Protein AF-0000000085042941 (afdb_homodimer)

InterPro domains:
  IPR000101 Gamma-glutamyltranspeptidase [TIGR00066] (47-591)
  IPR029055 Nucleophile aminohydrolases, N-terminal [SSF56235] (39-599)
  IPR043137 Gamma-glutamyltranspeptidase, small subunit, C-terminal domain [G3DSA:3.60.20.40] (409-599)
  IPR043138 Gamma-glutamyltranspeptidase, large subunit [G3DSA:1.10.246.130] (282-396)
  IPR052896 Gamma-glutamyltransferase-like enzyme [PTHR43881] (36-599)

Solvent-accessible surface area (backbone atoms only — not comparable to full-atom values): 58295 Å² total; per-residue (Å²): 135,84,77,74,78,74,78,77,85,64,76,78,66,60,76,79,55,78,73,66,72,70,72,67,70,69,71,69,70,64,70,50,64,30,50,94,60,37,62,69,53,23,47,19,56,52,22,35,24,8,16,54,30,42,61,27,16,46,36,12,41,53,33,40,75,74,68,34,43,26,54,28,11,46,42,13,19,54,55,20,25,45,55,78,37,48,42,21,24,30,62,32,4,26,33,27,36,44,36,36,37,46,90,73,68,45,65,37,15,36,58,13,48,28,24,32,27,68,70,58,55,70,76,69,53,76,81,50,57,54,37,62,36,17,75,66,73,42,57,67,36,50,50,32,49,68,36,38,25,42,52,15,29,50,48,40,47,48,49,46,30,74,74,68,28,79,55,51,60,45,67,38,40,43,56,28,38,47,33,11,61,76,33,40,77,40,43,74,52,48,24,54,48,33,66,60,29,49,76,56,18,59,88,33,68,58,22,20,60,54,69,17,46,96,48,72,37,67,52,40,68,89,40,68,50,48,40,54,44,28,22,53,46,52,49,47,34,36,73,68,32,66,51,36,53,26,69,31,68,51,17,50,48,40,21,51,31,22,56,74,69,62,21,46,54,39,50,69,56,40,48,48,42,65,76,65,45,50,80,42,71,49,39,72,48,74,54,97,81,22,44,36,35,24,34,42,66,28,24,44,13,60,33,32,54,40,28,52,49,34,53,62,79,51,65,59,63,80,50,31,88,74,26,52,66,38,45,49,45,49,54,40,35,48,52,56,26,48,53,48,43,72,64,40,45,12,23,60,92,78,37,84,53,64,57,69,57,66,69,27,66,70,52,36,51,51,51,35,51,50,29,54,50,51,48,50,51,25,58,67,59,43,44,78,72,69,47,70,63,59,54,49,52,65,51,55,68,66,66,82,66,76,32,70,51,19,69,10,41,38,20,31,17,23,33,24,63,79,58,27,38,37,35,35,26,38,18,10,44,28,38,35,16,6,18,31,31,39,57,76,42,53,42,51,29,13,19,44,48,66,66,36,37,76,58,77,89,48,54,34,28,72,42,67,57,37,42,51,30,34,42,62,21,20,40,43,38,34,21,50,95,87,33,79,34,37,32,37,21,25,14,27,58,66,21,8,45,47,29,40,48,52,30,48,43,31,29,72,63,66,64,35,55,58,28,56,18,49,55,49,77,47,48,28,64,54,50,49,92,92,32,72,81,53,74,40,28,41,36,32,64,80,45,52,66,69,34,54,51,52,40,41,28,33,63,50,47,75,42,50,68,72,38,57,54,37,40,68,43,16,39,34,6,22,34,33,47,43,80,86,80,49,43,31,39,19,8,34,12,37,29,43,46,23,26,35,42,44,64,130,85,75,76,75,72,80,77,68,68,73,69,64,64,74,72,54,80,74,67,72,71,70,67,72,67,71,69,74,64,69,50,65,29,50,95,59,37,60,67,53,23,47,19,57,53,22,36,23,8,16,54,30,40,61,26,16,46,36,12,42,53,33,40,74,74,66,34,43,27,54,30,11,45,43,14,18,53,53,21,26,44,57,78,37,47,39,22,25,31,63,33,5,26,33,25,35,45,37,36,38,47,89,74,70,45,67,36,15,36,56,12,47,28,23,31,26,68,69,59,56,72,76,69,53,74,82,50,57,56,36,64,37,16,74,65,73,41,60,68,36,50,48,32,49,67,36,38,26,43,52,16,30,51,47,39,46,46,51,48,28,73,75,67,28,80,55,52,59,46,68,37,41,44,57,29,38,48,33,11,61,75,33,40,78,40,42,73,52,49,24,54,47,33,67,61,30,49,76,55,18,59,88,33,68,56,22,20,60,56,67,17,48,95,48,73,38,66,53,39,69,89,39,68,51,49,40,53,45,29,24,53,45,51,50,47,36,37,74,67,33,66,52,36,53,26,68,32,68,51,17,49,47,40,22,51,31,23,55,73,68,63,21,45,53,40,50,70,55,41,49,49,42,65,76,65,45,49,79,40,72,49,40,72,50,74,53,96,78,22,46,36,38,24,32,43,68,28,24,43,14,60,30,32,54,39,29,52,50,34,54,63,78,49,65,58,64,81,51,30,88,75,25,51,66,38,44,48,46,48,54,40,33,47,53,56,26,48,54,50,42,73,64,38,45,12,24,59,93,81,36,83,53,63,58,70,56,66,67,26,66,69,53,34,51,52,51,35,52,50,30,54,50,50,48,51,52,24,58,67,60,43,44,79,73,71,45,72,64,59,55,50,51,64,52,55,66,65,67,84,66,75,31,67,52,21,68,10,42,39,18,32,15,22,32,25,64,79,56,26,38,37,34,35,26,37,17,10,44,27,37,35,16,5,20,30,32,38,57,75,41,54,42,51,29,14,19,43,49,64,66,36,38,79,57,78,90,49,54,37,27,72,42,66,58,37,44,51,32,34,42,59,21,25,37,41,38,33,20,50,94,87,35,80,34,36,33,38,20,30,15,27,58,66,20,8,46,46,30,38,50,51,30,49,41,31,30,71,62,66,65,35,54,58,30,56,18,49,55,49,77,47,47,29,66,54,49,48,90,93,32,72,81,54,74,41,28,42,36,30,66,79,46,51,66,70,34,55,52,51,42,41,26,33,64,50,46,73,41,50,68,72,36,58,53,37,40,69,43,16,38,33,7,22,35,33,48,43,81,88,79,49,44,32,38,19,8,35,11,37,29,45,48,23,26,34,40,44,65

Nearest PDB structures (foldseek):
  2nlz-assembly1_A  TM=9.080E-01  e=5.805E-43  Halalkalibacterium halodurans
  2e0w-assembly2_B  TM=8.838E-01  e=3.850E-40  Escherichia coli K-12
  2e0w-assembly1_A  TM=8.754E-01  e=5.018E-39  Escherichia coli K-12
  2nqo-assembly1_C  TM=9.308E-01  e=8.467E-21  Helicobacter pylori
  2dbx-assembly1_A  TM=9.091E-01  e=1.952E-21  Escherichia coli K-12

Secondary structure (DSSP, 8-state):
----------GGGSSS-----------------S-TT--PPEEESSEEEEESSHHHHHHHHHHHHTT--HHH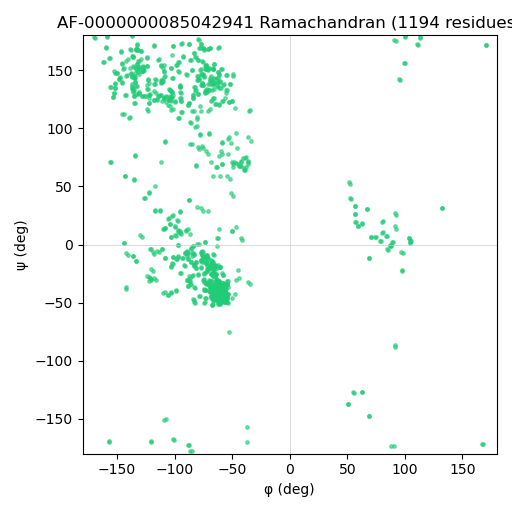HHHHHHHHHHHH-TTT--TT-EEEEEEEETTTTEEEEEEE--BPPTT--GGGGTT--EEE-SSSS-EEEE-SGGGPPBP-HHHHHHHHHHHH-SS-HHHHHHHHHHHHHH-EEPPHHHHHHHHHHGGGGTT-HHHHHHHSBTTTB---TT-EE--HHHHHHHHHHHHH-THHHHTSHHHHHHHHHHHHHT----HHHHHTHHHH--EEPPEEEEETTEEEEEPPTTB-THHHHHHHHHHHTS-HHHH-TT-HHHHHHHHHHHHHHHHHHHHH-S-TTTS---HHHHT-HHHHHHHHHHHHHHHHHHHHS--TT--HHHHHHHHH---SS-GGG-EEEEEEEEEETTS-EEEEEEEEEETTTTS-B-TTS-PBPP-GGGGSB-STTSTTB--TTPBP-BGGG-EEEEEETTEEEEEEE--SGGGHHHHHHHHHHHHHTT---HHHHHHS--EEE---TT--S--EEEE-TTS-HHHHHHHHHTT-EEE-TT-SS-GGG---EEEEE-TTT--EEEEE-TTTT-EEEE-/--------GGGGTGGG-----------------S-TT--PPEEESSEEEEESSHHHHHHHHHHHHTT--HHHHHHHHHHHHHHH-TTT--TT-EEEEEEEETTTTEEEEEEE--BPPTT--GGGGTT--EEE-SSSS-EEEE-SGGGPPBP-HHHHHHHHHHHH-SS-HHHHHHHHHHHHHH-EEPPHHHHHHHHHHGGGGTT-HHHHHHHSBTTTB---TT-EE--HHHHHHHHHHHHH-THHHHTSHHHHHHHHHHHHHT----HHHHHTHHHH--EEPPEEEEETTEEEEEPPTTB-THHHHHHHHHHHTS-HHHH-TT-HHHHHHHHHHHHHHHHHHHHH-S-TTTS---HHHHT-HHHHHHHHHHHHHHHHHHHHS--TT--HHHHHHHHH---SS-GGG-EEEEEEEEEETTS-EEEEEEEEEETTTTS-B-TTS-PBPP-GGGGSB-STTSTTB--TTPBPPBGGG--EEEEETTEEEEEEE--SGGGHHHHHHHHHHHHHTT---HHHHHHS--EEE---TT-PSP-EEEE-TTS-HHHHHHHHHTT-EEE-TT-SS-GGG---EEEEE-TTT--EEEEE-TTTT-EEEE-

Radius of gyration: 32.36 Å; Cα contacts (8 Å, |Δi|>4): 2993; chains: 2; bounding box: 131×89×95 Å

Structure (mmCIF, N/CA/C/O backbone):
data_AF-0000000085042941-model_v1
#
loop_
_entity.id
_entity.type
_entity.pdbx_description
1 polymer 'Glutathione hydrolase proenzyme'
#
loop_
_atom_site.group_PDB
_atom_site.id
_atom_site.type_symbol
_atom_site.label_atom_id
_atom_site.label_alt_id
_atom_site.label_comp_id
_atom_site.label_asym_id
_atom_site.label_entity_id
_atom_site.label_seq_id
_atom_site.pdbx_PDB_ins_code
_atom_site.Cartn_x
_atom_site.Cartn_y
_atom_site.Cartn_z
_atom_site.occupancy
_atom_site.B_iso_or_equiv
_atom_site.auth_seq_id
_atom_site.auth_comp_id
_atom_site.auth_asym_id
_atom_site.auth_atom_id
_atom_site.pdbx_PDB_model_num
ATOM 1 N N . MET A 1 1 ? 65.312 26.406 -60.688 1 23.27 1 MET A N 1
ATOM 2 C CA . MET A 1 1 ? 65.562 26.016 -59.312 1 23.27 1 MET A CA 1
ATOM 3 C C . MET A 1 1 ? 64.25 25.984 -58.5 1 23.27 1 MET A C 1
ATOM 5 O O . MET A 1 1 ? 63.688 27.031 -58.219 1 23.27 1 MET A O 1
ATOM 9 N N . LYS A 1 2 ? 63.531 24.953 -58.812 1 26.05 2 LYS A N 1
ATOM 10 C CA . LYS A 1 2 ? 62.125 24.516 -58.719 1 26.05 2 LYS A CA 1
ATOM 11 C C . LYS A 1 2 ? 61.719 24.328 -57.25 1 26.05 2 LYS A C 1
ATOM 13 O O . LYS A 1 2 ? 62.094 23.344 -56.625 1 26.05 2 LYS A O 1
ATOM 18 N N . THR A 1 3 ? 61.875 25.547 -56.5 1 23.78 3 THR A N 1
ATOM 19 C CA . THR A 1 3 ? 61.656 25.688 -55.062 1 23.78 3 THR A CA 1
ATOM 20 C C . THR A 1 3 ? 60.281 25.125 -54.656 1 23.78 3 THR A C 1
ATOM 22 O O . THR A 1 3 ? 59.25 25.594 -55.156 1 23.78 3 THR A O 1
ATOM 25 N N . ASN A 1 4 ? 60.25 23.844 -54.375 1 26.12 4 ASN A N 1
ATOM 26 C CA . ASN A 1 4 ? 59.219 22.859 -54.031 1 26.12 4 ASN A CA 1
ATOM 27 C C . ASN A 1 4 ? 58.5 23.234 -52.75 1 26.12 4 ASN A C 1
ATOM 29 O O . ASN A 1 4 ? 59.094 23.172 -51.656 1 26.12 4 ASN A O 1
ATOM 33 N N . TYR A 1 5 ? 57.875 24.469 -52.812 1 22.77 5 TYR A N 1
ATOM 34 C CA . TYR A 1 5 ? 57.219 25 -51.625 1 22.77 5 TYR A CA 1
ATOM 35 C C . TYR A 1 5 ? 56.219 23.984 -51.062 1 22.77 5 TYR A C 1
ATOM 37 O O . TYR A 1 5 ? 55.312 23.547 -51.781 1 22.77 5 TYR A O 1
ATOM 45 N N . LYS A 1 6 ? 56.688 23.109 -50.125 1 29.41 6 LYS A N 1
ATOM 46 C CA . LYS A 1 6 ? 56.156 22.031 -49.312 1 29.41 6 LYS A CA 1
ATOM 47 C C . LYS A 1 6 ? 54.938 22.516 -48.5 1 29.41 6 LYS A C 1
ATOM 49 O O . LYS A 1 6 ? 55.094 23.328 -47.594 1 29.41 6 LYS A O 1
ATOM 54 N N . LYS A 1 7 ? 53.875 23 -49.281 1 30.31 7 LYS A N 1
ATOM 55 C CA . LYS A 1 7 ? 52.688 23.562 -48.625 1 30.31 7 LYS A CA 1
ATOM 56 C C . LYS A 1 7 ? 52.188 22.672 -47.5 1 30.31 7 LYS A C 1
ATOM 58 O O . LYS A 1 7 ? 51.969 21.484 -47.688 1 30.31 7 LYS A O 1
ATOM 63 N N . HIS A 1 8 ? 52.594 22.953 -46.219 1 27 8 HIS A N 1
ATOM 64 C CA . HIS A 1 8 ? 52.406 22.359 -44.906 1 27 8 HIS A CA 1
ATOM 65 C C . HIS A 1 8 ? 50.938 22.141 -44.594 1 27 8 HIS A C 1
ATOM 67 O O . HIS A 1 8 ? 50.125 23.078 -44.719 1 27 8 HIS A O 1
ATOM 73 N N . PRO A 1 9 ? 50.344 20.906 -44.906 1 30.52 9 PRO A N 1
ATOM 74 C CA . PRO A 1 9 ? 49 20.359 -44.656 1 30.52 9 PRO A CA 1
ATOM 75 C C . PRO A 1 9 ? 48.531 20.578 -43.219 1 30.52 9 PRO A C 1
ATOM 77 O O . PRO A 1 9 ? 47.594 19.922 -42.781 1 30.52 9 PRO A O 1
ATOM 80 N N . ALA A 1 10 ? 49.281 21.531 -42.469 1 26.89 10 ALA A N 1
ATOM 81 C CA . ALA A 1 10 ? 49.094 21.531 -41.031 1 26.89 10 ALA A CA 1
ATOM 82 C C . ALA A 1 10 ? 47.594 21.641 -40.656 1 26.89 10 ALA A C 1
ATOM 84 O O . ALA A 1 10 ? 47.125 20.938 -39.781 1 26.89 10 ALA A O 1
ATOM 85 N N . PHE A 1 11 ? 47.031 22.922 -40.812 1 27.98 11 PHE A N 1
ATOM 86 C CA . PHE A 1 11 ? 46.219 23.594 -39.812 1 27.98 11 PHE A CA 1
ATOM 87 C C . PHE A 1 11 ? 44.75 23.094 -39.906 1 27.98 11 PHE A C 1
ATOM 89 O O . PHE A 1 11 ? 43.875 23.656 -39.25 1 27.98 11 PHE A O 1
ATOM 96 N N . LYS A 1 12 ? 44.344 22.469 -40.969 1 29.81 12 LYS A N 1
ATOM 97 C CA . LYS A 1 12 ? 42.938 22.125 -41.031 1 29.81 12 LYS A CA 1
ATOM 98 C C . LYS A 1 12 ? 42.531 21.234 -39.875 1 29.81 12 LYS A C 1
ATOM 100 O O . LYS A 1 12 ? 41.375 20.797 -39.781 1 29.81 12 LYS A O 1
ATOM 105 N N . GLY A 1 13 ? 43.562 20.531 -39.344 1 29.28 13 GLY A N 1
ATOM 106 C CA . GLY A 1 13 ? 43.125 19.469 -38.438 1 29.28 13 GLY A CA 1
ATOM 107 C C . GLY A 1 13 ? 42.375 19.984 -37.219 1 29.28 13 GLY A C 1
ATOM 108 O O . GLY A 1 13 ? 41.719 19.219 -36.531 1 29.28 13 GLY A O 1
ATOM 109 N N . MET A 1 14 ? 42.875 21.141 -36.688 1 28.09 14 MET A N 1
ATOM 110 C CA . MET A 1 14 ? 42.625 21.406 -35.281 1 28.09 14 MET A CA 1
ATOM 111 C C . MET A 1 14 ? 41.156 21.656 -35.031 1 28.09 14 MET A C 1
ATOM 113 O O . MET A 1 14 ? 40.656 21.406 -33.938 1 28.09 14 MET A O 1
ATOM 117 N N . LEU A 1 15 ? 40.594 22.578 -35.812 1 30.67 15 LEU A N 1
ATOM 118 C CA . LEU A 1 15 ? 39.438 23.25 -35.25 1 30.67 15 LEU A CA 1
ATOM 119 C C . LEU A 1 15 ? 38.25 22.297 -35.156 1 30.67 15 LEU A C 1
ATOM 121 O O . LEU A 1 15 ? 37.156 22.703 -34.75 1 30.67 15 LEU A O 1
ATOM 125 N N . LEU A 1 16 ? 38.312 21.234 -35.938 1 33.12 16 LEU A N 1
ATOM 126 C CA . LEU A 1 16 ? 37.125 20.422 -35.781 1 33.12 16 LEU A CA 1
ATOM 127 C C . LEU A 1 16 ? 37 19.922 -34.344 1 33.12 16 LEU A C 1
ATOM 129 O O . LEU A 1 16 ? 37.312 18.781 -34.031 1 33.12 16 LEU A O 1
ATOM 133 N N . GLY A 1 17 ? 37.781 20.484 -33.406 1 27.09 17 GLY A N 1
ATOM 134 C CA . GLY A 1 17 ? 37.719 20.125 -32 1 27.09 17 GLY A CA 1
ATOM 135 C C . GLY A 1 17 ? 36.312 19.844 -31.531 1 27.09 17 GLY A C 1
ATOM 136 O O . GLY A 1 17 ? 35.344 20.188 -32.219 1 27.09 17 GLY A O 1
ATOM 137 N N . VAL A 1 18 ? 36.188 19.719 -30.125 1 30.12 18 VAL A N 1
ATOM 138 C CA . VAL A 1 18 ? 35.375 19.109 -29.062 1 30.12 18 VAL A CA 1
ATOM 139 C C . VAL A 1 18 ? 34.031 19.812 -28.984 1 30.12 18 VAL A C 1
ATOM 141 O O . VAL A 1 18 ? 33.906 20.891 -28.391 1 30.12 18 VAL A O 1
ATOM 144 N N . ILE A 1 19 ? 33.5 20.359 -30.016 1 31.98 19 ILE A N 1
ATOM 145 C CA . ILE A 1 19 ? 32.125 20.672 -29.594 1 31.98 19 ILE A CA 1
ATOM 146 C C . ILE A 1 19 ? 31.484 19.422 -28.984 1 31.98 19 ILE A C 1
ATOM 148 O O . ILE A 1 19 ? 31.109 18.5 -29.703 1 31.98 19 ILE A O 1
ATOM 152 N N . LEU A 1 20 ? 32.281 18.719 -28.109 1 30.23 20 LEU A N 1
ATOM 153 C CA . LEU A 1 20 ? 31.547 17.828 -27.219 1 30.23 20 LEU A CA 1
ATOM 154 C C . LEU A 1 20 ? 30.219 18.438 -26.797 1 30.23 20 LEU A C 1
ATOM 156 O O . LEU A 1 20 ? 30.188 19.438 -26.062 1 30.23 20 LEU A O 1
ATOM 160 N N . MET A 1 21 ? 29.344 18.484 -27.688 1 31.34 21 MET A N 1
ATOM 161 C CA . MET A 1 21 ? 27.953 18.641 -27.312 1 31.34 21 MET A CA 1
ATOM 162 C C . MET A 1 21 ? 27.656 17.875 -26.031 1 31.34 21 MET A C 1
ATOM 164 O O . MET A 1 21 ? 27.656 16.641 -26.016 1 31.34 21 MET A O 1
ATOM 168 N N . MET A 1 22 ? 28.156 18.344 -24.938 1 29.91 22 MET A N 1
ATOM 169 C CA . MET A 1 22 ? 27.562 17.938 -23.656 1 29.91 22 MET A CA 1
ATOM 170 C C . MET A 1 22 ? 26.047 17.859 -23.781 1 29.91 22 MET A C 1
ATOM 172 O O . MET A 1 22 ? 25.375 18.891 -23.828 1 29.91 22 MET A O 1
ATOM 176 N N . CYS A 1 23 ? 25.609 16.984 -24.578 1 30.84 23 CYS A N 1
ATOM 177 C CA . CYS A 1 23 ? 24.234 16.609 -24.266 1 30.84 23 CYS A CA 1
ATOM 178 C C . CYS A 1 23 ? 24 16.562 -22.766 1 30.84 23 CYS A C 1
ATOM 180 O O . CYS A 1 23 ? 24.422 15.602 -22.094 1 30.84 23 CYS A O 1
ATOM 182 N N . ILE A 1 24 ? 24.078 17.656 -22.203 1 31.38 24 ILE A N 1
ATOM 183 C CA . ILE A 1 24 ? 23.469 17.75 -20.891 1 31.38 24 ILE A CA 1
ATOM 184 C C . ILE A 1 24 ? 22.094 17.062 -20.906 1 31.38 24 ILE A C 1
ATOM 186 O O . ILE A 1 24 ? 21.141 17.609 -21.469 1 31.38 24 ILE A O 1
ATOM 190 N N . PHE A 1 25 ? 22.156 15.773 -21.062 1 31.25 25 PHE A N 1
ATOM 191 C CA . PHE A 1 25 ? 20.953 15.125 -20.547 1 31.25 25 PHE A CA 1
ATOM 192 C C . PHE A 1 25 ? 20.484 15.781 -19.266 1 31.25 25 PHE A C 1
ATOM 194 O O . PHE A 1 25 ? 21.109 15.641 -18.219 1 31.25 25 PHE A O 1
ATOM 201 N N . SER A 1 26 ? 19.969 16.859 -19.516 1 29.19 26 SER A N 1
ATOM 202 C CA . SER A 1 26 ? 19.156 17.344 -18.406 1 29.19 26 SER A CA 1
ATOM 203 C C . SER A 1 26 ? 18.25 16.25 -17.859 1 29.19 26 SER A C 1
ATOM 205 O O . SER A 1 26 ? 17.266 15.875 -18.5 1 29.19 26 SER A O 1
ATOM 207 N N . PHE A 1 27 ? 18.891 15.312 -17.234 1 30.17 27 PHE A N 1
ATOM 208 C CA . PHE A 1 27 ? 17.984 14.586 -16.344 1 30.17 27 PHE A CA 1
ATOM 209 C C . PHE A 1 27 ? 17.062 15.555 -15.609 1 30.17 27 PHE A C 1
ATOM 211 O O . PHE A 1 27 ? 17.484 16.25 -14.688 1 30.17 27 PHE A O 1
ATOM 218 N N . ASN A 1 28 ? 16.203 16.047 -16.359 1 29.5 28 ASN A N 1
ATOM 219 C CA . ASN A 1 28 ? 15.062 16.641 -15.656 1 29.5 28 ASN A CA 1
ATOM 220 C C . ASN A 1 28 ? 14.586 15.758 -14.508 1 29.5 28 ASN A C 1
ATOM 222 O O . ASN A 1 28 ? 13.938 14.734 -14.734 1 29.5 28 ASN A O 1
ATOM 226 N N . THR A 1 29 ? 15.367 15.672 -13.594 1 32 29 THR A N 1
ATOM 227 C CA . THR A 1 29 ? 14.82 15.047 -12.391 1 32 29 THR A CA 1
ATOM 228 C C . THR A 1 29 ? 13.484 15.68 -12.016 1 32 29 THR A C 1
ATOM 230 O O . THR A 1 29 ? 13.438 16.844 -11.586 1 32 29 THR A O 1
ATOM 233 N N . MET A 1 30 ? 12.477 15.484 -12.75 1 35.16 30 MET A N 1
ATOM 234 C CA . MET A 1 30 ? 11.102 15.773 -12.367 1 35.16 30 MET A CA 1
ATOM 235 C C . MET A 1 30 ? 10.883 15.508 -10.883 1 35.16 30 MET A C 1
ATOM 237 O O . MET A 1 30 ? 11.406 14.539 -10.336 1 35.16 30 MET A O 1
ATOM 241 N N . ALA A 1 31 ? 10.609 16.609 -10.195 1 37.16 31 ALA A N 1
ATOM 242 C CA . ALA A 1 31 ? 10.258 16.688 -8.781 1 37.16 31 ALA A CA 1
ATOM 243 C C . ALA A 1 31 ? 9.141 1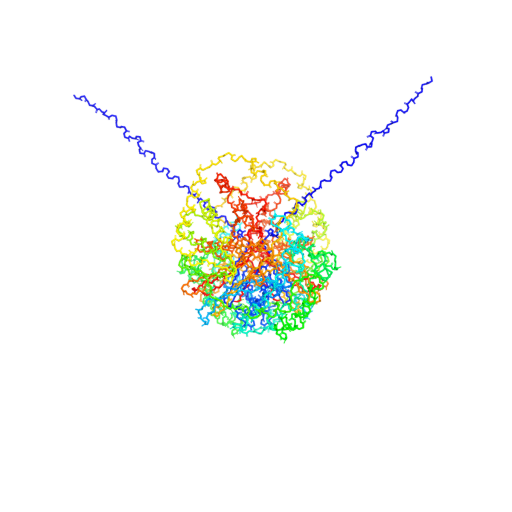5.703 -8.438 1 37.16 31 ALA A C 1
ATOM 245 O O . ALA A 1 31 ? 8.219 16.047 -7.699 1 37.16 31 ALA A O 1
ATOM 246 N N . GLN A 1 32 ? 8.867 14.852 -9.305 1 43.25 32 GLN A N 1
ATOM 247 C CA . GLN A 1 32 ? 7.852 13.867 -8.961 1 43.25 32 GLN A CA 1
ATOM 248 C C . GLN A 1 32 ? 8.359 12.883 -7.91 1 43.25 32 GLN A C 1
ATOM 250 O O . GLN A 1 32 ? 9.312 12.141 -8.156 1 43.25 32 GLN A O 1
ATOM 255 N N . VAL A 1 33 ? 7.934 13.336 -6.617 1 53.22 33 VAL A N 1
ATOM 256 C CA . VAL A 1 33 ? 8.344 12.461 -5.523 1 53.22 33 VAL A CA 1
ATOM 257 C C . VAL A 1 33 ? 7.656 11.109 -5.66 1 53.22 33 VAL A C 1
ATOM 259 O O . VAL A 1 33 ? 8.25 10.07 -5.359 1 53.22 33 VAL A O 1
ATOM 262 N N . ALA A 1 34 ? 6.469 11.328 -6.344 1 47.75 34 ALA A N 1
ATOM 263 C CA . ALA A 1 34 ? 5.789 10.031 -6.379 1 47.75 34 ALA A CA 1
ATOM 264 C C . ALA A 1 34 ? 6.418 9.109 -7.418 1 47.75 34 ALA A C 1
ATOM 266 O O . ALA A 1 34 ? 6.723 9.539 -8.531 1 47.75 34 ALA A O 1
ATOM 267 N N . LYS A 1 35 ? 6.559 7.98 -7.031 1 68.25 35 LYS A N 1
ATOM 268 C CA . LYS A 1 35 ? 7.059 6.926 -7.91 1 68.25 35 LYS A CA 1
ATOM 269 C C . LYS A 1 35 ? 6.062 6.621 -9.023 1 68.25 35 LYS A C 1
ATOM 271 O O . LYS A 1 35 ? 4.867 6.895 -8.891 1 68.25 35 LYS A O 1
ATOM 276 N N . GLU A 1 36 ? 6.586 6.211 -10.07 1 70.94 36 GLU A N 1
ATOM 277 C CA . GLU A 1 36 ? 5.723 5.781 -11.172 1 70.94 36 GLU A CA 1
ATOM 278 C C . GLU A 1 36 ? 4.723 4.727 -10.703 1 70.94 36 GLU A C 1
ATOM 280 O O . GLU A 1 36 ? 3.586 4.691 -11.18 1 70.94 36 GLU A O 1
ATOM 285 N N . ASN A 1 37 ? 5.195 3.992 -9.742 1 78.12 37 ASN A N 1
ATOM 286 C CA . ASN A 1 37 ? 4.328 2.904 -9.305 1 78.12 37 ASN A CA 1
ATOM 287 C C . ASN A 1 37 ? 3.41 3.34 -8.164 1 78.12 37 ASN A C 1
ATOM 289 O O . ASN A 1 37 ? 2.562 2.568 -7.715 1 78.12 37 ASN A O 1
ATOM 293 N N . LEU A 1 38 ? 3.602 4.512 -7.645 1 84.06 38 LEU A N 1
ATOM 294 C CA . LEU A 1 38 ? 2.727 5.188 -6.691 1 84.06 38 LEU A CA 1
ATOM 295 C C . LEU A 1 38 ? 2.627 4.398 -5.391 1 84.06 38 LEU A C 1
ATOM 297 O O . LEU A 1 38 ? 1.654 4.539 -4.645 1 84.06 38 LEU A O 1
ATOM 301 N N . ARG A 1 39 ? 3.607 3.467 -5.168 1 88.31 39 ARG A N 1
ATOM 302 C CA . ARG A 1 39 ? 3.578 2.625 -3.975 1 88.31 39 ARG A CA 1
ATOM 303 C C . ARG A 1 39 ? 4.961 2.537 -3.334 1 88.31 39 ARG A C 1
ATOM 305 O O . ARG A 1 39 ? 5.945 2.227 -4.008 1 88.31 39 ARG A O 1
ATOM 312 N N . PRO A 1 40 ? 4.98 2.812 -2.104 1 90.38 40 PRO A N 1
ATOM 313 C CA . PRO A 1 40 ? 6.227 2.463 -1.422 1 90.38 40 PRO A CA 1
ATOM 314 C C . PRO A 1 40 ? 6.312 0.98 -1.068 1 90.38 40 PRO A C 1
ATOM 316 O O . PRO A 1 40 ? 5.289 0.292 -1.031 1 90.38 40 PRO A O 1
ATOM 319 N N . ALA A 1 41 ? 7.566 0.52 -0.86 1 94.44 41 ALA A N 1
ATOM 320 C CA . ALA A 1 41 ? 7.723 -0.808 -0.273 1 94.44 41 ALA A CA 1
ATOM 321 C C . ALA A 1 41 ? 7.27 -0.819 1.185 1 94.44 41 ALA A C 1
ATOM 323 O O . ALA A 1 41 ? 7.484 0.151 1.915 1 94.44 41 ALA A O 1
ATOM 324 N N . ALA A 1 42 ? 6.621 -1.892 1.568 1 96.31 42 ALA A N 1
ATOM 325 C CA . ALA A 1 42 ? 6.434 -2.117 3 1 96.31 42 ALA A CA 1
ATOM 326 C C . ALA A 1 42 ? 7.766 -2.391 3.689 1 96.31 42 ALA A C 1
ATOM 328 O O . ALA A 1 42 ? 8.711 -2.875 3.061 1 96.31 42 ALA A O 1
ATOM 329 N N . ILE A 1 43 ? 7.832 -2.037 4.938 1 96.06 43 ILE A N 1
ATOM 330 C CA . ILE A 1 43 ? 9.07 -2.213 5.68 1 96.06 43 ILE A CA 1
ATOM 331 C C . ILE A 1 43 ? 8.781 -2.834 7.043 1 96.06 43 ILE A C 1
ATOM 333 O O . ILE A 1 43 ? 7.77 -2.51 7.676 1 96.06 43 ILE A O 1
ATOM 337 N N . GLY A 1 44 ? 9.625 -3.746 7.473 1 95.88 44 GLY A N 1
ATOM 338 C CA . GLY A 1 44 ? 9.555 -4.375 8.781 1 95.88 44 GLY A CA 1
ATOM 339 C C . GLY A 1 44 ? 10.867 -4.992 9.219 1 95.88 44 GLY A C 1
ATOM 340 O O . GLY A 1 44 ? 11.812 -5.07 8.438 1 95.88 44 GLY A O 1
ATOM 341 N N . LYS A 1 45 ? 10.922 -5.371 10.461 1 95 45 LYS A N 1
ATOM 342 C CA . LYS A 1 45 ? 12.141 -5.977 10.984 1 95 45 LYS A CA 1
ATOM 343 C C . LYS A 1 45 ? 11.875 -7.383 11.508 1 95 45 LYS A C 1
ATOM 345 O O . LYS A 1 45 ? 12.742 -8.258 11.445 1 95 45 LYS A O 1
ATOM 350 N N . LYS A 1 46 ? 10.711 -7.625 11.961 1 96.5 46 LYS A N 1
ATOM 351 C CA . LYS A 1 46 ? 10.406 -8.883 12.641 1 96.5 46 LYS A CA 1
ATOM 352 C C . LYS A 1 46 ? 9.727 -9.867 11.695 1 96.5 46 LYS A C 1
ATOM 354 O O . LYS A 1 46 ? 9.602 -11.055 12.008 1 96.5 46 LYS A O 1
ATOM 359 N N . GLY A 1 47 ? 9.32 -9.383 10.594 1 98.12 47 GLY A N 1
ATOM 360 C CA . GLY A 1 47 ? 8.695 -10.234 9.594 1 98.12 47 GLY A CA 1
ATOM 361 C C . GLY A 1 47 ? 8.07 -9.453 8.445 1 98.12 47 GLY A C 1
ATOM 362 O O . GLY A 1 47 ? 8.023 -8.219 8.484 1 98.12 47 GLY A O 1
ATOM 363 N N . MET A 1 48 ? 7.656 -10.141 7.449 1 98.75 48 MET A N 1
ATOM 364 C CA . MET A 1 48 ? 7.035 -9.578 6.25 1 98.75 48 MET A CA 1
ATOM 365 C C . MET A 1 48 ? 6.148 -10.617 5.566 1 98.75 48 MET A C 1
ATOM 367 O O . MET A 1 48 ? 6.504 -11.797 5.492 1 98.75 48 MET A O 1
ATOM 371 N N . VAL A 1 49 ? 4.98 -10.203 5.176 1 98.75 49 VAL A N 1
ATOM 372 C CA . VAL A 1 49 ? 4.094 -11.008 4.344 1 98.75 49 VAL A CA 1
ATOM 373 C C . VAL A 1 49 ? 3.641 -10.203 3.131 1 98.75 49 VAL A C 1
ATOM 375 O O . VAL A 1 49 ? 3.186 -9.062 3.27 1 98.75 49 VAL A O 1
ATOM 378 N N . ALA A 1 50 ? 3.785 -10.695 1.975 1 98.69 50 ALA A N 1
ATOM 379 C CA . ALA A 1 50 ? 3.301 -10.102 0.732 1 98.69 50 ALA A CA 1
ATOM 380 C C . ALA A 1 50 ? 2.373 -11.055 -0.012 1 98.69 50 ALA A C 1
ATOM 382 O O . ALA A 1 50 ? 2.746 -12.195 -0.295 1 98.69 50 ALA A O 1
ATOM 383 N N . THR A 1 51 ? 1.151 -10.625 -0.259 1 98.25 51 THR A N 1
ATOM 384 C CA . THR A 1 51 ? 0.171 -11.406 -1.007 1 98.25 51 THR A CA 1
ATOM 385 C C . THR A 1 51 ? -0.575 -10.523 -2.004 1 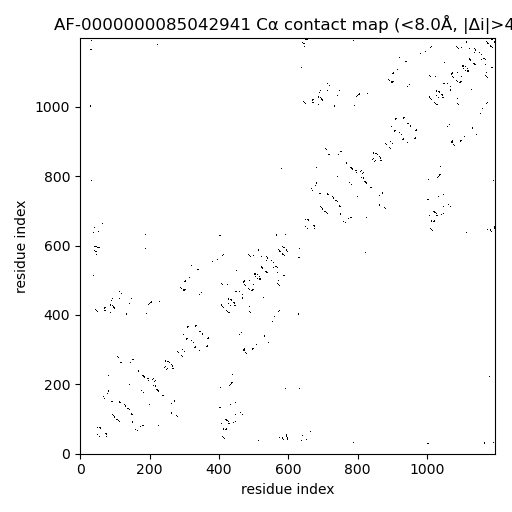98.25 51 THR A C 1
ATOM 387 O O . THR A 1 51 ? -0.315 -9.32 -2.092 1 98.25 51 THR A O 1
ATOM 390 N N . ALA A 1 52 ? -1.484 -11.133 -2.744 1 96.5 52 ALA A N 1
ATOM 391 C CA . ALA A 1 52 ? -2.254 -10.414 -3.758 1 96.5 52 ALA A CA 1
ATOM 392 C C . ALA A 1 52 ? -3.537 -9.836 -3.164 1 96.5 52 ALA A C 1
ATOM 394 O O . ALA A 1 52 ? -4.426 -9.398 -3.898 1 96.5 52 ALA A O 1
ATOM 395 N N . ASN A 1 53 ? -3.654 -9.828 -1.843 1 96.81 53 ASN A N 1
ATOM 396 C CA . ASN A 1 53 ? -4.859 -9.352 -1.168 1 96.81 53 ASN A CA 1
ATOM 397 C C . ASN A 1 53 ? -4.543 -8.797 0.219 1 96.81 53 ASN A C 1
ATOM 399 O O . ASN A 1 53 ? -3.908 -9.477 1.031 1 96.81 53 ASN A O 1
ATOM 403 N N . PRO A 1 54 ? -5.125 -7.605 0.569 1 96.06 54 PRO A N 1
ATOM 404 C CA . PRO A 1 54 ? -4.809 -6.996 1.863 1 96.06 54 PRO A CA 1
ATOM 405 C C . PRO A 1 54 ? -5.23 -7.871 3.043 1 96.06 54 PRO A C 1
ATOM 407 O O . PRO A 1 54 ? -4.516 -7.941 4.047 1 96.06 54 PRO A O 1
ATOM 410 N N . LEU A 1 55 ? -6.312 -8.531 2.969 1 97.81 55 LEU A N 1
ATOM 411 C CA . LEU A 1 55 ? -6.812 -9.336 4.078 1 97.81 55 LEU A CA 1
ATOM 412 C C . LEU A 1 55 ? -6 -10.617 4.23 1 97.81 55 LEU A C 1
ATOM 414 O O . LEU A 1 55 ? -5.836 -11.125 5.344 1 97.81 55 LEU A O 1
ATOM 418 N N . ALA A 1 56 ? -5.516 -11.125 3.117 1 98.5 56 ALA A N 1
ATOM 419 C CA . ALA A 1 56 ? -4.609 -12.273 3.217 1 98.5 56 ALA A CA 1
ATOM 420 C C . ALA A 1 56 ? -3.307 -11.875 3.91 1 98.5 56 ALA A C 1
ATOM 422 O O . ALA A 1 56 ? -2.811 -12.609 4.773 1 98.5 56 ALA A O 1
ATOM 423 N N . SER A 1 57 ? -2.77 -10.75 3.502 1 98.38 57 SER A N 1
ATOM 424 C CA . SER A 1 57 ? -1.569 -10.25 4.164 1 98.38 57 SER A CA 1
ATOM 425 C C . SER A 1 57 ? -1.819 -10.008 5.648 1 98.38 57 SER A C 1
ATOM 427 O O . SER A 1 57 ? -0.96 -10.289 6.484 1 98.38 57 SER A O 1
ATOM 429 N N . LEU A 1 58 ? -2.963 -9.492 5.969 1 97.56 58 LEU A N 1
ATOM 430 C CA . LEU A 1 58 ? -3.316 -9.242 7.359 1 97.56 58 LEU A CA 1
ATOM 431 C C . LEU A 1 58 ? -3.373 -10.539 8.148 1 97.56 58 LEU A C 1
ATOM 433 O O . LEU A 1 58 ? -2.912 -10.602 9.289 1 97.56 58 LEU A O 1
ATOM 437 N N . ALA A 1 59 ? -3.93 -11.562 7.582 1 98.5 59 ALA A N 1
ATOM 438 C CA . ALA A 1 59 ? -3.996 -12.859 8.242 1 98.5 59 ALA A CA 1
ATOM 439 C C . ALA A 1 59 ? -2.6 -13.367 8.594 1 98.5 59 ALA A C 1
ATOM 441 O O . ALA A 1 59 ? -2.375 -13.859 9.703 1 98.5 59 ALA A O 1
ATOM 442 N N . GLY A 1 60 ? -1.71 -13.297 7.625 1 98.69 60 GLY A N 1
ATOM 443 C CA . GLY A 1 60 ? -0.335 -13.688 7.887 1 98.69 60 GLY A CA 1
ATOM 444 C C . GLY A 1 60 ? 0.341 -12.828 8.938 1 98.69 60 GLY A C 1
ATOM 445 O O . GLY A 1 60 ? 1.055 -13.344 9.805 1 98.69 60 GLY A O 1
ATOM 446 N N . GLN A 1 61 ? 0.124 -11.539 8.852 1 98 61 GLN A N 1
ATOM 447 C CA . GLN A 1 61 ? 0.738 -10.609 9.789 1 98 61 GLN A CA 1
ATOM 448 C C . GLN A 1 61 ? 0.26 -10.867 11.219 1 98 61 GLN A C 1
ATOM 450 O O . GLN A 1 61 ? 1.035 -10.758 12.172 1 98 61 GLN A O 1
ATOM 455 N N . GLN A 1 62 ? -0.998 -11.125 11.391 1 97.44 62 GLN A N 1
ATOM 456 C CA . GLN A 1 62 ? -1.551 -11.43 12.703 1 97.44 62 GLN A CA 1
ATOM 457 C C . GLN A 1 62 ? -0.835 -12.617 13.344 1 97.44 62 GLN A C 1
ATOM 459 O O . GLN A 1 62 ? -0.58 -12.617 14.547 1 97.44 62 GLN A O 1
ATOM 464 N N . VAL A 1 63 ? -0.547 -13.555 12.531 1 98.25 63 VAL A N 1
ATOM 465 C CA . VAL A 1 63 ? 0.15 -14.742 13.016 1 98.25 63 VAL A CA 1
ATOM 466 C C . VAL A 1 63 ? 1.576 -14.375 13.422 1 98.25 63 VAL A C 1
ATOM 468 O O . VAL A 1 63 ? 2.076 -14.836 14.445 1 98.25 63 VAL A O 1
ATOM 471 N N . LEU A 1 64 ? 2.242 -13.531 12.656 1 97.81 64 LEU A N 1
ATOM 472 C CA . LEU A 1 64 ? 3.559 -13.039 13.039 1 97.81 64 LEU A CA 1
ATOM 473 C C . LEU A 1 64 ? 3.49 -12.312 14.375 1 97.81 64 LEU A C 1
ATOM 475 O O . LEU A 1 64 ? 4.348 -12.508 15.242 1 97.81 64 LEU A O 1
ATOM 479 N N . ALA A 1 65 ? 2.518 -11.484 14.523 1 96.19 65 ALA A N 1
ATOM 480 C CA . ALA A 1 65 ? 2.344 -10.688 15.734 1 96.19 65 ALA A CA 1
ATOM 481 C C . ALA A 1 65 ? 2.141 -11.578 16.953 1 96.19 65 ALA A C 1
ATOM 483 O O . ALA A 1 65 ? 2.539 -11.211 18.062 1 96.19 65 ALA A O 1
ATOM 484 N N . LYS A 1 66 ? 1.549 -12.703 16.766 1 96.62 66 LYS A N 1
ATOM 485 C CA . LYS A 1 66 ? 1.291 -13.648 17.844 1 96.62 66 LYS A CA 1
ATOM 486 C C . LYS A 1 66 ? 2.508 -14.531 18.109 1 96.62 66 LYS A C 1
ATOM 488 O O . LYS A 1 66 ? 2.449 -15.453 18.922 1 96.62 66 LYS A O 1
ATOM 493 N N . GLY A 1 67 ? 3.543 -14.32 17.328 1 96.94 67 GLY A N 1
ATOM 494 C CA . GLY A 1 67 ? 4.789 -15.023 17.594 1 96.94 67 GLY A CA 1
ATOM 495 C C . GLY A 1 67 ? 5.047 -16.172 16.641 1 96.94 67 GLY A C 1
ATOM 496 O O . GLY A 1 67 ? 6.027 -16.906 16.781 1 96.94 67 GLY A O 1
ATOM 497 N N . GLY A 1 68 ? 4.215 -16.359 15.609 1 98.5 68 GLY A N 1
ATOM 498 C CA . GLY A 1 68 ? 4.434 -17.406 14.617 1 98.5 68 GLY A CA 1
ATOM 499 C C . GLY A 1 68 ? 5.59 -17.094 13.68 1 98.5 68 GLY A C 1
ATOM 500 O O . GLY A 1 68 ? 5.93 -15.938 13.461 1 98.5 68 GLY A O 1
ATOM 501 N N . ASN A 1 69 ? 6.164 -18.156 13.141 1 98.69 69 ASN A N 1
ATOM 502 C CA . ASN A 1 69 ? 7.258 -17.984 12.188 1 98.69 69 ASN A CA 1
ATOM 503 C C . ASN A 1 69 ? 6.738 -17.828 10.758 1 98.69 69 ASN A C 1
ATOM 505 O O . ASN A 1 69 ? 5.535 -17.641 10.547 1 98.69 69 ASN A O 1
ATOM 509 N N . ALA A 1 70 ? 7.602 -17.812 9.797 1 98.81 70 ALA A N 1
ATOM 510 C CA . ALA A 1 70 ? 7.254 -17.547 8.406 1 98.81 70 ALA A CA 1
ATOM 511 C C . ALA A 1 70 ? 6.316 -18.625 7.859 1 98.81 70 ALA A C 1
ATOM 513 O O . ALA A 1 70 ? 5.43 -18.328 7.055 1 98.81 70 ALA A O 1
ATOM 514 N N . ILE A 1 71 ? 6.492 -19.859 8.25 1 98.88 71 ILE A N 1
ATOM 515 C CA . ILE A 1 71 ? 5.621 -20.938 7.812 1 98.88 71 ILE A CA 1
ATOM 516 C C . ILE A 1 71 ? 4.219 -20.734 8.375 1 98.88 71 ILE A C 1
ATOM 518 O O . ILE A 1 71 ? 3.227 -20.859 7.648 1 98.88 71 ILE A O 1
ATOM 522 N N . ASP A 1 72 ? 4.145 -20.422 9.703 1 98.88 72 ASP A N 1
ATOM 523 C CA . ASP A 1 72 ? 2.846 -20.156 10.305 1 98.88 72 ASP A CA 1
ATOM 524 C C . ASP A 1 72 ? 2.115 -19.031 9.57 1 98.88 72 ASP A C 1
ATOM 526 O O . ASP A 1 72 ? 0.935 -19.172 9.242 1 98.88 72 ASP A O 1
ATOM 530 N N . ALA A 1 73 ? 2.863 -17.984 9.336 1 98.88 73 ALA A N 1
ATOM 531 C CA . ALA A 1 73 ? 2.293 -16.797 8.727 1 98.88 73 ALA A CA 1
ATOM 532 C C . ALA A 1 73 ? 1.818 -17.078 7.305 1 98.88 73 ALA A C 1
ATOM 534 O O . ALA A 1 73 ? 0.728 -16.656 6.914 1 98.88 73 ALA A O 1
ATOM 535 N N . ILE A 1 74 ? 2.613 -17.766 6.504 1 98.88 74 ILE A N 1
ATOM 536 C CA . ILE A 1 74 ? 2.293 -17.938 5.09 1 98.88 74 ILE A CA 1
ATOM 537 C C . ILE A 1 74 ? 1.138 -18.922 4.938 1 98.88 74 ILE A C 1
ATOM 539 O O . ILE A 1 74 ? 0.314 -18.781 4.031 1 98.88 74 ILE A O 1
ATOM 543 N N . VAL A 1 75 ? 1.06 -19.922 5.828 1 98.94 75 VAL A N 1
ATOM 544 C CA . VAL A 1 75 ? -0.056 -20.859 5.773 1 98.94 75 VAL A CA 1
ATOM 545 C C . VAL A 1 75 ? -1.352 -20.141 6.145 1 98.94 75 VAL A C 1
ATOM 547 O O . VAL A 1 75 ? -2.396 -20.375 5.535 1 98.94 75 VAL A O 1
ATOM 550 N N . ALA A 1 76 ? -1.293 -19.281 7.137 1 98.88 76 ALA A N 1
ATOM 551 C CA . ALA A 1 76 ? -2.467 -18.484 7.473 1 98.88 76 ALA A CA 1
ATOM 552 C C . ALA A 1 76 ? -2.922 -17.641 6.277 1 98.88 76 ALA A C 1
ATOM 554 O O . ALA A 1 76 ? -4.113 -17.578 5.973 1 98.88 76 ALA A O 1
ATOM 555 N N . ALA A 1 77 ? -1.987 -17.016 5.676 1 98.88 77 ALA A N 1
ATOM 556 C CA . ALA A 1 77 ? -2.297 -16.219 4.496 1 98.88 77 ALA A CA 1
ATOM 557 C C . ALA A 1 77 ? -2.863 -17.078 3.377 1 98.88 77 ALA A C 1
ATOM 559 O O . ALA A 1 77 ? -3.867 -16.734 2.754 1 98.88 77 ALA A O 1
ATOM 560 N N . ALA A 1 78 ? -2.238 -18.188 3.107 1 98.81 78 ALA A N 1
ATOM 561 C CA . ALA A 1 78 ? -2.658 -19.094 2.047 1 98.81 78 ALA A CA 1
ATOM 562 C C . ALA A 1 78 ? -4.082 -19.594 2.281 1 98.81 78 ALA A C 1
ATOM 564 O O . ALA A 1 78 ? -4.902 -19.594 1.36 1 98.81 78 ALA A O 1
ATOM 565 N N . ALA A 1 79 ? -4.355 -19.984 3.48 1 98.88 79 ALA A N 1
ATOM 566 C CA . ALA A 1 79 ? -5.684 -20.484 3.812 1 98.88 79 ALA A CA 1
ATOM 567 C C . ALA A 1 79 ? -6.738 -19.391 3.676 1 98.88 79 ALA A C 1
ATOM 569 O O . ALA A 1 79 ? -7.867 -19.656 3.258 1 98.88 79 ALA A O 1
ATOM 570 N N . SER A 1 80 ? -6.352 -18.219 4.02 1 98.69 80 SER A N 1
ATOM 571 C CA . SER A 1 80 ? -7.309 -17.125 4.004 1 98.69 80 SER A CA 1
ATOM 572 C C . SER A 1 80 ? -7.773 -16.812 2.584 1 98.69 80 SER A C 1
ATOM 574 O O . SER A 1 80 ? -8.844 -16.234 2.389 1 98.69 80 SER A O 1
ATOM 576 N N . LEU A 1 81 ? -7.047 -17.203 1.643 1 98.31 81 LEU A N 1
ATOM 577 C CA . LEU A 1 81 ? -7.387 -16.938 0.249 1 98.31 81 LEU A CA 1
ATOM 578 C C . LEU A 1 81 ? -8.641 -17.703 -0.156 1 98.31 81 LEU A C 1
ATOM 580 O O . LEU A 1 81 ? -9.281 -17.375 -1.159 1 98.31 81 LEU A O 1
ATOM 584 N N . ASN A 1 82 ? -9.047 -18.734 0.652 1 97.81 82 ASN A N 1
ATOM 585 C CA . ASN A 1 82 ? -10.352 -19.359 0.479 1 97.81 82 ASN A CA 1
ATOM 586 C C . ASN A 1 82 ? -11.477 -18.328 0.521 1 97.81 82 ASN A C 1
ATOM 588 O O . ASN A 1 82 ? -12.5 -18.5 -0.155 1 97.81 82 ASN A O 1
ATOM 592 N N . ALA A 1 83 ? -11.281 -17.328 1.321 1 98.31 83 ALA A N 1
ATOM 593 C CA . ALA A 1 83 ? -12.344 -16.344 1.582 1 98.31 83 ALA A CA 1
ATOM 594 C C . ALA A 1 83 ? -12.156 -15.102 0.731 1 98.31 83 ALA A C 1
ATOM 596 O O . ALA A 1 83 ? -13.125 -14.547 0.209 1 98.31 83 ALA A O 1
ATOM 597 N N . VAL A 1 84 ? -10.93 -14.695 0.583 1 97.75 84 VAL A N 1
ATOM 598 C CA . VAL A 1 84 ? -10.734 -13.328 0.104 1 97.75 84 VAL A CA 1
ATOM 599 C C . VAL A 1 84 ? -10.375 -13.352 -1.379 1 97.75 84 VAL A C 1
ATOM 601 O O . VAL A 1 84 ? -10.445 -12.32 -2.057 1 97.75 84 VAL A O 1
ATOM 604 N N . GLU A 1 85 ? -10 -14.438 -1.899 1 96.5 85 GLU A N 1
ATOM 605 C CA . GLU A 1 85 ? -9.758 -14.664 -3.322 1 96.5 85 GLU A CA 1
ATOM 606 C C . GLU A 1 85 ? -10.195 -16.062 -3.74 1 96.5 85 GLU A C 1
ATOM 608 O O . GLU A 1 85 ? -9.414 -16.812 -4.324 1 96.5 85 GLU A O 1
ATOM 613 N N . PRO A 1 86 ? -11.438 -16.328 -3.545 1 96.75 86 PRO A N 1
ATOM 614 C CA . PRO A 1 86 ? -11.867 -17.703 -3.75 1 96.75 86 PRO A CA 1
ATOM 615 C C . PRO A 1 86 ? -11.781 -18.141 -5.211 1 96.75 86 PRO A C 1
ATOM 617 O O . PRO A 1 86 ? -11.836 -19.344 -5.508 1 96.75 86 PRO A O 1
ATOM 620 N N . TYR A 1 87 ? -11.672 -17.25 -6.129 1 95.19 87 TYR A N 1
ATOM 621 C CA . TYR A 1 87 ? -11.617 -17.562 -7.555 1 95.19 87 TYR A CA 1
ATOM 622 C C . TYR A 1 87 ? -10.203 -17.938 -7.977 1 95.19 87 TYR A C 1
ATOM 624 O O . TYR A 1 87 ? -9.984 -18.406 -9.102 1 95.19 87 TYR A O 1
ATOM 632 N N . MET A 1 88 ? -9.203 -17.781 -7.121 1 95.69 88 MET A N 1
ATOM 633 C CA . MET A 1 88 ? -7.824 -18.016 -7.543 1 95.69 88 MET A CA 1
ATOM 634 C C . MET A 1 88 ? -7.301 -19.328 -6.965 1 95.69 88 MET A C 1
ATOM 636 O O . MET A 1 88 ? -6.492 -20.016 -7.598 1 95.69 88 MET A O 1
ATOM 640 N N . SER A 1 89 ? -7.602 -19.547 -5.684 1 96.69 89 SER A N 1
ATOM 641 C CA . SER A 1 89 ? -7.055 -20.703 -4.988 1 96.69 89 SER A CA 1
ATOM 642 C C . SER A 1 89 ? -7.898 -21.062 -3.771 1 96.69 89 SER A C 1
ATOM 644 O O . SER A 1 89 ? -8.898 -20.406 -3.48 1 96.69 89 SER A O 1
ATOM 646 N N . GLY A 1 90 ? -7.434 -22.172 -3.096 1 97.94 90 GLY A N 1
ATOM 647 C CA . GLY A 1 90 ? -8.125 -22.625 -1.905 1 97.94 90 GLY A CA 1
ATOM 648 C C . GLY A 1 90 ? -7.68 -24.016 -1.453 1 97.94 90 GLY A C 1
ATOM 649 O O . GLY A 1 90 ? -6.742 -24.578 -2.014 1 97.94 90 GLY A O 1
ATOM 650 N N . THR A 1 91 ? -8.414 -24.438 -0.536 1 98.62 91 THR A N 1
ATOM 651 C CA . THR A 1 91 ? -8.078 -25.688 0.13 1 98.62 91 THR A CA 1
ATOM 652 C C . THR A 1 91 ? -8.078 -26.859 -0.863 1 98.62 91 THR A C 1
ATOM 654 O O . THR A 1 91 ? -7.262 -27.766 -0.759 1 98.62 91 THR A O 1
ATOM 657 N N . ALA A 1 92 ? -8.938 -26.859 -1.8 1 98.5 92 ALA A N 1
ATOM 658 C CA . ALA A 1 92 ? -9.039 -27.922 -2.787 1 98.5 92 ALA A CA 1
ATOM 659 C C . ALA A 1 92 ? -8.266 -27.578 -4.055 1 98.5 92 ALA A C 1
ATOM 661 O O . ALA A 1 92 ? -8.633 -28.016 -5.148 1 98.5 92 ALA A O 1
ATOM 662 N N . GLY A 1 93 ? -7.23 -26.781 -3.898 1 97.81 93 GLY A N 1
ATOM 663 C CA . GLY A 1 93 ? -6.332 -26.453 -4.988 1 97.81 93 GLY A CA 1
ATOM 664 C C . GLY A 1 93 ? -5.035 -27.234 -4.965 1 97.81 93 GLY A C 1
ATOM 665 O O . GLY A 1 93 ? -4.949 -28.281 -4.312 1 97.81 93 GLY A O 1
ATOM 666 N N . VAL A 1 94 ? -4.105 -26.766 -5.789 1 97.31 94 VAL A N 1
ATOM 667 C CA . VAL A 1 94 ? -2.787 -27.375 -5.965 1 97.31 94 VAL A CA 1
ATOM 668 C C . VAL A 1 94 ? -1.709 -26.297 -5.844 1 97.31 94 VAL A C 1
ATOM 670 O O . VAL A 1 94 ? -1.986 -25.109 -6.023 1 97.31 94 VAL A O 1
ATOM 673 N N . GLY A 1 95 ? -0.497 -26.75 -5.418 1 97.19 95 GLY A N 1
ATOM 674 C CA . GLY A 1 95 ? 0.503 -25.703 -5.297 1 97.19 95 GLY A CA 1
ATOM 675 C C . GLY A 1 95 ? 1.902 -26.234 -5.055 1 97.19 95 GLY A C 1
ATOM 676 O O . GLY A 1 95 ? 2.127 -27.438 -5.105 1 97.19 95 GLY A O 1
ATOM 677 N N . PHE A 1 96 ? 2.83 -25.312 -4.973 1 98 96 PHE A N 1
ATOM 678 C CA . PHE A 1 96 ? 4.238 -25.547 -4.691 1 98 96 PHE A CA 1
ATOM 679 C C . PHE A 1 96 ? 4.746 -24.578 -3.623 1 98 96 PHE A C 1
ATOM 681 O O . PHE A 1 96 ? 4.191 -23.484 -3.449 1 98 96 PHE A O 1
ATOM 688 N N . MET A 1 97 ? 5.754 -25.031 -2.928 1 98.31 97 MET A N 1
ATOM 689 C CA . MET A 1 97 ? 6.406 -24.234 -1.9 1 98.31 97 MET A CA 1
ATOM 690 C C . MET A 1 97 ? 7.922 -24.375 -1.978 1 98.31 97 MET A C 1
ATOM 692 O O . MET A 1 97 ? 8.438 -25.469 -2.219 1 98.31 97 MET A O 1
ATOM 696 N N . LEU A 1 98 ? 8.648 -23.266 -1.893 1 98.44 98 LEU A N 1
ATOM 697 C CA . LEU A 1 98 ? 10.062 -23.234 -1.556 1 98.44 98 LEU A CA 1
ATOM 698 C C . LEU A 1 98 ? 10.281 -22.641 -0.169 1 98.44 98 LEU A C 1
ATOM 700 O O . LEU A 1 98 ? 9.773 -21.547 0.129 1 98.44 98 LEU A O 1
ATOM 704 N N . PHE A 1 99 ? 11.023 -23.406 0.683 1 98.69 99 PHE A N 1
ATOM 705 C CA . PHE A 1 99 ? 11.203 -22.984 2.064 1 98.69 99 PHE A CA 1
ATOM 706 C C . PHE A 1 99 ? 12.672 -23.094 2.475 1 98.69 99 PHE A C 1
ATOM 708 O O . PHE A 1 99 ? 13.312 -24.125 2.242 1 98.69 99 PHE A O 1
ATOM 715 N N . TYR A 1 100 ? 13.141 -22.016 3.02 1 98.81 100 TYR A N 1
ATOM 716 C CA . TYR A 1 100 ? 14.43 -22.047 3.705 1 98.81 100 TYR A CA 1
ATOM 717 C C . TYR A 1 100 ? 14.242 -22.156 5.215 1 98.81 100 TYR A C 1
ATOM 719 O O . TYR A 1 100 ? 13.625 -21.281 5.832 1 98.81 100 TYR A O 1
ATOM 727 N N . SER A 1 101 ? 14.82 -23.172 5.762 1 98.56 101 SER A N 1
ATOM 728 C CA . SER A 1 101 ? 14.875 -23.328 7.211 1 98.56 101 SER A CA 1
ATOM 729 C C . SER A 1 101 ? 16.156 -22.75 7.789 1 98.56 101 SER A C 1
ATOM 731 O O . SER A 1 101 ? 17.25 -23.281 7.547 1 98.56 101 SER A O 1
ATOM 733 N N . ALA A 1 102 ? 15.984 -21.766 8.523 1 97.88 102 ALA A N 1
ATOM 734 C CA . ALA A 1 102 ? 17.156 -21.172 9.164 1 97.88 102 ALA A CA 1
ATOM 735 C C . ALA A 1 102 ? 17.797 -22.125 10.156 1 97.88 102 ALA A C 1
ATOM 737 O O . ALA A 1 102 ? 19.031 -22.188 10.273 1 97.88 102 ALA A O 1
ATOM 738 N N . GLU A 1 103 ? 17 -22.812 10.852 1 97.56 103 GLU A N 1
ATOM 739 C CA . GLU A 1 103 ? 17.484 -23.766 11.844 1 97.56 103 GLU A CA 1
ATOM 740 C C . GLU A 1 103 ? 18.344 -24.844 11.18 1 97.56 103 GLU A C 1
ATOM 742 O O . GLU A 1 103 ? 19.391 -25.219 11.703 1 97.56 103 GLU A O 1
ATOM 747 N N . GLU A 1 104 ? 17.891 -25.312 10.023 1 97.75 104 GLU A N 1
ATOM 748 C CA . GLU A 1 104 ? 18.609 -26.391 9.344 1 97.75 104 GLU A CA 1
ATOM 749 C C . GLU A 1 104 ? 19.625 -25.828 8.336 1 97.75 104 GLU A C 1
ATOM 751 O O . GLU A 1 104 ? 20.484 -26.562 7.844 1 97.75 104 GLU A O 1
ATOM 756 N N . ASP A 1 105 ? 19.547 -24.609 8.078 1 97.75 105 ASP A N 1
ATOM 757 C CA . ASP A 1 105 ? 20.359 -23.953 7.055 1 97.75 105 ASP A CA 1
ATOM 758 C C . ASP A 1 105 ? 20.25 -24.703 5.719 1 97.75 105 ASP A C 1
ATOM 760 O O . ASP A 1 105 ? 21.266 -25.078 5.137 1 97.75 105 ASP A O 1
ATOM 764 N N . ARG A 1 106 ? 19 -24.875 5.309 1 97.38 106 ARG A N 1
ATOM 765 C CA . ARG A 1 106 ? 18.781 -25.594 4.066 1 97.38 106 ARG A CA 1
ATOM 766 C C . ARG A 1 106 ? 17.469 -25.156 3.398 1 97.38 106 ARG A C 1
ATOM 768 O O . ARG A 1 106 ? 16.5 -24.812 4.082 1 97.38 106 ARG A O 1
ATOM 775 N N . VAL A 1 107 ? 17.484 -25.219 2.066 1 98.38 107 VAL A N 1
ATOM 776 C CA . VAL A 1 107 ? 16.281 -24.938 1.275 1 98.38 107 VAL A CA 1
ATOM 777 C C . VAL A 1 107 ? 15.57 -26.25 0.945 1 98.38 107 VAL A C 1
ATOM 779 O O . VAL A 1 107 ? 16.203 -27.234 0.572 1 98.38 107 VAL A O 1
ATOM 782 N N . ARG A 1 108 ? 14.273 -26.25 1.079 1 97.94 108 ARG A N 1
ATOM 783 C CA . ARG A 1 108 ? 13.445 -27.422 0.795 1 97.94 108 ARG A CA 1
ATOM 784 C C . ARG A 1 108 ? 12.32 -27.062 -0.176 1 97.94 108 ARG A C 1
ATOM 786 O O . ARG A 1 108 ? 11.859 -25.922 -0.207 1 97.94 108 ARG A O 1
ATOM 793 N N . SER A 1 109 ? 11.977 -28.094 -0.936 1 98.12 109 SER A N 1
ATOM 794 C CA . SER A 1 109 ? 10.906 -27.953 -1.912 1 98.12 109 SER A CA 1
ATOM 795 C C . SER A 1 109 ? 9.727 -28.859 -1.577 1 98.12 109 SER A C 1
ATOM 797 O O . SER A 1 109 ? 9.914 -30 -1.133 1 98.12 109 SER A O 1
ATOM 799 N N . LEU A 1 110 ? 8.578 -28.344 -1.787 1 98 110 LEU A N 1
ATOM 800 C CA . LEU A 1 110 ? 7.355 -29.109 -1.572 1 98 110 LEU A CA 1
ATOM 801 C C . LEU A 1 110 ? 6.383 -28.922 -2.73 1 98 110 LEU A C 1
ATOM 803 O O . LEU A 1 110 ? 6.039 -27.781 -3.074 1 98 110 LEU A O 1
ATOM 807 N N . ALA A 1 111 ? 6.004 -29.984 -3.361 1 96.88 111 ALA A N 1
ATOM 808 C CA . ALA A 1 111 ? 4.895 -30 -4.312 1 96.88 111 ALA A CA 1
ATOM 809 C C . ALA A 1 111 ? 3.643 -30.609 -3.686 1 96.88 111 ALA A C 1
ATOM 811 O O . ALA A 1 111 ? 3.717 -31.641 -3.014 1 96.88 111 ALA A O 1
ATOM 812 N N . PHE A 1 112 ? 2.58 -29.922 -3.852 1 93.81 112 PHE A N 1
ATOM 813 C CA . PHE A 1 112 ? 1.407 -30.469 -3.191 1 93.81 112 PHE A CA 1
ATOM 814 C C . PHE A 1 112 ? 0.175 -30.344 -4.078 1 93.81 112 PHE A C 1
ATOM 816 O O . PHE A 1 112 ? -0.336 -29.25 -4.293 1 93.81 112 PHE A O 1
ATOM 823 N N . GLY A 1 113 ? -0.238 -31.609 -4.574 1 87.12 113 GLY A N 1
ATOM 824 C CA . GLY A 1 113 ? -1.443 -31.797 -5.367 1 87.12 113 GLY A CA 1
ATOM 825 C C . GLY A 1 113 ? -1.17 -31.891 -6.855 1 87.12 113 GLY A C 1
ATOM 826 O O . GLY A 1 113 ? -0.012 -31.938 -7.277 1 87.12 113 GLY A O 1
ATOM 827 N N . GLY A 1 114 ? -2.363 -32.094 -7.566 1 95.62 114 GLY A N 1
ATOM 828 C CA . GLY A 1 114 ? -2.328 -32.062 -9.016 1 95.62 114 GLY A CA 1
ATOM 829 C C . GLY A 1 114 ? -2.121 -33.438 -9.633 1 95.62 114 GLY A C 1
ATOM 830 O O . GLY A 1 114 ? -1.456 -33.562 -10.664 1 95.62 114 GLY A O 1
ATOM 831 N N . TRP A 1 115 ? -2.506 -34.469 -8.922 1 97.81 115 TRP A N 1
ATOM 832 C CA . TRP A 1 115 ? -2.424 -35.812 -9.5 1 97.81 115 TRP A CA 1
ATOM 833 C C . TRP A 1 115 ? -3.711 -36.156 -10.242 1 97.81 115 TRP A C 1
ATOM 835 O O . TRP A 1 115 ? -4.805 -35.812 -9.797 1 97.81 115 TRP A O 1
ATOM 845 N N . VAL A 1 116 ? -3.533 -36.875 -11.266 1 97.38 116 VAL A N 1
ATOM 846 C CA . VAL A 1 116 ? -4.68 -37.375 -12.031 1 97.38 116 VAL A CA 1
ATOM 847 C C . VAL A 1 116 ? -5.379 -38.5 -11.25 1 97.38 116 VAL A C 1
ATOM 849 O O . VAL A 1 116 ? -4.73 -39.406 -10.766 1 97.38 116 VAL A O 1
ATOM 852 N N . PRO A 1 117 ? -6.742 -38.375 -11.117 1 97.81 117 PRO A N 1
ATOM 853 C CA . PRO A 1 117 ? -7.434 -39.5 -10.477 1 97.81 117 PRO A CA 1
ATOM 854 C C . PRO A 1 117 ? -7.156 -40.844 -11.156 1 97.81 117 PRO A C 1
ATOM 856 O O . PRO A 1 117 ? -7.051 -40.906 -12.383 1 97.81 117 PRO A O 1
ATOM 859 N N . LYS A 1 118 ? -7.109 -41.906 -10.383 1 96.88 118 LYS A N 1
ATOM 860 C CA . LYS A 1 118 ? -6.785 -43.25 -10.883 1 96.88 118 LYS A CA 1
ATOM 861 C C . LYS A 1 118 ? -7.766 -43.656 -11.969 1 96.88 118 LYS A C 1
ATOM 863 O O . LYS A 1 118 ? -7.379 -44.344 -12.938 1 96.88 118 LYS A O 1
ATOM 868 N N . SER A 1 119 ? -8.992 -43.281 -11.852 1 94.12 119 SER A N 1
ATOM 869 C CA . SER A 1 119 ? -10.062 -43.75 -12.727 1 94.12 119 SER A CA 1
ATOM 870 C C . SER A 1 119 ? -10.297 -42.781 -13.883 1 94.12 119 SER A C 1
ATOM 872 O O . SER A 1 119 ? -11.258 -42.938 -14.641 1 94.12 119 SER A O 1
ATOM 874 N N . PHE A 1 120 ? -9.461 -41.844 -14.039 1 92.31 120 PHE A N 1
ATOM 875 C CA . PHE A 1 120 ? -9.672 -40.781 -15.039 1 92.31 120 PHE A CA 1
ATOM 876 C C . PHE A 1 120 ? -9.695 -41.375 -16.438 1 92.31 120 PHE A C 1
ATOM 878 O O . PHE A 1 120 ? -8.891 -42.25 -16.766 1 92.31 120 PHE A O 1
ATOM 885 N N . LYS A 1 121 ? -10.609 -40.938 -17.203 1 81.75 121 LYS A N 1
ATOM 886 C CA . LYS A 1 121 ? -10.75 -41.281 -18.609 1 81.75 121 LYS A CA 1
ATOM 887 C C . LYS A 1 121 ? -10.742 -40.062 -19.5 1 81.75 121 LYS A C 1
ATOM 889 O O . LYS A 1 121 ? -11.727 -39.312 -19.531 1 81.75 121 LYS A O 1
ATOM 894 N N . ALA A 1 122 ? -9.734 -39.969 -20.328 1 77.38 122 ALA A N 1
ATOM 895 C CA . ALA A 1 122 ? -9.578 -38.781 -21.156 1 77.38 122 ALA A CA 1
ATOM 896 C C . ALA A 1 122 ? -10.742 -38.625 -22.125 1 77.38 122 ALA A C 1
ATOM 898 O O . ALA A 1 122 ? -11.18 -37.531 -22.406 1 77.38 122 ALA A O 1
ATOM 899 N N . MET A 1 123 ? -11.18 -39.625 -22.547 1 72.69 123 MET A N 1
ATOM 900 C CA . MET A 1 123 ? -12.258 -39.625 -23.531 1 72.69 123 MET A CA 1
ATOM 901 C C . MET A 1 123 ? -13.539 -39.031 -22.953 1 72.69 123 MET A C 1
ATOM 903 O O . MET A 1 123 ? -14.422 -38.594 -23.703 1 72.69 123 MET A O 1
ATOM 907 N N . SER A 1 124 ? -13.555 -39 -21.766 1 72 124 SER A N 1
ATOM 908 C CA . SER A 1 124 ? -14.758 -38.5 -21.094 1 72 124 SER A CA 1
ATOM 909 C C . SER A 1 124 ? -14.867 -37 -21.172 1 72 124 SER A C 1
ATOM 911 O O . SER A 1 124 ? -15.922 -36.438 -20.906 1 72 124 SER A O 1
ATOM 913 N N . LEU A 1 125 ? -13.852 -36.375 -21.594 1 73.19 125 LEU A N 1
ATOM 914 C CA . LEU A 1 125 ? -13.859 -34.906 -21.641 1 73.19 125 LEU A CA 1
ATOM 915 C C . LEU A 1 125 ? -14.414 -34.406 -22.969 1 73.19 125 LEU A C 1
ATOM 917 O O . LEU A 1 125 ? -14.648 -33.219 -23.125 1 73.19 125 LEU A O 1
ATOM 921 N N . LYS A 1 126 ? -14.578 -35.156 -23.906 1 62.94 126 LYS A N 1
ATOM 922 C CA . LYS A 1 126 ? -14.977 -34.781 -25.25 1 62.94 126 LYS A CA 1
ATOM 923 C C . LYS A 1 126 ? -16.266 -33.969 -25.219 1 62.94 126 LYS A C 1
ATOM 925 O O . LYS A 1 126 ? -16.422 -33 -26 1 62.94 126 LYS A O 1
ATOM 930 N N . ASP A 1 127 ? -17.125 -34.219 -24.391 1 61.03 127 ASP A N 1
ATOM 931 C CA . ASP A 1 127 ? -18.422 -33.562 -24.422 1 61.03 127 ASP A CA 1
ATOM 932 C C . ASP A 1 127 ? -18.547 -32.5 -23.312 1 61.03 127 ASP A C 1
ATOM 934 O O . ASP A 1 127 ? -19.641 -32 -23.047 1 61.03 127 ASP A O 1
ATOM 938 N N . GLU A 1 128 ? -17.5 -32.125 -22.922 1 67.44 128 GLU A N 1
ATOM 939 C CA . GLU A 1 128 ? -17.641 -31.234 -21.766 1 67.44 128 GLU A CA 1
ATOM 940 C C . GLU A 1 128 ? -17.625 -29.766 -22.203 1 67.44 128 GLU A C 1
ATOM 942 O O . GLU A 1 128 ? -17 -29.422 -23.203 1 67.44 128 GLU A O 1
ATOM 947 N N . ALA A 1 129 ? -18.328 -28.984 -21.484 1 59.53 129 ALA A N 1
ATOM 948 C CA . ALA A 1 129 ? -18.391 -27.547 -21.703 1 59.53 129 ALA A CA 1
ATOM 949 C C . ALA A 1 129 ? -17.047 -26.875 -21.438 1 59.53 129 ALA A C 1
ATOM 951 O O . ALA A 1 129 ? -16.312 -27.281 -20.531 1 59.53 129 ALA A O 1
ATOM 952 N N . LYS A 1 130 ? -16.656 -25.984 -22.406 1 66.44 130 LYS A N 1
ATOM 953 C CA . LYS A 1 130 ? -15.414 -25.234 -22.266 1 66.44 130 LYS A CA 1
ATOM 954 C C . LYS A 1 130 ? -15.68 -23.75 -22.047 1 66.44 130 LYS A C 1
ATOM 956 O O . LYS A 1 130 ? -16.688 -23.219 -22.531 1 66.44 130 LYS A O 1
ATOM 961 N N . ALA A 1 131 ? -14.922 -23.203 -21.172 1 58.72 131 ALA A N 1
ATOM 962 C CA . ALA A 1 131 ? -14.992 -21.766 -20.922 1 58.72 131 ALA A CA 1
ATOM 963 C C . ALA A 1 131 ? -13.742 -21.062 -21.453 1 58.72 131 ALA A C 1
ATOM 965 O O . ALA A 1 131 ? -12.711 -21.703 -21.672 1 58.72 131 ALA A O 1
ATOM 966 N N . ALA A 1 132 ? -13.93 -19.75 -21.766 1 57.16 132 ALA A N 1
ATOM 967 C CA . ALA A 1 132 ? -12.82 -18.938 -22.25 1 57.16 132 ALA A CA 1
ATOM 968 C C . ALA A 1 132 ? -11.711 -18.844 -21.203 1 57.16 132 ALA A C 1
ATOM 970 O O . ALA A 1 132 ? -11.984 -18.797 -20 1 57.16 132 ALA A O 1
ATOM 971 N N . ASP A 1 133 ? -10.445 -19.031 -21.719 1 54 133 ASP A N 1
ATOM 972 C CA . ASP A 1 133 ? -9.281 -19.062 -20.844 1 54 133 ASP A CA 1
ATOM 973 C C . ASP A 1 133 ? -8.93 -17.672 -20.344 1 54 133 ASP A C 1
ATOM 975 O O . ASP A 1 133 ? -8.07 -17.516 -19.484 1 54 133 ASP A O 1
ATOM 979 N N . GLY A 1 134 ? -9.578 -16.781 -20.641 1 50.78 134 GLY A N 1
ATOM 980 C CA . GLY A 1 134 ? -9.367 -15.398 -20.234 1 50.78 134 GLY A CA 1
ATOM 981 C C . GLY A 1 134 ? -8.125 -14.781 -20.859 1 50.78 134 GLY A C 1
ATOM 982 O O . GLY A 1 134 ? -7.824 -13.609 -20.625 1 50.78 134 GLY A O 1
ATOM 983 N N . ALA A 1 135 ? -7.281 -15.57 -21.469 1 48.34 135 ALA A N 1
ATOM 984 C CA . ALA A 1 135 ? -6.047 -15.078 -22.078 1 48.34 135 ALA A CA 1
ATOM 985 C C . ALA A 1 135 ? -6.215 -14.906 -23.578 1 48.34 135 ALA A C 1
ATOM 987 O O . ALA A 1 135 ? -5.227 -14.781 -24.312 1 48.34 135 ALA A O 1
ATOM 988 N N . GLY A 1 136 ? -7.465 -14.906 -23.953 1 45.69 136 GLY A N 1
ATOM 989 C CA . GLY A 1 136 ? -7.734 -14.695 -25.359 1 45.69 136 GLY A CA 1
ATOM 990 C C . GLY A 1 136 ? -7.551 -15.938 -26.203 1 45.69 136 GLY A C 1
ATOM 991 O O . GLY A 1 136 ? -7.438 -15.859 -27.422 1 45.69 136 GLY A O 1
ATOM 992 N N . HIS A 1 137 ? -7.383 -17.062 -25.578 1 48.25 137 HIS A N 1
ATOM 993 C CA . HIS A 1 137 ? -7.129 -18.25 -26.391 1 48.25 137 HIS A CA 1
ATOM 994 C C . HIS A 1 137 ? -8.414 -19.031 -26.625 1 48.25 137 HIS A C 1
ATOM 996 O O . HIS A 1 137 ? -8.367 -20.203 -27.016 1 48.25 137 HIS A O 1
ATOM 1002 N N . GLY A 1 138 ? -9.469 -18.469 -26.328 1 52.38 138 GLY A N 1
ATOM 1003 C CA . GLY A 1 138 ? -10.734 -19.141 -26.562 1 52.38 138 GLY A CA 1
ATOM 1004 C C . GLY A 1 138 ? -11.172 -20.016 -25.406 1 52.38 138 GLY A C 1
ATOM 1005 O O . GLY A 1 138 ? -10.688 -19.859 -24.281 1 52.38 138 GLY A O 1
ATOM 1006 N N . ALA A 1 139 ? -12.312 -20.797 -25.641 1 55.34 139 ALA A N 1
ATOM 1007 C CA . ALA A 1 139 ? -12.93 -21.656 -24.625 1 55.34 139 ALA A CA 1
ATOM 1008 C C . ALA A 1 139 ? -12.109 -22.922 -24.406 1 55.34 139 ALA A C 1
ATOM 1010 O O . ALA A 1 139 ? -12.383 -23.953 -25.016 1 55.34 139 ALA A O 1
ATOM 1011 N N . ILE A 1 140 ? -11.07 -22.828 -23.578 1 55.66 140 ILE A N 1
ATOM 1012 C CA . ILE A 1 140 ? -10.164 -23.953 -23.484 1 55.66 140 ILE A CA 1
ATOM 1013 C C . ILE A 1 140 ? -10.25 -24.578 -22.094 1 55.66 140 ILE A C 1
ATOM 1015 O O . ILE A 1 140 ? -9.781 -25.703 -21.875 1 55.66 140 ILE A O 1
ATOM 1019 N N . GLU A 1 141 ? -11.008 -23.906 -21.234 1 67.5 141 GLU A N 1
ATOM 1020 C CA . GLU A 1 141 ? -11.016 -24.453 -19.875 1 67.5 141 GLU A CA 1
ATOM 1021 C C . GLU A 1 141 ? -12.289 -25.25 -19.625 1 67.5 141 GLU A C 1
ATOM 1023 O O . GLU A 1 141 ? -13.398 -24.734 -19.797 1 67.5 141 GLU A O 1
ATOM 1028 N N . THR A 1 142 ? -12.055 -26.406 -19.172 1 78.25 142 THR A N 1
ATOM 1029 C CA . THR A 1 142 ? -13.156 -27.328 -18.922 1 78.25 142 THR A CA 1
ATOM 1030 C C . THR A 1 142 ? -13.828 -27.016 -17.594 1 78.25 142 THR A C 1
ATOM 1032 O O . THR A 1 142 ? -13.156 -26.641 -16.625 1 78.25 142 THR A O 1
ATOM 1035 N N . VAL A 1 143 ? -15.172 -27.156 -17.594 1 86.12 143 VAL A N 1
ATOM 1036 C CA . VAL A 1 143 ? -15.961 -26.906 -16.391 1 86.12 143 VAL A CA 1
ATOM 1037 C C . VAL A 1 143 ? -16.547 -28.219 -15.867 1 86.12 143 VAL A C 1
ATOM 1039 O O . VAL A 1 143 ? -16.891 -29.109 -16.656 1 86.12 143 VAL A O 1
ATOM 1042 N N . GLY A 1 144 ? -16.547 -28.328 -14.477 1 91.75 144 GLY A N 1
ATOM 1043 C CA . GLY A 1 144 ? -17.219 -29.469 -13.867 1 91.75 144 GLY A CA 1
ATOM 1044 C C . GLY A 1 144 ? -16.266 -30.422 -13.18 1 91.75 144 GLY A C 1
ATOM 1045 O O . GLY A 1 144 ? -15.039 -30.25 -13.242 1 91.75 144 GLY A O 1
ATOM 1046 N N . PRO A 1 145 ? -16.812 -31.453 -12.578 1 94.88 145 PRO A N 1
ATOM 1047 C CA . PRO A 1 145 ? -16.031 -32.312 -11.703 1 94.88 145 PRO A CA 1
ATOM 1048 C C . PRO A 1 145 ? -15.078 -33.25 -12.469 1 94.88 145 PRO A C 1
ATOM 1050 O O . PRO A 1 145 ? -14.133 -33.781 -11.891 1 94.88 145 PRO A O 1
ATOM 1053 N N . ARG A 1 146 ? -15.219 -33.406 -13.789 1 93.88 146 ARG A N 1
ATOM 1054 C CA . ARG A 1 146 ? -14.453 -34.375 -14.547 1 93.88 146 ARG A CA 1
ATOM 1055 C C . ARG A 1 146 ? -13.031 -33.906 -14.797 1 93.88 146 ARG A C 1
ATOM 1057 O O . ARG A 1 146 ? -12.141 -34.688 -15.078 1 93.88 146 ARG A O 1
ATOM 1064 N N . ILE A 1 147 ? -12.805 -32.594 -14.695 1 93.75 147 ILE A N 1
ATOM 1065 C CA . ILE A 1 147 ? -11.508 -32.031 -15.07 1 93.75 147 ILE A CA 1
ATOM 1066 C C . ILE A 1 147 ? -10.664 -31.812 -13.82 1 93.75 147 ILE A C 1
ATOM 1068 O O . ILE A 1 147 ? -9.555 -31.266 -13.898 1 93.75 147 ILE A O 1
ATOM 1072 N N . VAL A 1 148 ? -11.117 -32.281 -12.656 1 96.56 148 VAL A N 1
ATOM 1073 C CA . VAL A 1 148 ? -10.492 -32 -11.367 1 96.56 148 VAL A CA 1
ATOM 1074 C C . VAL A 1 148 ? -9.344 -32.969 -11.125 1 96.56 148 VAL A C 1
ATOM 1076 O O . VAL A 1 148 ? -9.5 -34.188 -11.281 1 96.56 148 VAL A O 1
ATOM 1079 N N . ALA A 1 149 ? -8.18 -32.406 -10.781 1 97.56 149 ALA A N 1
ATOM 1080 C CA . ALA A 1 149 ? -7.078 -33.219 -10.25 1 97.56 149 ALA A CA 1
ATOM 1081 C C . ALA A 1 149 ? -7.211 -33.375 -8.734 1 97.56 149 ALA A C 1
ATOM 1083 O O . ALA A 1 149 ? -7.914 -32.625 -8.078 1 97.56 149 ALA A O 1
ATOM 1084 N N . ILE A 1 150 ? -6.543 -34.438 -8.211 1 98.62 150 ILE A N 1
ATOM 1085 C CA . ILE A 1 150 ? -6.578 -34.656 -6.77 1 98.62 150 ILE A CA 1
ATOM 1086 C C . ILE A 1 150 ? -5.961 -33.469 -6.031 1 98.62 150 ILE A C 1
ATOM 1088 O O . ILE A 1 150 ? -4.809 -33.125 -6.277 1 98.62 150 ILE A O 1
ATOM 1092 N N . PRO A 1 151 ? -6.75 -32.781 -5.117 1 98.44 151 PRO A N 1
ATOM 1093 C CA . PRO A 1 151 ? -6.25 -31.578 -4.457 1 98.44 151 PRO A CA 1
ATOM 1094 C C . PRO A 1 151 ? -5.191 -31.875 -3.398 1 98.44 151 PRO A C 1
ATOM 1096 O O . PRO A 1 151 ? -5.215 -32.938 -2.779 1 98.44 151 PRO A O 1
ATOM 1099 N N . GLY A 1 152 ? -4.246 -30.906 -3.164 1 98.56 152 GLY A N 1
ATOM 1100 C CA . GLY A 1 152 ? -3.186 -31.172 -2.205 1 98.56 152 GLY A CA 1
ATOM 1101 C C . GLY A 1 152 ? -2.787 -29.938 -1.402 1 98.56 152 GLY A C 1
ATOM 1102 O O . GLY A 1 152 ? -1.913 -30.016 -0.537 1 98.56 152 GLY A O 1
ATOM 1103 N N . ASN A 1 153 ? -3.4 -28.719 -1.559 1 98.62 153 ASN A N 1
ATOM 1104 C CA . ASN A 1 153 ? -3.018 -27.531 -0.819 1 98.62 153 ASN A CA 1
ATOM 1105 C C . ASN A 1 153 ? -3.043 -27.766 0.688 1 98.62 153 ASN A C 1
ATOM 1107 O O . ASN A 1 153 ? -2.082 -27.453 1.388 1 98.62 153 ASN A O 1
ATOM 1111 N N . LEU A 1 154 ? -4.113 -28.375 1.167 1 98.88 154 LEU A N 1
ATOM 1112 C CA . LEU A 1 154 ? -4.238 -28.625 2.6 1 98.88 154 LEU A CA 1
ATOM 1113 C C . LEU A 1 154 ? -3.096 -29.5 3.102 1 98.88 154 LEU A C 1
ATOM 1115 O O . LEU A 1 154 ? -2.521 -29.234 4.16 1 98.88 154 LEU A O 1
ATOM 1119 N N . ALA A 1 155 ? -2.801 -30.547 2.381 1 98.81 155 ALA A N 1
ATOM 1120 C CA . ALA A 1 155 ? -1.718 -31.438 2.783 1 98.81 155 ALA A CA 1
ATOM 1121 C C . ALA A 1 155 ? -0.38 -30.703 2.799 1 98.81 155 ALA A C 1
ATOM 1123 O O . ALA A 1 155 ? 0.457 -30.938 3.672 1 98.81 155 ALA A O 1
ATOM 1124 N N . GLY A 1 156 ? -0.169 -29.922 1.795 1 98.75 156 GLY A N 1
ATOM 1125 C CA . GLY A 1 156 ? 1.047 -29.125 1.762 1 98.75 156 GLY A CA 1
ATOM 1126 C C . GLY A 1 156 ? 1.167 -28.172 2.936 1 98.75 156 GLY A C 1
ATOM 1127 O O . GLY A 1 156 ? 2.225 -28.078 3.562 1 98.75 156 GLY A O 1
ATOM 1128 N N . TRP A 1 157 ? 0.102 -27.438 3.229 1 98.75 157 TRP A N 1
ATOM 1129 C CA . TRP A 1 157 ? 0.072 -26.531 4.375 1 98.75 157 TRP A CA 1
ATOM 1130 C C . TRP A 1 157 ? 0.368 -27.281 5.668 1 98.75 157 TRP A C 1
ATOM 1132 O O . TRP A 1 157 ? 1.182 -26.828 6.48 1 98.75 157 TRP A O 1
ATOM 1142 N N . ASN A 1 158 ? -0.283 -28.406 5.773 1 98.69 158 ASN A N 1
ATOM 1143 C CA . ASN A 1 158 ? -0.121 -29.188 6.992 1 98.69 158 ASN A CA 1
ATOM 1144 C C . ASN A 1 158 ? 1.302 -29.719 7.129 1 98.69 158 ASN A C 1
ATOM 1146 O O . ASN A 1 158 ? 1.873 -29.703 8.219 1 98.69 158 ASN A O 1
ATOM 1150 N N . ARG A 1 159 ? 1.846 -30.266 6.043 1 98.69 159 ARG A N 1
ATOM 1151 C CA . ARG A 1 159 ? 3.207 -30.781 6.078 1 98.69 159 ARG A CA 1
ATOM 1152 C C . ARG A 1 159 ? 4.199 -29.703 6.508 1 98.69 159 ARG A C 1
ATOM 1154 O O . ARG A 1 159 ? 5.066 -29.953 7.348 1 98.69 159 ARG A O 1
ATOM 1161 N N . ALA A 1 160 ? 4.039 -28.562 5.965 1 98.69 160 ALA A N 1
ATOM 1162 C CA . ALA A 1 160 ? 4.906 -27.453 6.312 1 98.69 160 ALA A CA 1
ATOM 1163 C C . ALA A 1 160 ? 4.762 -27.078 7.785 1 98.69 160 ALA A C 1
ATOM 1165 O O . ALA A 1 160 ? 5.754 -26.844 8.477 1 98.69 160 ALA A O 1
ATOM 1166 N N . LEU A 1 161 ? 3.562 -27.016 8.32 1 98.62 161 LEU A N 1
ATOM 1167 C CA . LEU A 1 161 ? 3.291 -26.641 9.703 1 98.62 161 LEU A CA 1
ATOM 1168 C C . LEU A 1 161 ? 3.842 -27.672 10.664 1 98.62 161 LEU A C 1
ATOM 1170 O O . LEU A 1 161 ? 4.48 -27.328 11.664 1 98.62 161 LEU A O 1
ATOM 1174 N N . GLU A 1 162 ? 3.572 -28.922 10.367 1 98.12 162 GLU A N 1
ATOM 1175 C CA . GLU A 1 162 ? 3.99 -30 11.25 1 98.12 162 GLU A CA 1
ATOM 1176 C C . GLU A 1 162 ? 5.512 -30.062 11.375 1 98.12 162 GLU A C 1
ATOM 1178 O O . GLU A 1 162 ? 6.043 -30.312 12.453 1 98.12 162 GLU A O 1
ATOM 1183 N N . ASP A 1 163 ? 6.121 -29.891 10.297 1 98.44 163 ASP A N 1
ATOM 1184 C CA . ASP A 1 163 ? 7.562 -30.094 10.281 1 98.44 163 ASP A CA 1
ATOM 1185 C C . ASP A 1 163 ? 8.305 -28.828 10.688 1 98.44 163 ASP A C 1
ATOM 1187 O O . ASP A 1 163 ? 9.391 -28.891 11.273 1 98.44 163 ASP A O 1
ATOM 1191 N N . TYR A 1 164 ? 7.746 -27.641 10.375 1 98.56 164 TYR A N 1
ATOM 1192 C CA . TYR A 1 164 ? 8.562 -26.438 10.531 1 98.56 164 TYR A CA 1
ATOM 1193 C C . TYR A 1 164 ? 7.762 -25.312 11.188 1 98.56 164 TYR A C 1
ATOM 1195 O O . TYR A 1 164 ? 8.312 -24.266 11.516 1 98.56 164 TYR A O 1
ATOM 1203 N N . GLY A 1 165 ? 6.477 -25.484 11.328 1 98.56 165 GLY A N 1
ATOM 1204 C CA . GLY A 1 165 ? 5.66 -24.469 11.992 1 98.56 165 GLY A CA 1
ATOM 1205 C C . GLY A 1 165 ? 5.828 -24.469 13.5 1 98.56 165 GLY A C 1
ATOM 1206 O O . GLY A 1 165 ? 6.508 -25.328 14.062 1 98.56 165 GLY A O 1
ATOM 1207 N N . THR A 1 166 ? 5.305 -23.438 14.141 1 98.62 166 THR A N 1
ATOM 1208 C CA . THR A 1 166 ? 5.32 -23.312 15.594 1 98.62 166 THR A CA 1
ATOM 1209 C C . THR A 1 166 ? 3.902 -23.219 16.141 1 98.62 166 THR A C 1
ATOM 1211 O O . THR A 1 166 ? 3.705 -23.172 17.359 1 98.62 166 THR A O 1
ATOM 1214 N N . MET A 1 167 ? 2.947 -23.188 15.258 1 98.44 167 MET A N 1
ATOM 1215 C CA . MET A 1 167 ? 1.545 -23.047 15.641 1 98.44 167 MET A CA 1
ATOM 1216 C C . MET A 1 167 ? 0.712 -24.203 15.086 1 98.44 167 MET A C 1
ATOM 1218 O O . MET A 1 167 ? 1.124 -24.875 14.133 1 98.44 167 MET A O 1
ATOM 1222 N N . SER A 1 168 ? -0.458 -24.406 15.68 1 98.19 168 SER A N 1
ATOM 1223 C CA . SER A 1 168 ? -1.355 -25.469 15.25 1 98.19 168 SER A CA 1
ATOM 1224 C C . SER A 1 168 ? -2.205 -25.031 14.062 1 98.19 168 SER A C 1
ATOM 1226 O O . SER A 1 168 ? -2.283 -23.844 13.75 1 98.19 168 SER A O 1
ATOM 1228 N N . LEU A 1 169 ? -2.781 -26.016 13.453 1 98 169 LEU A N 1
ATOM 1229 C CA . LEU A 1 169 ? -3.734 -25.734 12.383 1 98 169 LEU A CA 1
ATOM 1230 C C . LEU A 1 169 ? -4.859 -24.844 12.891 1 98 169 LEU A C 1
ATOM 1232 O O . LEU A 1 169 ? -5.312 -23.938 12.172 1 98 169 LEU A O 1
ATOM 1236 N N . LYS A 1 170 ? -5.312 -25.109 14.055 1 97.94 170 LYS A N 1
ATOM 1237 C CA . LYS A 1 170 ? -6.398 -24.344 14.656 1 97.94 170 LYS A CA 1
ATOM 1238 C C . LYS A 1 170 ? -6.027 -22.859 14.773 1 97.94 170 LYS A C 1
ATOM 1240 O O . LYS A 1 170 ? -6.828 -22 14.438 1 97.94 170 LYS A O 1
ATOM 1245 N N . GLU A 1 171 ? -4.816 -22.578 15.219 1 98.19 171 GLU A N 1
ATOM 1246 C CA . GLU A 1 171 ? -4.352 -21.203 15.391 1 98.19 171 GLU A CA 1
ATOM 1247 C C . GLU A 1 171 ? -4.191 -20.5 14.047 1 98.19 171 GLU A C 1
ATOM 1249 O O . GLU A 1 171 ? -4.598 -19.359 13.883 1 98.19 171 GLU A O 1
ATOM 1254 N N . VAL A 1 172 ? -3.658 -21.219 13.023 1 98.56 172 VAL A N 1
ATOM 1255 C CA . VAL A 1 172 ? -3.312 -20.562 11.766 1 98.56 172 VAL A CA 1
ATOM 1256 C C . VAL A 1 172 ? -4.562 -20.406 10.898 1 98.56 172 VAL A C 1
ATOM 1258 O O . VAL A 1 172 ? -4.637 -19.516 10.055 1 98.56 172 VAL A O 1
ATOM 1261 N N . PHE A 1 173 ? -5.672 -21.234 11.156 1 98.62 173 PHE A N 1
ATOM 1262 C CA . PHE A 1 173 ? -6.887 -21.172 10.352 1 98.62 173 PHE A CA 1
ATOM 1263 C C . PHE A 1 173 ? -7.871 -20.172 10.93 1 98.62 173 PHE A C 1
ATOM 1265 O O . PHE A 1 173 ? -8.883 -19.844 10.297 1 98.62 173 PHE A O 1
ATOM 1272 N N . GLU A 1 174 ? -7.59 -19.625 12.078 1 98.19 174 GLU A N 1
ATOM 1273 C CA . GLU A 1 174 ? -8.531 -18.766 12.789 1 98.19 174 GLU A CA 1
ATOM 1274 C C . GLU A 1 174 ? -8.977 -17.594 11.914 1 98.19 174 GLU A C 1
ATOM 1276 O O . GLU A 1 174 ? -10.172 -17.344 11.773 1 98.19 174 GLU A O 1
ATOM 1281 N N . PRO A 1 175 ? -8.031 -16.891 11.305 1 97.69 175 PRO A N 1
ATOM 1282 C CA . PRO A 1 175 ? -8.492 -15.773 10.469 1 97.69 175 PRO A CA 1
ATOM 1283 C C . PRO A 1 175 ? -9.375 -16.234 9.305 1 97.69 175 PRO A C 1
ATOM 1285 O O . PRO A 1 175 ? -10.367 -15.57 8.984 1 97.69 175 PRO A O 1
ATOM 1288 N N . THR A 1 176 ? -9.008 -17.328 8.688 1 98.5 176 THR A N 1
ATOM 1289 C CA . THR A 1 176 ? -9.758 -17.844 7.555 1 98.5 176 THR A CA 1
ATOM 1290 C C . THR A 1 176 ? -11.188 -18.188 7.969 1 98.5 176 THR A C 1
ATOM 1292 O O . THR A 1 176 ? -12.148 -17.828 7.277 1 98.5 176 THR A O 1
ATOM 1295 N N . ILE A 1 177 ? -11.328 -18.891 9.062 1 98.69 177 ILE A N 1
ATOM 1296 C CA . ILE A 1 177 ? -12.641 -19.312 9.547 1 98.69 177 ILE A CA 1
ATOM 1297 C C . ILE A 1 177 ? -13.484 -18.078 9.859 1 98.69 177 ILE A C 1
ATOM 1299 O O . ILE A 1 177 ? -14.664 -18.016 9.5 1 98.69 177 ILE A O 1
ATOM 1303 N N . ALA A 1 178 ? -12.906 -17.078 10.461 1 97.81 178 ALA A N 1
ATOM 1304 C CA . ALA A 1 178 ? -13.609 -15.844 10.758 1 97.81 178 ALA A CA 1
ATOM 1305 C C . ALA A 1 178 ? -14.07 -15.148 9.477 1 97.81 178 ALA A C 1
ATOM 1307 O O . ALA A 1 178 ? -15.211 -14.688 9.383 1 97.81 178 ALA A O 1
ATOM 1308 N N . TYR A 1 179 ? -13.164 -15.055 8.469 1 98.31 179 TYR A N 1
ATOM 1309 C CA . TYR A 1 179 ? -13.508 -14.438 7.195 1 98.31 179 TYR A CA 1
ATOM 1310 C C . TYR A 1 179 ? -14.68 -15.156 6.531 1 98.31 179 TYR A C 1
ATOM 1312 O O . TYR A 1 179 ? -15.594 -14.523 6.008 1 98.31 179 TYR A O 1
ATOM 1320 N N . LEU A 1 180 ? -14.633 -16.469 6.578 1 98.62 180 LEU A N 1
ATOM 1321 C CA . LEU A 1 180 ? -15.648 -17.266 5.914 1 98.62 180 LEU A CA 1
ATOM 1322 C C . LEU A 1 180 ? -16.984 -17.172 6.645 1 98.62 180 LEU A C 1
ATOM 1324 O O . LEU A 1 180 ? -18.047 -17.234 6.02 1 98.62 180 LEU A O 1
ATOM 1328 N N . GLU A 1 181 ? -16.984 -17.047 7.934 1 97.94 181 GLU A N 1
ATOM 1329 C CA . GLU A 1 181 ? -18.188 -17.016 8.75 1 97.94 181 GLU A CA 1
ATOM 1330 C C . GLU A 1 181 ? -18.812 -15.625 8.781 1 97.94 181 GLU A C 1
ATOM 1332 O O . GLU A 1 181 ? -20.016 -15.469 8.57 1 97.94 181 GLU A O 1
ATOM 1337 N N . ASP A 1 182 ? -17.953 -14.641 9.078 1 95.69 182 ASP A N 1
ATOM 1338 C CA . ASP A 1 182 ? -18.422 -13.273 9.281 1 95.69 182 ASP A CA 1
ATOM 1339 C C . ASP A 1 182 ? -18.562 -12.539 7.949 1 95.69 182 ASP A C 1
ATOM 1341 O O . ASP A 1 182 ? -19.344 -11.586 7.84 1 95.69 182 ASP A O 1
ATOM 1345 N N . GLY A 1 183 ? -17.781 -12.977 6.996 1 97.38 183 GLY A N 1
ATOM 1346 C CA . GLY A 1 183 ? -17.844 -12.391 5.664 1 97.38 183 GLY A CA 1
ATOM 1347 C C . GLY A 1 183 ? -16.75 -11.359 5.41 1 97.38 183 GLY A C 1
ATOM 1348 O O . GLY A 1 183 ? -16.203 -10.781 6.352 1 97.38 183 GLY A O 1
ATOM 1349 N N . VAL A 1 184 ? -16.422 -11.133 4.137 1 97.5 184 VAL A N 1
ATOM 1350 C CA . VAL A 1 184 ? -15.406 -10.18 3.717 1 97.5 184 VAL A CA 1
ATOM 1351 C C . VAL A 1 184 ? -15.977 -9.242 2.658 1 97.5 184 VAL A C 1
ATOM 1353 O O . VAL A 1 184 ? -16.859 -9.625 1.892 1 97.5 184 VAL A O 1
ATOM 1356 N N . PRO A 1 185 ? -15.5 -7.977 2.596 1 95.44 185 PRO A N 1
ATOM 1357 C CA . PRO A 1 185 ? -15.977 -7.039 1.578 1 95.44 185 PRO A CA 1
ATOM 1358 C C . PRO A 1 185 ? -15.453 -7.363 0.181 1 95.44 185 PRO A C 1
ATOM 1360 O O . PRO A 1 185 ? -14.391 -7.969 0.043 1 95.44 185 PRO A O 1
ATOM 1363 N N . ILE A 1 186 ? -16.25 -6.977 -0.829 1 95.31 186 ILE A N 1
ATOM 1364 C CA . ILE A 1 186 ? -15.867 -7.141 -2.227 1 95.31 186 ILE A CA 1
ATOM 1365 C C . ILE A 1 186 ? -15.094 -5.906 -2.693 1 95.31 186 ILE A C 1
ATOM 1367 O O . ILE A 1 186 ? -15.609 -4.789 -2.641 1 95.31 186 ILE A O 1
ATOM 1371 N N . THR A 1 187 ? -13.867 -6.133 -3.113 1 91.38 187 THR A N 1
ATOM 1372 C CA . THR A 1 187 ? -13.047 -5.047 -3.641 1 91.38 187 THR A CA 1
ATOM 1373 C C . THR A 1 187 ? -13.281 -4.863 -5.137 1 91.38 187 THR A C 1
ATOM 1375 O O . THR A 1 187 ? -13.992 -5.66 -5.758 1 91.38 187 THR A O 1
ATOM 1378 N N . GLU A 1 188 ? -12.719 -3.812 -5.695 1 89 188 GLU A N 1
ATOM 1379 C CA . GLU A 1 188 ? -12.852 -3.572 -7.129 1 89 188 GLU A CA 1
ATOM 1380 C C . GLU A 1 188 ? -12.258 -4.723 -7.938 1 89 188 GLU A C 1
ATOM 1382 O O . GLU A 1 188 ? -12.82 -5.133 -8.953 1 89 188 GLU A O 1
ATOM 1387 N N . PHE A 1 189 ? -11.125 -5.219 -7.48 1 90.69 189 PHE A N 1
ATOM 1388 C CA . PHE A 1 189 ? -10.508 -6.355 -8.148 1 90.69 189 PHE A CA 1
ATOM 1389 C C . PHE A 1 189 ? -11.406 -7.586 -8.062 1 90.69 189 PHE A C 1
ATOM 1391 O O . PHE A 1 189 ? -11.586 -8.305 -9.047 1 90.69 189 PHE A O 1
ATOM 1398 N N . ASP A 1 190 ? -11.969 -7.797 -6.934 1 92.12 190 ASP A N 1
ATOM 1399 C CA . ASP A 1 190 ? -12.891 -8.914 -6.75 1 92.12 190 ASP A CA 1
ATOM 1400 C C . ASP A 1 190 ? -14.07 -8.82 -7.711 1 92.12 190 ASP A C 1
ATOM 1402 O O . ASP A 1 190 ? -14.461 -9.812 -8.328 1 92.12 190 ASP A O 1
ATOM 1406 N N . GLN A 1 191 ? -14.648 -7.668 -7.75 1 92.62 191 GLN A N 1
ATOM 1407 C CA . GLN A 1 191 ? -15.812 -7.477 -8.609 1 92.62 191 GLN A CA 1
ATOM 1408 C C . GLN A 1 191 ? -15.477 -7.812 -10.062 1 92.62 191 GLN A C 1
ATOM 1410 O O . GLN A 1 191 ? -16.266 -8.477 -10.742 1 92.62 191 GLN A O 1
ATOM 1415 N N . ALA A 1 192 ? -14.352 -7.324 -10.508 1 89.25 192 ALA A N 1
ATOM 1416 C CA . ALA A 1 192 ? -13.938 -7.598 -11.883 1 89.25 192 ALA A CA 1
ATOM 1417 C C . ALA A 1 192 ? -13.734 -9.094 -12.102 1 89.25 192 ALA A C 1
ATOM 1419 O O . ALA A 1 192 ? -14.18 -9.641 -13.117 1 89.25 192 ALA A O 1
ATOM 1420 N N . MET A 1 193 ? -13.078 -9.727 -11.164 1 90.5 193 MET A N 1
ATOM 1421 C CA . MET A 1 193 ? -12.82 -11.164 -11.281 1 90.5 193 MET A CA 1
ATOM 1422 C C . MET A 1 193 ? -14.117 -11.953 -11.227 1 90.5 193 MET A C 1
ATOM 1424 O O . MET A 1 193 ? -14.305 -12.906 -11.992 1 90.5 193 MET A O 1
ATOM 1428 N N . TRP A 1 194 ? -14.961 -11.555 -10.32 1 91.81 194 TRP A N 1
ATOM 1429 C CA . TRP A 1 194 ? -16.234 -12.25 -10.195 1 91.81 194 TRP A CA 1
ATOM 1430 C C . TRP A 1 194 ? -17.047 -12.133 -11.484 1 91.81 194 TRP A C 1
ATOM 1432 O O . TRP A 1 194 ? -17.547 -13.133 -12 1 91.81 194 TRP A O 1
ATOM 1442 N N . ARG A 1 195 ? -17.188 -10.938 -11.969 1 87.94 195 ARG A N 1
ATOM 1443 C CA . ARG A 1 195 ? -17.953 -10.688 -13.188 1 87.94 195 ARG A CA 1
ATOM 1444 C C . ARG A 1 195 ? -17.375 -11.461 -14.367 1 87.94 195 ARG A C 1
ATOM 1446 O O . ARG A 1 195 ? -18.125 -11.938 -15.227 1 87.94 195 ARG A O 1
ATOM 1453 N N . GLY A 1 196 ? -16.141 -11.609 -14.344 1 85.56 196 GLY A N 1
ATOM 1454 C CA . GLY A 1 196 ? -15.477 -12.227 -15.484 1 85.56 196 GLY A CA 1
ATOM 1455 C C . GLY A 1 196 ? -15.461 -13.742 -15.422 1 85.56 196 GLY A C 1
ATOM 1456 O O . GLY A 1 196 ? -15.242 -14.406 -16.438 1 85.56 196 GLY A O 1
ATOM 1457 N N . THR A 1 197 ? -15.75 -14.344 -14.227 1 88.25 197 THR A N 1
ATOM 1458 C CA . THR A 1 197 ? -15.438 -15.766 -14.141 1 88.25 197 THR A CA 1
ATOM 1459 C C . THR A 1 197 ? -16.609 -16.547 -13.531 1 88.25 197 THR A C 1
ATOM 1461 O O . THR A 1 197 ? -16.656 -17.766 -13.625 1 88.25 197 THR A O 1
ATOM 1464 N N . VAL A 1 198 ? -17.516 -15.922 -12.953 1 89.69 198 VAL A N 1
ATOM 1465 C CA . VAL A 1 198 ? -18.484 -16.594 -12.086 1 89.69 198 VAL A CA 1
ATOM 1466 C C . VAL A 1 198 ? -19.422 -17.438 -12.93 1 89.69 198 VAL A C 1
ATOM 1468 O O . VAL A 1 198 ? -20.016 -18.406 -12.438 1 89.69 198 VAL A O 1
ATOM 1471 N N . GLU A 1 199 ? -19.609 -17.234 -14.211 1 87.69 199 GLU A N 1
ATOM 1472 C CA . GLU A 1 199 ? -20.516 -18 -15.055 1 87.69 199 GLU A CA 1
ATOM 1473 C C . GLU A 1 199 ? -20.094 -19.453 -15.141 1 87.69 199 GLU A C 1
ATOM 1475 O O . GLU A 1 199 ? -20.938 -20.344 -15.367 1 87.69 199 GLU A O 1
ATOM 1480 N N . ARG A 1 200 ? -18.891 -19.797 -14.852 1 87.44 200 ARG A N 1
ATOM 1481 C CA . ARG A 1 200 ? -18.359 -21.156 -14.891 1 87.44 200 ARG A CA 1
ATOM 1482 C C . ARG A 1 200 ? -18.984 -22 -13.797 1 87.44 200 ARG A C 1
ATOM 1484 O O . ARG A 1 200 ? -18.984 -23.234 -13.883 1 87.44 200 ARG A O 1
ATOM 1491 N N . VAL A 1 201 ? -19.547 -21.391 -12.812 1 92.44 201 VAL A N 1
ATOM 1492 C CA . VAL A 1 201 ? -20.031 -22.141 -11.664 1 92.44 201 VAL A CA 1
ATOM 1493 C C . VAL A 1 201 ? -21.531 -22.406 -11.82 1 92.44 201 VAL A C 1
ATOM 1495 O O . VAL A 1 201 ? -22.078 -23.266 -11.133 1 92.44 201 VAL A O 1
ATOM 1498 N N . ARG A 1 202 ? -22.203 -21.828 -12.742 1 90.88 202 ARG A N 1
ATOM 1499 C CA . ARG A 1 202 ? -23.656 -21.812 -12.898 1 90.88 202 ARG A CA 1
ATOM 1500 C C . ARG A 1 202 ? -24.203 -23.219 -13.078 1 90.88 202 ARG A C 1
ATOM 1502 O O . ARG A 1 202 ? -25.312 -23.516 -12.625 1 90.88 202 ARG A O 1
ATOM 1509 N N . PRO A 1 203 ? -23.5 -24.141 -13.727 1 90.38 203 PRO A N 1
ATOM 1510 C CA . PRO A 1 203 ? -24.078 -25.469 -13.992 1 90.38 203 PRO A CA 1
ATOM 1511 C C . PRO A 1 203 ? -24.281 -26.281 -12.719 1 90.38 203 PRO A C 1
ATOM 1513 O O . PRO A 1 203 ? -24.969 -27.297 -12.742 1 90.38 203 PRO A O 1
ATOM 1516 N N . HIS A 1 204 ? -23.734 -25.922 -11.68 1 92.69 204 HIS A N 1
ATOM 1517 C CA . HIS A 1 204 ? -23.781 -26.719 -10.453 1 92.69 204 HIS A CA 1
ATOM 1518 C C . HIS A 1 204 ? -24.547 -25.984 -9.359 1 92.69 204 HIS A C 1
ATOM 1520 O O . HIS A 1 204 ? -24.109 -24.922 -8.891 1 92.69 204 HIS A O 1
ATOM 1526 N N . LYS A 1 205 ? -25.516 -26.625 -8.852 1 94.06 205 LYS A N 1
ATOM 1527 C CA . LYS A 1 205 ? -26.453 -25.984 -7.93 1 94.06 205 LYS A CA 1
ATOM 1528 C C . LYS A 1 205 ? -25.766 -25.562 -6.641 1 94.06 205 LYS A C 1
ATOM 1530 O O . LYS A 1 205 ? -25.984 -24.469 -6.129 1 94.06 205 LYS A O 1
ATOM 1535 N N . GLU A 1 206 ? -24.953 -26.453 -6.043 1 94.75 206 GLU A N 1
ATOM 1536 C CA . GLU A 1 206 ? -24.25 -26.141 -4.805 1 94.75 206 GLU A CA 1
ATOM 1537 C C . GLU A 1 206 ? -23.297 -24.969 -4.996 1 94.75 206 GLU A C 1
ATOM 1539 O O . GLU A 1 206 ? -23.156 -24.109 -4.109 1 94.75 206 GLU A O 1
ATOM 1544 N N . SER A 1 207 ? -22.688 -24.906 -6.164 1 96.25 207 SER A N 1
ATOM 1545 C CA . SER A 1 207 ? -21.766 -23.812 -6.48 1 96.25 207 SER A CA 1
ATOM 1546 C C . SER A 1 207 ? -22.5 -22.484 -6.609 1 96.25 207 SER A C 1
ATOM 1548 O O . SER A 1 207 ? -22.062 -21.469 -6.062 1 96.25 207 SER A O 1
ATOM 1550 N N . ARG A 1 208 ? -23.594 -22.531 -7.281 1 95.75 208 ARG A N 1
ATOM 1551 C CA . ARG A 1 208 ? -24.406 -21.344 -7.504 1 95.75 208 ARG A CA 1
ATOM 1552 C C . ARG A 1 208 ? -24.875 -20.75 -6.18 1 95.75 208 ARG A C 1
ATOM 1554 O O . ARG A 1 208 ? -24.891 -19.531 -6.012 1 95.75 208 ARG A O 1
ATOM 1561 N N . ALA A 1 209 ? -25.234 -21.594 -5.301 1 96.56 209 ALA A N 1
ATOM 1562 C CA . ALA A 1 209 ? -25.797 -21.172 -4.016 1 96.56 209 ALA A CA 1
ATOM 1563 C C . ALA A 1 209 ? -24.766 -20.391 -3.201 1 96.56 209 ALA A C 1
ATOM 1565 O O . ALA A 1 209 ? -25.141 -19.516 -2.406 1 96.56 209 ALA A O 1
ATOM 1566 N N . ILE A 1 210 ? -23.516 -20.625 -3.438 1 97.19 210 ILE A N 1
ATOM 1567 C CA . ILE A 1 210 ? -22.453 -20.016 -2.635 1 97.19 210 ILE A CA 1
ATOM 1568 C C . ILE A 1 210 ? -21.812 -18.859 -3.408 1 97.19 210 ILE A C 1
ATOM 1570 O O . ILE A 1 210 ? -21.562 -17.797 -2.846 1 97.19 210 ILE A O 1
ATOM 1574 N N . LEU A 1 211 ? -21.578 -19.016 -4.703 1 97.25 211 LEU A N 1
ATOM 1575 C CA . LEU A 1 211 ? -20.656 -18.156 -5.422 1 97.25 211 LEU A CA 1
ATOM 1576 C C . LEU A 1 211 ? -21.406 -17.094 -6.223 1 97.25 211 LEU A C 1
ATOM 1578 O O . LEU A 1 211 ? -20.797 -16.156 -6.754 1 97.25 211 LEU A O 1
ATOM 1582 N N . PHE A 1 212 ? -22.688 -17.266 -6.305 1 96.56 212 PHE A N 1
ATOM 1583 C CA . PHE A 1 212 ? -23.547 -16.188 -6.773 1 96.56 212 PHE A CA 1
ATOM 1584 C C . PHE A 1 212 ? -24.281 -15.539 -5.605 1 96.56 212 PHE A C 1
ATOM 1586 O O . PHE A 1 212 ? -24.812 -16.234 -4.738 1 96.56 212 PHE A O 1
ATOM 1593 N N . LYS A 1 213 ? -24.25 -14.234 -5.609 1 95.88 213 LYS A N 1
ATOM 1594 C CA . LYS A 1 213 ? -25.062 -13.523 -4.625 1 95.88 213 LYS A CA 1
ATOM 1595 C C . LYS A 1 213 ? -26.531 -13.883 -4.777 1 95.88 213 LYS A C 1
ATOM 1597 O O . LYS A 1 213 ? -27.094 -13.773 -5.867 1 95.88 213 LYS A O 1
ATOM 1602 N N . ASP A 1 214 ? -27.141 -14.352 -3.766 1 93.81 214 ASP A N 1
ATOM 1603 C CA . ASP A 1 214 ? -28.547 -14.773 -3.727 1 93.81 214 ASP A CA 1
ATOM 1604 C C . ASP A 1 214 ? -28.812 -15.844 -4.777 1 93.81 214 ASP A C 1
ATOM 1606 O O . ASP A 1 214 ? -29.938 -15.961 -5.273 1 93.81 214 ASP A O 1
ATOM 1610 N N . GLY A 1 215 ? -27.781 -16.5 -5.266 1 93.5 215 GLY A N 1
ATOM 1611 C CA . GLY A 1 215 ? -27.906 -17.609 -6.195 1 93.5 215 GLY A CA 1
ATOM 1612 C C . GLY A 1 215 ? -28.031 -17.172 -7.641 1 93.5 215 GLY A C 1
ATOM 1613 O O . GLY A 1 215 ? -28.172 -18 -8.539 1 93.5 215 GLY A O 1
ATOM 1614 N N . GLU A 1 216 ? -27.875 -15.891 -7.922 1 93.38 216 GLU A N 1
ATOM 1615 C CA . GLU A 1 216 ? -28.203 -15.461 -9.281 1 93.38 216 GLU A CA 1
ATOM 1616 C C . GLU A 1 216 ? -27.234 -14.398 -9.766 1 93.38 216 GLU A C 1
ATOM 1618 O O . GLU A 1 216 ? -26.875 -14.367 -10.945 1 93.38 216 GLU A O 1
ATOM 1623 N N . ASN A 1 217 ? -26.828 -13.547 -8.914 1 94.75 217 ASN A N 1
ATOM 1624 C CA . ASN A 1 217 ? -26.078 -12.375 -9.328 1 94.75 217 ASN A CA 1
ATOM 1625 C C . ASN A 1 217 ? -24.609 -12.461 -8.906 1 94.75 217 ASN A C 1
ATOM 1627 O O . ASN A 1 217 ? -24.297 -13.039 -7.859 1 94.75 217 ASN A O 1
ATOM 1631 N N . PRO A 1 218 ? -23.688 -11.93 -9.773 1 95.25 218 PRO A N 1
ATOM 1632 C CA . PRO A 1 218 ? -22.312 -11.805 -9.289 1 95.25 218 PRO A CA 1
ATOM 1633 C C . PRO A 1 218 ? -22.188 -10.867 -8.086 1 95.25 218 PRO A C 1
ATOM 1635 O O . PRO A 1 218 ? -22.969 -9.922 -7.953 1 95.25 218 PRO A O 1
ATOM 1638 N N . TYR A 1 219 ? -21.203 -11.164 -7.195 1 96.44 219 TYR A N 1
ATOM 1639 C CA . TYR A 1 219 ? -20.922 -10.258 -6.094 1 96.44 219 TYR A CA 1
ATOM 1640 C C . TYR A 1 219 ? -20.344 -8.945 -6.605 1 96.44 219 TYR A C 1
ATOM 1642 O O . TYR A 1 219 ? -19.547 -8.938 -7.555 1 96.44 219 TYR A O 1
ATOM 1650 N N . GLU A 1 220 ? -20.75 -7.824 -6.016 1 94.75 220 GLU A N 1
ATOM 1651 C CA . GLU A 1 220 ? -20.297 -6.488 -6.398 1 94.75 220 GLU A CA 1
ATOM 1652 C C . GLU A 1 220 ? -19.891 -5.676 -5.176 1 94.75 220 GLU A C 1
ATOM 1654 O O . GLU A 1 220 ? -20.109 -6.098 -4.039 1 94.75 220 GLU A O 1
ATOM 1659 N N . ILE A 1 221 ? -19.219 -4.543 -5.414 1 92.94 221 ILE A N 1
ATOM 1660 C CA . ILE A 1 221 ? -18.812 -3.639 -4.344 1 92.94 221 ILE A CA 1
ATOM 1661 C C . ILE A 1 221 ? -20.031 -3.305 -3.473 1 92.94 221 ILE A C 1
ATOM 1663 O O . ILE A 1 221 ? -21.109 -3.01 -3.986 1 92.94 221 ILE A O 1
ATOM 1667 N N . GLY A 1 222 ? -19.828 -3.293 -2.17 1 91.88 222 GLY A N 1
ATOM 1668 C CA . GLY A 1 222 ? -20.922 -3.086 -1.224 1 91.88 222 GLY A CA 1
ATOM 1669 C C . GLY A 1 222 ? -21.469 -4.379 -0.652 1 91.88 222 GLY A C 1
ATOM 1670 O O . GLY A 1 222 ? -22.078 -4.383 0.419 1 91.88 222 GLY A O 1
ATOM 1671 N N . ASP A 1 223 ? -21.234 -5.523 -1.4 1 95.31 223 ASP A N 1
ATOM 1672 C CA . ASP A 1 223 ? -21.656 -6.836 -0.919 1 95.31 223 ASP A CA 1
ATOM 1673 C C . ASP A 1 223 ? -20.625 -7.414 0.06 1 95.31 223 ASP A C 1
ATOM 1675 O O . ASP A 1 223 ? -19.5 -6.93 0.138 1 95.31 223 ASP A O 1
ATOM 1679 N N . ILE A 1 224 ? -21.047 -8.422 0.874 1 96.38 224 ILE A N 1
ATOM 1680 C CA . ILE A 1 224 ? -20.219 -9.219 1.771 1 96.38 224 ILE A CA 1
ATOM 1681 C C . ILE A 1 224 ? -20.266 -10.688 1.346 1 96.38 224 ILE A C 1
ATOM 1683 O O . ILE A 1 224 ? -21.344 -11.266 1.219 1 96.38 224 ILE A O 1
ATOM 1687 N N . PHE A 1 225 ? -19.156 -11.266 1.102 1 97.81 225 PHE A N 1
ATOM 1688 C CA . PHE A 1 225 ? -19.078 -12.672 0.707 1 97.81 225 PHE A CA 1
ATOM 1689 C C . PHE A 1 225 ? -18.828 -13.562 1.916 1 97.81 225 PHE A C 1
ATOM 1691 O O . PHE A 1 225 ? -17.938 -13.281 2.721 1 97.81 225 PHE A O 1
ATOM 1698 N N . THR A 1 226 ? -19.609 -14.586 2.041 1 97.81 226 THR A N 1
ATOM 1699 C CA . THR A 1 226 ? -19.406 -15.648 3.02 1 97.81 226 THR A CA 1
ATOM 1700 C C . THR A 1 226 ? -19.406 -17.016 2.342 1 97.81 226 THR A C 1
ATOM 1702 O O . THR A 1 226 ? -19.953 -17.172 1.242 1 97.81 226 THR A O 1
ATOM 1705 N N . ASN A 1 227 ? -18.781 -17.938 2.891 1 98.56 227 ASN A N 1
ATOM 1706 C CA . ASN A 1 227 ? -18.875 -19.375 2.59 1 98.56 227 ASN A CA 1
ATOM 1707 C C . ASN A 1 227 ? -18.969 -20.203 3.863 1 98.56 227 ASN A C 1
ATOM 1709 O O . ASN A 1 227 ? -18 -20.859 4.25 1 98.56 227 ASN A O 1
ATOM 1713 N N . LYS A 1 228 ? -20.156 -20.188 4.441 1 98 228 LYS A N 1
ATOM 1714 C CA . LYS A 1 228 ? -20.375 -20.797 5.746 1 98 228 LYS A CA 1
ATOM 1715 C C . LYS A 1 228 ? -20.156 -22.297 5.699 1 98 228 LYS A C 1
ATOM 1717 O O . LYS A 1 228 ? -19.594 -22.875 6.629 1 98 228 LYS A O 1
ATOM 1722 N N . PRO A 1 229 ? -20.578 -22.984 4.605 1 98.44 229 PRO A N 1
ATOM 1723 C CA . PRO A 1 229 ? -20.25 -24.422 4.523 1 98.44 229 PRO A CA 1
ATOM 1724 C C . PRO A 1 229 ? -18.734 -24.672 4.598 1 98.44 229 PRO A C 1
ATOM 1726 O O . PRO A 1 229 ? -18.312 -25.609 5.277 1 98.44 229 PRO A O 1
ATOM 1729 N N . LEU A 1 230 ? -17.953 -23.875 3.906 1 98.75 230 LEU A N 1
ATOM 1730 C CA . LEU A 1 230 ? -16.516 -24.062 3.963 1 98.75 230 LEU A CA 1
ATOM 1731 C C . LEU A 1 230 ? -15.977 -23.75 5.355 1 98.75 230 LEU A C 1
ATOM 1733 O O . LEU A 1 230 ? -15.031 -24.375 5.82 1 98.75 230 LEU A O 1
ATOM 1737 N N . ALA A 1 231 ? -16.547 -22.719 6.008 1 98.75 231 ALA A N 1
ATOM 1738 C CA . ALA A 1 231 ? -16.156 -22.422 7.379 1 98.75 231 ALA A CA 1
ATOM 1739 C C . ALA A 1 231 ? -16.297 -23.641 8.273 1 98.75 231 ALA A C 1
ATOM 1741 O O . ALA A 1 231 ? -15.414 -23.953 9.07 1 98.75 231 ALA A O 1
ATOM 1742 N N . LYS A 1 232 ? -17.406 -24.312 8.117 1 98.56 232 LYS A N 1
ATOM 1743 C CA . LYS A 1 232 ? -17.656 -25.531 8.891 1 98.56 232 LYS A CA 1
ATOM 1744 C C . LYS A 1 232 ? -16.625 -26.609 8.578 1 98.56 232 LYS A C 1
ATOM 1746 O O . LYS A 1 232 ? -16.094 -27.266 9.477 1 98.56 232 LYS A O 1
ATOM 1751 N N . THR A 1 233 ? -16.375 -26.781 7.309 1 98.75 233 THR A N 1
ATOM 1752 C CA . THR A 1 233 ? -15.375 -27.734 6.863 1 98.75 233 THR A CA 1
ATOM 1753 C C . THR A 1 233 ? -14.008 -27.406 7.449 1 98.75 233 THR A C 1
ATOM 1755 O O . THR A 1 233 ? -13.328 -28.297 7.984 1 98.75 233 THR A O 1
ATOM 1758 N N . MET A 1 234 ? -13.609 -26.156 7.352 1 98.75 234 MET A N 1
ATOM 1759 C CA . MET A 1 234 ? -12.305 -25.734 7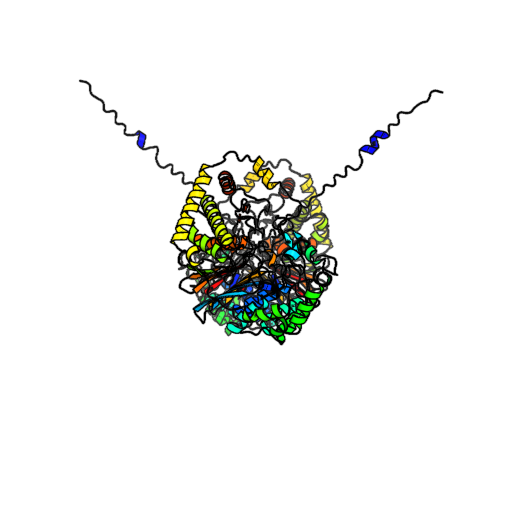.848 1 98.75 234 MET A CA 1
ATOM 1760 C C . MET A 1 234 ? -12.219 -25.891 9.359 1 98.75 234 MET A C 1
ATOM 1762 O O . MET A 1 234 ? -11.148 -26.219 9.891 1 98.75 234 MET A O 1
ATOM 1766 N N . ARG A 1 235 ? -13.281 -25.641 10.062 1 98.56 235 ARG A N 1
ATOM 1767 C CA . ARG A 1 235 ? -13.305 -25.828 11.508 1 98.56 235 ARG A CA 1
ATOM 1768 C C . ARG A 1 235 ? -13.062 -27.297 11.859 1 98.56 235 ARG A C 1
ATOM 1770 O O . ARG A 1 235 ? -12.367 -27.594 12.836 1 98.56 235 ARG A O 1
ATOM 1777 N N . ARG A 1 236 ? -13.68 -28.203 11.164 1 98.5 236 ARG A N 1
ATOM 1778 C CA . ARG A 1 236 ? -13.469 -29.625 11.406 1 98.5 236 ARG A CA 1
ATOM 1779 C C . ARG A 1 236 ? -12.016 -30.016 11.156 1 98.5 236 ARG A C 1
ATOM 1781 O O . ARG A 1 236 ? -11.43 -30.781 11.938 1 98.5 236 ARG A O 1
ATOM 1788 N N . ILE A 1 237 ? -11.5 -29.516 10.094 1 98.75 237 ILE A N 1
ATOM 1789 C CA . ILE A 1 237 ? -10.102 -29.812 9.789 1 98.75 237 ILE A CA 1
ATOM 1790 C C . ILE A 1 237 ? -9.203 -29.281 10.906 1 98.75 237 ILE A C 1
ATOM 1792 O O . ILE A 1 237 ? -8.273 -29.953 11.344 1 98.75 237 ILE A O 1
ATOM 1796 N N . ALA A 1 238 ? -9.477 -28.062 11.312 1 98.38 238 ALA A N 1
ATOM 1797 C CA . ALA A 1 238 ? -8.703 -27.422 12.367 1 98.38 238 ALA A CA 1
ATOM 1798 C C . ALA A 1 238 ? -8.766 -28.234 13.664 1 98.38 238 ALA A C 1
ATOM 1800 O O . ALA A 1 238 ? -7.773 -28.344 14.375 1 98.38 238 ALA A O 1
ATOM 1801 N N . ASP A 1 239 ? -9.891 -28.812 13.914 1 97.81 239 ASP A N 1
ATOM 1802 C CA . ASP A 1 239 ? -10.141 -29.5 15.18 1 97.81 239 ASP A CA 1
ATOM 1803 C C . ASP A 1 239 ? -9.703 -30.953 15.117 1 97.81 239 ASP A C 1
ATOM 1805 O O . ASP A 1 239 ? -9.219 -31.5 16.109 1 97.81 239 ASP A O 1
ATOM 1809 N N . GLU A 1 240 ? -9.883 -31.578 13.945 1 98.06 240 GLU A N 1
ATOM 1810 C CA . GLU A 1 240 ? -9.734 -33.031 13.852 1 98.06 240 GLU A CA 1
ATOM 1811 C C . GLU A 1 240 ? -8.461 -33.406 13.094 1 98.06 240 GLU A C 1
ATOM 1813 O O . GLU A 1 240 ? -8.039 -34.562 13.117 1 98.06 240 GLU A O 1
ATOM 1818 N N . GLY A 1 241 ? -7.891 -32.469 12.492 1 97.94 241 GLY A N 1
ATOM 1819 C CA . GLY A 1 241 ? -6.734 -32.719 11.656 1 97.94 241 GLY A CA 1
ATOM 1820 C C . GLY A 1 241 ? -7.094 -33 10.211 1 97.94 241 GLY A C 1
ATOM 1821 O O . GLY A 1 241 ? -8.273 -33.094 9.867 1 97.94 241 GLY A O 1
ATOM 1822 N N . ILE A 1 242 ? -6.07 -33.156 9.359 1 98.44 242 ILE A N 1
ATOM 1823 C CA . ILE A 1 242 ? -6.309 -33.219 7.922 1 98.44 242 ILE A CA 1
ATOM 1824 C C . ILE A 1 242 ? -6.848 -34.594 7.543 1 98.44 242 ILE A C 1
ATOM 1826 O O . ILE A 1 242 ? -7.348 -34.781 6.434 1 98.44 242 ILE A O 1
ATOM 1830 N N . GLU A 1 243 ? -6.77 -35.562 8.414 1 98.19 243 GLU A N 1
ATOM 1831 C CA . GLU A 1 243 ? -7.246 -36.906 8.133 1 98.19 243 GLU A CA 1
ATOM 1832 C C . GLU A 1 243 ? -8.75 -36.906 7.852 1 98.19 243 GLU A C 1
ATOM 1834 O O . GLU A 1 243 ? -9.227 -37.719 7.051 1 98.19 243 GLU A O 1
ATOM 1839 N N . VAL A 1 244 ? -9.445 -36.031 8.469 1 98.5 244 VAL A N 1
ATOM 1840 C CA . VAL A 1 244 ? -10.891 -35.969 8.242 1 98.5 244 VAL A CA 1
ATOM 1841 C C . VAL A 1 244 ? -11.164 -35.625 6.781 1 98.5 244 VAL A C 1
ATOM 1843 O O . VAL A 1 244 ? -12.172 -36.062 6.211 1 98.5 244 VAL A O 1
ATOM 1846 N N . PHE A 1 245 ? -10.273 -34.875 6.152 1 98.69 245 PHE A N 1
ATOM 1847 C CA . PHE A 1 245 ? -10.383 -34.438 4.77 1 98.69 245 PHE A CA 1
ATOM 1848 C C . PHE A 1 245 ? -9.914 -35.531 3.809 1 98.69 245 PHE A C 1
ATOM 1850 O O . PHE A 1 245 ? -10.516 -35.719 2.754 1 98.69 245 PHE A O 1
ATOM 1857 N N . TYR A 1 246 ? -8.914 -36.25 4.156 1 98.62 246 TYR A N 1
ATOM 1858 C CA . TYR A 1 246 ? -8.266 -37.125 3.189 1 98.62 246 TYR A CA 1
ATOM 1859 C C . TYR A 1 246 ? -8.672 -38.594 3.41 1 98.62 246 TYR A C 1
ATOM 1861 O O . TYR A 1 246 ? -8.578 -39.406 2.498 1 98.62 246 TYR A O 1
ATOM 1869 N N . GLN A 1 247 ? -9.188 -38.906 4.605 1 98.19 247 GLN A N 1
ATOM 1870 C CA . GLN A 1 247 ? -9.461 -40.312 4.91 1 98.19 247 GLN A CA 1
ATOM 1871 C C . GLN A 1 247 ? -10.75 -40.469 5.707 1 98.19 247 GLN A C 1
ATOM 1873 O O . GLN A 1 247 ? -11.242 -41.562 5.906 1 98.19 247 GLN A O 1
ATOM 1878 N N . GLY A 1 248 ? -11.312 -39.406 6.113 1 98.31 248 GLY A N 1
ATOM 1879 C CA . GLY A 1 248 ? -12.453 -39.438 7.008 1 98.31 248 GLY A CA 1
ATOM 1880 C C . GLY A 1 248 ? -13.758 -39.031 6.336 1 98.31 248 GLY A C 1
ATOM 1881 O O . GLY A 1 248 ? -13.969 -39.344 5.156 1 98.31 248 GLY A O 1
ATOM 1882 N N . ASP A 1 249 ? -14.609 -38.469 7.203 1 98.06 249 ASP A N 1
ATOM 1883 C CA . ASP A 1 249 ? -15.984 -38.156 6.801 1 98.06 249 ASP A CA 1
ATOM 1884 C C . ASP A 1 249 ? -16.016 -37.188 5.637 1 98.06 249 ASP A C 1
ATOM 1886 O O . ASP A 1 249 ? -16.828 -37.312 4.727 1 98.06 249 ASP A O 1
ATOM 1890 N N . ILE A 1 250 ? -15.172 -36.219 5.656 1 98.62 250 ILE A N 1
ATOM 1891 C CA . ILE A 1 250 ? -15.156 -35.25 4.586 1 98.62 250 ILE A CA 1
ATOM 1892 C C . ILE A 1 250 ? -14.695 -35.906 3.285 1 98.62 250 ILE A C 1
ATOM 1894 O O . ILE A 1 250 ? -15.211 -35.562 2.209 1 98.62 250 ILE A O 1
ATOM 1898 N N . ALA A 1 251 ? -13.719 -36.812 3.398 1 98.69 251 ALA A N 1
ATOM 1899 C CA . ALA A 1 251 ? -13.281 -37.562 2.225 1 98.69 251 ALA A CA 1
ATOM 1900 C C . ALA A 1 251 ? -14.445 -38.312 1.597 1 98.69 251 ALA A C 1
ATOM 1902 O O . ALA A 1 251 ? -14.609 -38.312 0.374 1 98.69 251 ALA A O 1
ATOM 1903 N N . GLU A 1 252 ? -15.258 -38.906 2.447 1 98.5 252 GLU A N 1
ATOM 1904 C CA . GLU A 1 252 ? -16.422 -39.656 1.978 1 98.5 252 GLU A CA 1
ATOM 1905 C C . GLU A 1 252 ? -17.438 -38.75 1.305 1 98.5 252 GLU A C 1
ATOM 1907 O O . GLU A 1 252 ? -18 -39.094 0.264 1 98.5 252 GLU A O 1
ATOM 1912 N N . GLN A 1 253 ? -17.609 -37.625 1.896 1 98.44 253 GLN A N 1
ATOM 1913 C CA . GLN A 1 253 ? -18.547 -36.656 1.328 1 98.44 253 GLN A CA 1
ATOM 1914 C C . GLN A 1 253 ? -18.062 -36.188 -0.038 1 98.44 253 GLN A C 1
ATOM 1916 O O . GLN A 1 253 ? -18.859 -36.062 -0.973 1 98.44 253 GLN A O 1
ATOM 1921 N N . ILE A 1 254 ? -16.812 -35.906 -0.161 1 98.69 254 ILE A N 1
ATOM 1922 C CA . ILE A 1 254 ? -16.234 -35.469 -1.422 1 98.69 254 ILE A CA 1
ATOM 1923 C C . ILE A 1 254 ? -16.406 -36.531 -2.484 1 98.69 254 ILE A C 1
ATOM 1925 O O . ILE A 1 254 ? -16.938 -36.281 -3.566 1 98.69 254 ILE A O 1
ATOM 1929 N N . ALA A 1 255 ? -16.016 -37.75 -2.164 1 98.5 255 ALA A N 1
ATOM 1930 C CA . ALA A 1 255 ? -16.094 -38.875 -3.119 1 98.5 255 ALA A CA 1
ATOM 1931 C C . ALA A 1 255 ? -17.531 -39.125 -3.557 1 98.5 255 ALA A C 1
ATOM 1933 O O . ALA A 1 255 ? -17.781 -39.375 -4.734 1 98.5 255 ALA A O 1
ATOM 1934 N N . ALA A 1 256 ? -18.422 -39.062 -2.629 1 98.31 256 ALA A N 1
ATOM 1935 C CA . ALA A 1 256 ? -19.828 -39.281 -2.943 1 98.31 256 ALA A CA 1
ATOM 1936 C C . ALA A 1 256 ? -20.344 -38.219 -3.9 1 98.31 256 ALA A C 1
ATOM 1938 O O . ALA A 1 256 ? -21.109 -38.5 -4.82 1 98.31 256 ALA A O 1
ATOM 1939 N N . ALA A 1 257 ? -19.984 -37.031 -3.648 1 98.12 257 ALA A N 1
ATOM 1940 C CA . ALA A 1 257 ? -20.406 -35.938 -4.523 1 98.12 257 ALA A CA 1
ATOM 1941 C C . ALA A 1 257 ? -19.844 -36.125 -5.934 1 98.12 257 ALA A C 1
ATOM 1943 O O . ALA A 1 257 ? -20.547 -35.906 -6.922 1 98.12 257 ALA A O 1
ATOM 1944 N N . PHE A 1 258 ? -18.578 -36.438 -6.047 1 97.81 258 PHE A N 1
ATOM 1945 C CA . PHE A 1 258 ? -17.953 -36.656 -7.348 1 97.81 258 PHE A CA 1
ATOM 1946 C C . PHE A 1 258 ? -18.625 -37.812 -8.086 1 97.81 258 PHE A C 1
ATOM 1948 O O . PHE A 1 258 ? -18.891 -37.719 -9.289 1 97.81 258 PHE A O 1
ATOM 1955 N N . LYS A 1 259 ? -18.891 -38.844 -7.375 1 96.94 259 LYS A N 1
ATOM 1956 C CA . LYS A 1 259 ? -19.594 -39.969 -7.988 1 96.94 259 LYS A CA 1
ATOM 1957 C C . LYS A 1 259 ? -20.969 -39.531 -8.5 1 96.94 259 LYS A C 1
ATOM 1959 O O . LYS A 1 259 ? -21.344 -39.844 -9.633 1 96.94 259 LYS A O 1
ATOM 1964 N N . LYS A 1 260 ? -21.625 -38.844 -7.699 1 96.56 260 LYS A N 1
ATOM 1965 C CA . LYS A 1 260 ? -22.984 -38.375 -8.031 1 96.56 260 LYS A CA 1
ATOM 1966 C C . LYS A 1 260 ? -22.969 -37.5 -9.273 1 96.56 260 LYS A C 1
ATOM 1968 O O . LYS A 1 260 ? -23.859 -37.625 -10.125 1 96.56 260 LYS A O 1
ATOM 1973 N N . ASP A 1 261 ? -21.969 -36.656 -9.406 1 94.31 261 ASP A N 1
ATOM 1974 C CA . ASP A 1 261 ? -21.984 -35.625 -10.43 1 94.31 261 ASP A CA 1
ATOM 1975 C C . ASP A 1 261 ? -21.078 -36 -11.602 1 94.31 261 ASP A C 1
ATOM 1977 O O . ASP A 1 261 ? -20.812 -35.188 -12.477 1 94.31 261 ASP A O 1
ATOM 1981 N N . GLY A 1 262 ? -20.547 -37.219 -11.555 1 92.5 262 GLY A N 1
ATOM 1982 C CA . GLY A 1 262 ? -19.844 -37.75 -12.711 1 92.5 262 GLY A CA 1
ATOM 1983 C C . GLY A 1 262 ? -18.359 -37.469 -12.695 1 92.5 262 GLY A C 1
ATOM 1984 O O . GLY A 1 262 ? -17.703 -37.531 -13.734 1 92.5 262 GLY A O 1
ATOM 1985 N N . GLY A 1 263 ? -17.797 -37.094 -11.594 1 95.38 263 GLY A N 1
ATOM 1986 C CA . GLY A 1 263 ? -16.375 -36.875 -11.469 1 95.38 263 GLY A CA 1
ATOM 1987 C C . GLY A 1 263 ? -15.609 -38.156 -11.125 1 95.38 263 GLY A C 1
ATOM 1988 O O . GLY A 1 263 ? -16.203 -39.219 -11 1 95.38 263 GLY A O 1
ATOM 1989 N N . PHE A 1 264 ? -14.289 -38 -10.945 1 96.81 264 PHE A N 1
ATOM 1990 C CA . PHE A 1 264 ? -13.477 -39.188 -10.93 1 96.81 264 PHE A CA 1
ATOM 1991 C C . PHE A 1 264 ? -12.781 -39.375 -9.586 1 96.81 264 PHE A C 1
ATOM 1993 O O . PHE A 1 264 ? -12.195 -40.406 -9.305 1 96.81 264 PHE A O 1
ATOM 2000 N N . ILE A 1 265 ? -12.859 -38.375 -8.68 1 98.25 265 ILE A N 1
ATOM 2001 C CA . ILE A 1 265 ? -12.109 -38.469 -7.43 1 98.25 265 ILE A CA 1
ATOM 2002 C C . ILE A 1 265 ? -12.75 -39.5 -6.508 1 98.25 265 ILE A C 1
ATOM 2004 O O . ILE A 1 265 ? -13.961 -39.438 -6.266 1 98.25 265 ILE A O 1
ATOM 2008 N N . THR A 1 266 ? -11.93 -40.375 -5.973 1 98.38 266 THR A N 1
ATOM 2009 C CA . THR A 1 266 ? -12.383 -41.406 -5.051 1 98.38 266 THR A CA 1
ATOM 2010 C C . THR A 1 266 ? -11.727 -41.25 -3.684 1 98.38 266 THR A C 1
ATOM 2012 O O . THR A 1 266 ? -10.828 -40.406 -3.518 1 98.38 266 THR A O 1
ATOM 2015 N N . VAL A 1 267 ? -12.211 -42.031 -2.736 1 98.5 267 VAL A N 1
ATOM 2016 C CA . VAL A 1 267 ? -11.617 -42.031 -1.405 1 98.5 267 VAL A CA 1
ATOM 2017 C C . VAL A 1 267 ? -10.164 -42.5 -1.486 1 98.5 267 VAL A C 1
ATOM 2019 O O . VAL A 1 267 ? -9.305 -42.031 -0.742 1 98.5 267 VAL A O 1
ATOM 2022 N N . GLU A 1 268 ? -9.898 -43.469 -2.344 1 98.31 268 GLU A N 1
ATOM 2023 C CA . GLU A 1 268 ? -8.539 -43.969 -2.527 1 98.31 268 GLU A CA 1
ATOM 2024 C C . GLU A 1 268 ? -7.613 -42.875 -3.035 1 98.31 268 GLU A C 1
ATOM 2026 O O . GLU A 1 268 ? -6.477 -42.75 -2.578 1 98.31 268 GLU A O 1
ATOM 2031 N N . ASP A 1 269 ? -8.094 -42.125 -3.975 1 98.62 269 ASP A N 1
ATOM 2032 C CA . ASP A 1 269 ? -7.336 -41 -4.5 1 98.62 269 ASP A CA 1
ATOM 2033 C C . ASP A 1 269 ? -6.973 -40 -3.391 1 98.62 269 ASP A C 1
ATOM 2035 O O . ASP A 1 269 ? -5.832 -39.562 -3.312 1 98.62 269 ASP A O 1
ATOM 2039 N N . LEU A 1 270 ? -7.949 -39.625 -2.568 1 98.81 270 LEU A N 1
ATOM 2040 C CA . LEU A 1 270 ? -7.727 -38.656 -1.493 1 98.81 270 LEU A CA 1
ATOM 2041 C C . LEU A 1 270 ? -6.77 -39.25 -0.449 1 98.81 270 LEU A C 1
ATOM 2043 O O . LEU A 1 270 ? -5.898 -38.531 0.051 1 98.81 270 LEU A O 1
ATOM 2047 N N . ALA A 1 271 ? -6.871 -40.5 -0.137 1 98.56 271 ALA A N 1
ATOM 2048 C CA . ALA A 1 271 ? -6.125 -41.125 0.943 1 98.56 271 ALA A CA 1
ATOM 2049 C C . ALA A 1 271 ? -4.633 -41.156 0.633 1 98.56 271 ALA A C 1
ATOM 2051 O O . ALA A 1 271 ? -3.803 -41.188 1.545 1 98.56 271 ALA A O 1
ATOM 2052 N N . MET A 1 272 ? -4.199 -41.125 -0.527 1 97.31 272 MET A N 1
ATOM 2053 C CA . MET A 1 272 ? -2.787 -41.25 -0.88 1 97.31 272 MET A CA 1
ATOM 2054 C C . MET A 1 272 ? -2.066 -39.938 -0.709 1 97.31 272 MET A C 1
ATOM 2056 O O . MET A 1 272 ? -0.836 -39.875 -0.645 1 97.31 272 MET A O 1
ATOM 2060 N N . VAL A 1 273 ? -2.777 -38.844 -0.58 1 98.38 273 VAL A N 1
ATOM 2061 C CA . VAL A 1 273 ? -2.24 -37.5 -0.746 1 98.38 273 VAL A CA 1
ATOM 2062 C C . VAL A 1 273 ? -1.248 -37.188 0.376 1 98.38 273 VAL A C 1
ATOM 2064 O O . VAL A 1 273 ? -0.127 -36.75 0.119 1 98.38 273 VAL A O 1
ATOM 2067 N N . PRO A 1 274 ? -1.624 -37.375 1.639 1 97.81 274 PRO A N 1
ATOM 2068 C CA . PRO A 1 274 ? -0.669 -37.031 2.691 1 97.81 274 PRO A CA 1
ATOM 2069 C C . PRO A 1 274 ? 0.667 -37.75 2.543 1 97.81 274 PRO A C 1
ATOM 2071 O O . PRO A 1 274 ? 1.717 -37.188 2.863 1 97.81 274 PRO A O 1
ATOM 2074 N N . GLY A 1 275 ? 0.657 -38.938 2.061 1 97 275 GLY A N 1
ATOM 2075 C CA . GLY A 1 275 ? 1.877 -39.719 1.869 1 97 275 GLY A CA 1
ATOM 2076 C C . GLY A 1 275 ? 2.695 -39.25 0.679 1 97 275 GLY A C 1
ATOM 2077 O O . GLY A 1 275 ? 3.914 -39.438 0.649 1 97 275 GLY A O 1
ATOM 2078 N N . ARG A 1 276 ? 2.074 -38.656 -0.264 1 96.69 276 ARG A N 1
ATOM 2079 C CA . ARG A 1 276 ? 2.746 -38.219 -1.485 1 96.69 276 ARG A CA 1
ATOM 2080 C C . ARG A 1 276 ? 3.352 -36.844 -1.312 1 96.69 276 ARG A C 1
ATOM 2082 O O . ARG A 1 276 ? 4.297 -36.469 -2.016 1 96.69 276 ARG A O 1
ATOM 2089 N N . VAL A 1 277 ? 2.787 -36.031 -0.467 1 98.19 277 VAL A N 1
ATOM 2090 C CA . VAL A 1 277 ? 3.307 -34.719 -0.205 1 98.19 277 VAL A CA 1
ATOM 2091 C C . VAL A 1 277 ? 4.52 -34.781 0.718 1 98.19 277 VAL A C 1
ATOM 2093 O O . VAL A 1 277 ? 4.379 -34.781 1.943 1 98.19 277 VAL A O 1
ATOM 2096 N N . GLN A 1 278 ? 5.711 -34.812 0.097 1 97.31 278 GLN A N 1
ATOM 2097 C CA . GLN A 1 278 ? 6.969 -34.969 0.816 1 97.31 278 GLN A CA 1
ATOM 2098 C C . GLN A 1 278 ? 7.992 -33.938 0.386 1 97.31 278 GLN A C 1
ATOM 2100 O O . GLN A 1 278 ? 8.016 -33.5 -0.775 1 97.31 278 GLN A O 1
ATOM 2105 N N . TRP A 1 279 ? 8.82 -33.531 1.338 1 98.12 279 TRP A N 1
ATOM 2106 C CA . TRP A 1 279 ? 9.883 -32.594 1.023 1 98.12 279 TRP A CA 1
ATOM 2107 C C . TRP A 1 279 ? 10.906 -33.219 0.071 1 98.12 279 TRP A C 1
ATOM 2109 O O . TRP A 1 279 ? 11.242 -34.406 0.197 1 98.12 279 TRP A O 1
ATOM 2119 N N . THR A 1 280 ? 11.352 -32.469 -0.874 1 97.25 280 THR A N 1
ATOM 2120 C CA . THR A 1 280 ? 12.414 -32.844 -1.788 1 97.25 280 THR A CA 1
ATOM 2121 C C . THR A 1 280 ? 13.492 -31.75 -1.854 1 97.25 280 THR A C 1
ATOM 2123 O O . THR A 1 280 ? 13.312 -30.672 -1.306 1 97.25 280 THR A O 1
ATOM 2126 N N . ASP A 1 281 ? 14.602 -32.094 -2.418 1 97.62 281 ASP A N 1
ATOM 2127 C CA . ASP A 1 281 ? 15.641 -31.094 -2.664 1 97.62 281 ASP A CA 1
ATOM 2128 C C . ASP A 1 281 ? 15.281 -30.219 -3.859 1 97.62 281 ASP A C 1
ATOM 2130 O O . ASP A 1 281 ? 14.773 -30.703 -4.867 1 97.62 281 ASP A O 1
ATOM 2134 N N . PRO A 1 282 ? 15.531 -28.922 -3.742 1 98.19 282 PRO A N 1
ATOM 2135 C CA . PRO A 1 282 ? 15.312 -28.031 -4.887 1 98.19 282 PRO A CA 1
ATOM 2136 C C . PRO A 1 282 ? 16.391 -28.172 -5.957 1 98.19 282 PRO A C 1
ATOM 2138 O O . PRO A 1 282 ? 17.391 -28.859 -5.746 1 98.19 282 PRO A O 1
ATOM 2141 N N . ILE A 1 283 ? 16.141 -27.625 -7.062 1 98.19 283 ILE A N 1
ATOM 2142 C CA . ILE A 1 283 ? 17.188 -27.422 -8.062 1 98.19 283 ILE A CA 1
ATOM 2143 C C . ILE A 1 283 ? 17.75 -26.016 -7.957 1 98.19 283 ILE A C 1
ATOM 2145 O O . ILE A 1 283 ? 17.109 -25.125 -7.398 1 98.19 283 ILE A O 1
ATOM 2149 N N . SER A 1 284 ? 18.984 -25.797 -8.445 1 98.25 284 SER A N 1
ATOM 2150 C CA . SER A 1 284 ? 19.578 -24.484 -8.242 1 98.25 284 SER A CA 1
ATOM 2151 C C . SER A 1 284 ? 20.656 -24.203 -9.297 1 98.25 284 SER A C 1
ATOM 2153 O O . SER A 1 284 ? 21.125 -25.109 -9.977 1 98.25 284 SER A O 1
ATOM 2155 N N . ILE A 1 285 ? 20.953 -22.984 -9.445 1 98.12 285 ILE A N 1
ATOM 2156 C CA . ILE A 1 285 ? 22.078 -22.484 -10.211 1 98.12 285 ILE A CA 1
ATOM 2157 C C . ILE A 1 285 ? 22.75 -21.344 -9.453 1 98.12 285 ILE A C 1
ATOM 2159 O O . ILE A 1 285 ? 22.219 -20.859 -8.445 1 98.12 285 ILE A O 1
ATOM 2163 N N . ASP A 1 286 ? 23.969 -21 -9.953 1 97.69 286 ASP A N 1
ATOM 2164 C CA . ASP A 1 286 ? 24.594 -19.75 -9.539 1 97.69 286 ASP A CA 1
ATOM 2165 C C . ASP A 1 286 ? 24.297 -18.625 -10.531 1 97.69 286 ASP A C 1
ATOM 2167 O O . ASP A 1 286 ? 24.281 -18.859 -11.742 1 97.69 286 ASP A O 1
ATOM 2171 N N . TYR A 1 287 ? 23.953 -17.469 -10.055 1 98.12 287 TYR A N 1
ATOM 2172 C CA . TYR A 1 287 ? 23.656 -16.297 -10.867 1 98.12 287 TYR A CA 1
ATOM 2173 C C . TYR A 1 287 ? 24.141 -15.023 -10.195 1 98.12 287 TYR A C 1
ATOM 2175 O O . TYR A 1 287 ? 23.594 -14.594 -9.18 1 98.12 287 TYR A O 1
ATOM 2183 N N . ARG A 1 288 ? 25.172 -14.312 -10.742 1 97.5 288 ARG A N 1
ATOM 2184 C CA . ARG A 1 288 ? 25.656 -13.016 -10.273 1 97.5 288 ARG A CA 1
ATOM 2185 C C . ARG A 1 288 ? 25.984 -13.062 -8.789 1 97.5 288 ARG A C 1
ATOM 2187 O O . ARG A 1 288 ? 25.609 -12.172 -8.031 1 97.5 288 ARG A O 1
ATOM 2194 N N . GLY A 1 289 ? 26.547 -14.125 -8.336 1 96.69 289 GLY A N 1
ATOM 2195 C CA . GLY A 1 289 ? 26.953 -14.242 -6.941 1 96.69 289 GLY A CA 1
ATOM 2196 C C . GLY A 1 289 ? 25.844 -14.773 -6.039 1 96.69 289 GLY A C 1
ATOM 2197 O O . GLY A 1 289 ? 26.062 -14.984 -4.844 1 96.69 289 GLY A O 1
ATOM 2198 N N . TYR A 1 290 ? 24.688 -15.047 -6.574 1 98.19 290 TYR A N 1
ATOM 2199 C CA . TYR A 1 290 ? 23.594 -15.656 -5.828 1 98.19 290 TYR A CA 1
ATOM 2200 C C . TYR A 1 290 ? 23.484 -17.141 -6.156 1 98.19 290 TYR A C 1
ATOM 2202 O O . TYR A 1 290 ? 23.734 -17.562 -7.289 1 98.19 290 TYR A O 1
ATOM 2210 N N . LYS A 1 291 ? 23.141 -17.922 -5.141 1 98.62 291 LYS A N 1
ATOM 2211 C CA . LYS A 1 291 ? 22.547 -19.219 -5.41 1 98.62 291 LYS A CA 1
ATOM 2212 C C . LYS A 1 291 ? 21.031 -19.109 -5.559 1 98.62 291 LYS A C 1
ATOM 2214 O O . LYS A 1 291 ? 20.344 -18.609 -4.664 1 98.62 291 LYS A O 1
ATOM 2219 N N . VAL A 1 292 ? 20.547 -19.516 -6.695 1 98.69 292 VAL A N 1
ATOM 2220 C CA . VAL A 1 292 ? 19.125 -19.359 -6.996 1 98.69 292 VAL A CA 1
ATOM 2221 C C . VAL A 1 292 ? 18.438 -20.719 -6.984 1 98.69 292 VAL A C 1
ATOM 2223 O O . VAL A 1 292 ? 18.844 -21.625 -7.715 1 98.69 292 VAL A O 1
ATOM 2226 N N . TYR A 1 293 ? 17.406 -20.812 -6.199 1 98.81 293 TYR A N 1
ATOM 2227 C CA . TYR A 1 293 ? 16.688 -22.078 -6.047 1 98.81 293 TYR A CA 1
ATOM 2228 C C . TYR A 1 293 ? 15.32 -22 -6.707 1 98.81 293 TYR A C 1
ATOM 2230 O O . TYR A 1 293 ? 14.695 -20.938 -6.75 1 98.81 293 TYR A O 1
ATOM 2238 N N . ASN A 1 294 ? 14.875 -23.156 -7.191 1 98.5 294 ASN A N 1
ATOM 2239 C CA . ASN A 1 294 ? 13.523 -23.391 -7.688 1 98.5 294 ASN A CA 1
ATOM 2240 C C . ASN A 1 294 ? 13.062 -24.828 -7.402 1 98.5 294 ASN A C 1
ATOM 2242 O O . ASN A 1 294 ? 13.852 -25.656 -6.941 1 98.5 294 ASN A O 1
ATOM 2246 N N . ASN A 1 295 ? 11.789 -25.062 -7.547 1 97.56 295 ASN A N 1
ATOM 2247 C CA . ASN A 1 295 ? 11.266 -26.422 -7.398 1 97.56 295 ASN A CA 1
ATOM 2248 C C . ASN A 1 295 ? 11.742 -27.328 -8.523 1 97.56 295 ASN A C 1
ATOM 2250 O O . ASN A 1 295 ? 11.867 -26.891 -9.672 1 97.56 295 ASN A O 1
ATOM 2254 N N . PRO A 1 296 ? 12 -28.594 -8.25 1 97.12 296 PRO A N 1
ATOM 2255 C CA . PRO A 1 296 ? 12.289 -29.562 -9.305 1 97.12 296 PRO A CA 1
ATOM 2256 C C . PRO A 1 296 ? 11.039 -30.031 -10.039 1 97.12 296 PRO A C 1
ATOM 2258 O O . PRO A 1 296 ? 9.922 -29.672 -9.656 1 97.12 296 PRO A O 1
ATOM 2261 N N . PRO A 1 297 ? 11.203 -30.75 -11.18 1 96.75 297 PRO A N 1
ATOM 2262 C CA . PRO A 1 297 ? 10.023 -31.375 -11.773 1 96.75 297 PRO A CA 1
ATOM 2263 C C . PRO A 1 297 ? 9.195 -32.156 -10.766 1 96.75 297 PRO A C 1
ATOM 2265 O O . PRO A 1 297 ? 9.75 -32.75 -9.828 1 96.75 297 PRO A O 1
ATOM 2268 N N . PRO A 1 298 ? 7.855 -32.219 -10.891 1 96.19 298 PRO A N 1
ATOM 2269 C CA . PRO A 1 298 ? 7.133 -31.875 -12.125 1 96.19 298 PRO A CA 1
ATOM 2270 C C . PRO A 1 298 ? 6.969 -30.375 -12.336 1 96.19 298 PRO A C 1
ATOM 2272 O O . PRO A 1 298 ? 6.375 -29.953 -13.328 1 96.19 298 PRO A O 1
ATOM 2275 N N . GLY A 1 299 ? 7.477 -29.516 -11.422 1 95.75 299 GLY A N 1
ATOM 2276 C CA . GLY A 1 299 ? 7.469 -28.078 -11.672 1 95.75 299 GLY A CA 1
ATOM 2277 C C . GLY A 1 299 ? 8.352 -27.672 -12.836 1 95.75 299 GLY A C 1
ATOM 2278 O O . GLY A 1 299 ? 9.352 -28.328 -13.117 1 95.75 299 GLY A O 1
ATOM 2279 N N . MET A 1 300 ? 8 -26.562 -13.398 1 95.69 300 MET A N 1
ATOM 2280 C CA . MET A 1 300 ? 8.719 -26.109 -14.586 1 95.69 300 MET A CA 1
ATOM 2281 C C . MET A 1 300 ? 9.719 -25.016 -14.227 1 95.69 300 MET A C 1
ATOM 2283 O O . MET A 1 300 ? 10.117 -24.219 -15.086 1 95.69 300 MET A O 1
ATOM 2287 N N . GLY A 1 301 ? 10.156 -25 -13.016 1 96.62 301 GLY A N 1
ATOM 2288 C CA . GLY A 1 301 ? 11.086 -23.984 -12.531 1 96.62 301 GLY A CA 1
ATOM 2289 C C . GLY A 1 301 ? 12.398 -23.984 -13.281 1 96.62 301 GLY A C 1
ATOM 2290 O O . GLY A 1 301 ? 13.117 -22.969 -13.289 1 96.62 301 GLY A O 1
ATOM 2291 N N . ILE A 1 302 ? 12.75 -25.078 -13.992 1 97.75 302 ILE A N 1
ATOM 2292 C CA . ILE A 1 302 ? 13.977 -25.203 -14.781 1 97.75 302 ILE A CA 1
ATOM 2293 C C . ILE A 1 302 ? 14.047 -24.062 -15.797 1 97.75 302 ILE A C 1
ATOM 2295 O O . ILE A 1 302 ? 15.125 -23.547 -16.078 1 97.75 302 ILE A O 1
ATOM 2299 N N . GLN A 1 303 ? 12.93 -23.719 -16.328 1 97.94 303 GLN A N 1
ATOM 2300 C CA . GLN A 1 303 ? 12.867 -22.672 -17.344 1 97.94 303 GLN A CA 1
ATOM 2301 C C . GLN A 1 303 ? 13.414 -21.359 -16.812 1 97.94 303 GLN A C 1
ATOM 2303 O O . GLN A 1 303 ? 14.156 -20.656 -17.516 1 97.94 303 GLN A O 1
ATOM 2308 N N . GLN A 1 304 ? 13.031 -20.969 -15.625 1 98.5 304 GLN A N 1
ATOM 2309 C CA . GLN A 1 304 ? 13.461 -19.719 -15.023 1 98.5 304 GLN A CA 1
ATOM 2310 C C . GLN A 1 304 ? 14.961 -19.703 -14.766 1 98.5 304 GLN A C 1
ATOM 2312 O O . GLN A 1 304 ? 15.633 -18.703 -15.008 1 98.5 304 GLN A O 1
ATOM 2317 N N . LEU A 1 305 ? 15.422 -20.828 -14.258 1 98.69 305 LEU A N 1
ATOM 2318 C CA . LEU A 1 305 ? 16.859 -20.953 -14 1 98.69 305 LEU A CA 1
ATOM 2319 C C . LEU A 1 305 ? 17.656 -20.875 -15.297 1 98.69 305 LEU A C 1
ATOM 2321 O O . LEU A 1 305 ? 18.703 -20.234 -15.344 1 98.69 305 LEU A O 1
ATOM 2325 N N . GLN A 1 306 ? 17.141 -21.531 -16.344 1 98.81 306 GLN A N 1
ATOM 2326 C CA . GLN A 1 306 ? 17.781 -21.453 -17.656 1 98.81 306 GLN A CA 1
ATOM 2327 C C . GLN A 1 306 ? 17.844 -20 -18.141 1 98.81 306 GLN A C 1
ATOM 2329 O O . GLN A 1 306 ? 18.891 -19.547 -18.609 1 98.81 306 GLN A O 1
ATOM 2334 N N . THR A 1 307 ? 16.719 -19.328 -18.078 1 98.81 307 THR A N 1
ATOM 2335 C CA . THR A 1 307 ? 16.641 -17.953 -18.531 1 98.81 307 THR A CA 1
ATOM 2336 C C . THR A 1 307 ? 17.703 -17.094 -17.844 1 98.81 307 THR A C 1
ATOM 2338 O O . THR A 1 307 ? 18.438 -16.344 -18.484 1 98.81 307 THR A O 1
ATOM 2341 N N . LEU A 1 308 ? 17.766 -17.188 -16.516 1 98.75 308 LEU A N 1
ATOM 2342 C CA . LEU A 1 308 ? 18.719 -16.391 -15.75 1 98.75 308 LEU A CA 1
ATOM 2343 C C . LEU A 1 308 ? 20.156 -16.734 -16.156 1 98.75 308 LEU A C 1
ATOM 2345 O O . LEU A 1 308 ? 20.969 -15.836 -16.359 1 98.75 308 LEU A O 1
ATOM 2349 N N . LYS A 1 309 ? 20.422 -18.016 -16.266 1 98.44 309 LYS A N 1
ATOM 2350 C CA . LYS A 1 309 ? 21.797 -18.422 -16.562 1 98.44 309 LYS A CA 1
ATOM 2351 C C . LYS A 1 309 ? 22.219 -17.984 -17.953 1 98.44 309 LYS A C 1
ATOM 2353 O O . LYS A 1 309 ? 23.359 -17.625 -18.188 1 98.44 309 LYS A O 1
ATOM 2358 N N . ILE A 1 310 ? 21.344 -18.109 -18.922 1 98.75 310 ILE A N 1
ATOM 2359 C CA . ILE A 1 310 ? 21.609 -17.609 -20.266 1 98.75 310 ILE A CA 1
ATOM 2360 C C . ILE A 1 310 ? 21.906 -16.109 -20.203 1 98.75 310 ILE A C 1
ATOM 2362 O O . ILE A 1 310 ? 22.906 -15.641 -20.766 1 98.75 310 ILE A O 1
ATOM 2366 N N . MET A 1 311 ? 21.094 -15.32 -19.516 1 98.81 311 MET A N 1
ATOM 2367 C CA . MET A 1 311 ? 21.203 -13.867 -19.453 1 98.81 311 MET A CA 1
ATOM 2368 C C . MET A 1 311 ? 22.453 -13.445 -18.688 1 98.81 311 MET A C 1
ATOM 2370 O O . MET A 1 311 ? 22.969 -12.344 -18.891 1 98.81 311 MET A O 1
ATOM 2374 N N . GLU A 1 312 ? 22.938 -14.32 -17.781 1 98.25 312 GLU A N 1
ATOM 2375 C CA . GLU A 1 312 ? 24.125 -14.031 -16.984 1 98.25 312 GLU A CA 1
ATOM 2376 C C . GLU A 1 312 ? 25.328 -13.742 -17.891 1 98.25 312 GLU A C 1
ATOM 2378 O O . GLU A 1 312 ? 26.234 -13.016 -17.5 1 98.25 312 GLU A O 1
ATOM 2383 N N . GLY A 1 313 ? 25.328 -14.266 -19.062 1 98 313 GLY A N 1
ATOM 2384 C CA . GLY A 1 313 ? 26.453 -14.102 -19.969 1 98 313 GLY A CA 1
ATOM 2385 C C . GLY A 1 313 ? 26.5 -12.727 -20.609 1 98 313 GLY A C 1
ATOM 2386 O O . GLY A 1 313 ? 27.484 -12.391 -21.281 1 98 313 GLY A O 1
ATOM 2387 N N . PHE A 1 314 ? 25.531 -11.875 -20.406 1 98.44 314 PHE A N 1
ATOM 2388 C CA . PHE A 1 314 ? 25.469 -10.547 -21 1 98.44 314 PHE A CA 1
ATOM 2389 C C . PHE A 1 314 ? 25.641 -9.469 -19.938 1 98.44 314 PHE A C 1
ATOM 2391 O O . PHE A 1 314 ? 25.375 -9.711 -18.75 1 98.44 314 PHE A O 1
ATOM 2398 N N . ASP A 1 315 ? 26.141 -8.297 -20.359 1 98.19 315 ASP A N 1
ATOM 2399 C CA . ASP A 1 315 ? 26.203 -7.129 -19.484 1 98.19 315 ASP A CA 1
ATOM 2400 C C . ASP A 1 315 ? 24.891 -6.355 -19.5 1 98.19 31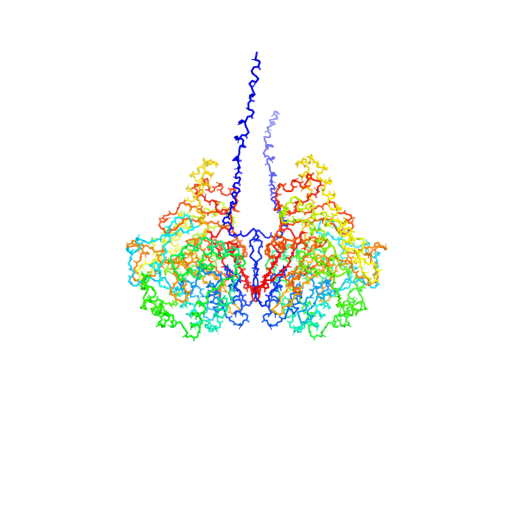5 ASP A C 1
ATOM 2402 O O . ASP A 1 315 ? 24.766 -5.328 -20.172 1 98.19 315 ASP A O 1
ATOM 2406 N N . LEU A 1 316 ? 24.016 -6.781 -18.672 1 98.5 316 LEU A N 1
ATOM 2407 C CA . LEU A 1 316 ? 22.656 -6.266 -18.688 1 98.5 316 LEU A CA 1
ATOM 2408 C C . LEU A 1 316 ? 22.625 -4.793 -18.297 1 98.5 316 LEU A C 1
ATOM 2410 O O . LEU A 1 316 ? 21.828 -4.02 -18.828 1 98.5 316 LEU A O 1
ATOM 2414 N N . GLN A 1 317 ? 23.438 -4.406 -17.359 1 97.31 317 GLN A N 1
ATOM 2415 C CA . GLN A 1 317 ? 23.5 -3.008 -16.953 1 97.31 317 GLN A CA 1
ATOM 2416 C C . GLN A 1 317 ? 23.891 -2.109 -18.125 1 97.31 317 GLN A C 1
ATOM 2418 O O . GLN A 1 317 ? 23.297 -1.051 -18.312 1 97.31 317 GLN A O 1
ATOM 2423 N N . ALA A 1 318 ? 24.906 -2.539 -18.812 1 97.69 318 ALA A N 1
ATOM 2424 C CA . ALA A 1 318 ? 25.359 -1.768 -19.969 1 97.69 318 ALA A CA 1
ATOM 2425 C C . ALA A 1 318 ? 24.281 -1.721 -21.047 1 97.69 318 ALA A C 1
ATOM 2427 O O . ALA A 1 318 ? 24.156 -0.72 -21.766 1 97.69 318 ALA A O 1
ATOM 2428 N N . MET A 1 319 ? 23.531 -2.807 -21.234 1 97.94 319 MET A N 1
ATOM 2429 C CA . MET A 1 319 ? 22.438 -2.832 -22.219 1 97.94 319 MET A CA 1
ATOM 2430 C C . MET A 1 319 ? 21.359 -1.816 -21.859 1 97.94 319 MET A C 1
ATOM 2432 O O . MET A 1 319 ? 20.781 -1.186 -22.734 1 97.94 319 MET A O 1
ATOM 2436 N N . GLY A 1 320 ? 21.078 -1.675 -20.562 1 98.12 320 GLY A N 1
ATOM 2437 C CA . GLY A 1 320 ? 20.031 -0.772 -20.094 1 98.12 320 GLY A CA 1
ATOM 2438 C C . GLY A 1 320 ? 18.703 -1.462 -19.875 1 98.12 320 GLY A C 1
ATOM 2439 O O . GLY A 1 320 ? 18.312 -2.324 -20.656 1 98.12 320 GLY A O 1
ATOM 2440 N N . HIS A 1 321 ? 18.031 -1.041 -18.844 1 97.75 321 HIS A N 1
ATOM 2441 C CA . HIS A 1 321 ? 16.766 -1.646 -18.484 1 97.75 321 HIS A CA 1
ATOM 2442 C C . HIS A 1 321 ? 15.703 -1.375 -19.547 1 97.75 321 HIS A C 1
ATOM 2444 O O . HIS A 1 321 ? 15.484 -0.223 -19.938 1 97.75 321 HIS A O 1
ATOM 2450 N N . ASN A 1 322 ? 15.094 -2.49 -20.016 1 98.25 322 ASN A N 1
ATOM 2451 C CA . ASN A 1 322 ? 14.016 -2.488 -21 1 98.25 322 ASN A CA 1
ATOM 2452 C C . ASN A 1 322 ? 14.43 -1.769 -22.281 1 98.25 322 ASN A C 1
ATOM 2454 O O . ASN A 1 322 ? 13.609 -1.095 -22.906 1 98.25 322 ASN A O 1
ATOM 2458 N N . SER A 1 323 ? 15.648 -1.752 -22.547 1 98.62 323 SER A N 1
ATOM 2459 C CA . SER A 1 323 ? 16.125 -1.344 -23.859 1 98.62 323 SER A CA 1
ATOM 2460 C C . SER A 1 323 ? 15.805 -2.395 -24.922 1 98.62 323 SER A C 1
ATOM 2462 O O . SER A 1 323 ? 15.445 -3.525 -24.594 1 98.62 323 SER A O 1
ATOM 2464 N N . THR A 1 324 ? 15.984 -2.012 -26.125 1 98.19 324 THR A N 1
ATOM 2465 C CA . THR A 1 324 ? 15.766 -2.947 -27.219 1 98.19 324 THR A CA 1
ATOM 2466 C C . THR A 1 324 ? 16.703 -4.145 -27.094 1 98.19 324 THR A C 1
ATOM 2468 O O . THR A 1 324 ? 16.281 -5.293 -27.25 1 98.19 324 THR A O 1
ATOM 2471 N N . GLU A 1 325 ? 17.969 -3.883 -26.797 1 98.44 325 GLU A N 1
ATOM 2472 C CA . GLU A 1 325 ? 18.969 -4.938 -26.703 1 98.44 325 GLU A CA 1
ATOM 2473 C C . GLU A 1 325 ? 18.656 -5.902 -25.562 1 98.44 325 GLU A C 1
ATOM 2475 O O . GLU A 1 325 ? 18.688 -7.121 -25.75 1 98.44 325 GLU A O 1
ATOM 2480 N N . TYR A 1 326 ? 18.359 -5.387 -24.5 1 98.75 326 TYR A N 1
ATOM 2481 C CA . TYR A 1 326 ? 18.031 -6.195 -23.328 1 98.75 326 TYR A CA 1
ATOM 2482 C C . TYR A 1 326 ? 16.797 -7.047 -23.594 1 98.75 326 TYR A C 1
ATOM 2484 O O . TYR A 1 326 ? 16.812 -8.266 -23.391 1 98.75 326 TYR A O 1
ATOM 2492 N N . LEU A 1 327 ? 15.734 -6.43 -24.062 1 98.88 327 LEU A N 1
ATOM 2493 C CA . LEU A 1 327 ? 14.461 -7.125 -24.25 1 98.88 327 LEU A CA 1
ATOM 2494 C C . LEU A 1 327 ? 14.578 -8.188 -25.344 1 98.88 327 LEU A C 1
ATOM 2496 O O . LEU A 1 327 ? 14.031 -9.281 -25.203 1 98.88 327 LEU A O 1
ATOM 2500 N N . ALA A 1 328 ? 15.25 -7.887 -26.391 1 98.62 328 ALA A N 1
ATOM 2501 C CA . ALA A 1 328 ? 15.422 -8.867 -27.453 1 98.62 328 ALA A CA 1
ATOM 2502 C C . ALA A 1 328 ? 16.125 -10.117 -26.938 1 98.62 328 ALA A C 1
ATOM 2504 O O . ALA A 1 328 ? 15.688 -11.242 -27.219 1 98.62 328 ALA A O 1
ATOM 2505 N N . HIS A 1 329 ? 17.203 -9.953 -26.234 1 98.88 329 HIS A N 1
ATOM 2506 C CA . HIS A 1 329 ? 17.938 -11.086 -25.688 1 98.88 329 HIS A CA 1
ATOM 2507 C C . HIS A 1 329 ? 17.094 -11.875 -24.688 1 98.88 329 HIS A C 1
ATOM 2509 O O . HIS A 1 329 ? 17.094 -13.109 -24.703 1 98.88 329 HIS A O 1
ATOM 2515 N N . LEU A 1 330 ? 16.406 -11.172 -23.859 1 98.88 330 LEU A N 1
ATOM 2516 C CA . LEU A 1 330 ? 15.57 -11.82 -22.859 1 98.88 330 LEU A CA 1
ATOM 2517 C C . LEU A 1 330 ? 14.43 -12.594 -23.516 1 98.88 330 LEU A C 1
ATOM 2519 O O . LEU A 1 330 ? 14.117 -13.711 -23.094 1 98.88 330 LEU A O 1
ATOM 2523 N N . MET A 1 331 ? 13.758 -11.992 -24.484 1 98.81 331 MET A N 1
ATOM 2524 C CA . MET A 1 331 ? 12.672 -12.656 -25.203 1 98.81 331 MET A CA 1
ATOM 2525 C C . MET A 1 331 ? 13.156 -13.961 -25.828 1 98.81 331 MET A C 1
ATOM 2527 O O . MET A 1 331 ? 12.484 -14.984 -25.734 1 98.81 331 MET A O 1
ATOM 2531 N N . GLU A 1 332 ? 14.32 -13.922 -26.359 1 98.69 332 GLU A N 1
ATOM 2532 C CA . GLU A 1 332 ? 14.852 -15.125 -26.984 1 98.69 332 GLU A CA 1
ATOM 2533 C C . GLU A 1 332 ? 15.273 -16.156 -25.953 1 98.69 332 GLU A C 1
ATOM 2535 O O . GLU A 1 332 ? 15.133 -17.359 -26.172 1 98.69 332 GLU A O 1
ATOM 2540 N N . ALA A 1 333 ? 15.859 -15.719 -24.875 1 98.88 333 ALA A N 1
ATOM 2541 C CA . ALA A 1 333 ? 16.234 -16.641 -23.797 1 98.88 333 ALA A CA 1
ATOM 2542 C C . ALA A 1 333 ? 15.008 -17.375 -23.266 1 98.88 333 ALA A C 1
ATOM 2544 O O . ALA A 1 333 ? 15.039 -18.578 -23.062 1 98.88 333 ALA A O 1
ATOM 2545 N N . ILE A 1 334 ? 13.945 -16.641 -23.031 1 98.69 334 ILE A N 1
ATOM 2546 C CA . ILE A 1 334 ? 12.703 -17.219 -22.531 1 98.69 334 ILE A CA 1
ATOM 2547 C C . ILE A 1 334 ? 12.117 -18.172 -23.578 1 98.69 334 ILE A C 1
ATOM 2549 O O . ILE A 1 334 ? 11.648 -19.25 -23.25 1 98.69 334 ILE A O 1
ATOM 2553 N N . TYR A 1 335 ? 12.164 -17.734 -24.812 1 97.94 335 TYR A N 1
ATOM 2554 C CA . TYR A 1 335 ? 11.664 -18.516 -25.938 1 97.94 335 TYR A CA 1
ATOM 2555 C C . TYR A 1 335 ? 12.328 -19.891 -25.984 1 97.94 335 TYR A C 1
ATOM 2557 O O . TYR A 1 335 ? 11.656 -20.922 -26.016 1 97.94 335 TYR A O 1
ATOM 2565 N N . LEU A 1 336 ? 13.602 -19.953 -25.906 1 98.25 336 LEU A N 1
ATOM 2566 C CA . LEU A 1 336 ? 14.352 -21.188 -26 1 98.25 336 LEU A CA 1
ATOM 2567 C C . LEU A 1 336 ? 14.148 -22.062 -24.766 1 98.25 336 LEU A C 1
ATOM 2569 O O . LEU A 1 336 ? 14.039 -23.281 -24.859 1 98.25 336 LEU A O 1
ATOM 2573 N N . SER A 1 337 ? 14.117 -21.453 -23.625 1 98.31 337 SER A N 1
ATOM 2574 C CA . SER A 1 337 ? 13.922 -22.188 -22.375 1 98.31 337 SER A CA 1
ATOM 2575 C C . SER A 1 337 ? 12.547 -22.844 -22.344 1 98.31 337 SER A C 1
ATOM 2577 O O . SER A 1 337 ? 12.391 -23.938 -21.797 1 98.31 337 SER A O 1
ATOM 2579 N N . ARG A 1 338 ? 11.555 -22.188 -22.906 1 97.12 338 ARG A N 1
ATOM 2580 C CA . ARG A 1 338 ? 10.211 -22.75 -22.938 1 97.12 338 ARG A CA 1
ATOM 2581 C C . ARG A 1 338 ? 10.141 -23.969 -23.844 1 97.12 338 ARG A C 1
ATOM 2583 O O . ARG A 1 338 ? 9.406 -24.922 -23.562 1 97.12 338 ARG A O 1
ATOM 2590 N N . ILE A 1 339 ? 10.828 -23.938 -24.891 1 97.12 339 ILE A N 1
ATOM 2591 C CA . ILE A 1 339 ? 10.875 -25.109 -25.766 1 97.12 339 ILE A CA 1
ATOM 2592 C C . ILE A 1 339 ? 11.391 -26.312 -25 1 97.12 339 ILE A C 1
ATOM 2594 O O . ILE A 1 339 ? 10.867 -27.422 -25.141 1 97.12 339 ILE A O 1
ATOM 2598 N N . ASP A 1 340 ? 12.383 -26.109 -24.172 1 96.88 340 ASP A N 1
ATOM 2599 C CA . ASP A 1 340 ? 12.93 -27.203 -23.359 1 96.88 340 ASP A CA 1
ATOM 2600 C C . ASP A 1 340 ? 11.891 -27.75 -22.406 1 96.88 340 ASP A C 1
ATOM 2602 O O . ASP A 1 340 ? 11.734 -28.969 -22.281 1 96.88 340 ASP A O 1
ATOM 2606 N N . THR A 1 341 ? 11.219 -26.922 -21.703 1 95.25 341 THR A N 1
ATOM 2607 C CA . THR A 1 341 ? 10.289 -27.406 -20.688 1 95.25 341 THR A CA 1
ATOM 2608 C C . THR A 1 341 ? 9.102 -28.109 -21.344 1 95.25 341 THR A C 1
ATOM 2610 O O . THR A 1 341 ? 8.562 -29.078 -20.781 1 95.25 341 THR A O 1
ATOM 2613 N N . ASP A 1 342 ? 8.695 -27.562 -22.5 1 93.69 342 ASP A N 1
ATOM 2614 C CA . ASP A 1 342 ? 7.605 -28.219 -23.219 1 93.69 342 ASP A CA 1
ATOM 2615 C C . ASP A 1 342 ? 8 -29.625 -23.672 1 93.69 342 ASP A C 1
ATOM 2617 O O . ASP A 1 342 ? 7.168 -30.531 -23.688 1 93.69 342 ASP A O 1
ATOM 2621 N N . LYS A 1 343 ? 9.188 -29.797 -23.922 1 94.56 343 LYS A N 1
ATOM 2622 C CA . LYS A 1 343 ? 9.68 -31.062 -24.484 1 94.56 343 LYS A CA 1
ATOM 2623 C C . LYS A 1 343 ? 9.992 -32.062 -23.375 1 94.56 343 LYS A C 1
ATOM 2625 O O . LYS A 1 343 ? 9.773 -33.25 -23.531 1 94.56 343 LYS A O 1
ATOM 2630 N N . TYR A 1 344 ? 10.445 -31.594 -22.25 1 96 344 TYR A N 1
ATOM 2631 C CA . TYR A 1 344 ? 11.117 -32.531 -21.375 1 96 344 TYR A CA 1
ATOM 2632 C C . TYR A 1 344 ? 10.406 -32.656 -20.031 1 96 344 TYR A C 1
ATOM 2634 O O . TYR A 1 344 ? 10.594 -33.625 -19.297 1 96 344 TYR A O 1
ATOM 2642 N N . VAL A 1 345 ? 9.648 -31.719 -19.609 1 95.12 345 VAL A N 1
ATOM 2643 C CA . VAL A 1 345 ? 9.258 -31.656 -18.203 1 95.12 345 VAL A CA 1
ATOM 2644 C C . VAL A 1 345 ? 7.914 -32.344 -18.016 1 95.12 345 VAL A C 1
ATOM 2646 O O . VAL A 1 345 ? 6.93 -32 -18.672 1 95.12 345 VAL A O 1
ATOM 2649 N N . GLY A 1 346 ? 7.801 -33.25 -17.172 1 95.38 346 GLY A N 1
ATOM 2650 C CA . GLY A 1 346 ? 6.66 -34 -16.641 1 95.38 346 GLY A CA 1
ATOM 2651 C C . GLY A 1 346 ? 6.918 -34.594 -15.273 1 95.38 346 GLY A C 1
ATOM 2652 O O . GLY A 1 346 ? 7.887 -34.219 -14.602 1 95.38 346 GLY A O 1
ATOM 2653 N N . ASP A 1 347 ? 6.043 -35.406 -14.859 1 96.62 347 ASP A N 1
ATOM 2654 C CA . ASP A 1 347 ? 6.211 -36.125 -13.594 1 96.62 347 ASP A CA 1
ATOM 2655 C C . ASP A 1 347 ? 7.41 -37.062 -13.648 1 96.62 347 ASP A C 1
ATOM 2657 O O . ASP A 1 347 ? 7.41 -38.031 -14.414 1 96.62 347 ASP A O 1
ATOM 2661 N N . PRO A 1 348 ? 8.359 -36.844 -12.758 1 96.06 348 PRO A N 1
ATOM 2662 C CA . PRO A 1 348 ? 9.594 -37.656 -12.852 1 96.06 348 PRO A CA 1
ATOM 2663 C C . PRO A 1 348 ? 9.375 -39.125 -12.523 1 96.06 348 PRO A C 1
ATOM 2665 O O . PRO A 1 348 ? 10.242 -39.938 -12.797 1 96.06 348 PRO A O 1
ATOM 2668 N N . ASP A 1 349 ? 8.32 -39.469 -11.891 1 95.56 349 ASP A N 1
ATOM 2669 C CA . ASP A 1 349 ? 8.008 -40.875 -11.648 1 95.56 349 ASP A CA 1
ATOM 2670 C C . ASP A 1 349 ? 7.551 -41.562 -12.93 1 95.56 349 ASP A C 1
ATOM 2672 O O . ASP A 1 349 ? 7.523 -42.812 -13 1 95.56 349 ASP A O 1
ATOM 2676 N N . TYR A 1 350 ? 7.23 -40.844 -13.898 1 96.06 350 TYR A N 1
ATOM 2677 C CA . TYR A 1 350 ? 6.656 -41.406 -15.117 1 96.06 350 TYR A CA 1
ATOM 2678 C C . TYR A 1 350 ? 7.562 -41.125 -16.312 1 96.06 350 TYR A C 1
ATOM 2680 O O . TYR A 1 350 ? 7.535 -41.906 -17.297 1 96.06 350 TYR A O 1
ATOM 2688 N N . VAL A 1 351 ? 8.312 -40.062 -16.297 1 96.12 351 VAL A N 1
ATOM 2689 C CA . VAL A 1 351 ? 9.164 -39.719 -17.422 1 96.12 351 VAL A CA 1
ATOM 2690 C C . VAL A 1 351 ? 10.539 -39.281 -16.906 1 96.12 351 VAL A C 1
ATOM 2692 O O . VAL A 1 351 ? 10.664 -38.781 -15.789 1 96.12 351 VAL A O 1
ATOM 2695 N N . ASP A 1 352 ? 11.539 -39.469 -17.75 1 95.56 352 ASP A N 1
ATOM 2696 C CA . ASP A 1 352 ? 12.875 -39 -17.422 1 95.56 352 ASP A CA 1
ATOM 2697 C C . ASP A 1 352 ? 13.047 -37.531 -17.797 1 95.56 352 ASP A C 1
ATOM 2699 O O . ASP A 1 352 ? 12.938 -37.156 -18.969 1 95.56 352 ASP A O 1
ATOM 2703 N N . VAL A 1 353 ? 13.234 -36.719 -16.844 1 97.25 353 VAL A N 1
ATOM 2704 C CA . VAL A 1 353 ? 13.508 -35.281 -17.078 1 97.25 353 VAL A CA 1
ATOM 2705 C C . VAL A 1 353 ? 15.008 -35.031 -16.906 1 97.25 353 VAL A C 1
ATOM 2707 O O . VAL A 1 353 ? 15.547 -35.188 -15.805 1 97.25 353 VAL A O 1
ATOM 2710 N N . PRO A 1 354 ? 15.727 -34.625 -17.875 1 97.94 354 PRO A N 1
ATOM 2711 C CA . PRO A 1 354 ? 17.188 -34.438 -17.797 1 97.94 354 PRO A CA 1
ATOM 2712 C C . PRO A 1 354 ? 17.594 -33.125 -17.172 1 97.94 354 PRO A C 1
ATOM 2714 O O . PRO A 1 354 ? 18.234 -32.281 -17.828 1 97.94 354 PRO A O 1
ATOM 2717 N N . VAL A 1 355 ? 17.344 -32.969 -15.922 1 98.12 355 VAL A N 1
ATOM 2718 C CA . VAL A 1 355 ? 17.562 -31.734 -15.188 1 98.12 355 VAL A CA 1
ATOM 2719 C C . VAL A 1 355 ? 19.047 -31.344 -15.25 1 98.12 355 VAL A C 1
ATOM 2721 O O . VAL A 1 355 ? 19.375 -30.203 -15.547 1 98.12 355 VAL A O 1
ATOM 2724 N N . ASP A 1 356 ? 19.969 -32.281 -14.992 1 97.94 356 ASP A N 1
ATOM 2725 C CA . ASP A 1 356 ? 21.391 -32 -14.969 1 97.94 356 ASP A CA 1
ATOM 2726 C C . ASP A 1 356 ? 21.875 -31.484 -16.312 1 97.94 356 ASP A C 1
ATOM 2728 O O . ASP A 1 356 ? 22.672 -30.547 -16.375 1 97.94 356 ASP A O 1
ATOM 2732 N N . LYS A 1 357 ? 21.391 -32.062 -17.297 1 98.12 357 LYS A N 1
ATOM 2733 C CA . LYS A 1 357 ? 21.781 -31.609 -18.625 1 98.12 357 LYS A CA 1
ATOM 2734 C C . LYS A 1 357 ? 21.234 -30.219 -18.922 1 98.12 357 LYS A C 1
ATOM 2736 O O . LYS A 1 357 ? 21.984 -29.344 -19.375 1 98.12 357 LYS A O 1
ATOM 2741 N N . LEU A 1 358 ? 20 -30.031 -18.625 1 98.38 358 LEU A N 1
ATOM 2742 C CA . LEU A 1 358 ? 19.297 -28.797 -18.969 1 98.38 358 LEU A CA 1
ATOM 2743 C C . LEU A 1 358 ? 19.859 -27.625 -18.188 1 98.38 358 LEU A C 1
ATOM 2745 O O . LEU A 1 358 ? 19.703 -26.469 -18.594 1 98.38 358 LEU A O 1
ATOM 2749 N N . LEU A 1 359 ? 20.5 -27.875 -17.031 1 98.56 359 LEU A N 1
ATOM 2750 C CA . LEU A 1 359 ? 21.047 -26.797 -16.203 1 98.56 359 LEU A CA 1
ATOM 2751 C C . LEU A 1 359 ? 22.578 -26.797 -16.25 1 98.56 359 LEU A C 1
ATOM 2753 O O . LEU A 1 359 ? 23.219 -26.062 -15.484 1 98.56 359 LEU A O 1
ATOM 2757 N N . SER A 1 360 ? 23.188 -27.516 -17.172 1 98.38 360 SER A N 1
ATOM 2758 C CA . SER A 1 360 ? 24.641 -27.562 -17.297 1 98.38 360 SER A CA 1
ATOM 2759 C C . SER A 1 360 ? 25.172 -26.312 -17.984 1 98.38 360 SER A C 1
ATOM 2761 O O . SER A 1 360 ? 24.5 -25.75 -18.844 1 98.38 360 SER A O 1
ATOM 2763 N N . ASP A 1 361 ? 26.375 -25.984 -17.609 1 97.25 361 ASP A N 1
ATOM 2764 C CA . ASP A 1 361 ? 27.016 -24.812 -18.219 1 97.25 361 ASP A CA 1
ATOM 2765 C C . ASP A 1 361 ? 27.172 -25 -19.719 1 97.25 361 ASP A C 1
ATOM 2767 O O . ASP A 1 361 ? 26.969 -24.062 -20.484 1 97.25 361 ASP A O 1
ATOM 2771 N N . SER A 1 362 ? 27.594 -26.156 -20.109 1 97.69 362 SER A N 1
ATOM 2772 C CA . SER A 1 362 ? 27.812 -26.422 -21.531 1 97.69 362 SER A CA 1
ATOM 2773 C C . SER A 1 362 ? 26.531 -26.25 -22.344 1 97.69 362 SER A C 1
ATOM 2775 O O . SER A 1 362 ? 26.547 -25.609 -23.391 1 97.69 362 SER A O 1
ATOM 2777 N N . TYR A 1 363 ? 25.453 -26.828 -21.859 1 98.38 363 TYR A N 1
ATOM 2778 C CA . TYR A 1 363 ? 24.172 -26.703 -22.562 1 98.38 363 TYR A CA 1
ATOM 2779 C C . TYR A 1 363 ? 23.719 -25.25 -22.609 1 98.38 363 TYR A C 1
ATOM 2781 O O . TYR A 1 363 ? 23.281 -24.766 -23.656 1 98.38 363 TYR A O 1
ATOM 2789 N N . LEU A 1 364 ? 23.859 -24.562 -21.531 1 98.5 364 LEU A N 1
ATOM 2790 C CA . LEU A 1 364 ? 23.344 -23.203 -21.422 1 98.5 364 LEU A CA 1
ATOM 2791 C C . LEU A 1 364 ? 24.219 -22.234 -22.203 1 98.5 364 LEU A C 1
ATOM 2793 O O . LEU A 1 364 ? 23.734 -21.219 -22.719 1 98.5 364 LEU A O 1
ATOM 2797 N N . ASP A 1 365 ? 25.484 -22.531 -22.312 1 98 365 ASP A N 1
ATOM 2798 C CA . ASP A 1 365 ? 26.359 -21.75 -23.188 1 98 365 ASP A CA 1
ATOM 2799 C C . ASP A 1 365 ? 25.922 -21.875 -24.641 1 98 365 ASP A C 1
ATOM 2801 O O . ASP A 1 365 ? 25.969 -20.906 -25.391 1 98 365 ASP A O 1
ATOM 2805 N N . GLU A 1 366 ? 25.625 -23.047 -25 1 98.19 366 GLU A N 1
ATOM 2806 C CA . GLU A 1 366 ? 25.141 -23.25 -26.359 1 98.19 366 GLU A CA 1
ATOM 2807 C C . GLU A 1 366 ? 23.828 -22.484 -26.594 1 98.19 366 GLU A C 1
ATOM 2809 O O . GLU A 1 366 ? 23.625 -21.906 -27.656 1 98.19 366 GLU A O 1
ATOM 2814 N N . GLN A 1 367 ? 22.922 -22.578 -25.625 1 98.62 367 GLN A N 1
ATOM 2815 C CA . GLN A 1 367 ? 21.672 -21.812 -25.719 1 98.62 367 GLN A CA 1
ATOM 2816 C C . GLN A 1 367 ? 21.953 -20.328 -25.844 1 98.62 367 GLN A C 1
ATOM 2818 O O . GLN A 1 367 ? 21.266 -19.625 -26.594 1 98.62 367 GLN A O 1
ATOM 2823 N N . ARG A 1 368 ? 22.922 -19.812 -25.109 1 98.75 368 ARG A N 1
ATOM 2824 C CA . ARG A 1 368 ? 23.297 -18.391 -25.156 1 98.75 368 ARG A CA 1
ATOM 2825 C C . ARG A 1 368 ? 23.766 -18 -26.547 1 98.75 368 ARG A C 1
ATOM 2827 O O . ARG A 1 368 ? 23.422 -16.938 -27.047 1 98.75 368 ARG A O 1
ATOM 2834 N N . LYS A 1 369 ? 24.531 -18.891 -27.188 1 98.56 369 LYS A N 1
ATOM 2835 C CA . LYS A 1 369 ? 24.969 -18.641 -28.547 1 98.56 369 LYS A CA 1
ATOM 2836 C C . LYS A 1 369 ? 23.781 -18.547 -29.5 1 98.56 369 LYS A C 1
ATOM 2838 O O . LYS A 1 369 ? 23.766 -17.719 -30.406 1 98.56 369 LYS A O 1
ATOM 2843 N N . LYS A 1 370 ? 22.859 -19.406 -29.297 1 98.56 370 LYS A N 1
ATOM 2844 C CA . LYS A 1 370 ? 21.656 -19.375 -30.125 1 98.56 370 LYS A CA 1
ATOM 2845 C C . LYS A 1 370 ? 20.891 -18.078 -29.938 1 98.56 370 LYS A C 1
ATOM 2847 O O . LYS A 1 370 ? 20.312 -17.531 -30.875 1 98.56 370 LYS A O 1
ATOM 2852 N N . VAL A 1 371 ? 20.797 -17.562 -28.719 1 98.69 371 VAL A N 1
ATOM 2853 C CA . VAL A 1 371 ? 20.141 -16.281 -28.438 1 98.69 371 VAL A CA 1
ATOM 2854 C C . VAL A 1 371 ? 20.812 -15.172 -29.219 1 98.69 371 VAL A C 1
ATOM 2856 O O . VAL A 1 371 ? 20.141 -14.367 -29.859 1 98.69 371 VAL A O 1
ATOM 2859 N N . VAL A 1 372 ? 22.172 -15.156 -29.125 1 98.44 372 VAL A N 1
ATOM 2860 C CA . VAL A 1 372 ? 22.938 -14.133 -29.828 1 98.44 372 VAL A CA 1
ATOM 2861 C C . VAL A 1 372 ? 22.641 -14.211 -31.328 1 98.44 372 VAL A C 1
ATOM 2863 O O . VAL A 1 372 ? 22.406 -13.188 -31.984 1 98.44 372 VAL A O 1
ATOM 2866 N N . GLU A 1 373 ? 22.656 -15.391 -31.844 1 98 373 GLU A N 1
ATOM 2867 C CA . GLU A 1 373 ? 22.406 -15.594 -33.25 1 98 373 GLU A CA 1
ATOM 2868 C C . GLU A 1 373 ? 21 -15.164 -33.656 1 98 373 GLU A C 1
ATOM 2870 O O . GLU A 1 373 ? 20.797 -14.508 -34.656 1 98 373 GLU A O 1
ATOM 2875 N N . ARG A 1 374 ? 20.047 -15.531 -32.906 1 97.56 374 ARG A N 1
ATOM 2876 C CA . ARG A 1 374 ? 18.656 -15.188 -33.188 1 97.56 374 ARG A CA 1
ATOM 2877 C C . ARG A 1 374 ? 18.438 -13.68 -33.156 1 97.56 374 ARG A C 1
ATOM 2879 O O . ARG A 1 374 ? 17.766 -13.125 -34.031 1 97.56 374 ARG A O 1
ATOM 2886 N N . VAL A 1 375 ? 18.984 -13.023 -32.156 1 97.62 375 VAL A N 1
ATOM 2887 C CA . VAL A 1 375 ? 18.844 -11.578 -32.062 1 97.62 375 VAL A CA 1
ATOM 2888 C C . VAL A 1 375 ? 19.5 -10.906 -33.25 1 97.62 375 VAL A C 1
ATOM 2890 O O . VAL A 1 375 ? 18.953 -9.969 -33.812 1 97.62 375 VAL A O 1
ATOM 2893 N N . LYS A 1 376 ? 20.672 -11.398 -33.625 1 96.56 376 LYS A N 1
ATOM 2894 C CA . LYS A 1 376 ? 21.375 -10.867 -34.812 1 96.56 376 LYS A CA 1
ATOM 2895 C C . LYS A 1 376 ? 20.531 -11.023 -36.062 1 96.56 376 LYS A C 1
ATOM 2897 O O . LYS A 1 376 ? 20.438 -10.102 -36.875 1 96.56 376 LYS A O 1
ATOM 2902 N N . ASN A 1 377 ? 20.031 -12.18 -36.219 1 95.94 377 ASN A N 1
ATOM 2903 C CA . ASN A 1 377 ? 19.203 -12.453 -37.406 1 95.94 377 ASN A CA 1
ATOM 2904 C C . ASN A 1 377 ? 17.984 -11.547 -37.469 1 95.94 377 ASN A C 1
ATOM 2906 O O . ASN A 1 377 ? 17.578 -11.102 -38.531 1 95.94 377 ASN A O 1
ATOM 2910 N N . ARG A 1 378 ? 17.391 -11.242 -36.344 1 94.62 378 ARG A N 1
ATOM 2911 C CA . ARG A 1 378 ? 16.219 -10.359 -36.281 1 94.62 378 ARG A CA 1
ATOM 2912 C C . ARG A 1 378 ? 16.609 -8.922 -36.594 1 94.62 378 ARG A C 1
ATOM 2914 O O . ARG A 1 378 ? 15.828 -8.18 -37.188 1 94.62 378 ARG A O 1
ATOM 2921 N N . LYS A 1 379 ? 17.781 -8.539 -36.188 1 90.94 379 LYS A N 1
ATOM 2922 C CA . LYS A 1 379 ? 18.266 -7.191 -36.469 1 90.94 379 LYS A CA 1
ATOM 2923 C C . LYS A 1 379 ? 18.5 -6.996 -37.969 1 90.94 379 LYS A C 1
ATOM 2925 O O . LYS A 1 379 ? 18.25 -5.914 -38.5 1 90.94 379 LYS A O 1
ATOM 2930 N N . ILE A 1 380 ? 18.922 -8.008 -38.594 1 85.19 380 ILE A N 1
ATOM 2931 C CA . ILE A 1 380 ? 19.234 -7.949 -40 1 85.19 380 ILE A CA 1
ATOM 2932 C C . ILE A 1 380 ? 17.938 -7.992 -40.812 1 85.19 380 ILE A C 1
ATOM 2934 O O . ILE A 1 380 ? 17.812 -7.301 -41.844 1 85.19 380 ILE A O 1
ATOM 2938 N N . ALA A 1 381 ? 17.062 -8.891 -40.406 1 74 381 ALA A N 1
ATOM 2939 C CA . ALA A 1 381 ? 15.797 -9.039 -41.125 1 74 381 ALA A CA 1
ATOM 2940 C C . ALA A 1 381 ? 14.969 -7.762 -41.031 1 74 381 ALA A C 1
ATOM 2942 O O . ALA A 1 381 ? 14.008 -7.586 -41.781 1 74 381 ALA A O 1
ATOM 2943 N N . ASP A 1 382 ? 15.5 -6.77 -40.469 1 62.16 382 ASP A N 1
ATOM 2944 C CA . ASP A 1 382 ? 14.852 -5.496 -40.188 1 62.16 382 ASP A CA 1
ATOM 2945 C C . ASP A 1 382 ? 13.836 -5.133 -41.25 1 62.16 382 ASP A C 1
ATOM 2947 O O . ASP A 1 382 ? 14.203 -4.914 -42.406 1 62.16 382 ASP A O 1
ATOM 2951 N N . ARG A 1 383 ? 12.602 -5.594 -41.031 1 58.59 383 ARG A N 1
ATOM 2952 C CA . ARG A 1 383 ? 11.477 -5.258 -41.906 1 58.59 383 ARG A CA 1
ATOM 2953 C C . ARG A 1 383 ? 11.07 -3.797 -41.75 1 58.59 383 ARG A C 1
ATOM 2955 O O . ARG A 1 383 ? 10.477 -3.428 -40.719 1 58.59 383 ARG A O 1
ATOM 2962 N N . SER A 1 384 ? 11.773 -2.982 -42.312 1 49.97 384 SER A N 1
ATOM 2963 C CA . SER A 1 384 ? 11.5 -1.548 -42.312 1 49.97 384 SER A CA 1
ATOM 2964 C C . SER A 1 384 ? 10.031 -1.26 -42.562 1 49.97 384 SER A C 1
ATOM 2966 O O . SER A 1 384 ? 9.555 -0.148 -42.312 1 49.97 384 SER A O 1
ATOM 2968 N N . ASP A 1 385 ? 9.367 -2.17 -43.312 1 44.81 385 ASP A N 1
ATOM 2969 C CA . ASP A 1 385 ? 8.086 -1.725 -43.844 1 44.81 385 ASP A CA 1
ATOM 2970 C C . ASP A 1 385 ? 6.953 -1.974 -42.844 1 44.81 385 ASP A C 1
ATOM 2972 O O . ASP A 1 385 ? 5.832 -2.301 -43.25 1 44.81 385 ASP A O 1
ATOM 2976 N N . PHE A 1 386 ? 7.242 -2.32 -41.719 1 44.91 386 PHE A N 1
ATOM 2977 C CA . PHE A 1 386 ? 6.059 -2.367 -40.875 1 44.91 386 PHE A CA 1
ATOM 2978 C C . PHE A 1 386 ? 5.371 -1.008 -40.812 1 44.91 386 PHE A C 1
ATOM 2980 O O . PHE A 1 386 ? 5.961 -0.023 -40.375 1 44.91 386 PHE A O 1
ATOM 2987 N N . THR A 1 387 ? 4.5 -0.829 -41.781 1 44.56 387 THR A N 1
ATOM 2988 C CA . THR A 1 387 ? 3.732 0.411 -41.812 1 44.56 387 THR A CA 1
ATOM 2989 C C . THR A 1 387 ? 2.889 0.556 -40.562 1 44.56 387 THR A C 1
ATOM 2991 O O . THR A 1 387 ? 2.555 -0.438 -39.906 1 44.56 387 THR A O 1
ATOM 2994 N N . GLU A 1 388 ? 2.789 1.701 -40.031 1 44.19 388 GLU A N 1
ATOM 2995 C CA . GLU A 1 388 ? 1.885 2.111 -38.969 1 44.19 388 GLU A CA 1
ATOM 2996 C C . GLU A 1 388 ? 0.539 1.401 -39.062 1 44.19 388 GLU A C 1
ATOM 2998 O O . GLU A 1 388 ? -0.078 1.066 -38.062 1 44.19 388 GLU A O 1
ATOM 3003 N N . SER A 1 389 ? 0.143 1.151 -40.281 1 43 389 SER A N 1
ATOM 3004 C CA . SER A 1 389 ? -1.166 0.559 -40.531 1 43 389 SER A CA 1
ATOM 3005 C C . SER A 1 389 ? -1.222 -0.889 -40.062 1 43 389 SER A C 1
ATOM 3007 O O . SER A 1 389 ? -2.258 -1.35 -39.594 1 43 389 SER A O 1
ATOM 3009 N N . GLU A 1 390 ? -0.255 -1.541 -40.281 1 42.69 390 GLU A N 1
ATOM 3010 C CA . GLU A 1 390 ? -0.265 -2.932 -39.812 1 42.69 390 GLU A CA 1
ATOM 3011 C C . GLU A 1 390 ? -0.235 -3.027 -38.312 1 42.69 390 GLU A C 1
ATOM 3013 O O . GLU A 1 390 ? -0.819 -3.945 -37.719 1 42.69 390 GLU A O 1
ATOM 3018 N N . LEU A 1 391 ? 0.393 -2.07 -37.781 1 43.12 391 LEU A N 1
ATOM 3019 C CA . LEU A 1 391 ? 0.426 -1.946 -36.344 1 43.12 391 LEU A CA 1
ATOM 3020 C C . LEU A 1 391 ? -0.98 -1.758 -35.781 1 43.12 391 LEU A C 1
ATOM 3022 O O . LEU A 1 391 ? -1.325 -2.34 -34.75 1 43.12 391 LEU A O 1
ATOM 3026 N N . LYS A 1 392 ? -1.747 -0.912 -36.469 1 46.25 392 LYS A N 1
ATOM 3027 C CA . LYS A 1 392 ? -3.113 -0.614 -36.031 1 46.25 392 LYS A CA 1
ATOM 3028 C C . LYS A 1 392 ? -4.008 -1.842 -36.156 1 46.25 392 LYS A C 1
ATOM 3030 O O . LYS A 1 392 ? -4.965 -2.004 -35.406 1 46.25 392 LYS A O 1
ATOM 3035 N N . LEU A 1 393 ? -3.789 -2.598 -37.156 1 35.75 393 LEU A N 1
ATOM 3036 C CA . LEU A 1 393 ? -4.586 -3.797 -37.406 1 35.75 393 LEU A CA 1
ATOM 3037 C C . LEU A 1 393 ? -4.359 -4.824 -36.281 1 35.75 393 LEU A C 1
ATOM 3039 O O . LEU A 1 393 ? -5.293 -5.52 -35.875 1 35.75 393 LEU A O 1
ATOM 3043 N N . LEU A 1 394 ? -3.17 -4.934 -35.938 1 39.34 394 LEU A N 1
ATOM 3044 C CA . LEU A 1 394 ? -2.906 -5.914 -34.906 1 39.34 394 LEU A CA 1
ATOM 3045 C C . LEU A 1 394 ? -3.502 -5.465 -33.562 1 39.34 394 LEU A C 1
ATOM 3047 O O . LEU A 1 394 ? -3.914 -6.297 -32.75 1 39.34 394 LEU A O 1
ATOM 3051 N N . GLY A 1 395 ? -3.473 -4.191 -33.344 1 39.31 395 GLY A N 1
ATOM 3052 C CA . GLY A 1 395 ? -4.09 -3.676 -32.125 1 39.31 395 GLY A CA 1
ATOM 3053 C C . GLY A 1 395 ? -5.602 -3.773 -32.125 1 39.31 395 GLY A C 1
ATOM 3054 O O . GLY A 1 395 ? -6.242 -3.674 -31.094 1 39.31 395 GLY A O 1
ATOM 3055 N N . SER A 1 396 ? -6.227 -3.67 -33.438 1 35.91 396 SER A N 1
ATOM 3056 C CA . SER A 1 396 ? -7.676 -3.535 -33.562 1 35.91 396 SER A CA 1
ATOM 3057 C C . SER A 1 396 ? -8.359 -4.898 -33.5 1 35.91 396 SER A C 1
ATOM 3059 O O . SER A 1 396 ? -9.594 -4.98 -33.562 1 35.91 396 SER A O 1
ATOM 3061 N N . LEU A 1 397 ? -7.734 -5.918 -33.688 1 31.36 397 LEU A N 1
ATOM 3062 C CA . LEU A 1 397 ? -8.586 -7.098 -33.594 1 31.36 397 LEU A CA 1
ATOM 3063 C C . LEU A 1 397 ? -9.141 -7.25 -32.156 1 31.36 397 LEU A C 1
ATOM 3065 O O . LEU A 1 397 ? -8.5 -7.855 -31.312 1 31.36 397 LEU A O 1
ATOM 3069 N N . LYS A 1 398 ? -9.945 -6.332 -31.828 1 37.47 398 LYS A N 1
ATOM 3070 C CA . LYS A 1 398 ? -10.758 -6.332 -30.609 1 37.47 398 LYS A CA 1
ATOM 3071 C C . LYS A 1 398 ? -11.664 -7.562 -30.562 1 37.47 398 LYS A C 1
ATOM 3073 O O . LYS A 1 398 ? -12.656 -7.645 -31.297 1 37.47 398 LYS A O 1
ATOM 3078 N N . ASP A 1 399 ? -11.164 -8.734 -30.391 1 32 399 ASP A N 1
ATOM 3079 C CA . ASP A 1 399 ? -12.195 -9.711 -30.078 1 32 399 ASP A CA 1
ATOM 3080 C C . ASP A 1 399 ? -13.016 -9.289 -28.859 1 32 399 ASP A C 1
ATOM 3082 O O . ASP A 1 399 ? -12.477 -8.711 -27.922 1 32 399 ASP A O 1
ATOM 3086 N N . LYS A 1 400 ? -14.258 -9.297 -28.891 1 36.22 400 LYS A N 1
ATOM 3087 C CA . LYS A 1 400 ? -15.336 -8.883 -28 1 36.22 400 LYS A CA 1
ATOM 3088 C C . LYS A 1 400 ? -15.141 -9.438 -26.594 1 36.22 400 LYS A C 1
ATOM 3090 O O . LYS A 1 400 ? -15.836 -9.047 -25.656 1 36.22 400 LYS A O 1
ATOM 3095 N N . MET A 1 401 ? -14.82 -10.688 -26.453 1 34.5 401 MET A N 1
ATOM 3096 C CA . MET A 1 401 ? -14.82 -11.172 -25.078 1 34.5 401 MET A CA 1
ATOM 3097 C C . MET A 1 401 ? -13.578 -10.703 -24.328 1 34.5 401 MET A C 1
ATOM 3099 O O . MET A 1 401 ? -12.453 -10.906 -24.797 1 34.5 401 MET A O 1
ATOM 3103 N N . ASP A 1 402 ? -13.695 -9.945 -23.406 1 41.03 402 ASP A N 1
ATOM 3104 C CA . ASP A 1 402 ? -12.641 -9.273 -22.656 1 41.03 402 ASP A CA 1
ATOM 3105 C C . ASP A 1 402 ? -11.617 -10.273 -22.125 1 41.03 402 ASP A C 1
ATOM 3107 O O . ASP A 1 402 ? -11.922 -11.062 -21.234 1 41.03 402 ASP A O 1
ATOM 3111 N N . PRO A 1 403 ? -10.672 -10.789 -22.953 1 41.47 403 PRO A N 1
ATOM 3112 C CA . PRO A 1 403 ? -9.625 -11.758 -22.641 1 41.47 403 PRO A CA 1
ATOM 3113 C C . PRO A 1 403 ? -8.953 -11.492 -21.297 1 41.47 403 PRO A C 1
ATOM 3115 O O . PRO A 1 403 ? -8.133 -12.281 -20.844 1 41.47 403 PRO A O 1
ATOM 3118 N N . LYS A 1 404 ? -9.32 -10.516 -20.438 1 48.56 404 LYS A N 1
ATOM 3119 C CA . LYS A 1 404 ? -8.477 -9.883 -19.422 1 48.56 404 LYS A CA 1
ATOM 3120 C C . LYS A 1 404 ? -8.523 -10.648 -18.109 1 48.56 404 LYS A C 1
ATOM 3122 O O . LYS A 1 404 ? -7.719 -10.391 -17.203 1 48.56 404 LYS A O 1
ATOM 3127 N N . TYR A 1 405 ? -9.492 -11.758 -17.984 1 48.34 405 TYR A N 1
ATOM 3128 C CA . TYR A 1 405 ? -9.594 -12.172 -16.594 1 48.34 405 TYR A CA 1
ATOM 3129 C C . TYR A 1 405 ? -9.562 -13.695 -16.484 1 48.34 405 TYR A C 1
ATOM 3131 O O . TYR A 1 405 ? -10.336 -14.281 -15.727 1 48.34 405 TYR A O 1
ATOM 3139 N N . GLN A 1 406 ? -8.609 -14.438 -16.953 1 52.97 406 GLN A N 1
ATOM 3140 C CA . GLN A 1 406 ? -9 -15.836 -16.891 1 52.97 406 GLN A CA 1
ATOM 3141 C C . GLN A 1 406 ? -7.926 -16.688 -16.234 1 52.97 406 GLN A C 1
ATOM 3143 O O . GLN A 1 406 ? -8.086 -17.906 -16.094 1 52.97 406 GLN A O 1
ATOM 3148 N N . TYR A 1 407 ? -6.957 -16.047 -15.703 1 65.44 407 TYR A N 1
ATOM 3149 C CA . TYR A 1 407 ? -5.949 -16.859 -15.016 1 65.44 407 TYR A CA 1
ATOM 3150 C C . TYR A 1 407 ? -6.098 -16.75 -13.508 1 65.44 407 TYR A C 1
ATOM 3152 O O . TYR A 1 407 ? -6.281 -15.656 -12.969 1 65.44 407 TYR A O 1
ATOM 3160 N N . ALA A 1 408 ? -6.266 -18.109 -12.945 1 75.69 408 ALA A N 1
ATOM 3161 C CA . ALA A 1 408 ? -6.43 -18.125 -11.492 1 75.69 408 ALA A CA 1
ATOM 3162 C C . ALA A 1 408 ? -5.188 -18.688 -10.805 1 75.69 408 ALA A C 1
ATOM 3164 O O . ALA A 1 408 ? -4.973 -19.906 -10.805 1 75.69 408 ALA A O 1
ATOM 3165 N N . THR A 1 409 ? -4.301 -18.078 -10.5 1 83.06 409 THR A N 1
ATOM 3166 C CA . THR A 1 409 ? -3.119 -18.406 -9.703 1 83.06 409 THR A CA 1
ATOM 3167 C C . THR A 1 409 ? -2.736 -17.219 -8.805 1 83.06 409 THR A C 1
ATOM 3169 O O . THR A 1 409 ? -3.09 -16.078 -9.094 1 83.06 409 THR A O 1
ATOM 3172 N N . THR A 1 410 ? -2.248 -17.578 -7.668 1 92.69 410 THR A N 1
ATOM 3173 C CA . THR A 1 410 ? -1.749 -16.531 -6.781 1 92.69 410 THR A CA 1
ATOM 3174 C C . THR A 1 410 ? -0.416 -16.938 -6.16 1 92.69 410 THR A C 1
ATOM 3176 O O . THR A 1 410 ? -0 -18.094 -6.273 1 92.69 410 THR A O 1
ATOM 3179 N N . SER A 1 411 ? 0.269 -15.984 -5.68 1 96.75 411 SER A N 1
ATOM 3180 C CA . SER A 1 411 ? 1.549 -16.219 -5.02 1 96.75 411 SER A CA 1
ATOM 3181 C C . SER A 1 411 ? 1.636 -15.453 -3.699 1 96.75 411 SER A C 1
ATOM 3183 O O . SER A 1 411 ? 0.975 -14.43 -3.521 1 96.75 411 SER A O 1
ATOM 3185 N N . LEU A 1 412 ? 2.404 -16.031 -2.797 1 98.19 412 LEU A N 1
ATOM 3186 C CA . LEU A 1 412 ? 2.658 -15.445 -1.484 1 98.19 412 LEU A CA 1
ATOM 3187 C C . LEU A 1 412 ? 4.129 -15.578 -1.104 1 98.19 412 LEU A C 1
ATOM 3189 O O . LEU A 1 412 ? 4.758 -16.594 -1.391 1 98.19 412 LEU A O 1
ATOM 3193 N N . SER A 1 413 ? 4.629 -14.57 -0.409 1 98.81 413 SER A N 1
ATOM 3194 C CA . SER A 1 413 ? 5.992 -14.594 0.112 1 98.81 413 SER A CA 1
ATOM 3195 C C . SER A 1 413 ? 6.039 -14.102 1.557 1 98.81 413 SER A C 1
ATOM 3197 O O . SER A 1 413 ? 5.297 -13.195 1.935 1 98.81 413 SER A O 1
ATOM 3199 N N . ALA A 1 414 ? 6.926 -14.734 2.367 1 98.88 414 ALA A N 1
ATOM 3200 C CA . ALA A 1 414 ? 7.07 -14.312 3.758 1 98.88 414 ALA A CA 1
ATOM 3201 C C . ALA A 1 414 ? 8.492 -14.555 4.262 1 98.88 414 ALA A C 1
ATOM 3203 O O . ALA A 1 414 ? 9.164 -15.477 3.807 1 98.88 414 ALA A O 1
ATOM 3204 N N . MET A 1 415 ? 8.93 -13.734 5.105 1 98.75 415 MET A N 1
ATOM 3205 C CA . MET A 1 415 ? 10.141 -13.875 5.91 1 98.75 415 MET A CA 1
ATOM 3206 C C . MET A 1 415 ? 9.859 -13.547 7.375 1 98.75 415 MET A C 1
ATOM 3208 O O . MET A 1 415 ? 8.875 -12.875 7.684 1 98.75 415 MET A O 1
ATOM 3212 N N . ASP A 1 416 ? 10.711 -14.117 8.273 1 98.62 416 ASP A N 1
ATOM 3213 C CA . ASP A 1 416 ? 10.539 -13.805 9.688 1 98.62 416 ASP A CA 1
ATOM 3214 C C . ASP A 1 416 ? 11.875 -13.453 10.336 1 98.62 416 ASP A C 1
ATOM 3216 O O . ASP A 1 416 ? 12.922 -13.531 9.695 1 98.62 416 ASP A O 1
ATOM 3220 N N . GLN A 1 417 ? 11.852 -13 11.555 1 96.44 417 GLN A N 1
ATOM 3221 C CA . GLN A 1 417 ? 13.008 -12.492 12.281 1 96.44 417 GLN A CA 1
ATOM 3222 C C . GLN A 1 417 ? 14.008 -13.609 12.586 1 96.44 417 GLN A C 1
ATOM 3224 O O . GLN A 1 417 ? 15.164 -13.336 12.914 1 96.44 417 GLN A O 1
ATOM 3229 N N . TRP A 1 418 ? 13.602 -14.836 12.5 1 97.5 418 TRP A N 1
ATOM 3230 C CA . TRP A 1 418 ? 14.484 -15.953 12.82 1 97.5 418 TRP A CA 1
ATOM 3231 C C . TRP A 1 418 ? 15.266 -16.406 11.586 1 97.5 418 TRP A C 1
ATOM 3233 O O . TRP A 1 418 ? 16.109 -17.281 11.672 1 97.5 418 TRP A O 1
ATOM 3243 N N . GLY A 1 419 ? 14.938 -15.82 10.43 1 97.5 419 GLY A N 1
ATOM 3244 C CA . GLY A 1 419 ? 15.727 -16.062 9.234 1 97.5 419 GLY A CA 1
ATOM 3245 C C . GLY A 1 419 ? 15.055 -17 8.25 1 97.5 419 GLY A C 1
ATOM 3246 O O . GLY A 1 419 ? 15.602 -17.312 7.195 1 97.5 419 GLY A O 1
ATOM 3247 N N . ASN A 1 420 ? 13.836 -17.453 8.57 1 98.75 420 ASN A N 1
ATOM 3248 C CA . ASN A 1 420 ? 13.109 -18.297 7.637 1 98.75 420 ASN A CA 1
ATOM 3249 C C . ASN A 1 420 ? 12.555 -17.5 6.461 1 98.75 420 ASN A C 1
ATOM 3251 O O . ASN A 1 420 ? 12.195 -16.328 6.617 1 98.75 420 ASN A O 1
ATOM 3255 N N . ALA A 1 421 ? 12.547 -18.109 5.328 1 98.81 421 ALA A N 1
ATOM 3256 C CA . ALA A 1 421 ? 11.984 -17.516 4.121 1 98.81 421 ALA A CA 1
ATOM 3257 C C . ALA A 1 421 ? 11.156 -18.531 3.338 1 98.81 421 ALA A C 1
ATOM 3259 O O . ALA A 1 421 ? 11.539 -19.688 3.234 1 98.81 421 ALA A O 1
ATOM 3260 N N . VAL A 1 422 ? 10.016 -18.094 2.844 1 98.88 422 VAL A N 1
ATOM 3261 C CA . VAL A 1 422 ? 9.133 -19.047 2.178 1 98.88 422 VAL A CA 1
ATOM 3262 C C . VAL A 1 422 ? 8.367 -18.344 1.058 1 98.88 422 VAL A C 1
ATOM 3264 O O . VAL A 1 422 ? 8.023 -17.156 1.175 1 98.88 422 VAL A O 1
ATOM 3267 N N . VAL A 1 423 ? 8.133 -19.016 -0.031 1 98.69 423 VAL A N 1
ATOM 3268 C CA . VAL A 1 423 ? 7.297 -18.594 -1.15 1 98.69 423 VAL A CA 1
ATOM 3269 C C . VAL A 1 423 ? 6.398 -19.75 -1.593 1 98.69 423 VAL A C 1
ATOM 3271 O O . VAL A 1 423 ? 6.84 -20.891 -1.662 1 98.69 423 VAL A O 1
ATOM 3274 N N . ILE A 1 424 ? 5.113 -19.422 -1.78 1 98.31 424 ILE A N 1
ATOM 3275 C CA . ILE A 1 424 ? 4.102 -20.359 -2.236 1 98.31 424 ILE A CA 1
ATOM 3276 C C . ILE A 1 424 ? 3.449 -19.844 -3.516 1 98.31 424 ILE A C 1
ATOM 3278 O O . ILE A 1 424 ? 3.229 -18.641 -3.662 1 98.31 424 ILE A O 1
ATOM 3282 N N . ILE A 1 425 ? 3.238 -20.703 -4.395 1 97.56 425 ILE A N 1
ATOM 3283 C CA . ILE A 1 425 ? 2.252 -20.484 -5.449 1 97.56 425 ILE A CA 1
ATOM 3284 C C . ILE A 1 425 ? 1.159 -21.547 -5.352 1 97.56 425 ILE A C 1
ATOM 3286 O O . ILE A 1 425 ? 1.451 -22.734 -5.176 1 97.56 425 ILE A O 1
ATOM 3290 N N . GLN A 1 426 ? -0.043 -21.156 -5.391 1 97.25 426 GLN A N 1
ATOM 3291 C CA . GLN A 1 426 ? -1.165 -22.094 -5.348 1 97.25 426 GLN A CA 1
ATOM 3292 C C . GLN A 1 426 ? -2.293 -21.641 -6.27 1 97.25 426 GLN A C 1
ATOM 3294 O O . GLN A 1 426 ? -2.389 -20.453 -6.609 1 97.25 426 GLN A O 1
ATOM 3299 N N . THR A 1 427 ? -3.176 -22.625 -6.691 1 96.56 427 THR A N 1
ATOM 3300 C CA . THR A 1 427 ? -4.102 -22.281 -7.766 1 96.56 427 THR A CA 1
ATOM 3301 C C . THR A 1 427 ? -5.273 -23.266 -7.793 1 96.56 427 THR A C 1
ATOM 3303 O O . THR A 1 427 ? -5.164 -24.391 -7.289 1 96.56 427 THR A O 1
ATOM 3306 N N . HIS A 1 428 ? -6.332 -22.75 -8.383 1 95.5 428 HIS A N 1
ATOM 3307 C CA . HIS A 1 428 ? -7.43 -23.594 -8.82 1 95.5 428 HIS A CA 1
ATOM 3308 C C . HIS A 1 428 ? -7.301 -23.938 -10.305 1 95.5 428 HIS A C 1
ATOM 3310 O O . HIS A 1 428 ? -8.102 -24.703 -10.836 1 95.5 428 HIS A O 1
ATOM 3316 N N . GLY A 1 429 ? -6.293 -23.453 -10.945 1 91.88 429 GLY A N 1
ATOM 3317 C CA . GLY A 1 429 ? -6.191 -23.578 -12.391 1 91.88 429 GLY A CA 1
ATOM 3318 C C . GLY A 1 429 ? -6.797 -22.391 -13.133 1 91.88 429 GLY A C 1
ATOM 3319 O O . GLY A 1 429 ? -6.109 -21.406 -13.414 1 91.88 429 GLY A O 1
ATOM 3320 N N . GLY A 1 430 ? -8.047 -22.422 -13.422 1 87.69 430 GLY A N 1
ATOM 3321 C CA . GLY A 1 430 ? -8.805 -21.281 -13.922 1 87.69 430 GLY A CA 1
ATOM 3322 C C . GLY A 1 430 ? -9.648 -20.609 -12.852 1 87.69 430 GLY A C 1
ATOM 3323 O O . GLY A 1 430 ? -9.688 -21.062 -11.711 1 87.69 430 GLY A O 1
ATOM 3324 N N . GLY A 1 431 ? -10.203 -19.453 -13.234 1 90.06 431 GLY A N 1
ATOM 3325 C CA . GLY A 1 431 ? -11.078 -18.781 -12.289 1 90.06 431 GLY A CA 1
ATOM 3326 C C . GLY A 1 431 ? -12.148 -19.703 -11.711 1 90.06 431 GLY A C 1
ATOM 3327 O O . GLY A 1 431 ? -12.875 -20.359 -12.461 1 90.06 431 GLY A O 1
ATOM 3328 N N . PHE A 1 432 ? -12.164 -19.781 -10.422 1 93.94 432 PHE A N 1
ATOM 3329 C CA . PHE A 1 432 ? -13.039 -20.672 -9.656 1 93.94 432 PHE A CA 1
ATOM 3330 C C . PHE A 1 432 ? -12.789 -22.125 -10.031 1 93.94 432 PHE A C 1
ATOM 3332 O O . PHE A 1 432 ? -13.648 -22.984 -9.805 1 93.94 432 PHE A O 1
ATOM 3339 N N . GLY A 1 433 ? -11.648 -22.359 -10.695 1 93.56 433 GLY A N 1
ATOM 3340 C CA . GLY A 1 433 ? -11.266 -23.719 -11.039 1 93.56 433 GLY A CA 1
ATOM 3341 C C . GLY A 1 433 ? -12.25 -24.391 -11.984 1 93.56 433 GLY A C 1
ATOM 3342 O O . GLY A 1 433 ? -12.586 -23.844 -13.031 1 93.56 433 GLY A O 1
ATOM 3343 N N . SER A 1 434 ? -12.695 -25.578 -11.547 1 94.31 434 SER A N 1
ATOM 3344 C CA . SER A 1 434 ? -13.664 -26.359 -12.32 1 94.31 434 SER A CA 1
ATOM 3345 C C . SER A 1 434 ? -15.078 -25.781 -12.164 1 94.31 434 SER A C 1
ATOM 3347 O O . SER A 1 434 ? -16 -26.234 -12.836 1 94.31 434 SER A O 1
ATOM 3349 N N . GLY A 1 435 ? -15.172 -24.812 -11.258 1 94.56 435 GLY A N 1
ATOM 3350 C CA . GLY A 1 435 ? -16.484 -24.281 -10.93 1 94.56 435 GLY A CA 1
ATOM 3351 C C . GLY A 1 435 ? -17.297 -25.219 -10.055 1 94.56 435 GLY A C 1
ATOM 3352 O O . GLY A 1 435 ? -18.469 -24.953 -9.781 1 94.56 435 GLY A O 1
ATOM 3353 N N . TYR A 1 436 ? -16.734 -26.25 -9.609 1 96.44 436 TYR A N 1
ATOM 3354 C CA . TYR A 1 436 ? -17.469 -27.312 -8.93 1 96.44 436 TYR A CA 1
ATOM 3355 C C . TYR A 1 436 ? -17.25 -27.25 -7.422 1 96.44 436 TYR A C 1
ATOM 3357 O O . TYR A 1 436 ? -16.109 -27.172 -6.957 1 96.44 436 TYR A O 1
ATOM 3365 N N . VAL A 1 437 ? -18.344 -27.234 -6.676 1 97.69 437 VAL A N 1
ATOM 3366 C CA . VAL A 1 437 ? -18.344 -27.391 -5.227 1 97.69 437 VAL A CA 1
ATOM 3367 C C . VAL A 1 437 ? -18.891 -28.781 -4.863 1 97.69 437 VAL A C 1
ATOM 3369 O O . VAL A 1 437 ? -19.984 -29.156 -5.289 1 97.69 437 VAL A O 1
ATOM 3372 N N . ALA A 1 438 ? -18.188 -29.484 -4.094 1 97.31 438 ALA A N 1
ATOM 3373 C CA . ALA A 1 438 ? -18.547 -30.859 -3.777 1 97.31 438 ALA A CA 1
ATOM 3374 C C . ALA A 1 438 ? -19.594 -30.906 -2.66 1 97.31 438 ALA A C 1
ATOM 3376 O O . ALA A 1 438 ? -19.234 -30.859 -1.478 1 97.31 438 ALA A O 1
ATOM 3377 N N . GLY A 1 439 ? -20.797 -31.109 -3.023 1 94.62 439 GLY A N 1
ATOM 3378 C CA . GLY A 1 439 ? -21.859 -31.25 -2.039 1 94.62 439 GLY A CA 1
ATOM 3379 C C . GLY A 1 439 ? -21.938 -30.062 -1.093 1 94.62 439 GLY A C 1
ATOM 3380 O O . GLY A 1 439 ? -21.953 -28.906 -1.532 1 94.62 439 GLY A O 1
ATOM 3381 N N . LYS A 1 440 ? -21.922 -30.375 0.197 1 95 440 LYS A N 1
ATOM 3382 C CA . LYS A 1 440 ? -22.141 -29.328 1.2 1 95 440 LYS A CA 1
ATOM 3383 C C . LYS A 1 440 ? -20.828 -28.922 1.866 1 95 440 LYS A C 1
ATOM 3385 O O . LYS A 1 440 ? -20.828 -28.281 2.92 1 95 440 LYS A O 1
ATOM 3390 N N . THR A 1 441 ? -19.75 -29.234 1.273 1 98.06 441 THR A N 1
ATOM 3391 C CA . THR A 1 441 ? -18.453 -29 1.897 1 98.06 441 THR A CA 1
ATOM 3392 C C . THR A 1 441 ? -18.047 -27.531 1.744 1 98.06 441 THR A C 1
ATOM 3394 O O . THR A 1 441 ? -17.188 -27.047 2.488 1 98.06 441 THR A O 1
ATOM 3397 N N . GLY A 1 442 ? -18.547 -26.859 0.72 1 98.38 442 GLY A N 1
ATOM 3398 C CA . GLY A 1 442 ? -18.156 -25.5 0.404 1 98.38 442 GLY A CA 1
ATOM 3399 C C . GLY A 1 442 ? -16.828 -25.422 -0.313 1 98.38 442 GLY A C 1
ATOM 3400 O O . GLY A 1 442 ? -16.375 -24.328 -0.691 1 98.38 442 GLY A O 1
ATOM 3401 N N . LEU A 1 443 ? -16.203 -26.547 -0.634 1 98.62 443 LEU A N 1
ATOM 3402 C CA . LEU A 1 443 ? -14.891 -26.594 -1.269 1 98.62 443 LEU A CA 1
ATOM 3403 C C . LEU A 1 443 ? -15 -26.328 -2.766 1 98.62 443 LEU A C 1
ATOM 3405 O O . LEU A 1 443 ? -15.766 -27 -3.465 1 98.62 443 LEU A O 1
ATOM 3409 N N . ILE A 1 444 ? -14.188 -25.406 -3.232 1 97.56 444 ILE A N 1
ATOM 3410 C CA . ILE A 1 444 ? -14.078 -25.141 -4.664 1 97.56 444 ILE A CA 1
ATOM 3411 C C . ILE A 1 444 ? -12.906 -25.938 -5.246 1 97.56 444 ILE A C 1
ATOM 3413 O O . ILE A 1 444 ? -11.758 -25.734 -4.848 1 97.56 444 ILE A O 1
ATOM 3417 N N . PHE A 1 445 ? -13.203 -26.734 -6.219 1 97.94 445 PHE A N 1
ATOM 3418 C CA . PHE A 1 445 ? -12.18 -27.672 -6.688 1 97.94 445 PHE A CA 1
ATOM 3419 C C . PHE A 1 445 ? -11.484 -27.125 -7.926 1 97.94 445 PHE A C 1
ATOM 3421 O O . PHE A 1 445 ? -12.078 -26.391 -8.711 1 97.94 445 PHE A O 1
ATOM 3428 N N . ASN A 1 446 ? -10.273 -27.578 -8.117 1 96.75 446 ASN A N 1
ATOM 3429 C CA . ASN A 1 446 ? -9.383 -27.094 -9.18 1 96.75 446 ASN A CA 1
ATOM 3430 C C . ASN A 1 446 ? -9.766 -27.688 -10.531 1 96.75 446 ASN A C 1
ATOM 3432 O O . ASN A 1 446 ? -10.656 -28.531 -10.625 1 96.75 446 ASN A O 1
ATOM 3436 N N . SER A 1 447 ? -9.094 -27.156 -11.586 1 94.44 447 SER A N 1
ATOM 3437 C CA . SER A 1 447 ? -9.203 -27.656 -12.945 1 94.44 447 SER A CA 1
ATOM 3438 C C . SER A 1 447 ? -7.836 -27.984 -13.531 1 94.44 447 SER A C 1
ATOM 3440 O O . SER A 1 447 ? -7.578 -27.719 -14.711 1 94.44 447 SER A O 1
ATOM 3442 N N . ALA A 1 448 ? -6.984 -28.547 -12.75 1 94 448 ALA A N 1
ATOM 3443 C CA . ALA A 1 448 ? -5.559 -28.656 -13.055 1 94 448 ALA A CA 1
ATOM 3444 C C . ALA A 1 448 ? -5.32 -29.594 -14.227 1 94 448 ALA A C 1
ATOM 3446 O O . ALA A 1 448 ? -4.336 -29.453 -14.961 1 94 448 ALA A O 1
ATOM 3447 N N . ILE A 1 449 ? -6.16 -30.5 -14.492 1 93.38 449 ILE A N 1
ATOM 3448 C CA . ILE A 1 449 ? -5.949 -31.469 -15.562 1 93.38 449 ILE A CA 1
ATOM 3449 C C . ILE A 1 449 ? -5.965 -30.766 -16.922 1 93.38 449 ILE A C 1
ATOM 3451 O O . ILE A 1 449 ? -5.422 -31.266 -17.906 1 93.38 449 ILE A O 1
ATOM 3455 N N . ASP A 1 450 ? -6.555 -29.578 -16.969 1 89.94 450 ASP A N 1
ATOM 3456 C CA . ASP A 1 450 ? -6.57 -28.781 -18.188 1 89.94 450 ASP A CA 1
ATOM 3457 C C . ASP A 1 450 ? -5.148 -28.438 -18.641 1 89.94 450 ASP A C 1
ATOM 3459 O O . ASP A 1 450 ? -4.918 -28.125 -19.812 1 89.94 450 ASP A O 1
ATOM 3463 N N . TRP A 1 451 ? -4.234 -28.516 -17.812 1 89.75 451 TRP A N 1
ATOM 3464 C CA . TRP A 1 451 ? -2.859 -28.156 -18.125 1 89.75 451 TRP A CA 1
ATOM 3465 C C . TRP A 1 451 ? -2.047 -29.375 -18.531 1 89.75 451 TRP A C 1
ATOM 3467 O O . TRP A 1 451 ? -0.816 -29.312 -18.594 1 89.75 451 TRP A O 1
ATOM 3477 N N . MET A 1 452 ? -2.682 -30.469 -18.766 1 91.69 452 MET A N 1
ATOM 3478 C CA . MET A 1 452 ? -2.027 -31.688 -19.25 1 91.69 452 MET A CA 1
ATOM 3479 C C . MET A 1 452 ? -2.494 -32.031 -20.656 1 91.69 452 MET A C 1
ATOM 3481 O O . MET A 1 452 ? -3.555 -31.578 -21.094 1 91.69 452 MET A O 1
ATOM 3485 N N . GLU A 1 453 ? -1.636 -32.812 -21.234 1 89.31 453 GLU A N 1
ATOM 3486 C CA . GLU A 1 453 ? -1.979 -33.312 -22.562 1 89.31 453 GLU A CA 1
ATOM 3487 C C . GLU A 1 453 ? -2.873 -34.531 -22.469 1 89.31 453 GLU A C 1
ATOM 3489 O O . GLU A 1 453 ? -2.6 -35.469 -21.688 1 89.31 453 GLU A O 1
ATOM 3494 N N . LYS A 1 454 ? -3.895 -34.469 -23.344 1 85.56 454 LYS A N 1
ATOM 3495 C CA . LYS A 1 454 ? -4.809 -35.594 -23.359 1 85.56 454 LYS A CA 1
ATOM 3496 C C . LYS A 1 454 ? -4.367 -36.656 -24.375 1 85.56 454 LYS A C 1
ATOM 3498 O O . LYS A 1 454 ? -4.781 -37.812 -24.297 1 85.56 454 LYS A O 1
ATOM 3503 N N . THR A 1 455 ? -3.533 -36.156 -25.25 1 86.25 455 THR A N 1
ATOM 3504 C CA . THR A 1 455 ? -2.91 -37.094 -26.172 1 86.25 455 THR A CA 1
ATOM 3505 C C . THR A 1 455 ? -1.861 -37.969 -25.453 1 86.25 455 THR A C 1
ATOM 3507 O O . THR A 1 455 ? -0.967 -37.438 -24.797 1 86.25 455 THR A O 1
ATOM 3510 N N . PRO A 1 456 ? -1.915 -39.281 -25.656 1 88.75 456 PRO A N 1
ATOM 3511 C CA . PRO A 1 456 ? -0.964 -40.156 -24.953 1 88.75 456 PRO A CA 1
ATOM 3512 C C . PRO A 1 456 ? 0.448 -40.062 -25.531 1 88.75 456 PRO A C 1
ATOM 3514 O O . PRO A 1 456 ? 0.619 -39.75 -26.719 1 88.75 456 PRO A O 1
ATOM 3517 N N . GLY A 1 457 ? 1.42 -40.344 -24.703 1 88.31 457 GLY A N 1
ATOM 3518 C CA . GLY A 1 457 ? 2.787 -40.5 -25.172 1 88.31 457 GLY A CA 1
ATOM 3519 C C . GLY A 1 457 ? 3.641 -39.281 -25 1 88.31 457 GLY A C 1
ATOM 3520 O O . GLY A 1 457 ? 4.855 -39.312 -25.188 1 88.31 457 GLY A O 1
ATOM 3521 N N . LEU A 1 458 ? 3.092 -38.25 -24.625 1 90.88 458 LEU A N 1
ATOM 3522 C CA . LEU A 1 458 ? 3.844 -37 -24.391 1 90.88 458 LEU A CA 1
ATOM 3523 C C . LEU A 1 458 ? 4.277 -36.906 -22.922 1 90.88 458 LEU A C 1
ATOM 3525 O O . LEU A 1 458 ? 3.744 -37.625 -22.062 1 90.88 458 LEU A O 1
ATOM 3529 N N . VAL A 1 459 ? 5.23 -36.094 -22.625 1 94.25 459 VAL A N 1
ATOM 3530 C CA . VAL A 1 459 ? 5.852 -36.031 -21.297 1 94.25 459 VAL A CA 1
ATOM 3531 C C . VAL A 1 459 ? 4.816 -35.594 -20.266 1 94.25 459 VAL A C 1
ATOM 3533 O O . VAL A 1 459 ? 4.922 -35.969 -19.094 1 94.25 459 VAL A O 1
ATOM 3536 N N . ASN A 1 460 ? 3.885 -34.781 -20.656 1 94.44 460 ASN A N 1
ATOM 3537 C CA . ASN A 1 460 ? 2.879 -34.281 -19.734 1 94.44 460 ASN A CA 1
ATOM 3538 C C . ASN A 1 460 ? 1.491 -34.812 -20.062 1 94.44 460 ASN A C 1
ATOM 3540 O O . ASN A 1 460 ? 0.484 -34.156 -19.828 1 94.44 460 ASN A O 1
ATOM 3544 N N . SER A 1 461 ? 1.389 -35.969 -20.625 1 93.38 461 SER A N 1
ATOM 3545 C CA . SER A 1 461 ? 0.123 -36.656 -20.891 1 93.38 461 SER A CA 1
ATOM 3546 C C . SER A 1 461 ? -0.524 -37.156 -19.594 1 93.38 461 SER A C 1
ATOM 3548 O O . SER A 1 461 ? 0.173 -37.5 -18.641 1 93.38 461 SER A O 1
ATOM 3550 N N . VAL A 1 462 ? -1.817 -37.219 -19.609 1 93.88 462 VAL A N 1
ATOM 3551 C CA . VAL A 1 462 ? -2.547 -37.688 -18.453 1 93.88 462 VAL A CA 1
ATOM 3552 C C . VAL A 1 462 ? -2.307 -39.188 -18.297 1 93.88 462 VAL A C 1
ATOM 3554 O O . VAL A 1 462 ? -2.301 -39.938 -19.281 1 93.88 462 VAL A O 1
ATOM 3557 N N . GLU A 1 463 ? -2.02 -39.594 -17.203 1 94.75 463 GLU A N 1
ATOM 3558 C CA . GLU A 1 463 ? -1.964 -41 -16.734 1 94.75 463 GLU A CA 1
ATOM 3559 C C . GLU A 1 463 ? -2.432 -41.094 -15.289 1 94.75 463 GLU A C 1
ATOM 3561 O O . GLU A 1 463 ? -2.324 -40.156 -14.516 1 94.75 463 GLU A O 1
ATOM 3566 N N . PRO A 1 464 ? -2.996 -42.312 -14.961 1 94.94 464 PRO A N 1
ATOM 3567 C CA . PRO A 1 464 ? -3.471 -42.469 -13.586 1 94.94 464 PRO A CA 1
ATOM 3568 C C . PRO A 1 464 ? -2.404 -42.125 -12.547 1 94.94 464 PRO A C 1
ATOM 3570 O O . PRO A 1 464 ? -1.306 -42.688 -12.578 1 94.94 464 PRO A O 1
ATOM 3573 N N . TRP A 1 465 ? -2.736 -41.156 -11.672 1 97.06 465 TRP A N 1
ATOM 3574 C CA . TRP A 1 465 ? -1.961 -40.719 -10.508 1 97.06 465 TRP A CA 1
ATOM 3575 C C . TRP A 1 465 ? -0.705 -39.969 -10.93 1 97.06 465 TRP A C 1
ATOM 3577 O O . TRP A 1 465 ? 0.16 -39.688 -10.102 1 97.06 465 TRP A O 1
ATOM 3587 N N . LYS A 1 466 ? -0.582 -39.719 -12.195 1 96.75 466 LYS A N 1
ATOM 3588 C CA . LYS A 1 466 ? 0.505 -38.844 -12.664 1 96.75 466 LYS A CA 1
ATOM 3589 C C . LYS A 1 466 ? 0.285 -37.406 -12.242 1 96.75 466 LYS A C 1
ATOM 3591 O O . LYS A 1 466 ? -0.84 -36.906 -12.281 1 96.75 466 LYS A O 1
ATOM 3596 N N . ALA A 1 467 ? 1.403 -36.812 -11.812 1 96.94 467 ALA A N 1
ATOM 3597 C CA . ALA A 1 467 ? 1.325 -35.406 -11.445 1 96.94 467 ALA A CA 1
ATOM 3598 C C . ALA A 1 467 ? 1.283 -34.5 -12.68 1 96.94 467 ALA A C 1
ATOM 3600 O O . ALA A 1 467 ? 1.938 -34.781 -13.68 1 96.94 467 ALA A O 1
ATOM 3601 N N . VAL A 1 468 ? 0.562 -33.438 -12.539 1 94.5 468 VAL A N 1
ATOM 3602 C CA . VAL A 1 468 ? 0.521 -32.438 -13.586 1 94.5 468 VAL A CA 1
ATOM 3603 C C . VAL A 1 468 ? 1.882 -31.75 -13.695 1 94.5 468 VAL A C 1
ATOM 3605 O O . VAL A 1 468 ? 2.469 -31.344 -12.688 1 94.5 468 VAL A O 1
ATOM 3608 N N . GLY A 1 469 ? 2.508 -31.75 -14.875 1 91.06 469 GLY A N 1
ATOM 3609 C CA . GLY A 1 469 ? 3.611 -30.844 -15.156 1 91.06 469 GLY A CA 1
ATOM 3610 C C . GLY A 1 469 ? 3.176 -29.406 -15.312 1 91.06 469 GLY A C 1
ATOM 3611 O O . GLY A 1 469 ? 2.477 -29.062 -16.266 1 91.06 469 GLY A O 1
ATOM 3612 N N . TRP A 1 470 ? 3.65 -28.562 -14.375 1 88.06 470 TRP A N 1
ATOM 3613 C CA . TRP A 1 470 ? 2.934 -27.297 -14.281 1 88.06 470 TRP A CA 1
ATOM 3614 C C . TRP A 1 470 ? 3.902 -26.125 -14.086 1 88.06 470 TRP A C 1
ATOM 3616 O O . TRP A 1 470 ? 4.953 -26.281 -13.461 1 88.06 470 TRP A O 1
ATOM 3626 N N . CYS A 1 471 ? 3.447 -24.984 -14.57 1 89.56 471 CYS A N 1
ATOM 3627 C CA . CYS A 1 471 ? 4.184 -23.719 -14.531 1 89.56 471 CYS A CA 1
ATOM 3628 C C . CYS A 1 471 ? 4.176 -23.141 -13.125 1 89.56 471 CYS A C 1
ATOM 3630 O O . CYS A 1 471 ? 4.992 -22.266 -12.797 1 89.56 471 CYS A O 1
ATOM 3632 N N . VAL A 1 472 ? 3.4 -23.625 -12.18 1 89.06 472 VAL A N 1
ATOM 3633 C CA . VAL A 1 472 ? 3.27 -23.047 -10.852 1 89.06 472 VAL A CA 1
ATOM 3634 C C . VAL A 1 472 ? 4.496 -23.391 -10.008 1 89.06 472 VAL A C 1
ATOM 3636 O O . VAL A 1 472 ? 4.77 -22.734 -9 1 89.06 472 VAL A O 1
ATOM 3639 N N . GLY A 1 473 ? 5.281 -24.375 -10.469 1 87 473 GLY A N 1
ATOM 3640 C CA . GLY A 1 473 ? 6.594 -24.609 -9.891 1 87 473 GLY A CA 1
ATOM 3641 C C . GLY A 1 473 ? 7.629 -23.594 -10.328 1 87 473 GLY A C 1
ATOM 3642 O O . GLY A 1 473 ? 8.828 -23.875 -10.344 1 87 473 GLY A O 1
ATOM 3643 N N . GLY A 1 474 ? 7.16 -22.375 -10.641 1 87.38 474 GLY A N 1
ATOM 3644 C CA . GLY A 1 474 ? 8.031 -21.297 -11.07 1 87.38 474 GLY A CA 1
ATOM 3645 C C . GLY A 1 474 ? 8.117 -20.172 -10.07 1 87.38 474 GLY A C 1
ATOM 3646 O O . GLY A 1 474 ? 7.535 -19.094 -10.289 1 87.38 474 GLY A O 1
ATOM 3647 N N . MET A 1 475 ? 8.734 -20.281 -8.93 1 94.19 475 MET A N 1
ATOM 3648 C CA . MET A 1 475 ? 9.125 -19.281 -7.934 1 94.19 475 MET A CA 1
ATOM 3649 C C . MET A 1 475 ? 10.594 -19.422 -7.566 1 94.19 475 MET A C 1
ATOM 3651 O O . MET A 1 475 ? 11.203 -20.469 -7.797 1 94.19 475 MET A O 1
ATOM 3655 N N . MET A 1 476 ? 11.164 -18.328 -7.012 1 97.31 476 MET A N 1
ATOM 3656 C CA . MET A 1 476 ? 12.609 -18.344 -6.812 1 97.31 476 MET A CA 1
ATOM 3657 C C . MET A 1 476 ? 12.977 -17.844 -5.422 1 97.31 476 MET A C 1
ATOM 3659 O O . MET A 1 476 ? 12.281 -16.984 -4.867 1 97.31 476 MET A O 1
ATOM 3663 N N . GLN A 1 477 ? 14.047 -18.406 -4.93 1 98.06 477 GLN A N 1
ATOM 3664 C CA . GLN A 1 477 ? 14.758 -17.891 -3.766 1 98.06 477 GLN A CA 1
ATOM 3665 C C . GLN A 1 477 ? 16.219 -17.594 -4.105 1 98.06 477 GLN A C 1
ATOM 3667 O O . GLN A 1 477 ? 16.922 -18.469 -4.613 1 98.06 477 GLN A O 1
ATOM 3672 N N . PHE A 1 478 ? 16.594 -16.406 -3.83 1 97.88 478 PHE A N 1
ATOM 3673 C CA . PHE A 1 478 ? 17.984 -16 -4.051 1 97.88 478 PHE A CA 1
ATOM 3674 C C . PHE A 1 478 ? 18.734 -15.906 -2.73 1 97.88 478 PHE A C 1
ATOM 3676 O O . PHE A 1 478 ? 18.328 -15.172 -1.827 1 97.88 478 PHE A O 1
ATOM 3683 N N . HIS A 1 479 ? 19.812 -16.625 -2.686 1 97.5 479 HIS A N 1
ATOM 3684 C CA . HIS A 1 479 ? 20.641 -16.641 -1.485 1 97.5 479 HIS A CA 1
ATOM 3685 C C . HIS A 1 479 ? 22 -16 -1.74 1 97.5 479 HIS A C 1
ATOM 3687 O O . HIS A 1 479 ? 22.656 -16.281 -2.75 1 97.5 479 HIS A O 1
ATOM 3693 N N . LYS A 1 480 ? 22.328 -15.117 -0.959 1 95.69 480 LYS A N 1
ATOM 3694 C CA . LYS A 1 480 ? 23.656 -14.531 -0.933 1 95.69 480 LYS A CA 1
ATOM 3695 C C . LYS A 1 480 ? 24.391 -14.891 0.356 1 95.69 480 LYS A C 1
ATOM 3697 O O . LYS A 1 480 ? 23.828 -14.766 1.449 1 95.69 480 LYS A O 1
ATOM 3702 N N . ASP A 1 481 ? 25.609 -15.406 0.277 1 94.25 481 ASP A N 1
ATOM 3703 C CA . ASP A 1 481 ? 26.422 -15.859 1.405 1 94.25 481 ASP A CA 1
ATOM 3704 C C . ASP A 1 481 ? 25.688 -16.922 2.219 1 94.25 481 ASP A C 1
ATOM 3706 O O . ASP A 1 481 ? 25.688 -16.875 3.451 1 94.25 481 ASP A O 1
ATOM 3710 N N . GLY A 1 482 ? 24.938 -17.688 1.557 1 94.75 482 GLY A N 1
ATOM 3711 C CA . GLY A 1 482 ? 24.328 -18.875 2.131 1 94.75 482 GLY A CA 1
ATOM 3712 C C . GLY A 1 482 ? 22.969 -18.594 2.775 1 94.75 482 GLY A C 1
ATOM 3713 O O . GLY A 1 482 ? 22.344 -19.5 3.318 1 94.75 482 GLY A O 1
ATOM 3714 N N . LYS A 1 483 ? 22.547 -17.344 2.662 1 96.62 483 LYS A N 1
ATOM 3715 C CA . LYS A 1 483 ? 21.281 -17 3.299 1 96.62 483 LYS A CA 1
ATOM 3716 C C . LYS A 1 483 ? 20.328 -16.328 2.305 1 96.62 483 LYS A C 1
ATOM 3718 O O . LYS A 1 483 ? 20.766 -15.656 1.37 1 96.62 483 LYS A O 1
ATOM 3723 N N . PRO A 1 484 ? 19.047 -16.531 2.605 1 97.56 484 PRO A N 1
ATOM 3724 C CA . PRO A 1 484 ? 18.109 -15.914 1.673 1 97.56 484 PRO A CA 1
ATOM 3725 C C . PRO A 1 484 ? 18.156 -14.391 1.685 1 97.56 484 PRO A C 1
ATOM 3727 O O . PRO A 1 484 ? 18.266 -13.781 2.752 1 97.56 484 PRO A O 1
ATOM 3730 N N . GLU A 1 485 ? 18.078 -13.805 0.519 1 97.69 485 GLU A N 1
ATOM 3731 C CA . GLU A 1 485 ? 18.016 -12.352 0.393 1 97.69 485 GLU A CA 1
ATOM 3732 C C . GLU A 1 485 ? 16.766 -11.906 -0.351 1 97.69 485 GLU A C 1
ATOM 3734 O O . GLU A 1 485 ? 16.234 -10.828 -0.088 1 97.69 485 GLU A O 1
ATOM 3739 N N . LEU A 1 486 ? 16.297 -12.711 -1.257 1 98.44 486 LEU A N 1
ATOM 3740 C CA . LEU A 1 486 ? 15.133 -12.398 -2.076 1 98.44 486 LEU A CA 1
ATOM 3741 C C . LEU A 1 486 ? 14.289 -13.641 -2.312 1 98.44 486 LEU A C 1
ATOM 3743 O O . LEU A 1 486 ? 14.812 -14.695 -2.672 1 98.44 486 LEU A O 1
ATOM 3747 N N . VAL A 1 487 ? 13 -13.586 -2.059 1 98.62 487 VAL A N 1
ATOM 3748 C CA . VAL A 1 487 ? 12.023 -14.594 -2.461 1 98.62 487 VAL A CA 1
ATOM 3749 C C . VAL A 1 487 ? 10.922 -13.945 -3.293 1 98.62 487 VAL A C 1
ATOM 3751 O O . VAL A 1 487 ? 10.43 -12.867 -2.949 1 98.62 487 VAL A O 1
ATOM 3754 N N . VAL A 1 488 ? 10.578 -14.547 -4.379 1 98.31 488 VAL A N 1
ATOM 3755 C CA . VAL A 1 488 ? 9.578 -13.93 -5.254 1 98.31 488 VAL A CA 1
ATOM 3756 C C . VAL A 1 488 ? 8.836 -15.016 -6.023 1 98.31 488 VAL A C 1
ATOM 3758 O O . VAL A 1 488 ? 9.422 -16.016 -6.426 1 98.31 488 VAL A O 1
ATOM 3761 N N . GLY A 1 489 ? 7.578 -14.867 -6.148 1 97.94 489 GLY A N 1
ATOM 3762 C CA . GLY A 1 489 ? 6.688 -15.633 -7.004 1 97.94 489 GLY A CA 1
ATOM 3763 C C . GLY A 1 489 ? 5.672 -14.773 -7.73 1 97.94 489 GLY A C 1
ATOM 3764 O O . GLY A 1 489 ? 5.445 -13.625 -7.359 1 97.94 489 GLY A O 1
ATOM 3765 N N . SER A 1 490 ? 5.133 -15.336 -8.711 1 96.88 490 SER A N 1
ATOM 3766 C CA . SER A 1 490 ? 4.102 -14.648 -9.477 1 96.88 490 SER A CA 1
ATOM 3767 C C . SER A 1 490 ? 3.084 -15.633 -10.047 1 96.88 490 SER A C 1
ATOM 3769 O O . SER A 1 490 ? 3.443 -16.75 -10.438 1 96.88 490 SER A O 1
ATOM 3771 N N . PRO A 1 491 ? 1.84 -15.211 -10.055 1 93.38 491 PRO A N 1
ATOM 3772 C CA . PRO A 1 491 ? 0.889 -15.906 -10.922 1 93.38 491 PRO A CA 1
ATOM 3773 C C . PRO A 1 491 ? 1 -15.484 -12.383 1 93.38 491 PRO A C 1
ATOM 3775 O O . PRO A 1 491 ? 1.809 -14.617 -12.711 1 93.38 491 PRO A O 1
ATOM 3778 N N . GLY A 1 492 ? 0.16 -16.188 -13.242 1 89 492 GLY A N 1
ATOM 3779 C CA . GLY A 1 492 ? 0.14 -15.773 -14.641 1 89 492 GLY A CA 1
ATOM 3780 C C . GLY A 1 492 ? 0.27 -16.938 -15.609 1 89 492 GLY A C 1
ATOM 3781 O O . GLY A 1 492 ? 0.9 -16.797 -16.656 1 89 492 GLY A O 1
ATOM 3782 N N . SER A 1 493 ? -0.21 -17.953 -15.188 1 88.5 493 SER A N 1
ATOM 3783 C CA . SER A 1 493 ? -0.11 -19.125 -16.062 1 88.5 493 SER A CA 1
ATOM 3784 C C . SER A 1 493 ? 1.321 -19.344 -16.547 1 88.5 493 SER A C 1
ATOM 3786 O O . SER A 1 493 ? 2.266 -19.266 -15.75 1 88.5 493 SER A O 1
ATOM 3788 N N . PHE A 1 494 ? 1.475 -19.656 -17.812 1 90.19 494 PHE A N 1
ATOM 3789 C CA . PHE A 1 494 ? 2.83 -19.891 -18.297 1 90.19 494 PHE A CA 1
ATOM 3790 C C . PHE A 1 494 ? 3.648 -18.594 -18.25 1 90.19 494 PHE A C 1
ATOM 3792 O O . PHE A 1 494 ? 4.875 -18.641 -18.359 1 90.19 494 PHE A O 1
ATOM 3799 N N . GLY A 1 495 ? 2.969 -17.531 -17.969 1 92.69 495 GLY A N 1
ATOM 3800 C CA . GLY A 1 495 ? 3.654 -16.266 -17.766 1 92.69 495 GLY A CA 1
ATOM 3801 C C . GLY A 1 495 ? 4.465 -16.234 -16.469 1 92.69 495 GLY A C 1
ATOM 3802 O O . GLY A 1 495 ? 5.391 -15.438 -16.344 1 92.69 495 GLY A O 1
ATOM 3803 N N . ILE A 1 496 ? 4.16 -17.109 -15.562 1 94.5 496 ILE A N 1
ATOM 3804 C CA . ILE A 1 496 ? 4.895 -17.219 -14.305 1 94.5 496 ILE A CA 1
ATOM 3805 C C . ILE A 1 496 ? 6.383 -17.406 -14.594 1 94.5 496 ILE A C 1
ATOM 3807 O O . ILE A 1 496 ? 7.23 -16.75 -13.984 1 94.5 496 ILE A O 1
ATOM 3811 N N . LEU A 1 497 ? 6.656 -18.25 -15.57 1 96.25 497 LEU A N 1
ATOM 3812 C CA . LEU A 1 497 ? 8.016 -18.656 -15.914 1 96.25 497 LEU A CA 1
ATOM 3813 C C . LEU A 1 497 ? 8.766 -17.516 -16.594 1 96.25 497 LEU A C 1
ATOM 3815 O O . LEU A 1 497 ? 9.984 -17.562 -16.734 1 96.25 497 LEU A O 1
ATOM 3819 N N . GLN A 1 498 ? 8.016 -16.5 -16.938 1 97.5 498 GLN A N 1
ATOM 3820 C CA . GLN A 1 498 ? 8.57 -15.359 -17.656 1 97.5 498 GLN A CA 1
ATOM 3821 C C . GLN A 1 498 ? 8.656 -14.125 -16.781 1 97.5 498 GLN A C 1
ATOM 3823 O O . GLN A 1 498 ? 9.656 -13.406 -16.797 1 97.5 498 GLN A O 1
ATOM 3828 N N . SER A 1 499 ? 7.664 -13.867 -15.969 1 97.25 499 SER A N 1
ATOM 3829 C CA . SER A 1 499 ? 7.582 -12.664 -15.148 1 97.25 499 SER A CA 1
ATOM 3830 C C . SER A 1 499 ? 8.547 -12.727 -13.969 1 97.25 499 SER A C 1
ATOM 3832 O O . SER A 1 499 ? 9.148 -11.727 -13.594 1 97.25 499 SER A O 1
ATOM 3834 N N . VAL A 1 500 ? 8.734 -13.859 -13.328 1 98.31 500 VAL A N 1
ATOM 3835 C CA . VAL A 1 500 ? 9.547 -13.992 -12.117 1 98.31 500 VAL A CA 1
ATOM 3836 C C . VAL A 1 500 ? 11.008 -13.68 -12.438 1 98.31 500 VAL A C 1
ATOM 3838 O O . VAL A 1 500 ? 11.648 -12.898 -11.734 1 98.31 500 VAL A O 1
ATOM 3841 N N . PRO A 1 501 ? 11.555 -14.188 -13.547 1 98.44 501 PRO A N 1
ATOM 3842 C CA . PRO A 1 501 ? 12.93 -13.805 -13.891 1 98.44 501 PRO A CA 1
ATOM 3843 C C . PRO A 1 501 ? 13.062 -12.312 -14.18 1 98.44 501 PRO A C 1
ATOM 3845 O O . PRO A 1 501 ? 14.094 -11.711 -13.859 1 98.44 501 PRO A O 1
ATOM 3848 N N . GLN A 1 502 ? 12.062 -11.758 -14.812 1 98.62 502 GLN A N 1
ATOM 3849 C CA . GLN A 1 502 ? 12.102 -10.328 -15.07 1 98.62 502 GLN A CA 1
ATOM 3850 C C . GLN A 1 502 ? 12.188 -9.531 -13.773 1 98.62 502 GLN A C 1
ATOM 3852 O O . GLN A 1 502 ? 12.992 -8.602 -13.656 1 98.62 502 GLN A O 1
ATOM 3857 N N . VAL A 1 503 ? 11.414 -9.883 -12.766 1 98.44 503 VAL A N 1
ATOM 3858 C CA . VAL A 1 503 ? 11.43 -9.219 -11.469 1 98.44 503 VAL A CA 1
ATOM 3859 C C . VAL A 1 503 ? 12.789 -9.414 -10.805 1 98.44 503 VAL A C 1
ATOM 3861 O O . VAL A 1 503 ? 13.352 -8.477 -10.234 1 98.44 503 VAL A O 1
ATOM 3864 N N . ALA A 1 504 ? 13.273 -10.617 -10.914 1 98.25 504 ALA A N 1
ATOM 3865 C CA . ALA A 1 504 ? 14.555 -10.922 -10.289 1 98.25 504 ALA A CA 1
ATOM 3866 C C . ALA A 1 504 ? 15.672 -10.086 -10.898 1 98.25 504 ALA A C 1
ATOM 3868 O O . ALA A 1 504 ? 16.516 -9.547 -10.18 1 98.25 504 ALA A O 1
ATOM 3869 N N . MET A 1 505 ? 15.688 -9.992 -12.172 1 98.75 505 MET A N 1
ATOM 3870 C CA . MET A 1 505 ? 16.734 -9.227 -12.836 1 98.75 505 MET A CA 1
ATOM 3871 C C . MET A 1 505 ? 16.594 -7.734 -12.547 1 98.75 505 MET A C 1
ATOM 3873 O O . MET A 1 505 ? 17.578 -7.016 -12.453 1 98.75 505 MET A O 1
ATOM 3877 N N . ASN A 1 506 ? 15.359 -7.227 -12.453 1 98.44 506 ASN A N 1
ATOM 3878 C CA . ASN A 1 506 ? 15.141 -5.852 -12.016 1 98.44 506 ASN A CA 1
ATOM 3879 C C . ASN A 1 506 ? 15.82 -5.574 -10.672 1 98.44 506 ASN A C 1
ATOM 3881 O O . ASN A 1 506 ? 16.422 -4.52 -10.484 1 98.44 506 ASN A O 1
ATOM 3885 N N . TYR A 1 507 ? 15.695 -6.48 -9.812 1 97.62 507 TYR A N 1
ATOM 3886 C CA . TYR A 1 507 ? 16.25 -6.348 -8.469 1 97.62 507 TYR A CA 1
ATOM 3887 C C . TYR A 1 507 ? 17.766 -6.516 -8.484 1 97.62 507 TYR A C 1
ATOM 3889 O O . TYR A 1 507 ? 18.5 -5.66 -7.969 1 97.62 507 TYR A O 1
ATOM 3897 N N . ILE A 1 508 ? 18.266 -7.551 -9.094 1 97.81 508 ILE A N 1
ATOM 3898 C CA . ILE A 1 508 ? 19.656 -7.949 -8.977 1 97.81 508 ILE A CA 1
ATOM 3899 C C . ILE A 1 508 ? 20.516 -7.141 -9.945 1 97.81 508 ILE A C 1
ATOM 3901 O O . ILE A 1 508 ? 21.562 -6.602 -9.562 1 97.81 508 ILE A O 1
ATOM 3905 N N . ASP A 1 509 ? 20.094 -7.059 -11.156 1 98.38 509 ASP A N 1
ATOM 3906 C CA . ASP A 1 509 ? 20.938 -6.473 -12.195 1 98.38 509 ASP A CA 1
ATOM 3907 C C . ASP A 1 509 ? 20.719 -4.961 -12.281 1 98.38 509 ASP A C 1
ATOM 3909 O O . ASP A 1 509 ? 21.656 -4.223 -12.609 1 98.38 509 ASP A O 1
ATOM 3913 N N . PHE A 1 510 ? 19.547 -4.535 -11.969 1 97.81 510 PHE A N 1
ATOM 3914 C CA . PHE A 1 510 ? 19.266 -3.123 -12.188 1 97.81 510 PHE A CA 1
ATOM 3915 C C . PHE A 1 510 ? 19.109 -2.389 -10.867 1 97.81 510 PHE A C 1
ATOM 3917 O O . PHE A 1 510 ? 18.781 -1.197 -10.844 1 97.81 510 PHE A O 1
ATOM 3924 N N . GLY A 1 511 ? 19.156 -3.02 -9.75 1 94.94 511 GLY A N 1
ATOM 3925 C CA . GLY A 1 511 ? 19.312 -2.393 -8.445 1 94.94 511 GLY A CA 1
ATOM 3926 C C . GLY A 1 511 ? 18 -1.849 -7.898 1 94.94 511 GLY A C 1
ATOM 3927 O O . GLY A 1 511 ? 18 -1.017 -6.988 1 94.94 511 GLY A O 1
ATOM 3928 N N . MET A 1 512 ? 16.906 -2.266 -8.336 1 95.25 512 MET A N 1
ATOM 3929 C CA . MET A 1 512 ? 15.617 -1.795 -7.863 1 95.25 512 MET A CA 1
ATOM 3930 C C . MET A 1 512 ? 15.281 -2.398 -6.504 1 95.25 512 MET A C 1
ATOM 3932 O O . MET A 1 512 ? 15.688 -3.523 -6.203 1 95.25 512 MET A O 1
ATOM 3936 N N . ASN A 1 513 ? 14.562 -1.592 -5.652 1 95 513 ASN A N 1
ATOM 3937 C CA . ASN A 1 513 ? 13.984 -2.285 -4.508 1 95 513 ASN A CA 1
ATOM 3938 C C . ASN A 1 513 ? 12.859 -3.23 -4.938 1 95 513 ASN A C 1
ATOM 3940 O O . ASN A 1 513 ? 12.422 -3.197 -6.09 1 95 513 ASN A O 1
ATOM 3944 N N . ILE A 1 514 ? 12.398 -4.055 -4.086 1 97.5 514 ILE A N 1
ATOM 3945 C CA . ILE A 1 514 ? 11.523 -5.164 -4.445 1 97.5 514 ILE A CA 1
ATOM 3946 C C . ILE A 1 514 ? 10.195 -4.621 -4.98 1 97.5 514 ILE A C 1
ATOM 3948 O O . ILE A 1 514 ? 9.602 -5.199 -5.895 1 97.5 514 ILE A O 1
ATOM 3952 N N . GLN A 1 515 ? 9.648 -3.537 -4.41 1 97 515 GLN A N 1
ATOM 3953 C CA . GLN A 1 515 ? 8.406 -2.961 -4.918 1 97 515 GLN A CA 1
ATOM 3954 C C . GLN A 1 515 ? 8.586 -2.414 -6.332 1 97 515 GLN A C 1
ATOM 3956 O O . GLN A 1 515 ? 7.738 -2.625 -7.199 1 97 515 GLN A O 1
ATOM 3961 N N . ASP A 1 516 ? 9.672 -1.717 -6.582 1 95.69 516 ASP A N 1
ATOM 3962 C CA . ASP A 1 516 ? 9.961 -1.188 -7.914 1 95.69 516 ASP A CA 1
ATOM 3963 C C . ASP A 1 516 ? 10.18 -2.316 -8.922 1 95.69 516 ASP A C 1
ATOM 3965 O O . ASP A 1 516 ? 9.727 -2.232 -10.062 1 95.69 516 ASP A O 1
ATOM 3969 N N . ALA A 1 517 ? 10.898 -3.312 -8.477 1 97.62 517 ALA A N 1
ATOM 3970 C CA . ALA A 1 517 ? 11.172 -4.461 -9.336 1 97.62 517 ALA A CA 1
ATOM 3971 C C . ALA A 1 517 ? 9.875 -5.117 -9.797 1 97.62 517 ALA A C 1
ATOM 3973 O O . ALA A 1 517 ? 9.742 -5.5 -10.961 1 97.62 517 ALA A O 1
ATOM 3974 N N . ILE A 1 518 ? 8.93 -5.238 -8.953 1 97.5 518 ILE A N 1
ATOM 3975 C CA . ILE A 1 518 ? 7.641 -5.867 -9.219 1 97.5 518 ILE A CA 1
ATOM 3976 C C . ILE A 1 518 ? 6.797 -4.953 -10.102 1 97.5 518 ILE A C 1
ATOM 3978 O O . ILE A 1 518 ? 6.074 -5.426 -10.984 1 97.5 518 ILE A O 1
ATOM 3982 N N . SER A 1 519 ? 6.945 -3.68 -9.922 1 96.25 519 SER A N 1
ATOM 3983 C CA . SER A 1 519 ? 6.09 -2.713 -10.602 1 96.25 519 SER A CA 1
ATOM 3984 C C . SER A 1 519 ? 6.586 -2.432 -12.016 1 96.25 519 SER A C 1
ATOM 3986 O O . SER A 1 519 ? 5.848 -1.896 -12.844 1 96.25 519 SER A O 1
ATOM 3988 N N . ALA A 1 520 ? 7.797 -2.754 -12.32 1 96.81 520 ALA A N 1
ATOM 3989 C CA . ALA A 1 520 ? 8.391 -2.422 -13.609 1 96.81 520 ALA A CA 1
ATOM 3990 C C . ALA A 1 520 ? 7.594 -3.045 -14.758 1 96.81 520 ALA A C 1
ATOM 3992 O O . ALA A 1 520 ? 6.969 -4.094 -14.586 1 96.81 520 ALA A O 1
ATOM 3993 N N . PRO A 1 521 ? 7.625 -2.373 -15.977 1 96.62 521 PRO A N 1
ATOM 3994 C CA . PRO A 1 521 ? 6.91 -2.926 -17.125 1 96.62 521 PRO A CA 1
ATOM 3995 C C . PRO A 1 521 ? 7.422 -4.309 -17.531 1 96.62 521 PRO A C 1
ATOM 3997 O O . PRO A 1 521 ? 8.625 -4.57 -17.469 1 96.62 521 PRO A O 1
ATOM 4000 N N . ARG A 1 522 ? 6.449 -5.105 -18.016 1 97.12 522 ARG A N 1
ATOM 4001 C CA . ARG A 1 522 ? 6.801 -6.484 -18.344 1 97.12 522 ARG A CA 1
ATOM 4002 C C . ARG A 1 522 ? 6.254 -6.875 -19.703 1 97.12 522 ARG A C 1
ATOM 4004 O O . ARG A 1 522 ? 5.488 -6.125 -20.312 1 97.12 522 ARG A O 1
ATOM 4011 N N . PHE A 1 523 ? 6.73 -7.973 -20.141 1 97.56 523 PHE A N 1
ATOM 4012 C CA . PHE A 1 523 ? 6.203 -8.641 -21.328 1 97.56 523 PHE A CA 1
ATOM 4013 C C . PHE A 1 523 ? 5.996 -10.125 -21.062 1 97.56 523 PHE A C 1
ATOM 4015 O O . PHE A 1 523 ? 6.434 -10.648 -20.031 1 97.56 523 PHE A O 1
ATOM 4022 N N . ARG A 1 524 ? 5.289 -10.805 -21.969 1 96.19 524 ARG A N 1
ATOM 4023 C CA . ARG A 1 524 ? 5.07 -12.242 -21.891 1 96.19 524 ARG A CA 1
ATOM 4024 C C . ARG A 1 524 ? 4.832 -12.836 -23.266 1 96.19 524 ARG A C 1
ATOM 4026 O O . ARG A 1 524 ? 3.975 -12.352 -24.016 1 96.19 524 ARG A O 1
ATOM 4033 N N . TRP A 1 525 ? 5.613 -13.867 -23.609 1 96.31 525 TRP A N 1
ATOM 4034 C CA . TRP A 1 525 ? 5.27 -14.688 -24.766 1 96.31 525 TRP A CA 1
ATOM 4035 C C . TRP A 1 525 ? 3.934 -15.391 -24.562 1 96.31 525 TRP A C 1
ATOM 4037 O O . TRP A 1 525 ? 3.637 -15.859 -23.453 1 96.31 525 TRP A O 1
ATOM 4047 N N . LYS A 1 526 ? 3.131 -15.445 -25.625 1 91.88 526 LYS A N 1
ATOM 4048 C CA . LYS A 1 526 ? 1.927 -16.266 -25.609 1 91.88 526 LYS A CA 1
ATOM 4049 C C . LYS A 1 526 ? 2.26 -17.734 -25.844 1 91.88 526 LYS A C 1
ATOM 4051 O O . LYS A 1 526 ? 2.041 -18.266 -26.953 1 91.88 526 LYS A O 1
ATOM 4056 N N . ASP A 1 527 ? 2.66 -18.391 -24.781 1 90.31 527 ASP A N 1
ATOM 4057 C CA . ASP A 1 527 ? 3.215 -19.734 -24.969 1 90.31 527 ASP A CA 1
ATOM 4058 C C . ASP A 1 527 ? 2.426 -20.766 -24.172 1 90.31 527 ASP A C 1
ATOM 4060 O O . ASP A 1 527 ? 3.01 -21.656 -23.531 1 90.31 527 ASP A O 1
ATOM 4064 N N . GLU A 1 528 ? 1.165 -20.719 -24.219 1 85.88 528 GLU A N 1
ATOM 4065 C CA . GLU A 1 528 ? 0.302 -21.703 -23.562 1 85.88 528 GLU A CA 1
ATOM 4066 C C . GLU A 1 528 ? 0.519 -23.094 -24.141 1 85.88 528 GLU A C 1
ATOM 4068 O O . GLU A 1 528 ? 1.215 -23.25 -25.141 1 85.88 528 GLU A O 1
ATOM 4073 N N . LEU A 1 529 ? -0.061 -24.016 -23.438 1 78.94 529 LEU A N 1
ATOM 4074 C CA . LEU A 1 529 ? 0.012 -25.391 -23.906 1 78.94 529 LEU A CA 1
ATOM 4075 C C . LEU A 1 529 ? -0.503 -25.5 -25.344 1 78.94 529 LEU A C 1
ATOM 4077 O O . LEU A 1 529 ? -1.562 -24.953 -25.672 1 78.94 529 LEU A O 1
ATOM 4081 N N . GLY A 1 530 ? 0.234 -26.172 -26.125 1 78.62 530 GLY A N 1
ATOM 4082 C CA . GLY A 1 530 ? -0.153 -26.359 -27.516 1 78.62 530 GLY A CA 1
ATOM 4083 C C . GLY A 1 530 ? 0.271 -25.219 -28.422 1 78.62 530 GLY A C 1
ATOM 4084 O O . GLY A 1 530 ? 0.125 -25.297 -29.641 1 78.62 530 GLY A O 1
ATOM 4085 N N . SER A 1 531 ? 0.797 -24.266 -27.797 1 85.19 531 SER A N 1
ATOM 4086 C CA . SER A 1 531 ? 1.195 -23.094 -28.562 1 85.19 531 SER A CA 1
ATOM 4087 C C . SER A 1 531 ? 2.705 -22.875 -28.5 1 85.19 531 SER A C 1
ATOM 4089 O O . SER A 1 531 ? 3.174 -21.734 -28.5 1 85.19 531 SER A O 1
ATOM 4091 N N . VAL A 1 532 ? 3.422 -23.906 -28.359 1 90.38 532 VAL A N 1
ATOM 4092 C CA . VAL A 1 532 ? 4.879 -23.828 -28.328 1 90.38 532 VAL A CA 1
ATOM 4093 C C . VAL A 1 532 ? 5.449 -24.344 -29.641 1 90.38 532 VAL A C 1
ATOM 4095 O O . VAL A 1 532 ? 5.145 -25.469 -30.062 1 90.38 532 VAL A O 1
ATOM 4098 N N . PRO A 1 533 ? 6.156 -23.625 -30.406 1 93.69 533 PRO A N 1
ATOM 4099 C CA . PRO A 1 533 ? 6.762 -22.344 -30.016 1 93.69 533 PRO A CA 1
ATOM 4100 C C . PRO A 1 533 ? 5.801 -21.172 -30.172 1 93.69 533 PRO A C 1
ATOM 4102 O O . PRO A 1 533 ? 4.961 -21.172 -31.078 1 93.69 533 PRO A O 1
ATOM 4105 N N . ALA A 1 534 ? 5.996 -20.172 -29.328 1 93.75 534 ALA A N 1
ATOM 4106 C CA . ALA A 1 534 ? 5.129 -19 -29.312 1 93.75 534 ALA A CA 1
ATOM 4107 C C . ALA A 1 534 ? 5.438 -18.078 -30.5 1 93.75 534 ALA A C 1
ATOM 4109 O O . ALA A 1 534 ? 6.57 -18.047 -30.984 1 93.75 534 ALA A O 1
ATOM 4110 N N . LYS A 1 535 ? 4.441 -17.281 -30.844 1 93.06 535 LYS A N 1
ATOM 4111 C CA . LYS A 1 535 ? 4.609 -16.406 -32 1 93.06 535 LYS A CA 1
ATOM 4112 C C . LYS A 1 535 ? 4.422 -14.945 -31.609 1 93.06 535 LYS A C 1
ATOM 4114 O O . LYS A 1 535 ? 4.941 -14.047 -32.281 1 93.06 535 LYS A O 1
ATOM 4119 N N . GLU A 1 536 ? 3.684 -14.75 -30.656 1 94.12 536 GLU A N 1
ATOM 4120 C CA . GLU A 1 536 ? 3.285 -13.391 -30.297 1 94.12 536 GLU A CA 1
ATOM 4121 C C . GLU A 1 536 ? 3.656 -13.078 -28.844 1 94.12 536 GLU A C 1
ATOM 4123 O O . GLU A 1 536 ? 3.787 -13.984 -28.016 1 94.12 536 GLU A O 1
ATOM 4128 N N . ILE A 1 537 ? 3.844 -11.727 -28.609 1 96 537 ILE A N 1
ATOM 4129 C CA . ILE A 1 537 ? 4.254 -11.25 -27.281 1 96 537 ILE A CA 1
ATOM 4130 C C . ILE A 1 537 ? 3.273 -10.188 -26.797 1 96 537 ILE A C 1
ATOM 4132 O O . ILE A 1 537 ? 2.973 -9.234 -27.516 1 96 537 ILE A O 1
ATOM 4136 N N . ILE A 1 538 ? 2.758 -10.391 -25.578 1 94.81 538 ILE A N 1
ATOM 4137 C CA . ILE A 1 538 ? 2.064 -9.312 -24.875 1 94.81 538 ILE A CA 1
ATOM 4138 C C . ILE A 1 538 ? 3.08 -8.398 -24.203 1 94.81 538 ILE A C 1
ATOM 4140 O O . ILE A 1 538 ? 4.008 -8.875 -23.547 1 94.81 538 ILE A O 1
ATOM 4144 N N . ILE A 1 539 ? 2.963 -7.082 -24.344 1 96.69 539 ILE A N 1
ATOM 4145 C CA . ILE A 1 539 ? 3.93 -6.176 -23.734 1 96.69 539 ILE A CA 1
ATOM 4146 C C . ILE A 1 539 ? 3.229 -4.891 -23.297 1 96.69 539 ILE A C 1
ATOM 4148 O O . ILE A 1 539 ? 2.346 -4.391 -24 1 96.69 539 ILE A O 1
ATOM 4152 N N . GLU A 1 540 ? 3.578 -4.371 -22.141 1 95.62 540 GLU A N 1
ATOM 4153 C CA . GLU A 1 540 ? 3.002 -3.137 -21.625 1 95.62 540 GLU A CA 1
ATOM 4154 C C . GLU A 1 540 ? 3.473 -1.926 -22.422 1 95.62 540 GLU A C 1
ATOM 4156 O O . GLU A 1 540 ? 4.629 -1.865 -22.844 1 95.62 540 GLU A O 1
ATOM 4161 N N . THR A 1 541 ? 2.637 -0.904 -22.453 1 95 541 THR A N 1
ATOM 4162 C CA . THR A 1 541 ? 2.932 0.287 -23.25 1 95 541 THR A CA 1
ATOM 4163 C C . THR A 1 541 ? 3.793 1.264 -22.453 1 95 541 THR A C 1
ATOM 4165 O O . THR A 1 541 ? 4.242 2.279 -22.984 1 95 541 THR A O 1
ATOM 4168 N N . ARG A 1 542 ? 4.066 0.968 -21.203 1 94.38 542 ARG A N 1
ATOM 4169 C CA . ARG A 1 542 ? 4.969 1.776 -20.391 1 94.38 542 ARG A CA 1
ATOM 4170 C C . ARG A 1 542 ? 6.418 1.592 -20.844 1 94.38 542 ARG A C 1
ATOM 4172 O O . ARG A 1 542 ? 7.293 2.369 -20.453 1 94.38 542 ARG A O 1
ATOM 4179 N N . VAL A 1 543 ? 6.711 0.536 -21.609 1 97 543 VAL A N 1
ATOM 4180 C CA . VAL A 1 543 ? 7.988 0.455 -22.312 1 97 543 VAL A CA 1
ATOM 4181 C C . VAL A 1 543 ? 8.102 1.6 -23.312 1 97 543 VAL A C 1
ATOM 4183 O O . VAL A 1 543 ? 7.125 1.951 -23.984 1 97 543 VAL A O 1
ATOM 4186 N N . ASP A 1 544 ? 9.305 2.115 -23.453 1 96.5 544 ASP A N 1
ATOM 4187 C CA . ASP A 1 544 ? 9.531 3.279 -24.297 1 96.5 544 ASP A CA 1
ATOM 4188 C C . ASP A 1 544 ? 9.07 3.014 -25.734 1 96.5 544 ASP A C 1
ATOM 4190 O O . ASP A 1 544 ? 9.328 1.941 -26.281 1 96.5 544 ASP A O 1
ATOM 4194 N N . ASN A 1 545 ? 8.422 3.994 -26.297 1 96 545 ASN A N 1
ATOM 4195 C CA . ASN A 1 545 ? 7.848 3.863 -27.625 1 96 545 ASN A CA 1
ATOM 4196 C C . ASN A 1 545 ? 8.914 3.557 -28.672 1 96 545 ASN A C 1
ATOM 4198 O O . ASN A 1 545 ? 8.664 2.84 -29.641 1 96 545 ASN A O 1
ATOM 4202 N N . GLN A 1 546 ? 10.008 4.184 -28.484 1 97.12 546 GLN A N 1
ATOM 4203 C CA . GLN A 1 546 ? 11.086 3.93 -29.422 1 97.12 546 GLN A CA 1
ATOM 4204 C C . GLN A 1 546 ? 11.555 2.48 -29.344 1 97.12 546 GLN A C 1
ATOM 4206 O O . GLN A 1 546 ? 11.938 1.888 -30.359 1 97.12 546 GLN A O 1
ATOM 4211 N N . VAL A 1 547 ? 11.547 1.933 -28.188 1 98.06 547 VAL A N 1
ATOM 4212 C CA . VAL A 1 547 ? 11.938 0.54 -27.984 1 98.06 547 VAL A CA 1
ATOM 4213 C C . VAL A 1 547 ? 10.906 -0.381 -28.641 1 98.06 547 VAL A C 1
ATOM 4215 O O . VAL A 1 547 ? 11.266 -1.335 -29.328 1 98.06 547 VAL A O 1
ATOM 4218 N N . LEU A 1 548 ? 9.625 -0.133 -28.453 1 97.5 548 LEU A N 1
ATOM 4219 C CA . LEU A 1 548 ? 8.57 -0.924 -29.078 1 97.5 548 LEU A CA 1
ATOM 4220 C C . LEU A 1 548 ? 8.695 -0.913 -30.594 1 97.5 548 LEU A C 1
ATOM 4222 O O . LEU A 1 548 ? 8.539 -1.951 -31.234 1 97.5 548 LEU A O 1
ATOM 4226 N N . LYS A 1 549 ? 8.961 0.265 -31.094 1 95.56 549 LYS A N 1
ATOM 4227 C CA . LYS A 1 549 ? 9.141 0.404 -32.531 1 95.56 549 LYS A CA 1
ATOM 4228 C C . LYS A 1 549 ? 10.32 -0.43 -33.031 1 95.56 549 LYS A C 1
ATOM 4230 O O . LYS A 1 549 ? 10.219 -1.135 -34.031 1 95.56 549 LYS A O 1
ATOM 4235 N N . SER A 1 550 ? 11.398 -0.314 -32.281 1 96.62 550 SER A N 1
ATOM 4236 C CA . SER A 1 550 ? 12.594 -1.052 -32.656 1 96.62 550 SER A CA 1
ATOM 4237 C C . SER A 1 550 ? 12.352 -2.557 -32.625 1 96.62 550 SER A C 1
ATOM 4239 O O . SER A 1 550 ? 12.805 -3.285 -33.5 1 96.62 550 SER A O 1
ATOM 4241 N N . LEU A 1 551 ? 11.688 -3.055 -31.672 1 97.5 551 LEU A N 1
ATOM 4242 C CA . LEU A 1 551 ? 11.383 -4.477 -31.562 1 97.5 551 LEU A CA 1
ATOM 4243 C C . LEU A 1 551 ? 10.484 -4.938 -32.688 1 97.5 551 LEU A C 1
ATOM 4245 O O . LEU A 1 551 ? 10.656 -6.039 -33.219 1 97.5 551 LEU A O 1
ATOM 4249 N N . ARG A 1 552 ? 9.531 -4.145 -33.031 1 95.44 552 ARG A N 1
ATOM 4250 C CA . ARG A 1 552 ? 8.688 -4.465 -34.188 1 95.44 552 ARG A CA 1
ATOM 4251 C C . ARG A 1 552 ? 9.508 -4.531 -35.469 1 95.44 552 ARG A C 1
ATOM 4253 O O . ARG A 1 552 ? 9.297 -5.41 -36.281 1 95.44 552 ARG A O 1
ATOM 4260 N N . GLN A 1 553 ? 10.383 -3.629 -35.562 1 94.38 553 GLN A N 1
ATOM 4261 C CA . GLN A 1 553 ? 11.25 -3.611 -36.719 1 94.38 553 GLN A CA 1
ATOM 4262 C C . GLN A 1 553 ? 12.117 -4.867 -36.781 1 94.38 553 GLN A C 1
ATOM 4264 O O . GLN A 1 553 ? 12.469 -5.336 -37.875 1 94.38 553 GLN A O 1
ATOM 4269 N N . MET A 1 554 ? 12.438 -5.379 -35.719 1 96.06 554 MET A N 1
ATOM 4270 C CA . MET A 1 554 ? 13.219 -6.605 -35.625 1 96.06 554 MET A CA 1
ATOM 4271 C C . MET A 1 554 ? 12.367 -7.824 -35.938 1 96.06 554 MET A C 1
ATOM 4273 O O . MET A 1 554 ? 12.867 -8.953 -35.969 1 96.06 554 MET A O 1
ATOM 4277 N N . GLY A 1 555 ? 11.031 -7.621 -36.062 1 94.25 555 GLY A N 1
ATOM 4278 C CA . GLY A 1 555 ? 10.156 -8.695 -36.5 1 94.25 555 GLY A CA 1
ATOM 4279 C C . GLY A 1 555 ? 9.336 -9.297 -35.375 1 94.25 555 GLY A C 1
ATOM 4280 O O . GLY A 1 555 ? 8.594 -10.258 -35.562 1 94.25 555 GLY A O 1
ATOM 4281 N N . TYR A 1 556 ? 9.438 -8.781 -34.219 1 96 556 TYR A N 1
ATOM 4282 C CA . TYR A 1 556 ? 8.609 -9.273 -33.125 1 96 556 TYR A CA 1
ATOM 4283 C C . TYR A 1 556 ? 7.156 -8.852 -33.312 1 96 556 TYR A C 1
ATOM 4285 O O . TYR A 1 556 ? 6.875 -7.695 -33.625 1 96 556 TYR A O 1
ATOM 4293 N N . LEU A 1 557 ? 6.234 -9.781 -33.125 1 95.06 557 LEU A N 1
ATOM 4294 C CA . LEU A 1 557 ? 4.809 -9.469 -33.094 1 95.06 557 LEU A CA 1
ATOM 4295 C C . LEU A 1 557 ? 4.383 -9.07 -31.672 1 95.06 557 LEU A C 1
ATOM 4297 O O . LEU A 1 557 ? 4.168 -9.93 -30.812 1 95.06 557 LEU A O 1
ATOM 4301 N N . LEU A 1 558 ? 4.18 -7.793 -31.531 1 96.06 558 LEU A N 1
ATOM 4302 C CA . LEU A 1 558 ? 3.881 -7.262 -30.203 1 96.06 558 LEU A CA 1
ATOM 4303 C C . LEU A 1 558 ? 2.393 -6.957 -30.062 1 96.06 558 LEU A C 1
ATOM 4305 O O . LEU A 1 558 ? 1.825 -6.227 -30.875 1 96.06 558 LEU A O 1
ATOM 4309 N N . ASP A 1 559 ? 1.783 -7.523 -29.062 1 93.62 559 ASP A N 1
ATOM 4310 C CA . ASP A 1 559 ? 0.409 -7.219 -28.672 1 93.62 559 ASP A CA 1
ATOM 4311 C C . ASP A 1 559 ? 0.372 -6.215 -27.531 1 93.62 559 ASP A C 1
ATOM 4313 O O . ASP A 1 559 ? 0.68 -6.559 -26.391 1 93.62 559 ASP A O 1
ATOM 4317 N N . THR A 1 560 ? -0.037 -4.996 -27.766 1 92.88 560 THR A N 1
ATOM 4318 C CA . THR A 1 560 ? -0.12 -3.945 -26.75 1 92.88 560 THR A CA 1
ATOM 4319 C C . THR A 1 560 ? -1.574 -3.639 -26.406 1 92.88 560 THR A C 1
ATOM 4321 O O . THR A 1 560 ? -1.867 -2.619 -25.781 1 92.88 560 THR A O 1
ATOM 4324 N N . SER A 1 561 ? -2.439 -4.516 -26.812 1 87.06 561 SER A N 1
ATOM 4325 C CA . SER A 1 561 ? -3.867 -4.223 -26.766 1 87.06 561 SER A CA 1
ATOM 4326 C C . SER A 1 561 ? -4.375 -4.23 -25.328 1 87.06 561 SER A C 1
ATOM 4328 O O . SER A 1 561 ? -5.379 -3.586 -25.016 1 87.06 561 SER A O 1
ATOM 4330 N N . LEU A 1 562 ? -3.615 -4.898 -24.469 1 86.38 562 LEU A N 1
ATOM 4331 C CA . LEU A 1 562 ? -4.07 -5.008 -23.094 1 86.38 562 LEU A CA 1
ATOM 4332 C C . LEU A 1 562 ? -3.656 -3.779 -22.281 1 86.38 562 LEU A C 1
ATOM 4334 O O . LEU A 1 562 ? -4.105 -3.594 -21.156 1 86.38 562 LEU A O 1
ATOM 4338 N N . GLY A 1 563 ? -2.883 -2.947 -22.844 1 89.06 563 GLY A N 1
ATOM 4339 C CA . GLY A 1 563 ? -2.434 -1.749 -22.156 1 89.06 563 GLY A CA 1
ATOM 4340 C C . GLY A 1 563 ? -1.479 -2.039 -21.016 1 89.06 563 GLY A C 1
ATOM 4341 O O . GLY A 1 563 ? -0.654 -2.951 -21.109 1 89.06 563 GLY A O 1
ATOM 4342 N N . ASP A 1 564 ? -1.583 -1.149 -19.969 1 90.5 564 ASP A N 1
ATOM 4343 C CA . ASP A 1 564 ? -0.631 -1.224 -18.859 1 90.5 564 ASP A CA 1
ATOM 4344 C C . ASP A 1 564 ? -1.26 -1.886 -17.641 1 90.5 564 ASP A C 1
ATOM 4346 O O . ASP A 1 564 ? -2.484 -1.929 -17.516 1 90.5 564 ASP A O 1
ATOM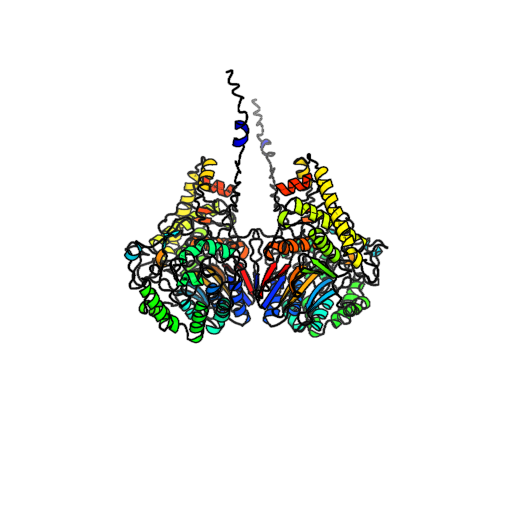 4350 N N . TRP A 1 565 ? -0.405 -2.527 -16.828 1 91.5 565 TRP A N 1
ATOM 4351 C CA . TRP A 1 565 ? -0.764 -3.041 -15.508 1 91.5 565 TRP A CA 1
ATOM 4352 C C . TRP A 1 565 ? -1.765 -4.188 -15.625 1 91.5 565 TRP A C 1
ATOM 4354 O O . TRP A 1 565 ? -2.643 -4.344 -14.773 1 91.5 565 TRP A O 1
ATOM 4364 N N . SER A 1 566 ? -1.675 -4.926 -16.703 1 88.62 566 SER A N 1
ATOM 4365 C CA . SER A 1 566 ? -2.502 -6.121 -16.828 1 88.62 566 SER A CA 1
ATOM 4366 C C . SER A 1 566 ? -1.929 -7.281 -16.031 1 88.62 566 SER A C 1
ATOM 4368 O O . SER A 1 566 ? -0.712 -7.477 -15.984 1 88.62 566 SER A O 1
ATOM 4370 N N . MET A 1 567 ? -2.801 -8.047 -15.453 1 88 567 MET A N 1
ATOM 4371 C CA . MET A 1 567 ? -2.346 -9.203 -14.688 1 88 567 MET A CA 1
ATOM 4372 C C . MET A 1 567 ? -1.846 -10.305 -15.609 1 88 567 MET A C 1
ATOM 4374 O O . MET A 1 567 ? -1.223 -11.266 -15.156 1 88 567 MET A O 1
ATOM 4378 N N . THR A 1 568 ? -2.043 -10.164 -16.891 1 87.62 568 THR A N 1
ATOM 4379 C CA . THR A 1 568 ? -1.622 -11.164 -17.875 1 87.62 568 THR A CA 1
ATOM 4380 C C . THR A 1 568 ? -0.1 -11.258 -17.922 1 87.62 568 THR A C 1
ATOM 4382 O O . THR A 1 568 ? 0.449 -12.312 -18.25 1 87.62 568 THR A O 1
ATOM 4385 N N . VAL A 1 569 ? 0.511 -10.195 -17.578 1 92.12 569 VAL A N 1
ATOM 4386 C CA . VAL A 1 569 ? 1.97 -10.227 -17.594 1 92.12 569 VAL A CA 1
ATOM 4387 C C . VAL A 1 569 ? 2.496 -10.492 -16.188 1 92.12 569 VAL A C 1
ATOM 4389 O O . VAL A 1 569 ? 3.643 -10.164 -15.875 1 92.12 569 VAL A O 1
ATOM 4392 N N . GLY A 1 570 ? 1.659 -11.055 -15.344 1 92.12 570 GLY A N 1
ATOM 4393 C CA . GLY A 1 570 ? 2.051 -11.469 -14.008 1 92.12 570 GLY A CA 1
ATOM 4394 C C . GLY A 1 570 ? 1.422 -10.617 -12.914 1 92.12 570 GLY A C 1
ATOM 4395 O O . GLY A 1 570 ? 0.778 -9.609 -13.195 1 92.12 570 GLY A O 1
ATOM 4396 N N . GLY A 1 571 ? 1.591 -11 -11.719 1 94.56 571 GLY A N 1
ATOM 4397 C CA . GLY A 1 571 ? 1.157 -10.375 -10.477 1 94.56 571 GLY A CA 1
ATOM 4398 C C . GLY A 1 571 ? 1.996 -10.781 -9.281 1 94.56 571 GLY A C 1
ATOM 4399 O O . GLY A 1 571 ? 1.493 -11.406 -8.344 1 94.56 571 GLY A O 1
ATOM 4400 N N . ALA A 1 572 ? 3.17 -10.312 -9.258 1 97.38 572 ALA A N 1
ATOM 4401 C CA . ALA A 1 572 ? 4.223 -10.859 -8.406 1 97.38 572 ALA A CA 1
ATOM 4402 C C . ALA A 1 572 ? 4.094 -10.344 -6.973 1 97.38 572 ALA A C 1
ATOM 4404 O O . ALA A 1 572 ? 3.66 -9.211 -6.754 1 97.38 572 ALA A O 1
ATOM 4405 N N . GLN A 1 573 ? 4.41 -11.164 -6.031 1 98.38 573 GLN A N 1
ATOM 4406 C CA . GLN A 1 573 ? 4.609 -10.836 -4.625 1 98.38 573 GLN A CA 1
ATOM 4407 C C . GLN A 1 573 ? 6.008 -11.234 -4.164 1 98.38 573 GLN A C 1
ATOM 4409 O O . GLN A 1 573 ? 6.461 -12.352 -4.422 1 98.38 573 GLN A O 1
ATOM 4414 N N . GLY A 1 574 ? 6.719 -10.289 -3.539 1 98.62 574 GLY A N 1
ATOM 4415 C CA . GLY A 1 574 ? 8.094 -10.586 -3.174 1 98.62 574 GLY A CA 1
ATOM 4416 C C . GLY A 1 574 ? 8.523 -9.93 -1.874 1 98.62 574 GLY A C 1
ATOM 4417 O O . GLY A 1 574 ? 7.891 -8.969 -1.421 1 98.62 574 GLY A O 1
ATOM 4418 N N . VAL A 1 575 ? 9.516 -10.531 -1.268 1 98.81 575 VAL A N 1
ATOM 4419 C CA . VAL A 1 575 ? 10.133 -10.047 -0.035 1 98.81 575 VAL A CA 1
ATOM 4420 C C . VAL A 1 575 ? 11.648 -10.078 -0.172 1 98.81 575 VAL A C 1
ATOM 4422 O O . VAL A 1 575 ? 12.211 -11.016 -0.743 1 98.81 575 VAL A O 1
ATOM 4425 N N . SER A 1 576 ? 12.273 -9.055 0.263 1 98.5 576 SER A N 1
ATOM 4426 C CA . SER A 1 576 ? 13.727 -8.984 0.287 1 98.5 576 SER A CA 1
ATOM 4427 C C . SER A 1 576 ? 14.234 -8.508 1.644 1 98.5 576 SER A C 1
ATOM 4429 O O . SER A 1 576 ? 13.492 -7.879 2.404 1 98.5 576 SER A O 1
ATOM 4431 N N . ILE A 1 577 ? 15.469 -8.812 1.961 1 97.88 577 ILE A N 1
ATOM 4432 C CA . ILE A 1 577 ? 16.062 -8.391 3.229 1 97.88 577 ILE A CA 1
ATOM 4433 C C . ILE A 1 577 ? 17.422 -7.762 2.975 1 97.88 577 ILE A C 1
ATOM 4435 O O . ILE A 1 577 ? 18.203 -8.242 2.145 1 97.88 577 ILE A O 1
ATOM 4439 N N . ASP A 1 578 ? 17.641 -6.59 3.559 1 94.56 578 ASP A N 1
ATOM 4440 C CA . ASP A 1 578 ? 18.984 -6.043 3.672 1 94.56 578 ASP A CA 1
ATOM 4441 C C . ASP A 1 578 ? 19.734 -6.668 4.848 1 94.56 578 ASP A C 1
ATOM 4443 O O . ASP A 1 578 ? 19.516 -6.293 6 1 94.56 578 ASP A O 1
ATOM 4447 N N . ARG A 1 579 ? 20.641 -7.453 4.578 1 92.19 579 ARG A N 1
ATOM 4448 C CA . ARG A 1 579 ? 21.297 -8.25 5.609 1 92.19 579 ARG A CA 1
ATOM 4449 C C . ARG A 1 579 ? 22.188 -7.379 6.5 1 92.19 579 ARG A C 1
ATOM 4451 O O . ARG A 1 579 ? 22.469 -7.742 7.645 1 92.19 579 ARG A O 1
ATOM 4458 N N . LYS A 1 580 ? 22.578 -6.309 5.996 1 90.38 580 LYS A N 1
ATOM 4459 C CA . LYS A 1 580 ? 23.406 -5.418 6.801 1 90.38 580 LYS A CA 1
ATOM 4460 C C . LYS A 1 580 ? 22.578 -4.727 7.883 1 90.38 580 LYS A C 1
ATOM 4462 O O . LYS A 1 580 ? 22.984 -4.691 9.047 1 90.38 580 LYS A O 1
ATOM 4467 N N . SER A 1 581 ? 21.484 -4.238 7.559 1 91.12 581 SER A N 1
ATOM 4468 C CA . SER A 1 581 ? 20.656 -3.48 8.5 1 91.12 581 SER A CA 1
ATOM 4469 C C . SER A 1 581 ? 19.609 -4.367 9.164 1 91.12 581 SER A C 1
ATOM 4471 O O . SER A 1 581 ? 19.094 -4.039 10.234 1 91.12 581 SER A O 1
ATOM 4473 N N . GLY A 1 582 ? 19.25 -5.434 8.508 1 93.94 582 GLY A N 1
ATOM 4474 C CA . GLY A 1 582 ? 18.234 -6.34 9.016 1 93.94 582 GLY A CA 1
ATOM 4475 C C . GLY A 1 582 ? 16.828 -5.938 8.633 1 93.94 582 GLY A C 1
ATOM 4476 O O . GLY A 1 582 ? 15.867 -6.637 8.961 1 93.94 582 GLY A O 1
ATOM 4477 N N . TRP A 1 583 ? 16.688 -4.855 7.926 1 95.81 583 TRP A N 1
ATOM 4478 C CA . TRP A 1 583 ? 15.352 -4.43 7.5 1 95.81 583 TRP A CA 1
ATOM 4479 C C . TRP A 1 583 ? 14.852 -5.289 6.348 1 95.81 583 TRP A C 1
ATOM 4481 O O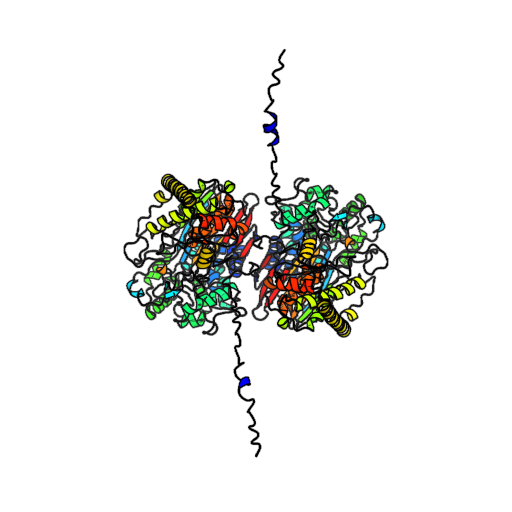 . TRP A 1 583 ? 15.617 -5.645 5.445 1 95.81 583 TRP A O 1
ATOM 4491 N N . ILE A 1 584 ? 13.602 -5.68 6.41 1 98.06 584 ILE A N 1
ATOM 4492 C CA . ILE A 1 584 ? 12.914 -6.465 5.391 1 98.06 584 ILE A CA 1
ATOM 4493 C C . ILE A 1 584 ? 11.969 -5.559 4.598 1 98.06 584 ILE A C 1
ATOM 4495 O O . ILE A 1 584 ? 11.273 -4.723 5.172 1 98.06 584 ILE A O 1
ATOM 4499 N N . MET A 1 585 ? 12 -5.676 3.277 1 97.69 585 MET A N 1
ATOM 4500 C CA . MET A 1 585 ? 11.07 -4.961 2.414 1 97.69 585 MET A CA 1
ATOM 4501 C C . MET A 1 585 ? 10.109 -5.93 1.727 1 97.69 585 MET A C 1
ATOM 4503 O O . MET A 1 585 ? 10.5 -7.043 1.368 1 97.69 585 MET A O 1
ATOM 4507 N N . GLY A 1 586 ? 8.891 -5.539 1.628 1 98.31 586 GLY A N 1
ATOM 4508 C CA . GLY A 1 586 ? 7.891 -6.289 0.885 1 98.31 586 GLY A CA 1
ATOM 4509 C C . GLY A 1 586 ? 7.328 -5.527 -0.3 1 98.31 586 GLY A C 1
ATOM 4510 O O . GLY A 1 586 ? 7.141 -4.309 -0.229 1 98.31 586 GLY A O 1
ATOM 4511 N N . GLY A 1 587 ? 7.164 -6.18 -1.356 1 97.62 587 GLY A N 1
ATOM 4512 C CA . GLY A 1 587 ? 6.52 -5.656 -2.551 1 97.62 587 GLY A CA 1
ATOM 4513 C C . GLY A 1 587 ? 5.328 -6.484 -2.996 1 97.62 587 GLY A C 1
ATOM 4514 O O . GLY A 1 587 ? 5.348 -7.715 -2.893 1 97.62 587 GLY A O 1
ATOM 4515 N N . ALA A 1 588 ? 4.301 -5.805 -3.457 1 96.81 588 ALA A N 1
ATOM 4516 C CA . ALA A 1 588 ? 3.082 -6.426 -3.967 1 96.81 588 ALA A CA 1
ATOM 4517 C C . ALA A 1 588 ? 2.643 -5.777 -5.277 1 96.81 588 ALA A C 1
ATOM 4519 O O . ALA A 1 588 ? 2.762 -4.562 -5.445 1 96.81 588 ALA A O 1
ATOM 4520 N N . ASP A 1 589 ? 2.115 -6.504 -6.152 1 96.25 589 ASP A N 1
ATOM 4521 C CA . ASP A 1 589 ? 1.933 -6.094 -7.539 1 96.25 589 ASP A CA 1
ATOM 4522 C C . ASP A 1 589 ? 0.654 -5.277 -7.711 1 96.25 589 ASP A C 1
ATOM 4524 O O . ASP A 1 589 ? -0.438 -5.75 -7.391 1 96.25 589 ASP A O 1
ATOM 4528 N N . PRO A 1 590 ? 0.74 -4.109 -8.273 1 92.88 590 PRO A N 1
ATOM 4529 C CA . PRO A 1 590 ? -0.458 -3.311 -8.547 1 92.88 590 PRO A CA 1
ATOM 4530 C C . PRO A 1 590 ? -1.356 -3.934 -9.609 1 92.88 590 PRO A C 1
ATOM 4532 O O . PRO A 1 590 ? -2.508 -3.521 -9.773 1 92.88 590 PRO A O 1
ATOM 4535 N N . ARG A 1 591 ? -0.842 -4.871 -10.336 1 92.44 591 ARG A N 1
ATOM 4536 C CA . ARG A 1 591 ? -1.624 -5.559 -11.359 1 92.44 591 ARG A CA 1
ATOM 4537 C C . ARG A 1 591 ? -2.674 -6.469 -10.727 1 92.44 591 ARG A C 1
ATOM 4539 O O . ARG A 1 591 ? -3.562 -6.973 -11.414 1 92.44 591 ARG A O 1
ATOM 4546 N N . ARG A 1 592 ? -2.539 -6.656 -9.43 1 92.25 592 ARG A N 1
ATOM 4547 C CA . ARG A 1 592 ? -3.512 -7.336 -8.578 1 92.25 592 ARG A CA 1
ATOM 4548 C C . ARG A 1 592 ? -4.008 -6.41 -7.473 1 92.25 592 ARG A C 1
ATOM 4550 O O . ARG A 1 592 ? -3.828 -5.191 -7.543 1 92.25 592 ARG A O 1
ATOM 4557 N N . ASN A 1 593 ? -4.711 -6.988 -6.543 1 92.75 593 ASN A N 1
ATOM 4558 C CA . ASN A 1 593 ? -5.027 -6.297 -5.297 1 92.75 593 ASN A CA 1
ATOM 4559 C C . ASN A 1 593 ? -3.93 -6.484 -4.254 1 92.75 593 ASN A C 1
ATOM 4561 O O . ASN A 1 593 ? -4.215 -6.66 -3.068 1 92.75 593 ASN A O 1
ATOM 4565 N N . GLY A 1 594 ? -2.729 -6.469 -4.746 1 94.75 594 GLY A N 1
ATOM 4566 C CA . GLY A 1 594 ? -1.58 -6.852 -3.941 1 94.75 594 GLY A CA 1
ATOM 4567 C C . GLY A 1 594 ? -1.321 -5.902 -2.785 1 94.75 594 GLY A C 1
ATOM 4568 O O . GLY A 1 594 ? -1.478 -4.688 -2.928 1 94.75 594 GLY A O 1
ATOM 4569 N N . TYR A 1 595 ? -0.896 -6.41 -1.662 1 96.38 595 TYR A N 1
ATOM 4570 C CA . TYR A 1 595 ? -0.568 -5.633 -0.471 1 96.38 595 TYR A CA 1
ATOM 4571 C C . TYR A 1 595 ? 0.471 -6.355 0.38 1 96.38 595 TYR A C 1
ATOM 4573 O O . TYR A 1 595 ? 0.35 -7.555 0.632 1 96.38 595 TYR A O 1
ATOM 4581 N N . ALA A 1 596 ? 1.505 -5.672 0.755 1 98.12 596 ALA A N 1
ATOM 4582 C CA . ALA A 1 596 ? 2.533 -6.195 1.649 1 98.12 596 ALA A CA 1
ATOM 4583 C C . ALA A 1 596 ? 2.484 -5.504 3.008 1 98.12 596 ALA A C 1
ATOM 4585 O O . ALA A 1 596 ? 2.223 -4.301 3.09 1 98.12 596 ALA A O 1
ATOM 4586 N N . VAL A 1 597 ? 2.68 -6.27 4.035 1 97.44 597 VAL A N 1
ATOM 4587 C CA . VAL A 1 597 ? 2.67 -5.688 5.375 1 97.44 597 VAL A CA 1
ATOM 4588 C C . VAL A 1 597 ? 3.834 -6.25 6.191 1 97.44 597 VAL A C 1
ATOM 4590 O O . VAL A 1 597 ? 4.074 -7.461 6.191 1 97.44 597 VAL A O 1
ATOM 4593 N N . GLY A 1 598 ? 4.551 -5.371 6.816 1 96.06 598 GLY A N 1
ATOM 4594 C CA . GLY A 1 598 ? 5.652 -5.762 7.684 1 96.06 598 GLY A CA 1
ATOM 4595 C C . GLY A 1 598 ? 5.246 -5.898 9.141 1 96.06 598 GLY A C 1
ATOM 4596 O O . GLY A 1 598 ? 4.121 -5.562 9.508 1 96.06 598 GLY A O 1
ATOM 4597 N N . TRP A 1 599 ? 6.242 -6.387 9.867 1 93 599 TRP A N 1
ATOM 4598 C CA . TRP A 1 599 ? 6.117 -6.48 11.32 1 93 599 TRP A CA 1
ATOM 4599 C C . TRP A 1 599 ? 7.449 -6.188 12 1 93 599 TRP A C 1
ATOM 4601 O O . TRP A 1 599 ? 8.492 -6.668 11.562 1 93 599 TRP A O 1
ATOM 4611 N N . MET B 1 1 ? -65.5 20.75 -60.656 1 22.69 1 MET B N 1
ATOM 4612 C CA . MET B 1 1 ? -65 19.469 -60.188 1 22.69 1 MET B CA 1
ATOM 4613 C C . MET B 1 1 ? -63.531 19.594 -59.812 1 22.69 1 MET B C 1
ATOM 4615 O O . MET B 1 1 ? -62.844 18.594 -59.656 1 22.69 1 MET B O 1
ATOM 4619 N N . LYS B 1 2 ? -63 20.766 -59.938 1 25.31 2 LYS B N 1
ATOM 4620 C CA . LYS B 1 2 ? -61.625 21.203 -59.938 1 25.31 2 LYS B CA 1
ATOM 4621 C C . LYS B 1 2 ? -60.906 20.859 -58.625 1 25.31 2 LYS B C 1
ATOM 4623 O O . LYS B 1 2 ? -61.312 21.328 -57.562 1 25.31 2 LYS B O 1
ATOM 4628 N N . THR B 1 3 ? -60.469 19.516 -58.594 1 24.14 3 THR B N 1
ATOM 4629 C CA . THR B 1 3 ? -59.938 18.703 -57.5 1 24.14 3 THR B CA 1
ATOM 4630 C C . THR B 1 3 ? -58.656 19.297 -56.969 1 24.14 3 THR B C 1
ATOM 4632 O O . THR B 1 3 ? -57.656 19.453 -57.688 1 24.14 3 THR B O 1
ATOM 4635 N N . ASN B 1 4 ? -58.75 20.359 -56.188 1 24.83 4 ASN B N 1
ATOM 4636 C CA . ASN B 1 4 ? -57.812 21.203 -55.469 1 24.83 4 ASN B CA 1
ATOM 4637 C C . ASN B 1 4 ? -56.875 20.375 -54.594 1 24.83 4 ASN B C 1
ATOM 4639 O O . ASN B 1 4 ? -57.281 19.875 -53.562 1 24.83 4 ASN B O 1
ATOM 4643 N N . TYR B 1 5 ? -56.188 19.406 -55.344 1 24.72 5 TYR B N 1
ATOM 4644 C CA . TYR B 1 5 ? -55.312 18.469 -54.625 1 24.72 5 TYR B CA 1
ATOM 4645 C C . TYR B 1 5 ? -54.219 19.188 -53.844 1 24.72 5 TYR B C 1
ATOM 4647 O O . TYR B 1 5 ? -53.344 19.812 -54.438 1 24.72 5 TYR B O 1
ATOM 4655 N N . LYS B 1 6 ? -54.656 19.891 -52.781 1 26.94 6 LYS B N 1
ATOM 4656 C CA . LYS B 1 6 ? -53.75 20.641 -51.906 1 26.94 6 LYS B CA 1
ATOM 4657 C C . LYS B 1 6 ? -52.531 19.797 -51.5 1 26.94 6 LYS B C 1
ATOM 4659 O O . LYS B 1 6 ? -52.656 18.594 -51.25 1 26.94 6 LYS B O 1
ATOM 4664 N N . LYS B 1 7 ? -51.312 20.312 -51.938 1 28.72 7 LYS B N 1
ATOM 4665 C CA . LYS B 1 7 ? -49.938 19.922 -51.781 1 28.72 7 LYS B CA 1
ATOM 4666 C C . LYS B 1 7 ? -49.625 19.562 -50.312 1 28.72 7 LYS B C 1
ATOM 4668 O O . LYS B 1 7 ? -49.844 20.359 -49.406 1 28.72 7 LYS B O 1
ATOM 4673 N N . HIS B 1 8 ? -49.938 18.312 -49.938 1 27.22 8 HIS B N 1
ATOM 4674 C CA . HIS B 1 8 ? -49.75 17.703 -48.625 1 27.22 8 HIS B CA 1
ATOM 4675 C C . HIS B 1 8 ? -48.344 17.906 -48.125 1 27.22 8 HIS B C 1
ATOM 4677 O O . HIS B 1 8 ? -47.375 17.406 -48.75 1 27.22 8 HIS B O 1
ATOM 4683 N N . PRO B 1 9 ? -47.969 19.219 -47.719 1 29.48 9 PRO B N 1
ATOM 4684 C CA . PRO B 1 9 ? -46.656 19.641 -47.219 1 29.48 9 PRO B CA 1
ATOM 4685 C C . PRO B 1 9 ? -46.062 18.688 -46.188 1 29.48 9 PRO B C 1
ATOM 4687 O O . PRO B 1 9 ? -44.938 18.891 -45.719 1 29.48 9 PRO B O 1
ATOM 4690 N N . ALA B 1 10 ? -47.031 17.938 -45.594 1 29.33 10 ALA B N 1
ATOM 4691 C CA . ALA B 1 10 ? -46.719 17.469 -44.25 1 29.33 10 ALA B CA 1
ATOM 4692 C C . ALA B 1 10 ? -45.531 16.531 -44.281 1 29.33 10 ALA B C 1
ATOM 4694 O O . ALA B 1 10 ? -45.156 15.969 -43.25 1 29.33 10 ALA B O 1
ATOM 4695 N N . PHE B 1 11 ? -45.219 15.969 -45.469 1 28.47 11 PHE B N 1
ATOM 4696 C CA . PHE B 1 11 ? -44.344 14.805 -45.312 1 28.47 11 PHE B CA 1
ATOM 4697 C C . PHE B 1 11 ? -42.969 15.203 -44.781 1 28.47 11 PHE B C 1
ATOM 4699 O O . PHE B 1 11 ? -42.062 14.383 -44.719 1 28.47 11 PHE B O 1
ATOM 4706 N N . LYS B 1 12 ? -42.625 16.531 -44.938 1 29.77 12 LYS B N 1
ATOM 4707 C CA . LYS B 1 12 ? -41.25 16.844 -44.594 1 29.77 12 LYS B CA 1
ATOM 4708 C C . LYS B 1 12 ? -40.938 16.531 -43.125 1 29.77 12 LYS B C 1
ATOM 4710 O O . LYS B 1 12 ? -39.812 16.609 -42.688 1 29.77 12 LYS B O 1
ATOM 4715 N N . GLY B 1 13 ? -42.031 16.734 -42.312 1 28.62 13 GLY B N 1
ATOM 4716 C CA . GLY B 1 13 ? -41.656 16.859 -40.906 1 28.62 13 GLY B CA 1
ATOM 4717 C C . GLY B 1 13 ? -40.969 15.609 -40.375 1 28.62 13 GLY B C 1
ATOM 4718 O O . GLY B 1 13 ? -40.188 15.688 -39.438 1 28.62 13 GLY B O 1
ATOM 4719 N N . MET B 1 14 ? -41.656 14.477 -40.656 1 28.72 14 MET B N 1
ATOM 4720 C CA . MET B 1 14 ? -41.5 13.359 -39.719 1 28.72 14 MET B CA 1
ATOM 4721 C C . MET B 1 14 ? -40.094 12.781 -39.812 1 28.72 14 MET B C 1
ATOM 4723 O O . MET B 1 14 ? -39.719 11.914 -39 1 28.72 14 MET B O 1
ATOM 4727 N N . LEU B 1 15 ? -39.531 12.852 -40.969 1 30.58 15 LEU B N 1
ATOM 4728 C CA . LEU B 1 15 ? -38.344 12.008 -41.062 1 30.58 15 LEU B CA 1
ATOM 4729 C C . LEU B 1 15 ? -37.25 12.508 -40.125 1 30.58 15 LEU B C 1
ATOM 4731 O O . LEU B 1 15 ? -36.156 11.906 -40.062 1 30.58 15 LEU B O 1
ATOM 4735 N N . LEU B 1 16 ? -37.375 13.781 -39.812 1 33.59 16 LEU B N 1
ATOM 4736 C CA . LEU B 1 16 ? -36.219 14.211 -38.969 1 33.59 16 LEU B CA 1
ATOM 4737 C C . LEU B 1 16 ? -36.188 13.453 -37.656 1 33.59 16 LEU B C 1
ATOM 4739 O O . LEU B 1 16 ? -35.656 13.945 -36.656 1 33.59 16 LEU B O 1
ATOM 4743 N N . GLY B 1 17 ? -37.188 12.555 -37.438 1 27.38 17 GLY B N 1
ATOM 4744 C CA . GLY B 1 17 ? -37.188 11.859 -36.188 1 27.38 17 GLY B CA 1
ATOM 4745 C C . GLY B 1 17 ? -35.812 11.492 -35.688 1 27.38 17 GLY B C 1
ATOM 4746 O O . GLY B 1 17 ? -34.844 11.562 -36.438 1 27.38 17 GLY B O 1
ATOM 4747 N N . VAL B 1 18 ? -35.75 10.406 -34.781 1 30.22 18 VAL B N 1
ATOM 4748 C CA . VAL B 1 18 ? -35 9.922 -33.625 1 30.22 18 VAL B CA 1
ATOM 4749 C C . VAL B 1 18 ? -33.656 9.352 -34.094 1 30.22 18 VAL B C 1
ATOM 4751 O O . VAL B 1 18 ? -33.594 8.219 -34.594 1 30.22 18 VAL B O 1
ATOM 4754 N N . ILE B 1 19 ? -33.062 9.836 -35.125 1 31.8 19 ILE B N 1
ATOM 4755 C CA . ILE B 1 19 ? -31.688 9.328 -35.062 1 31.8 19 ILE B CA 1
ATOM 4756 C C . ILE B 1 19 ? -31.109 9.578 -33.656 1 31.8 19 ILE B C 1
ATOM 4758 O O . ILE B 1 19 ? -30.734 10.711 -33.344 1 31.8 19 ILE B O 1
ATOM 4762 N N . LEU B 1 20 ? -31.953 9.336 -32.625 1 30.03 20 LEU B N 1
ATOM 4763 C CA . LEU B 1 20 ? -31.281 9.195 -31.328 1 30.03 20 LEU B CA 1
ATOM 4764 C C . LEU B 1 20 ? -29.953 8.445 -31.5 1 30.03 20 LEU B C 1
ATOM 4766 O O . LEU B 1 20 ? -29.953 7.258 -31.828 1 30.03 20 LEU B O 1
ATOM 4770 N N . MET B 1 21 ? -29.031 9.125 -32 1 31.27 21 MET B N 1
ATOM 4771 C CA . MET B 1 21 ? -27.641 8.734 -31.812 1 31.27 21 MET B CA 1
ATOM 4772 C C . MET B 1 21 ? -27.422 8.156 -30.422 1 31.27 21 MET B C 1
ATOM 4774 O O . MET B 1 21 ? -27.469 8.883 -29.422 1 31.27 21 MET B O 1
ATOM 4778 N N . MET B 1 22 ? -27.953 7.012 -30.156 1 29.98 22 MET B N 1
ATOM 4779 C CA . MET B 1 22 ? -27.406 6.246 -29.047 1 29.98 22 MET B CA 1
ATOM 4780 C C . MET B 1 22 ? -25.875 6.359 -29.016 1 29.98 22 MET B C 1
ATOM 4782 O O . MET B 1 22 ? -25.188 5.758 -29.844 1 29.98 22 MET B O 1
ATOM 4786 N N . CYS B 1 23 ? -25.438 7.543 -28.797 1 30.97 23 CYS B N 1
ATOM 4787 C CA . CYS B 1 23 ? -24.078 7.531 -28.281 1 30.97 23 CYS B CA 1
ATOM 4788 C C . CYS B 1 23 ? -23.875 6.387 -27.281 1 30.97 23 CYS B C 1
ATOM 4790 O O . CYS B 1 23 ? -24.328 6.473 -26.141 1 30.97 23 CYS B O 1
ATOM 4792 N N . ILE B 1 24 ? -23.969 5.266 -27.797 1 31.28 24 ILE B N 1
ATOM 4793 C CA . ILE B 1 24 ? -23.375 4.188 -27.031 1 31.28 24 ILE B CA 1
ATOM 4794 C C . ILE B 1 24 ? -22 4.621 -26.516 1 31.28 24 ILE B C 1
ATOM 4796 O O . ILE B 1 24 ? -21.031 4.695 -27.281 1 31.28 24 ILE B O 1
ATOM 4800 N N . PHE B 1 25 ? -22.062 5.555 -25.594 1 31.44 25 PHE B N 1
ATOM 4801 C CA . PHE B 1 25 ? -20.859 5.57 -24.766 1 31.44 25 PHE B CA 1
ATOM 4802 C C . PHE B 1 25 ? -20.406 4.152 -24.453 1 31.44 25 PHE B C 1
ATOM 4804 O O . PHE B 1 25 ? -21.031 3.445 -23.672 1 31.44 25 PHE B O 1
ATOM 4811 N N . SER B 1 26 ? -19.891 3.654 -25.453 1 29.08 26 SER B N 1
ATOM 4812 C CA . SER B 1 26 ? -19.094 2.484 -25.094 1 29.08 26 SER B CA 1
ATOM 4813 C C . SER B 1 26 ? -18.172 2.777 -23.922 1 29.08 26 SER B C 1
ATOM 4815 O O . SER B 1 26 ? -17.172 3.49 -24.078 1 29.08 26 SER B O 1
ATOM 4817 N N . PHE B 1 27 ? -18.781 2.91 -22.797 1 30.36 27 PHE B N 1
ATOM 4818 C CA . PHE B 1 27 ? -17.875 2.691 -21.688 1 30.36 27 PHE B CA 1
ATOM 4819 C C . PHE B 1 27 ? -16.953 1.501 -21.953 1 30.36 27 PHE B C 1
ATOM 4821 O O . PHE B 1 27 ? -17.391 0.35 -21.891 1 30.36 27 PHE B O 1
ATOM 4828 N N . ASN B 1 28 ? -16.109 1.755 -22.828 1 29.58 28 ASN B N 1
ATOM 4829 C CA . ASN B 1 28 ? -14.977 0.834 -22.844 1 29.58 28 ASN B CA 1
ATOM 4830 C C . ASN B 1 28 ? -14.484 0.519 -21.438 1 29.58 28 ASN B C 1
ATOM 4832 O O . ASN B 1 28 ? -13.828 1.346 -20.812 1 29.58 28 ASN B O 1
ATOM 4836 N N . THR B 1 29 ? -15.258 -0.114 -20.781 1 32 29 THR B N 1
ATOM 4837 C CA . THR B 1 29 ? -14.703 -0.648 -19.547 1 32 29 THR B CA 1
ATOM 4838 C C . THR B 1 29 ? -13.383 -1.361 -19.797 1 32 29 THR B C 1
ATOM 4840 O O . THR B 1 29 ? -13.359 -2.447 -20.391 1 32 29 THR B O 1
ATOM 4843 N N . MET B 1 30 ? -12.367 -0.683 -20.172 1 35.38 30 MET B N 1
ATOM 4844 C CA . MET B 1 30 ? -10.984 -1.168 -20.172 1 35.38 30 MET B CA 1
ATOM 4845 C C . MET B 1 30 ? -10.742 -2.109 -19 1 35.38 30 MET B C 1
ATOM 4847 O O . MET B 1 30 ? -11.227 -1.873 -17.891 1 35.38 30 MET B O 1
ATOM 4851 N N . ALA B 1 31 ? -10.453 -3.34 -19.391 1 36.94 31 ALA B N 1
ATOM 4852 C CA . ALA B 1 31 ? -10.086 -4.469 -18.531 1 36.94 31 ALA B CA 1
ATOM 4853 C C . ALA B 1 31 ? -8.969 -4.082 -17.562 1 36.94 31 ALA B C 1
ATOM 4855 O O . ALA B 1 31 ? -7.973 -4.793 -17.438 1 36.94 31 ALA B O 1
ATOM 4856 N N . GLN B 1 32 ? -8.703 -2.877 -17.484 1 43.19 32 GLN B N 1
ATOM 4857 C CA . GLN B 1 32 ? -7.68 -2.5 -16.516 1 43.19 32 GLN B CA 1
ATOM 4858 C C . GLN B 1 32 ? -8.188 -2.684 -15.078 1 43.19 32 GLN B C 1
ATOM 4860 O O . GLN B 1 32 ? -9.133 -2.02 -14.664 1 43.19 32 GLN B O 1
ATOM 4865 N N . VAL B 1 33 ? -7.762 -3.967 -14.594 1 53.53 33 VAL B N 1
ATOM 4866 C CA . VAL B 1 33 ? -8.164 -4.242 -13.219 1 53.53 33 VAL B CA 1
ATOM 4867 C C . VAL B 1 33 ? -7.465 -3.266 -12.273 1 53.53 33 VAL B C 1
ATOM 4869 O O . VAL B 1 33 ? -8.047 -2.836 -11.273 1 53.53 33 VAL B O 1
ATOM 4872 N N . ALA B 1 34 ? -6.289 -2.869 -12.875 1 48.19 34 ALA B N 1
ATOM 4873 C CA . ALA B 1 34 ? -5.605 -2.008 -11.914 1 48.19 34 ALA B CA 1
ATOM 4874 C C . ALA B 1 34 ? -6.234 -0.62 -11.875 1 48.19 34 ALA B C 1
ATOM 4876 O O . ALA B 1 34 ? -6.555 -0.045 -12.922 1 48.19 34 ALA B O 1
ATOM 4877 N N . LYS B 1 35 ? -6.355 -0.19 -10.758 1 68.69 35 LYS B N 1
ATOM 4878 C CA . LYS B 1 35 ? -6.855 1.159 -10.508 1 68.69 35 LYS B CA 1
ATOM 4879 C C . LYS B 1 35 ? -5.867 2.211 -11.008 1 68.69 35 LYS B C 1
ATOM 4881 O O . LYS B 1 35 ? -4.672 1.934 -11.141 1 68.69 35 LYS B O 1
ATOM 4886 N N . GLU B 1 36 ? -6.387 3.279 -11.367 1 71.12 36 GLU B N 1
ATOM 4887 C CA . GLU B 1 36 ? -5.531 4.398 -11.758 1 71.12 36 GLU B CA 1
ATOM 4888 C C . GLU B 1 36 ? -4.523 4.73 -10.656 1 71.12 36 GLU B C 1
ATOM 4890 O O . GLU B 1 36 ? -3.389 5.113 -10.945 1 71.12 36 GLU B O 1
ATOM 4895 N N . ASN B 1 37 ? -4.988 4.48 -9.469 1 78.69 37 ASN B N 1
ATOM 4896 C CA . ASN B 1 37 ? -4.109 4.852 -8.367 1 78.69 37 ASN B CA 1
ATOM 4897 C C . ASN B 1 37 ? -3.188 3.703 -7.969 1 78.69 37 ASN B C 1
ATOM 4899 O O . ASN B 1 37 ? -2.336 3.861 -7.094 1 78.69 37 ASN B O 1
ATOM 4903 N N . LEU B 1 38 ? -3.379 2.547 -8.523 1 84.19 38 LEU B N 1
ATOM 4904 C CA . LEU B 1 38 ? -2.5 1.387 -8.43 1 84.19 38 LEU B CA 1
ATOM 4905 C C . LEU B 1 38 ? -2.395 0.897 -6.988 1 84.19 38 LEU B C 1
ATOM 4907 O O . LEU B 1 38 ? -1.422 0.233 -6.625 1 84.19 38 LEU B O 1
ATOM 4911 N N . ARG B 1 39 ? -3.367 1.328 -6.121 1 88.5 39 ARG B N 1
ATOM 4912 C CA . ARG B 1 39 ? -3.33 0.953 -4.711 1 88.5 39 ARG B CA 1
ATOM 4913 C C . ARG B 1 39 ? -4.707 0.517 -4.223 1 88.5 39 ARG B C 1
ATOM 4915 O O . ARG B 1 39 ? -5.695 1.227 -4.422 1 88.5 39 ARG B O 1
ATOM 4922 N N . PRO B 1 40 ? -4.73 -0.591 -3.645 1 90.38 40 PRO B N 1
ATOM 4923 C CA . PRO B 1 40 ? -5.973 -0.889 -2.928 1 90.38 40 PRO B CA 1
ATOM 4924 C C . PRO B 1 40 ? -6.051 -0.193 -1.571 1 90.38 40 PRO B C 1
ATOM 4926 O O . PRO B 1 40 ? -5.027 0.238 -1.033 1 90.38 40 PRO B O 1
ATOM 4929 N N . ALA B 1 41 ? -7.297 -0.054 -1.082 1 94.44 41 ALA B N 1
ATOM 4930 C CA . ALA B 1 41 ? -7.445 0.365 0.309 1 94.44 41 ALA B CA 1
ATOM 4931 C C . ALA B 1 41 ? -6.992 -0.735 1.265 1 94.44 41 ALA B C 1
ATOM 4933 O O . ALA B 1 41 ? -7.199 -1.921 0.999 1 94.44 41 ALA B O 1
ATOM 4934 N N . ALA B 1 42 ? -6.344 -0.336 2.33 1 96.38 42 ALA B N 1
ATOM 4935 C CA . ALA B 1 42 ? -6.152 -1.28 3.428 1 96.38 42 ALA B CA 1
ATOM 4936 C C . ALA B 1 42 ? -7.484 -1.633 4.086 1 96.38 42 ALA B C 1
ATOM 4938 O O . ALA B 1 42 ? -8.43 -0.841 4.051 1 96.38 42 ALA B O 1
ATOM 4939 N N . ILE B 1 43 ? -7.543 -2.811 4.629 1 96.12 43 ILE B N 1
ATOM 4940 C CA . ILE B 1 43 ? -8.781 -3.264 5.246 1 96.12 43 ILE B CA 1
ATOM 4941 C C . ILE B 1 43 ? -8.477 -3.906 6.598 1 96.12 43 ILE B C 1
ATOM 4943 O O . ILE B 1 43 ? -7.469 -4.598 6.754 1 96.12 43 ILE B O 1
ATOM 4947 N N . GLY B 1 44 ? -9.32 -3.645 7.578 1 96 44 GLY B N 1
ATOM 4948 C CA . GLY B 1 44 ? -9.242 -4.242 8.906 1 96 44 GLY B CA 1
ATOM 4949 C C . GLY B 1 44 ? -10.555 -4.176 9.664 1 96 44 GLY B C 1
ATOM 4950 O O . GLY B 1 44 ? -11.508 -3.537 9.211 1 96 44 GLY B O 1
ATOM 4951 N N . LYS B 1 45 ? -10.609 -4.859 10.758 1 95.06 45 LYS B N 1
ATOM 4952 C CA . LYS B 1 45 ? -11.828 -4.867 11.562 1 95.06 45 LYS B CA 1
ATOM 4953 C C . LYS B 1 45 ? -11.555 -4.363 12.977 1 95.06 45 LYS B C 1
ATOM 4955 O O . LYS B 1 45 ? -12.422 -3.746 13.602 1 95.06 45 LYS B O 1
ATOM 4960 N N . LYS B 1 46 ? -10.383 -4.555 13.453 1 96.56 46 LYS B N 1
ATOM 4961 C CA . LYS B 1 46 ? -10.078 -4.254 14.844 1 96.56 46 LYS B CA 1
ATOM 4962 C C . LYS B 1 46 ? -9.406 -2.891 14.977 1 96.56 46 LYS B C 1
ATOM 4964 O O . LYS B 1 46 ? -9.289 -2.355 16.078 1 96.56 46 LYS B O 1
ATOM 4969 N N . GLY B 1 47 ? -9.008 -2.361 13.891 1 98.12 47 GLY B N 1
ATOM 4970 C CA . GLY B 1 47 ? -8.383 -1.046 13.891 1 98.12 47 GLY B CA 1
ATOM 4971 C C . GLY B 1 47 ? -7.766 -0.681 12.555 1 98.12 47 GLY B C 1
ATOM 4972 O O . GLY B 1 47 ? -7.715 -1.507 11.641 1 98.12 47 GLY B O 1
ATOM 4973 N N . MET B 1 48 ? -7.352 0.531 12.438 1 98.75 48 MET B N 1
ATOM 4974 C CA . MET B 1 48 ? -6.734 1.078 11.234 1 98.75 48 MET B CA 1
ATOM 4975 C C . MET B 1 48 ? -5.844 2.271 11.57 1 98.75 48 MET B C 1
ATOM 4977 O O . MET B 1 48 ? -6.195 3.09 12.422 1 98.75 48 MET B O 1
ATOM 4981 N N . VAL B 1 49 ? -4.676 2.309 10.992 1 98.75 49 VAL B N 1
ATOM 4982 C CA . VAL B 1 49 ? -3.789 3.467 11.07 1 98.75 49 VAL B CA 1
ATOM 4983 C C . VAL B 1 49 ? -3.344 3.867 9.664 1 98.75 49 VAL B C 1
ATOM 4985 O O . VAL B 1 49 ? -2.891 3.023 8.883 1 98.75 49 VAL B O 1
ATOM 4988 N N . ALA B 1 50 ? -3.494 5.062 9.289 1 98.69 50 ALA B N 1
ATOM 4989 C CA . ALA B 1 50 ? -3.018 5.621 8.031 1 98.69 50 ALA B CA 1
ATOM 4990 C C . ALA B 1 50 ? -2.092 6.809 8.273 1 98.69 50 ALA B C 1
ATOM 4992 O O . ALA B 1 50 ? -2.461 7.762 8.961 1 98.69 50 ALA B O 1
ATOM 4993 N N . THR B 1 51 ? -0.868 6.73 7.777 1 98.25 51 THR B N 1
ATOM 4994 C CA . THR B 1 51 ? 0.111 7.809 7.879 1 98.25 51 THR B CA 1
ATOM 4995 C C . THR B 1 51 ? 0.848 8 6.559 1 98.25 51 THR B C 1
ATOM 4997 O O . THR B 1 51 ? 0.582 7.293 5.586 1 98.25 51 THR B O 1
ATOM 5000 N N . ALA B 1 52 ? 1.754 8.953 6.543 1 96.5 52 ALA B N 1
ATOM 5001 C CA . ALA B 1 52 ? 2.518 9.266 5.34 1 96.5 52 ALA B CA 1
ATOM 5002 C C . ALA B 1 52 ? 3.801 8.438 5.277 1 96.5 52 ALA B C 1
ATOM 5004 O O . ALA B 1 52 ? 4.684 8.719 4.461 1 96.5 52 ALA B O 1
ATOM 5005 N N . ASN B 1 53 ? 3.928 7.43 6.121 1 96.81 53 ASN B N 1
ATOM 5006 C CA . ASN B 1 53 ? 5.129 6.609 6.188 1 96.81 53 ASN B CA 1
ATOM 5007 C C . ASN B 1 53 ? 4.816 5.195 6.668 1 96.81 53 ASN B C 1
ATOM 5009 O O . ASN B 1 53 ? 4.191 5.012 7.715 1 96.81 53 ASN B O 1
ATOM 5013 N N . PRO B 1 54 ? 5.398 4.148 5.98 1 96 54 PRO B N 1
ATOM 5014 C CA . PRO B 1 54 ? 5.086 2.766 6.355 1 96 54 PRO B CA 1
ATOM 5015 C C . PRO B 1 54 ? 5.516 2.434 7.785 1 96 54 PRO B C 1
ATOM 5017 O O . PRO B 1 54 ? 4.805 1.716 8.492 1 96 54 PRO B O 1
ATOM 5020 N N . LEU B 1 55 ? 6.602 2.924 8.234 1 97.75 55 LEU B N 1
ATOM 5021 C CA . LEU B 1 55 ? 7.105 2.598 9.562 1 97.75 55 LEU B CA 1
ATOM 5022 C C . LEU B 1 55 ? 6.297 3.311 10.641 1 97.75 55 LEU B C 1
ATOM 5024 O O . LEU B 1 55 ? 6.141 2.793 11.75 1 97.75 55 LEU B O 1
ATOM 5028 N N . ALA B 1 56 ? 5.805 4.484 10.312 1 98.5 56 ALA B N 1
ATOM 5029 C CA . ALA B 1 56 ? 4.902 5.148 11.25 1 98.5 56 ALA B CA 1
ATOM 5030 C C . ALA B 1 56 ? 3.602 4.363 11.406 1 98.5 56 ALA B C 1
ATOM 5032 O O . ALA B 1 56 ? 3.111 4.18 12.523 1 98.5 56 ALA B O 1
ATOM 5033 N N . SER B 1 57 ? 3.064 3.941 10.281 1 98.31 57 SER B N 1
ATOM 5034 C CA . SER B 1 57 ? 1.865 3.109 10.344 1 98.31 57 SER B CA 1
ATOM 5035 C C . SER B 1 57 ? 2.123 1.822 11.117 1 98.31 57 SER B C 1
ATOM 5037 O O . SER B 1 57 ? 1.268 1.37 11.883 1 98.31 57 SER B O 1
ATOM 5039 N N . LEU B 1 58 ? 3.268 1.25 10.922 1 97.56 58 LEU B N 1
ATOM 5040 C CA . LEU B 1 58 ? 3.627 0.027 11.633 1 97.56 58 LEU B CA 1
ATOM 5041 C C . LEU B 1 58 ? 3.691 0.271 13.133 1 97.56 58 LEU B C 1
ATOM 5043 O O . LEU B 1 58 ? 3.236 -0.56 13.922 1 97.56 58 LEU B O 1
ATOM 5047 N N . ALA B 1 59 ? 4.254 1.363 13.539 1 98.5 59 ALA B N 1
ATOM 5048 C CA . ALA B 1 59 ? 4.328 1.705 14.961 1 98.5 59 ALA B CA 1
ATOM 5049 C C . ALA B 1 59 ? 2.936 1.763 15.586 1 98.5 59 ALA B C 1
ATOM 5051 O O . ALA B 1 59 ? 2.717 1.24 16.672 1 98.5 59 ALA B O 1
ATOM 5052 N N . GLY B 1 60 ? 2.035 2.455 14.906 1 98.69 60 GLY B N 1
ATOM 5053 C CA . GLY B 1 60 ? 0.663 2.51 15.383 1 98.69 60 GLY B CA 1
ATOM 5054 C C . GLY B 1 60 ? -0.013 1.151 15.414 1 98.69 60 GLY B C 1
ATOM 5055 O O . GLY B 1 60 ? -0.72 0.824 16.359 1 98.69 60 GLY B O 1
ATOM 5056 N N . GLN B 1 61 ? 0.194 0.377 14.375 1 98 61 GLN B N 1
ATOM 5057 C CA . GLN B 1 61 ? -0.424 -0.942 14.281 1 98 61 GLN B CA 1
ATOM 5058 C C . GLN B 1 61 ? 0.063 -1.859 15.398 1 98 61 GLN B C 1
ATOM 5060 O O . GLN B 1 61 ? -0.708 -2.66 15.93 1 98 61 GLN B O 1
ATOM 5065 N N . GLN B 1 62 ? 1.324 -1.818 15.688 1 97.5 62 GLN B N 1
ATOM 5066 C CA . GLN B 1 62 ? 1.884 -2.627 16.766 1 97.5 62 GLN B CA 1
ATOM 5067 C C . GLN B 1 62 ? 1.176 -2.348 18.094 1 97.5 62 GLN B C 1
ATOM 5069 O O . GLN B 1 62 ? 0.93 -3.268 18.875 1 97.5 62 GLN B O 1
ATOM 5074 N N . VAL B 1 63 ? 0.887 -1.115 18.297 1 98.25 63 VAL B N 1
ATOM 5075 C CA . VAL B 1 63 ? 0.194 -0.718 19.516 1 98.25 63 VAL B CA 1
ATOM 5076 C C . VAL B 1 63 ? -1.23 -1.267 19.5 1 98.25 63 VAL B C 1
ATOM 5078 O O . VAL B 1 63 ? -1.724 -1.752 20.516 1 98.25 63 VAL B O 1
ATOM 5081 N N . LEU B 1 64 ? -1.902 -1.229 18.359 1 97.81 64 LEU B N 1
ATOM 5082 C CA . LEU B 1 64 ? -3.219 -1.848 18.25 1 97.81 64 LEU B CA 1
ATOM 5083 C C . LEU B 1 64 ? -3.148 -3.34 18.547 1 97.81 64 LEU B C 1
ATOM 5085 O O . LEU B 1 64 ? -3.998 -3.871 19.266 1 97.81 64 LEU B O 1
ATOM 5089 N N . ALA B 1 65 ? -2.176 -3.982 18.016 1 96.25 65 ALA B N 1
ATOM 5090 C CA . ALA B 1 65 ? -1.997 -5.422 18.188 1 96.25 65 ALA B CA 1
ATOM 5091 C C . ALA B 1 65 ? -1.785 -5.781 19.656 1 96.25 65 ALA B C 1
ATOM 5093 O O . ALA B 1 65 ? -2.18 -6.859 20.094 1 96.25 65 ALA B O 1
ATOM 5094 N N . LYS B 1 66 ? -1.19 -4.895 20.391 1 96.69 66 LYS B N 1
ATOM 5095 C CA . LYS B 1 66 ? -0.923 -5.105 21.812 1 96.69 66 LYS B CA 1
ATOM 5096 C C . LYS B 1 66 ? -2.137 -4.738 22.656 1 96.69 66 LYS B C 1
ATOM 5098 O O . LYS B 1 66 ? -2.068 -4.762 23.891 1 96.69 66 LYS B O 1
ATOM 5103 N N . GLY B 1 67 ? -3.176 -4.281 22 1 96.94 67 GLY B N 1
ATOM 5104 C CA . GLY B 1 67 ? -4.418 -4.035 22.703 1 96.94 67 GLY B CA 1
ATOM 5105 C C . GLY B 1 67 ? -4.676 -2.562 22.969 1 96.94 67 GLY B C 1
ATOM 5106 O O . GLY B 1 67 ? -5.66 -2.207 23.625 1 96.94 67 GLY B O 1
ATOM 5107 N N . GLY B 1 68 ? -3.85 -1.66 22.453 1 98.5 68 GLY B N 1
ATOM 5108 C CA . GLY B 1 68 ? -4.07 -0.23 22.609 1 98.5 68 GLY B CA 1
ATOM 5109 C C . GLY B 1 68 ? -5.23 0.286 21.766 1 98.5 68 GLY B C 1
ATOM 5110 O O . GLY B 1 68 ? -5.574 -0.302 20.75 1 98.5 68 GLY B O 1
ATOM 5111 N N . ASN B 1 69 ? -5.809 1.378 22.219 1 98.69 69 ASN B N 1
ATOM 5112 C CA . ASN B 1 69 ? -6.902 1.986 21.469 1 98.69 69 ASN B CA 1
ATOM 5113 C C . ASN B 1 69 ? -6.391 2.971 20.438 1 98.69 69 ASN B C 1
ATOM 5115 O O . ASN B 1 69 ? -5.188 3.02 20.156 1 98.69 69 ASN B O 1
ATOM 5119 N N . ALA B 1 70 ? -7.258 3.703 19.797 1 98.81 70 ALA B N 1
ATOM 5120 C CA . ALA B 1 70 ? -6.918 4.594 18.688 1 98.81 70 ALA B CA 1
ATOM 5121 C C . ALA B 1 70 ? -5.977 5.703 19.141 1 98.81 70 ALA B C 1
ATOM 5123 O O . ALA B 1 70 ? -5.094 6.125 18.391 1 98.81 70 ALA B O 1
ATOM 5124 N N . ILE B 1 71 ? -6.145 6.211 20.344 1 98.88 71 ILE B N 1
ATOM 5125 C CA . ILE B 1 71 ? -5.273 7.25 20.875 1 98.88 71 ILE B CA 1
ATOM 5126 C C . ILE B 1 71 ? -3.869 6.691 21.078 1 98.88 71 ILE B C 1
ATOM 5128 O O . ILE B 1 71 ? -2.881 7.324 20.703 1 98.88 71 ILE B O 1
ATOM 5132 N N . ASP B 1 72 ? -3.797 5.477 21.703 1 98.88 72 ASP B N 1
ATOM 5133 C CA . ASP B 1 72 ? -2.494 4.844 21.891 1 98.88 72 ASP B CA 1
ATOM 5134 C C . ASP B 1 72 ? -1.77 4.676 20.562 1 98.88 72 ASP B C 1
ATOM 5136 O O . ASP B 1 72 ? -0.588 5.008 20.438 1 98.88 72 ASP B O 1
ATOM 5140 N N . ALA B 1 73 ? -2.518 4.176 19.625 1 98.88 73 ALA B N 1
ATOM 5141 C CA . ALA B 1 73 ? -1.951 3.865 18.312 1 98.88 73 ALA B CA 1
ATOM 5142 C C . ALA B 1 73 ? -1.483 5.133 17.594 1 98.88 73 ALA B C 1
ATOM 5144 O O . ALA B 1 73 ? -0.395 5.16 17.016 1 98.88 73 ALA B O 1
ATOM 5145 N N . ILE B 1 74 ? -2.279 6.195 17.594 1 98.81 74 ILE B N 1
ATOM 5146 C CA . ILE B 1 74 ? -1.964 7.379 16.812 1 98.81 74 ILE B CA 1
ATOM 5147 C C . ILE B 1 74 ? -0.808 8.141 17.453 1 98.81 74 ILE B C 1
ATOM 5149 O O . ILE B 1 74 ? 0.011 8.742 16.766 1 98.81 74 ILE B O 1
ATOM 5153 N N . VAL B 1 75 ? -0.719 8.109 18.797 1 98.94 75 VAL B N 1
ATOM 5154 C CA . VAL B 1 75 ? 0.398 8.758 19.469 1 98.94 75 VAL B CA 1
ATOM 5155 C C . VAL B 1 75 ? 1.694 8.016 19.156 1 98.94 75 VAL B C 1
ATOM 5157 O O . VAL B 1 75 ? 2.738 8.633 18.938 1 98.94 75 VAL B O 1
ATOM 5160 N N . ALA B 1 76 ? 1.643 6.695 19.141 1 98.88 76 ALA B N 1
ATOM 5161 C CA . ALA B 1 76 ? 2.816 5.922 18.75 1 98.88 76 ALA B CA 1
ATOM 5162 C C . ALA B 1 76 ? 3.264 6.293 17.344 1 98.88 76 ALA B C 1
ATOM 5164 O O . ALA B 1 76 ? 4.457 6.48 17.094 1 98.88 76 ALA B O 1
ATOM 5165 N N . ALA B 1 77 ? 2.318 6.34 16.469 1 98.88 77 ALA B N 1
ATOM 5166 C CA . ALA B 1 77 ? 2.621 6.727 15.094 1 98.88 77 ALA B CA 1
ATOM 5167 C C . ALA B 1 77 ? 3.182 8.141 15.031 1 98.88 77 ALA B C 1
ATOM 5169 O O . ALA B 1 77 ? 4.18 8.391 14.352 1 98.88 77 ALA B O 1
ATOM 5170 N N . ALA B 1 78 ? 2.562 9.062 15.695 1 98.81 78 ALA B N 1
ATOM 5171 C CA . ALA B 1 78 ? 2.98 10.461 15.703 1 98.81 78 ALA B CA 1
ATOM 5172 C C . ALA B 1 78 ? 4.406 10.602 16.219 1 98.81 78 ALA B C 1
ATOM 5174 O O . ALA B 1 78 ? 5.223 11.312 15.633 1 98.81 78 ALA B O 1
ATOM 5175 N N . ALA B 1 79 ? 4.684 9.938 17.297 1 98.88 79 ALA B N 1
ATOM 5176 C CA . ALA B 1 79 ? 6.016 10.016 17.891 1 98.88 79 ALA B CA 1
ATOM 5177 C C . ALA B 1 79 ? 7.062 9.406 16.969 1 98.88 79 ALA B C 1
ATOM 5179 O O . ALA B 1 79 ? 8.195 9.898 16.891 1 98.88 79 ALA B O 1
ATOM 5180 N N . SER B 1 80 ? 6.68 8.391 16.297 1 98.69 80 SER B N 1
ATOM 5181 C CA . SER B 1 80 ? 7.637 7.691 15.445 1 98.69 80 SER B CA 1
ATOM 5182 C C . SER B 1 80 ? 8.094 8.578 14.289 1 98.69 80 SER B C 1
ATOM 5184 O O . SER B 1 80 ? 9.164 8.352 13.711 1 98.69 80 SER B O 1
ATOM 5186 N N . LEU B 1 81 ? 7.359 9.547 13.977 1 98.31 81 LEU B N 1
ATOM 5187 C CA . LEU B 1 81 ? 7.691 10.438 12.875 1 98.31 81 LEU B CA 1
ATOM 5188 C C . LEU B 1 81 ? 8.953 11.242 13.188 1 98.31 81 LEU B C 1
ATOM 5190 O O . LEU B 1 81 ? 9.578 11.797 12.281 1 98.31 81 LEU B O 1
ATOM 5194 N N . ASN B 1 82 ? 9.359 11.289 14.492 1 97.81 82 ASN B N 1
ATOM 5195 C CA . ASN B 1 82 ? 10.664 11.828 14.852 1 97.81 82 ASN B CA 1
ATOM 5196 C C . ASN B 1 82 ? 11.789 11.133 14.094 1 97.81 82 ASN B C 1
ATOM 5198 O O . ASN B 1 82 ? 12.805 11.758 13.773 1 97.81 82 ASN B O 1
ATOM 5202 N N . ALA B 1 83 ? 11.594 9.875 13.844 1 98.31 83 ALA B N 1
ATOM 5203 C CA . ALA B 1 83 ? 12.648 9.047 13.266 1 98.31 83 ALA B CA 1
ATOM 5204 C C . ALA B 1 83 ? 12.461 8.891 11.766 1 98.31 83 ALA B C 1
ATOM 5206 O O . ALA B 1 83 ? 13.422 8.938 11 1 98.31 83 ALA B O 1
ATOM 5207 N N . VAL B 1 84 ? 11.234 8.734 11.367 1 97.75 84 VAL B N 1
ATOM 5208 C CA . VAL B 1 84 ? 11.031 8.219 10.016 1 97.75 84 VAL B CA 1
ATOM 5209 C C . VAL B 1 84 ? 10.672 9.359 9.07 1 97.75 84 VAL B C 1
ATOM 5211 O O . VAL B 1 84 ? 10.742 9.219 7.852 1 97.75 84 VAL B O 1
ATOM 5214 N N . GLU B 1 85 ? 10.289 10.469 9.57 1 96.5 85 GLU B N 1
ATOM 5215 C CA . GLU B 1 85 ? 10.039 11.695 8.828 1 96.5 85 GLU B CA 1
ATOM 5216 C C . GLU B 1 85 ? 10.484 12.922 9.617 1 96.5 85 GLU B C 1
ATOM 5218 O O . GLU B 1 85 ? 9.703 13.852 9.82 1 96.5 85 GLU B O 1
ATOM 5223 N N . PRO B 1 86 ? 11.734 12.938 9.945 1 96.75 86 PRO B N 1
ATOM 5224 C CA . PRO B 1 86 ? 12.172 13.992 10.867 1 96.75 86 PRO B CA 1
ATOM 5225 C C . PRO B 1 86 ? 12.078 15.391 10.25 1 96.75 86 PRO B C 1
ATOM 5227 O O . PRO B 1 86 ? 12.141 16.391 10.969 1 96.75 86 PRO B O 1
ATOM 5230 N N . TYR B 1 87 ? 11.961 15.508 8.977 1 95.19 87 TYR B N 1
ATOM 5231 C CA . TYR B 1 87 ? 11.898 16.797 8.289 1 95.19 87 TYR B CA 1
ATOM 5232 C C . TYR B 1 87 ? 10.484 17.359 8.305 1 95.19 87 TYR B C 1
ATOM 5234 O O . TYR B 1 87 ? 10.266 18.516 7.934 1 95.19 87 TYR B O 1
ATOM 5242 N N . MET B 1 88 ? 9.484 16.594 8.742 1 95.75 88 MET B N 1
ATOM 5243 C CA . MET B 1 88 ? 8.109 17.062 8.664 1 95.75 88 MET B CA 1
ATOM 5244 C C . MET B 1 88 ? 7.59 17.469 10.039 1 95.75 88 MET B C 1
ATOM 5246 O O . MET B 1 88 ? 6.789 18.406 10.156 1 95.75 88 MET B O 1
ATOM 5250 N N . SER B 1 89 ? 7.898 16.625 11.023 1 96.69 89 SER B N 1
ATOM 5251 C CA . SER B 1 89 ? 7.359 16.859 12.359 1 96.69 89 SER B CA 1
ATOM 5252 C C . SER B 1 89 ? 8.203 16.156 13.422 1 96.69 89 SER B C 1
ATOM 5254 O O . SER B 1 89 ? 9.195 15.508 13.102 1 96.69 89 SER B O 1
ATOM 5256 N N . GLY B 1 90 ? 7.738 16.359 14.703 1 97.94 90 GLY B N 1
ATOM 5257 C CA . GLY B 1 90 ? 8.438 15.758 15.82 1 97.94 90 GLY B CA 1
ATOM 5258 C C . GLY B 1 90 ? 8 16.312 17.172 1 97.94 90 GLY B C 1
ATOM 5259 O O . GLY B 1 90 ? 7.066 17.109 17.234 1 97.94 90 GLY B O 1
ATOM 5260 N N . THR B 1 91 ? 8.742 15.891 18.078 1 98.62 91 THR B N 1
ATOM 5261 C CA . THR B 1 91 ? 8.406 16.203 19.469 1 98.62 91 THR B CA 1
ATOM 5262 C C . THR B 1 91 ? 8.414 17.703 19.703 1 98.62 91 THR B C 1
ATOM 5264 O O . THR B 1 91 ? 7.602 18.219 20.484 1 98.62 91 THR B O 1
ATOM 5267 N N . ALA B 1 92 ? 9.266 18.422 19.094 1 98.5 92 ALA B N 1
ATOM 5268 C CA . ALA B 1 92 ? 9.367 19.875 19.281 1 98.5 92 ALA B CA 1
ATOM 5269 C C . ALA B 1 92 ? 8.586 20.609 18.203 1 98.5 92 ALA B C 1
ATOM 5271 O O . ALA B 1 92 ? 8.953 21.719 17.812 1 98.5 92 ALA B O 1
ATOM 5272 N N . GLY B 1 93 ? 7.551 19.969 17.703 1 97.88 93 GLY B N 1
ATOM 5273 C CA . GLY B 1 93 ? 6.648 20.578 16.734 1 97.88 93 GLY B CA 1
ATOM 5274 C C . GLY B 1 93 ? 5.359 21.078 17.359 1 97.88 93 GLY B C 1
ATOM 5275 O O . GLY B 1 93 ? 5.277 21.266 18.578 1 97.88 93 GLY B O 1
ATOM 5276 N N . VAL B 1 94 ? 4.426 21.406 16.484 1 97.38 94 VAL B N 1
ATOM 5277 C CA . VAL B 1 94 ? 3.107 21.938 16.812 1 97.38 94 VAL B CA 1
ATOM 5278 C C . VAL B 1 94 ? 2.029 21.141 16.078 1 97.38 94 VAL B C 1
ATOM 5280 O O . VAL B 1 94 ? 2.301 20.516 15.055 1 97.38 94 VAL B O 1
ATOM 5283 N N . GLY B 1 95 ? 0.832 21.094 16.719 1 97.31 95 GLY B N 1
ATOM 5284 C CA . GLY B 1 95 ? -0.168 20.312 16 1 97.31 95 GLY B CA 1
ATOM 5285 C C . GLY B 1 95 ? -1.565 20.469 16.578 1 97.31 95 GLY B C 1
ATOM 5286 O O . GLY B 1 95 ? -1.789 21.281 17.453 1 97.31 95 GLY B O 1
ATOM 5287 N N . PHE B 1 96 ? -2.486 19.812 15.93 1 98.12 96 PHE B N 1
ATOM 5288 C CA . PHE B 1 96 ? -3.896 19.734 16.297 1 98.12 96 PHE B CA 1
ATOM 5289 C C . PHE B 1 96 ? -4.398 18.297 16.266 1 98.12 96 PHE B C 1
ATOM 5291 O O . PHE B 1 96 ? -3.852 17.469 15.539 1 98.12 96 PHE B O 1
ATOM 5298 N N . MET B 1 97 ? -5.395 18.062 17.062 1 98.38 97 MET B N 1
ATOM 5299 C CA . MET B 1 97 ? -6.051 16.75 17.125 1 98.38 97 MET B CA 1
ATOM 5300 C C . MET B 1 97 ? -7.566 16.906 17.172 1 98.38 97 MET B C 1
ATOM 5302 O O . MET B 1 97 ? -8.078 17.812 17.844 1 98.38 97 MET B O 1
ATOM 5306 N N . LEU B 1 98 ? -8.281 16.141 16.391 1 98.44 98 LEU B N 1
ATOM 5307 C CA . LEU B 1 98 ? -9.703 15.898 16.547 1 98.44 98 LEU B CA 1
ATOM 5308 C C . LEU B 1 98 ? -9.961 14.453 16.969 1 98.44 98 LEU B C 1
ATOM 5310 O O . LEU B 1 98 ? -9.5 13.516 16.312 1 98.44 98 LEU B O 1
ATOM 5314 N N . PHE B 1 99 ? -10.688 14.297 18.156 1 98.69 99 PHE B N 1
ATOM 5315 C CA . PHE B 1 99 ? -10.875 12.961 18.719 1 98.69 99 PHE B CA 1
ATOM 5316 C C . PHE B 1 99 ? -12.336 12.719 19.078 1 98.69 99 PHE B C 1
ATOM 5318 O O . PHE B 1 99 ? -12.969 13.562 19.719 1 98.69 99 PHE B O 1
ATOM 5325 N N . TYR B 1 100 ? -12.812 11.602 18.609 1 98.81 100 TYR B N 1
ATOM 5326 C CA . TYR B 1 100 ? -14.094 11.102 19.078 1 98.81 100 TYR B CA 1
ATOM 5327 C C . TYR B 1 100 ? -13.898 10.016 20.141 1 98.81 100 TYR B C 1
ATOM 5329 O O . TYR B 1 100 ? -13.281 8.984 19.859 1 98.81 100 TYR B O 1
ATOM 5337 N N . SER B 1 101 ? -14.484 10.242 21.266 1 98.56 101 SER B N 1
ATOM 5338 C CA . SER B 1 101 ? -14.531 9.242 22.328 1 98.56 101 SER B CA 1
ATOM 5339 C C . SER B 1 101 ? -15.812 8.43 22.266 1 98.56 101 SER B C 1
ATOM 5341 O O . SER B 1 101 ? -16.906 8.953 22.516 1 98.56 101 SER B O 1
ATOM 5343 N N . ALA B 1 102 ? -15.641 7.219 21.984 1 97.88 102 ALA B N 1
ATOM 5344 C CA . ALA B 1 102 ? -16.812 6.344 21.953 1 97.88 102 ALA B CA 1
ATOM 5345 C C . ALA B 1 102 ? -17.453 6.215 23.328 1 97.88 102 ALA B C 1
ATOM 5347 O O . ALA B 1 102 ? -18.672 6.16 23.453 1 97.88 102 ALA B O 1
ATOM 5348 N N . GLU B 1 103 ? -16.641 6.133 24.297 1 97.56 103 GLU B N 1
ATOM 5349 C CA . GLU B 1 103 ? -17.125 5.996 25.672 1 97.56 103 GLU B CA 1
ATOM 5350 C C . GLU B 1 103 ? -17.984 7.195 26.078 1 97.56 103 GLU B C 1
ATOM 5352 O O . GLU B 1 103 ? -19.031 7.035 26.688 1 97.56 103 GLU B O 1
ATOM 5357 N N . GLU B 1 104 ? -17.547 8.383 25.672 1 97.81 104 GLU B N 1
ATOM 5358 C CA . GLU B 1 104 ? -18.25 9.602 26.062 1 97.81 104 GLU B CA 1
ATOM 5359 C C . GLU B 1 104 ? -19.266 10.008 24.984 1 97.81 104 GLU B C 1
ATOM 5361 O O . GLU B 1 104 ? -20.125 10.859 25.234 1 97.81 104 GLU B O 1
ATOM 5366 N N . ASP B 1 105 ? -19.188 9.406 23.891 1 97.81 105 ASP B N 1
ATOM 5367 C CA . ASP B 1 105 ? -20.016 9.766 22.734 1 97.81 105 ASP B CA 1
ATOM 5368 C C . ASP B 1 105 ? -19.906 11.258 22.422 1 97.81 105 ASP B C 1
ATOM 5370 O O . ASP B 1 105 ? -20.922 11.953 22.359 1 97.81 105 ASP B O 1
ATOM 5374 N N . ARG B 1 106 ? -18.656 11.688 22.297 1 97.44 106 ARG B N 1
ATOM 5375 C CA . ARG B 1 106 ? -18.422 13.109 22.062 1 97.44 106 ARG B CA 1
ATOM 5376 C C . ARG B 1 106 ? -17.125 13.32 21.281 1 97.44 106 ARG B C 1
ATOM 5378 O O . ARG B 1 106 ? -16.156 12.578 21.453 1 97.44 106 ARG B O 1
ATOM 5385 N N . VAL B 1 107 ? -17.141 14.383 20.453 1 98.44 107 VAL B N 1
ATOM 5386 C CA . VAL B 1 107 ? -15.945 14.805 19.719 1 98.44 107 VAL B CA 1
ATOM 5387 C C . VAL B 1 107 ? -15.227 15.906 20.484 1 98.44 107 VAL B C 1
ATOM 5389 O O . VAL B 1 107 ? -15.867 16.828 21 1 98.44 107 VAL B O 1
ATOM 5392 N N . ARG B 1 108 ? -13.93 15.805 20.578 1 98 108 ARG B N 1
ATOM 5393 C CA . ARG B 1 108 ? -13.102 16.781 21.281 1 98 108 ARG B CA 1
ATOM 5394 C C . ARG B 1 108 ? -11.984 17.297 20.375 1 98 108 ARG B C 1
ATOM 5396 O O . ARG B 1 108 ? -11.531 16.578 19.469 1 98 108 ARG B O 1
ATOM 5403 N N . SER B 1 109 ? -11.625 18.531 20.656 1 98.25 109 SER B N 1
ATOM 5404 C CA . SER B 1 109 ? -10.547 19.172 19.906 1 98.25 109 SER B CA 1
ATOM 5405 C C . SER B 1 109 ? -9.375 19.516 20.828 1 98.25 109 SER B C 1
ATOM 5407 O O . SER B 1 109 ? -9.57 19.922 21.969 1 98.25 109 SER B O 1
ATOM 5409 N N . LEU B 1 110 ? -8.234 19.344 20.297 1 98.12 110 LEU B N 1
ATOM 5410 C CA . LEU B 1 110 ? -7.008 19.688 21.016 1 98.12 110 LEU B CA 1
ATOM 5411 C C . LEU B 1 110 ? -6.035 20.438 20.125 1 98.12 110 LEU B C 1
ATOM 5413 O O . LEU B 1 110 ? -5.684 19.953 19.031 1 98.12 110 LEU B O 1
ATOM 5417 N N . ALA B 1 111 ? -5.668 21.609 20.516 1 97 111 ALA B N 1
ATOM 5418 C CA . ALA B 1 111 ? -4.559 22.344 19.906 1 97 111 ALA B CA 1
ATOM 5419 C C . ALA B 1 111 ? -3.307 22.266 20.781 1 97 111 ALA B C 1
ATOM 5421 O O . ALA B 1 111 ? -3.379 22.422 22 1 97 111 ALA B O 1
ATOM 5422 N N . PHE B 1 112 ? -2.25 21.938 20.141 1 93.75 112 PHE B N 1
ATOM 5423 C CA . PHE B 1 112 ? -1.078 21.797 20.984 1 93.75 112 PHE B CA 1
ATOM 5424 C C . PHE B 1 112 ? 0.155 22.391 20.312 1 93.75 112 PHE B C 1
ATOM 5426 O O . PHE B 1 112 ? 0.639 21.859 19.312 1 93.75 112 PHE B O 1
ATOM 5433 N N . GLY B 1 113 ? 0.578 23.578 20.953 1 87.06 113 GLY B N 1
ATOM 5434 C CA . GLY B 1 113 ? 1.782 24.297 20.578 1 87.06 113 GLY B CA 1
ATOM 5435 C C . GLY B 1 113 ? 1.505 25.5 19.703 1 87.06 113 GLY B C 1
ATOM 5436 O O . GLY B 1 113 ? 0.347 25.844 19.453 1 87.06 113 GLY B O 1
ATOM 5437 N N . GLY B 1 114 ? 2.695 26.172 19.391 1 95.62 114 GLY B N 1
ATOM 5438 C CA . GLY B 1 114 ? 2.654 27.266 18.438 1 95.62 114 GLY B CA 1
ATOM 5439 C C . GLY B 1 114 ? 2.43 28.625 19.078 1 95.62 114 GLY B C 1
ATOM 5440 O O . GLY B 1 114 ? 1.729 29.469 18.531 1 95.62 114 GLY B O 1
ATOM 5441 N N . TRP B 1 115 ? 2.836 28.75 20.312 1 97.81 115 TRP B N 1
ATOM 5442 C CA . TRP B 1 115 ? 2.744 30.062 20.953 1 97.81 115 TRP B CA 1
ATOM 5443 C C . TRP B 1 115 ? 4.027 30.859 20.734 1 97.81 115 TRP B C 1
ATOM 5445 O O . TRP B 1 115 ? 5.125 30.297 20.75 1 97.81 115 TRP B O 1
ATOM 5455 N N . VAL B 1 116 ? 3.846 32.125 20.625 1 97.44 116 VAL B N 1
ATOM 5456 C CA . VAL B 1 116 ? 4.988 33 20.5 1 97.44 116 VAL B CA 1
ATOM 5457 C C . VAL B 1 116 ? 5.691 33.125 21.844 1 97.44 116 VAL B C 1
ATOM 5459 O O . VAL B 1 116 ? 5.047 33.375 22.875 1 97.44 116 VAL B O 1
ATOM 5462 N N . PRO B 1 117 ? 7.051 32.969 21.844 1 97.75 117 PRO B N 1
ATOM 5463 C CA . PRO B 1 117 ? 7.75 33.219 23.109 1 97.75 117 PRO B CA 1
ATOM 5464 C C . PRO B 1 117 ? 7.473 34.594 23.688 1 97.75 117 PRO B C 1
ATOM 5466 O O . PRO B 1 117 ? 7.371 35.562 22.953 1 97.75 117 PRO B O 1
ATOM 5469 N N . LYS B 1 118 ? 7.434 34.688 25 1 96.81 118 LYS B N 1
ATOM 5470 C CA . LYS B 1 118 ? 7.109 35.938 25.688 1 96.81 118 LYS B CA 1
ATOM 5471 C C . LYS B 1 118 ? 8.086 37.062 25.312 1 96.81 118 LYS B C 1
ATOM 5473 O O . LYS B 1 118 ? 7.699 38.219 25.188 1 96.81 118 LYS B O 1
ATOM 5478 N N . SER B 1 119 ? 9.312 36.688 25.094 1 94.12 119 SER B N 1
ATOM 5479 C CA . SER B 1 119 ? 10.375 37.688 24.875 1 94.12 119 SER B CA 1
ATOM 5480 C C . SER B 1 119 ? 10.602 37.938 23.391 1 94.12 119 SER B C 1
ATOM 5482 O O . SER B 1 119 ? 11.555 38.625 23 1 94.12 119 SER B O 1
ATOM 5484 N N . PHE B 1 120 ? 9.766 37.438 22.578 1 92.31 120 PHE B N 1
ATOM 5485 C CA . PHE B 1 120 ? 9.969 37.531 21.125 1 92.31 120 PHE B CA 1
ATOM 5486 C C . PHE B 1 120 ? 9.984 38.969 20.672 1 92.31 120 PHE B C 1
ATOM 5488 O O . PHE B 1 120 ? 9.18 39.781 21.125 1 92.31 120 PHE B O 1
ATOM 5495 N N . LYS B 1 121 ? 10.891 39.25 19.844 1 81.62 121 LYS B N 1
ATOM 5496 C CA . LYS B 1 121 ? 11.023 40.562 19.203 1 81.62 121 LYS B CA 1
ATOM 5497 C C . LYS B 1 121 ? 11.008 40.438 17.672 1 81.62 121 LYS B C 1
ATOM 5499 O O . LYS B 1 121 ? 11.984 39.969 17.078 1 81.62 121 LYS B O 1
ATOM 5504 N N . ALA B 1 122 ? 10 41.031 17.078 1 77 122 ALA B N 1
ATOM 5505 C CA . ALA B 1 122 ? 9.844 40.875 15.641 1 77 122 ALA B CA 1
ATOM 5506 C C . ALA B 1 122 ? 11 41.531 14.891 1 77 122 ALA B C 1
ATOM 5508 O O . ALA B 1 122 ? 11.445 41.031 13.859 1 77 122 ALA B O 1
ATOM 5509 N N . MET B 1 123 ? 11.445 42.5 15.359 1 72.44 123 MET B N 1
ATOM 5510 C CA . MET B 1 123 ? 12.516 43.25 14.727 1 72.44 123 MET B CA 1
ATOM 5511 C C . MET B 1 123 ? 13.797 42.438 14.664 1 72.44 123 MET B C 1
ATOM 5513 O O . MET B 1 123 ? 14.68 42.719 13.844 1 72.44 123 MET B O 1
ATOM 5517 N N . SER B 1 124 ? 13.812 41.5 15.406 1 72.19 124 SER B N 1
ATOM 5518 C CA . SER B 1 124 ? 15.016 40.656 15.469 1 72.19 124 SER B CA 1
ATOM 5519 C C . SER B 1 124 ? 15.125 39.75 14.266 1 72.19 124 SER B C 1
ATOM 5521 O O . SER B 1 124 ? 16.188 39.156 14.008 1 72.19 124 SER B O 1
ATOM 5523 N N . LEU B 1 125 ? 14.125 39.656 13.516 1 73.25 125 LEU B N 1
ATOM 5524 C CA . LEU B 1 125 ? 14.133 38.75 12.383 1 73.25 125 LEU B CA 1
ATOM 5525 C C . LEU B 1 125 ? 14.688 39.438 11.133 1 73.25 125 LEU B C 1
ATOM 5527 O O . LEU B 1 125 ? 14.93 38.781 10.117 1 73.25 125 LEU B O 1
ATOM 5531 N N . LYS B 1 126 ? 14.836 40.625 11.109 1 63.06 126 LYS B N 1
ATOM 5532 C CA . LYS B 1 126 ? 15.242 41.406 9.938 1 63.06 126 LYS B CA 1
ATOM 5533 C C . LYS B 1 126 ? 16.531 40.844 9.344 1 63.06 126 LYS B C 1
ATOM 5535 O O . LYS B 1 126 ? 16.703 40.844 8.125 1 63.06 126 LYS B O 1
ATOM 5540 N N . ASP B 1 127 ? 17.375 40.406 10.078 1 61.81 127 ASP B N 1
ATOM 5541 C CA . ASP B 1 127 ? 18.688 40 9.562 1 61.81 127 ASP B CA 1
ATOM 5542 C C . ASP B 1 127 ? 18.812 38.469 9.492 1 61.81 127 ASP B C 1
ATOM 5544 O O . ASP B 1 127 ? 19.891 37.938 9.273 1 61.81 127 ASP B O 1
ATOM 5548 N N . GLU B 1 128 ? 17.766 37.906 9.438 1 68.75 128 GLU B N 1
ATOM 5549 C CA . GLU B 1 128 ? 17.906 36.438 9.5 1 68.75 128 GLU B CA 1
ATOM 5550 C C . GLU B 1 128 ? 17.891 35.812 8.109 1 68.75 128 GLU B C 1
ATOM 5552 O O . GLU B 1 128 ? 17.266 36.375 7.191 1 68.75 128 GLU B O 1
ATOM 5557 N N . ALA B 1 129 ? 18.562 34.75 7.988 1 60.03 129 ALA B N 1
ATOM 5558 C CA . ALA B 1 129 ? 18.625 34 6.746 1 60.03 129 ALA B CA 1
ATOM 5559 C C . ALA B 1 129 ? 17.281 33.375 6.41 1 60.03 129 ALA B C 1
ATOM 5561 O O . ALA B 1 129 ? 16.562 32.906 7.301 1 60.03 129 ALA B O 1
ATOM 5562 N N . LYS B 1 130 ? 16.891 33.562 5.121 1 66.12 130 LYS B N 1
ATOM 5563 C CA . LYS B 1 130 ? 15.641 32.969 4.641 1 66.12 130 LYS B CA 1
ATOM 5564 C C . LYS B 1 130 ? 15.906 31.844 3.641 1 66.12 130 LYS B C 1
ATOM 5566 O O . LYS B 1 130 ? 16.922 31.859 2.947 1 66.12 130 LYS B O 1
ATOM 5571 N N . ALA B 1 131 ? 15.117 30.828 3.795 1 57.94 131 ALA B N 1
ATOM 5572 C CA . ALA B 1 131 ? 15.188 29.703 2.857 1 57.94 131 ALA B CA 1
ATOM 5573 C C . ALA B 1 131 ? 13.938 29.641 1.98 1 57.94 131 ALA B C 1
ATOM 5575 O O . ALA B 1 131 ? 12.898 30.203 2.332 1 57.94 131 ALA B O 1
ATOM 5576 N N . ALA B 1 132 ? 14.141 29.078 0.764 1 56.97 132 ALA B N 1
ATOM 5577 C CA . ALA B 1 132 ? 13.031 28.922 -0.167 1 56.97 132 ALA B CA 1
ATOM 5578 C C . ALA B 1 132 ? 11.93 28.047 0.438 1 56.97 132 ALA B C 1
ATOM 5580 O O . ALA B 1 132 ? 12.211 27.094 1.171 1 56.97 132 ALA B O 1
ATOM 5581 N N . ASP B 1 133 ? 10.664 28.562 0.255 1 54.16 133 ASP B N 1
ATOM 5582 C CA . ASP B 1 133 ? 9.5 27.906 0.848 1 54.16 133 ASP B CA 1
ATOM 5583 C C . ASP B 1 133 ? 9.156 26.609 0.108 1 54.16 133 ASP B C 1
ATOM 5585 O O . ASP B 1 133 ? 8.297 25.844 0.554 1 54.16 133 ASP B O 1
ATOM 5589 N N . GLY B 1 134 ? 9.781 26.25 -0.752 1 50.78 134 GLY B N 1
ATOM 5590 C CA . GLY B 1 134 ? 9.562 25.047 -1.541 1 50.78 134 GLY B CA 1
ATOM 5591 C C . GLY B 1 134 ? 8.32 25.109 -2.406 1 50.78 134 GLY B C 1
ATOM 5592 O O . GLY B 1 134 ? 8.023 24.172 -3.141 1 50.78 134 GLY B O 1
ATOM 5593 N N . ALA B 1 135 ? 7.484 26.078 -2.205 1 48.62 135 ALA B N 1
ATOM 5594 C CA . ALA B 1 135 ? 6.238 26.219 -2.957 1 48.62 135 ALA B CA 1
ATOM 5595 C C . ALA B 1 135 ? 6.387 27.25 -4.07 1 48.62 135 ALA B C 1
ATOM 5597 O O . ALA B 1 135 ? 5.395 27.703 -4.633 1 48.62 135 ALA B O 1
ATOM 5598 N N . GLY B 1 136 ? 7.617 27.547 -4.316 1 45.75 136 GLY B N 1
ATOM 5599 C CA . GLY B 1 136 ? 7.879 28.484 -5.398 1 45.75 136 GLY B CA 1
ATOM 5600 C C . GLY B 1 136 ? 7.688 29.938 -4.996 1 45.75 136 GLY B C 1
ATOM 5601 O O . GLY B 1 136 ? 7.562 30.812 -5.852 1 45.75 136 GLY B O 1
ATOM 5602 N N . HIS B 1 137 ? 7.535 30.188 -3.75 1 48.72 137 HIS B N 1
ATOM 5603 C CA . HIS B 1 137 ? 7.277 31.578 -3.367 1 48.72 137 HIS B CA 1
ATOM 5604 C C . HIS B 1 137 ? 8.562 32.281 -2.932 1 48.72 137 HIS B C 1
ATOM 5606 O O . HIS B 1 137 ? 8.516 33.344 -2.295 1 48.72 137 HIS B O 1
ATOM 5612 N N . GLY B 1 138 ? 9.609 31.672 -3.168 1 52.59 138 GLY B N 1
ATOM 5613 C CA . GLY B 1 138 ? 10.875 32.312 -2.82 1 52.59 138 GLY B CA 1
ATOM 5614 C C . GLY B 1 138 ? 11.336 31.984 -1.41 1 52.59 138 GLY B C 1
ATOM 5615 O O . GLY B 1 138 ? 10.859 31.031 -0.802 1 52.59 138 GLY B O 1
ATOM 5616 N N . ALA B 1 139 ? 12.461 32.688 -0.981 1 55.59 139 ALA B N 1
ATOM 5617 C CA . ALA B 1 139 ? 13.094 32.469 0.317 1 55.59 139 ALA B CA 1
ATOM 5618 C C . ALA B 1 139 ? 12.281 33.125 1.438 1 55.59 139 ALA B C 1
ATOM 5620 O O . ALA B 1 139 ? 12.508 34.281 1.801 1 55.59 139 ALA B O 1
ATOM 5621 N N . ILE B 1 140 ? 11.281 32.406 1.921 1 55.81 140 ILE B N 1
ATOM 5622 C CA . ILE B 1 140 ? 10.375 33.062 2.863 1 55.81 140 ILE B CA 1
ATOM 5623 C C . ILE B 1 140 ? 10.484 32.375 4.23 1 55.81 140 ILE B C 1
ATOM 5625 O O . ILE B 1 140 ? 10.023 32.938 5.234 1 55.81 140 ILE B O 1
ATOM 5629 N N . GLU B 1 141 ? 11.242 31.312 4.27 1 68.38 141 GLU B N 1
ATOM 5630 C CA . GLU B 1 141 ? 11.273 30.625 5.562 1 68.38 141 GLU B CA 1
ATOM 5631 C C . GLU B 1 141 ? 12.555 30.953 6.332 1 68.38 141 GLU B C 1
ATOM 5633 O O . GLU B 1 141 ? 13.656 30.75 5.82 1 68.38 141 GLU B O 1
ATOM 5638 N N . THR B 1 142 ? 12.312 31.375 7.496 1 78.56 142 THR B N 1
ATOM 5639 C CA . THR B 1 142 ? 13.422 31.781 8.352 1 78.56 142 THR B CA 1
ATOM 5640 C C . THR B 1 142 ? 14.094 30.562 8.977 1 78.56 142 THR B C 1
ATOM 5642 O O . THR B 1 142 ? 13.422 29.578 9.312 1 78.56 142 THR B O 1
ATOM 5645 N N . VAL B 1 143 ? 15.445 30.641 9.07 1 86.69 143 VAL B N 1
ATOM 5646 C CA . VAL B 1 143 ? 16.234 29.562 9.656 1 86.69 143 VAL B CA 1
ATOM 5647 C C . VAL B 1 143 ? 16.828 30.016 10.992 1 86.69 143 VAL B C 1
ATOM 5649 O O . VAL B 1 143 ? 17.172 31.188 11.156 1 86.69 143 VAL B O 1
ATOM 5652 N N . GLY B 1 144 ? 16.828 29.047 11.984 1 91.88 144 GLY B N 1
ATOM 5653 C CA . GLY B 1 144 ? 17.5 29.312 13.242 1 91.88 144 GLY B CA 1
ATOM 5654 C C . GLY B 1 144 ? 16.547 29.422 14.422 1 91.88 144 GLY B C 1
ATOM 5655 O O . GLY B 1 144 ? 15.328 29.359 14.242 1 91.88 144 GLY B O 1
ATOM 5656 N N . PRO B 1 145 ? 17.094 29.609 15.586 1 94.94 145 PRO B N 1
ATOM 5657 C CA . PRO B 1 145 ? 16.328 29.516 16.828 1 94.94 145 PRO B CA 1
ATOM 5658 C C . PRO B 1 145 ? 15.367 30.688 17.016 1 94.94 145 PRO B C 1
ATOM 5660 O O . PRO B 1 145 ? 14.43 30.609 17.812 1 94.94 145 PRO B O 1
ATOM 5663 N N . ARG B 1 146 ? 15.516 31.797 16.281 1 93.94 146 ARG B N 1
ATOM 5664 C CA . ARG B 1 146 ? 14.742 33 16.547 1 93.94 146 ARG B CA 1
ATOM 5665 C C . ARG B 1 146 ? 13.32 32.875 16.016 1 93.94 146 ARG B C 1
ATOM 5667 O O . ARG B 1 146 ? 12.43 33.625 16.438 1 93.94 146 ARG B O 1
ATOM 5674 N N . ILE B 1 147 ? 13.086 31.953 15.094 1 93.81 147 ILE B N 1
ATOM 5675 C CA . ILE B 1 147 ? 11.789 31.875 14.43 1 93.81 147 ILE B CA 1
ATOM 5676 C C . ILE B 1 147 ? 10.953 30.781 15.07 1 93.81 147 ILE B C 1
ATOM 5678 O O . ILE B 1 147 ? 9.844 30.469 14.609 1 93.81 147 ILE B O 1
ATOM 5682 N N . VAL B 1 148 ? 11.414 30.203 16.188 1 96.56 148 VAL B N 1
ATOM 5683 C CA . VAL B 1 148 ? 10.789 29.031 16.812 1 96.56 148 VAL B CA 1
ATOM 5684 C C . VAL B 1 148 ? 9.641 29.469 17.703 1 96.56 148 VAL B C 1
ATOM 5686 O O . VAL B 1 148 ? 9.797 30.391 18.531 1 96.56 148 VAL B O 1
ATOM 5689 N N . ALA B 1 149 ? 8.477 28.859 17.516 1 97.62 149 ALA B N 1
ATOM 5690 C CA . ALA B 1 149 ? 7.383 28.969 18.469 1 97.62 149 ALA B CA 1
ATOM 5691 C C . ALA B 1 149 ? 7.52 27.922 19.578 1 97.62 149 ALA B C 1
ATOM 5693 O O . ALA B 1 149 ? 8.219 26.922 19.422 1 97.62 149 ALA B O 1
ATOM 5694 N N . ILE B 1 150 ? 6.863 28.203 20.719 1 98.69 150 ILE B N 1
ATOM 5695 C CA . ILE B 1 150 ? 6.902 27.266 21.828 1 98.69 150 ILE B CA 1
ATOM 5696 C C . ILE B 1 150 ? 6.289 25.938 21.406 1 98.69 150 ILE B C 1
ATOM 5698 O O . ILE B 1 150 ? 5.137 25.875 20.969 1 98.69 150 ILE B O 1
ATOM 5702 N N . PRO B 1 151 ? 7.078 24.781 21.469 1 98.44 151 PRO B N 1
ATOM 5703 C CA . PRO B 1 151 ? 6.582 23.5 20.984 1 98.44 151 PRO B CA 1
ATOM 5704 C C . PRO B 1 151 ? 5.531 22.875 21.906 1 98.44 151 PRO B C 1
ATOM 5706 O O . PRO B 1 151 ? 5.566 23.094 23.125 1 98.44 151 PRO B O 1
ATOM 5709 N N . GLY B 1 152 ? 4.582 22.062 21.312 1 98.56 152 GLY B N 1
ATOM 5710 C CA . GLY B 1 152 ? 3.527 21.5 22.141 1 98.56 152 GLY B CA 1
ATOM 5711 C C . GLY B 1 152 ? 3.131 20.094 21.734 1 98.56 152 GLY B C 1
ATOM 5712 O O . GLY B 1 152 ? 2.264 19.484 22.359 1 98.56 152 GLY B O 1
ATOM 5713 N N . ASN B 1 153 ? 3.736 19.422 20.703 1 98.62 153 ASN B N 1
ATOM 5714 C CA . ASN B 1 153 ? 3.354 18.094 20.266 1 98.62 153 ASN B CA 1
ATOM 5715 C C . ASN B 1 153 ? 3.385 17.094 21.422 1 98.62 153 ASN B C 1
ATOM 5717 O O . ASN B 1 153 ? 2.426 16.344 21.641 1 98.62 153 ASN B O 1
ATOM 5721 N N . LEU B 1 154 ? 4.461 17.125 22.203 1 98.88 154 LEU B N 1
ATOM 5722 C CA . LEU B 1 154 ? 4.59 16.203 23.312 1 98.88 154 LEU B CA 1
ATOM 5723 C C . LEU B 1 154 ? 3.451 16.391 24.312 1 98.88 154 LEU B C 1
ATOM 5725 O O . LEU B 1 154 ? 2.879 15.406 24.797 1 98.88 154 LEU B O 1
ATOM 5729 N N . ALA B 1 155 ? 3.156 17.609 24.641 1 98.81 155 ALA B N 1
ATOM 5730 C CA . ALA B 1 155 ? 2.074 17.875 25.594 1 98.81 155 ALA B CA 1
ATOM 5731 C C . ALA B 1 155 ? 0.735 17.391 25.047 1 98.81 155 ALA B C 1
ATOM 5733 O O . ALA B 1 155 ? -0.099 16.875 25.797 1 98.81 155 ALA B O 1
ATOM 5734 N N . GLY B 1 156 ? 0.517 17.641 23.797 1 98.75 156 GLY B N 1
ATOM 5735 C CA . GLY B 1 156 ? -0.701 17.156 23.172 1 98.75 156 GLY B CA 1
ATOM 5736 C C . GLY B 1 156 ? -0.821 15.641 23.203 1 98.75 156 GLY B C 1
ATOM 5737 O O . GLY B 1 156 ? -1.878 15.109 23.547 1 98.75 156 GLY B O 1
ATOM 5738 N N . TRP B 1 157 ? 0.242 14.945 22.828 1 98.75 157 TRP B N 1
ATOM 5739 C CA . TRP B 1 157 ? 0.273 13.492 22.891 1 98.75 157 TRP B CA 1
ATOM 5740 C C . TRP B 1 157 ? -0.021 12.992 24.297 1 98.75 157 TRP B C 1
ATOM 5742 O O . TRP B 1 157 ? -0.831 12.078 24.484 1 98.75 157 TRP B O 1
ATOM 5752 N N . ASN B 1 158 ? 0.636 13.633 25.219 1 98.69 158 ASN B N 1
ATOM 5753 C CA . ASN B 1 158 ? 0.479 13.219 26.609 1 98.69 158 ASN B CA 1
ATOM 5754 C C . ASN B 1 158 ? -0.941 13.461 27.109 1 98.69 158 ASN B C 1
ATOM 5756 O O . ASN B 1 158 ? -1.511 12.625 27.812 1 98.69 158 ASN B O 1
ATOM 5760 N N . ARG B 1 159 ? -1.483 14.641 26.828 1 98.62 159 ARG B N 1
ATOM 5761 C CA . ARG B 1 159 ? -2.844 14.945 27.25 1 98.62 159 ARG B CA 1
ATOM 5762 C C . ARG B 1 159 ? -3.834 13.922 26.719 1 98.62 159 ARG B C 1
ATOM 5764 O O . ARG B 1 159 ? -4.699 13.445 27.453 1 98.62 159 ARG B O 1
ATOM 5771 N N . ALA B 1 160 ? -3.686 13.594 25.484 1 98.69 160 ALA B N 1
ATOM 5772 C CA . ALA B 1 160 ? -4.555 12.602 24.859 1 98.69 160 ALA B CA 1
ATOM 5773 C C . ALA B 1 160 ? -4.406 11.242 25.531 1 98.69 160 ALA B C 1
ATOM 5775 O O . ALA B 1 160 ? -5.402 10.562 25.797 1 98.69 160 ALA B O 1
ATOM 5776 N N . LEU B 1 161 ? -3.201 10.797 25.812 1 98.62 161 LEU B N 1
ATOM 5777 C CA . LEU B 1 161 ? -2.928 9.5 26.422 1 98.62 161 LEU B CA 1
ATOM 5778 C C . LEU B 1 161 ? -3.477 9.438 27.844 1 98.62 161 LEU B C 1
ATOM 5780 O O . LEU B 1 161 ? -4.113 8.453 28.234 1 98.62 161 LEU B O 1
ATOM 5784 N N . GLU B 1 162 ? -3.203 10.469 28.609 1 98.12 162 GLU B N 1
ATOM 5785 C CA . GLU B 1 162 ? -3.619 10.5 30 1 98.12 162 GLU B CA 1
ATOM 5786 C C . GLU B 1 162 ? -5.137 10.453 30.125 1 98.12 162 GLU B C 1
ATOM 5788 O O . GLU B 1 162 ? -5.672 9.797 31.031 1 98.12 162 GLU B O 1
ATOM 5793 N N . ASP B 1 163 ? -5.75 11.148 29.297 1 98.44 163 ASP B N 1
ATOM 5794 C CA . ASP B 1 163 ? -7.195 11.305 29.453 1 98.44 163 ASP B CA 1
ATOM 5795 C C . ASP B 1 163 ? -7.941 10.164 28.75 1 98.44 163 ASP B C 1
ATOM 5797 O O . ASP B 1 163 ? -9.023 9.766 29.188 1 98.44 163 ASP B O 1
ATOM 5801 N N . TYR B 1 164 ? -7.379 9.625 27.641 1 98.5 164 TYR B N 1
ATOM 5802 C CA . TYR B 1 164 ? -8.195 8.727 26.828 1 98.5 164 TYR B CA 1
ATOM 5803 C C . TYR B 1 164 ? -7.398 7.5 26.406 1 98.5 164 TYR B C 1
ATOM 5805 O O . TYR B 1 164 ? -7.949 6.566 25.812 1 98.5 164 TYR B O 1
ATOM 5813 N N . GLY B 1 165 ? -6.113 7.5 26.625 1 98.5 165 GLY B N 1
ATOM 5814 C CA . GLY B 1 165 ? -5.297 6.344 26.281 1 98.5 165 GLY B CA 1
ATOM 5815 C C . GLY B 1 165 ? -5.461 5.195 27.266 1 98.5 165 GLY B C 1
ATOM 5816 O O . GLY B 1 165 ? -6.133 5.332 28.281 1 98.5 165 GLY B O 1
ATOM 5817 N N . THR B 1 166 ? -4.926 4.043 26.891 1 98.56 166 THR B N 1
ATOM 5818 C CA . THR B 1 166 ? -4.938 2.861 27.734 1 98.56 166 THR B CA 1
ATOM 5819 C C . THR B 1 166 ? -3.514 2.379 28.016 1 98.56 166 THR B C 1
ATOM 5821 O O . THR B 1 166 ? -3.311 1.427 28.766 1 98.56 166 THR B O 1
ATOM 5824 N N . MET B 1 167 ? -2.568 3.045 27.406 1 98.44 167 MET B N 1
ATOM 5825 C CA . MET B 1 167 ? -1.165 2.664 27.547 1 98.44 167 MET B CA 1
ATOM 5826 C C . MET B 1 167 ? -0.333 3.834 28.062 1 98.44 167 MET B C 1
ATOM 5828 O O . MET B 1 167 ? -0.75 4.988 27.953 1 98.44 167 MET B O 1
ATOM 5832 N N . SER B 1 168 ? 0.845 3.52 28.594 1 98.19 168 SER B N 1
ATOM 5833 C CA . SER B 1 168 ? 1.743 4.539 29.125 1 98.19 168 SER B CA 1
ATOM 5834 C C . SER B 1 168 ? 2.586 5.164 28.016 1 98.19 168 SER B C 1
ATOM 5836 O O . SER B 1 168 ? 2.662 4.629 26.906 1 98.19 168 SER B O 1
ATOM 5838 N N . LEU B 1 169 ? 3.166 6.262 28.359 1 98 169 LEU B N 1
ATOM 5839 C CA . LEU B 1 169 ? 4.113 6.891 27.453 1 98 169 LEU B CA 1
ATOM 5840 C C . LEU B 1 169 ? 5.242 5.934 27.094 1 98 169 LEU B C 1
ATOM 5842 O O . LEU B 1 169 ? 5.688 5.898 25.938 1 98 169 LEU B O 1
ATOM 5846 N N . LYS B 1 170 ? 5.695 5.223 28.062 1 97.94 170 LYS B N 1
ATOM 5847 C CA . LYS B 1 170 ? 6.777 4.266 27.859 1 97.94 170 LYS B CA 1
ATOM 5848 C C . LYS B 1 170 ? 6.402 3.223 26.812 1 97.94 170 LYS B C 1
ATOM 5850 O O . LYS B 1 170 ? 7.199 2.914 25.922 1 97.94 170 LYS B O 1
ATOM 5855 N N . GLU B 1 171 ? 5.191 2.697 26.891 1 98.19 171 GLU B N 1
ATOM 5856 C CA . GLU B 1 171 ? 4.727 1.677 25.953 1 98.19 171 GLU B CA 1
ATOM 5857 C C . GLU B 1 171 ? 4.559 2.25 24.547 1 98.19 171 GLU B C 1
ATOM 5859 O O . GLU B 1 171 ? 4.965 1.626 23.562 1 98.19 171 GLU B O 1
ATOM 5864 N N . VAL B 1 172 ? 4.023 3.48 24.422 1 98.56 172 VAL B N 1
ATOM 5865 C CA . VAL B 1 172 ? 3.674 4.016 23.109 1 98.56 172 VAL B CA 1
ATOM 5866 C C . VAL B 1 172 ? 4.922 4.578 22.438 1 98.56 172 VAL B C 1
ATOM 5868 O O . VAL B 1 172 ? 4.992 4.652 21.203 1 98.56 172 VAL B O 1
ATOM 5871 N N . PHE B 1 173 ? 6.027 4.918 23.219 1 98.62 173 PHE B N 1
ATOM 5872 C CA . PHE B 1 173 ? 7.242 5.496 22.656 1 98.62 173 PHE B CA 1
ATOM 5873 C C . PHE B 1 173 ? 8.227 4.402 22.25 1 98.62 173 PHE B C 1
ATOM 5875 O O . PHE B 1 173 ? 9.227 4.672 21.594 1 98.62 173 PHE B O 1
ATOM 5882 N N . GLU B 1 174 ? 7.945 3.17 22.594 1 98.19 174 GLU B N 1
ATOM 5883 C CA . GLU B 1 174 ? 8.891 2.072 22.391 1 98.19 174 GLU B CA 1
ATOM 5884 C C . GLU B 1 174 ? 9.328 1.981 20.922 1 98.19 174 GLU B C 1
ATOM 5886 O O . GLU B 1 174 ? 10.523 1.926 20.641 1 98.19 174 GLU B O 1
ATOM 5891 N N . PRO B 1 175 ? 8.383 1.98 20 1 97.69 175 PRO B N 1
ATOM 5892 C CA . PRO B 1 175 ? 8.836 1.893 18.609 1 97.69 175 PRO B CA 1
ATOM 5893 C C . PRO B 1 175 ? 9.711 3.072 18.203 1 97.69 175 PRO B C 1
ATOM 5895 O O . PRO B 1 175 ? 10.703 2.893 17.484 1 97.69 175 PRO B O 1
ATOM 5898 N N . THR B 1 176 ? 9.352 4.254 18.641 1 98.5 176 THR B N 1
ATOM 5899 C CA . THR B 1 176 ? 10.102 5.461 18.297 1 98.5 176 THR B CA 1
ATOM 5900 C C . THR B 1 176 ? 11.531 5.371 18.812 1 98.5 176 THR B C 1
ATOM 5902 O O . THR B 1 176 ? 12.484 5.664 18.094 1 98.5 176 THR B O 1
ATOM 5905 N N . ILE B 1 177 ? 11.672 4.996 20.062 1 98.69 177 ILE B N 1
ATOM 5906 C CA . ILE B 1 177 ? 12.984 4.902 20.688 1 98.69 177 ILE B CA 1
ATOM 5907 C C . ILE B 1 177 ? 13.836 3.863 19.953 1 98.69 177 ILE B C 1
ATOM 5909 O O . ILE B 1 177 ? 15.008 4.102 19.656 1 98.69 177 ILE B O 1
ATOM 5913 N N . ALA B 1 178 ? 13.25 2.762 19.578 1 97.81 178 ALA B N 1
ATOM 5914 C CA . ALA B 1 178 ? 13.953 1.731 18.828 1 97.81 178 ALA B CA 1
ATOM 5915 C C . ALA B 1 178 ? 14.406 2.26 17.469 1 97.81 178 ALA B C 1
ATOM 5917 O O . ALA B 1 178 ? 15.547 2.027 17.047 1 97.81 178 ALA B O 1
ATOM 5918 N N . TYR B 1 179 ? 13.492 2.959 16.75 1 98.25 179 TYR B N 1
ATOM 5919 C CA . TYR B 1 179 ? 13.828 3.529 15.445 1 98.25 179 TYR B CA 1
ATOM 5920 C C . TYR B 1 179 ? 14.992 4.504 15.562 1 98.25 179 TYR B C 1
ATOM 5922 O O . TYR B 1 179 ? 15.906 4.492 14.727 1 98.25 179 TYR B O 1
ATOM 5930 N N . LEU B 1 180 ? 14.953 5.312 16.578 1 98.62 180 LEU B N 1
ATOM 5931 C CA . LEU B 1 180 ? 15.969 6.348 16.766 1 98.62 180 LEU B CA 1
ATOM 5932 C C . LEU B 1 180 ? 17.312 5.73 17.156 1 98.62 180 LEU B C 1
ATOM 5934 O O . LEU B 1 180 ? 18.359 6.246 16.797 1 98.62 180 LEU B O 1
ATOM 5938 N N . GLU B 1 181 ? 17.312 4.656 17.891 1 97.94 181 GLU B N 1
ATOM 5939 C CA . GLU B 1 181 ? 18.531 4.02 18.391 1 97.94 181 GLU B CA 1
ATOM 5940 C C . GLU B 1 181 ? 19.141 3.096 17.344 1 97.94 181 GLU B C 1
ATOM 5942 O O . GLU B 1 181 ? 20.344 3.15 17.078 1 97.94 181 GLU B O 1
ATOM 5947 N N . ASP B 1 182 ? 18.281 2.24 16.781 1 95.69 182 ASP B N 1
ATOM 5948 C CA . ASP B 1 182 ? 18.75 1.203 15.875 1 95.69 182 ASP B CA 1
ATOM 5949 C C . ASP B 1 182 ? 18.891 1.742 14.453 1 95.69 182 ASP B C 1
ATOM 5951 O O . ASP B 1 182 ? 19.672 1.211 13.656 1 95.69 182 ASP B O 1
ATOM 5955 N N . GLY B 1 183 ? 18.094 2.742 14.172 1 97.31 183 GLY B N 1
ATOM 5956 C CA . GLY B 1 183 ? 18.156 3.375 12.867 1 97.31 183 GLY B CA 1
ATOM 5957 C C . GLY B 1 183 ? 17.062 2.902 11.922 1 97.31 183 GLY B C 1
ATOM 5958 O O . GLY B 1 183 ? 16.531 1.805 12.086 1 97.31 183 GLY B O 1
ATOM 5959 N N . VAL B 1 184 ? 16.734 3.734 10.93 1 97.44 184 VAL B N 1
ATOM 5960 C CA . VAL B 1 184 ? 15.711 3.438 9.938 1 97.44 184 VAL B CA 1
ATOM 5961 C C . VAL B 1 184 ? 16.266 3.635 8.539 1 97.44 184 VAL B C 1
ATOM 5963 O O . VAL B 1 184 ? 17.156 4.469 8.328 1 97.44 184 VAL B O 1
ATOM 5966 N N . PRO B 1 185 ? 15.789 2.869 7.535 1 95.38 185 PRO B N 1
ATOM 5967 C CA . PRO B 1 185 ? 16.266 3.035 6.16 1 95.38 185 PRO B CA 1
ATOM 5968 C C . PRO B 1 185 ? 15.734 4.309 5.504 1 95.38 185 PRO B C 1
ATOM 5970 O O . PRO B 1 185 ? 14.664 4.801 5.871 1 95.38 185 PRO B O 1
ATOM 5973 N N . ILE B 1 186 ? 16.531 4.828 4.551 1 95.31 186 ILE B N 1
ATOM 5974 C CA . ILE B 1 186 ? 16.141 6 3.771 1 95.31 186 ILE B CA 1
ATOM 5975 C C . ILE B 1 186 ? 15.359 5.559 2.535 1 95.31 186 ILE B C 1
ATOM 5977 O O . ILE B 1 186 ? 15.867 4.793 1.712 1 95.31 186 ILE B O 1
ATOM 5981 N N . THR B 1 187 ? 14.133 6.016 2.443 1 91.38 187 THR B N 1
ATOM 5982 C CA . THR B 1 187 ? 13.305 5.715 1.279 1 91.38 187 THR B CA 1
ATOM 5983 C C . THR B 1 187 ? 13.539 6.738 0.171 1 91.38 187 THR B C 1
ATOM 5985 O O . THR B 1 187 ? 14.25 7.727 0.371 1 91.38 187 THR B O 1
ATOM 5988 N N . GLU B 1 188 ? 12.969 6.48 -0.987 1 89 188 GLU B N 1
ATOM 5989 C CA . GLU B 1 188 ? 13.094 7.418 -2.1 1 89 188 GLU B CA 1
ATOM 5990 C C . GLU B 1 188 ? 12.5 8.781 -1.746 1 89 188 GLU B C 1
ATOM 5992 O O . GLU B 1 188 ? 13.062 9.82 -2.096 1 89 188 GLU B O 1
ATOM 5997 N N . PHE B 1 189 ? 11.375 8.742 -1.062 1 90.69 189 PHE B N 1
ATOM 5998 C CA . PHE B 1 189 ? 10.758 9.992 -0.626 1 90.69 189 PHE B CA 1
ATOM 5999 C C . PHE B 1 189 ? 11.656 10.727 0.362 1 90.69 189 PHE B C 1
ATOM 6001 O O . PHE B 1 189 ? 11.828 11.945 0.267 1 90.69 189 PHE B O 1
ATOM 6008 N N . ASP B 1 190 ? 12.234 10.008 1.245 1 92.12 190 ASP B N 1
ATOM 6009 C CA . ASP B 1 190 ? 13.156 10.594 2.215 1 92.12 190 ASP B CA 1
ATOM 6010 C C . ASP B 1 190 ? 14.336 11.266 1.515 1 92.12 190 ASP B C 1
ATOM 6012 O O . ASP B 1 190 ? 14.719 12.383 1.866 1 92.12 190 ASP B O 1
ATOM 6016 N N . GLN B 1 191 ? 14.906 10.555 0.607 1 92.75 191 GLN B N 1
ATOM 6017 C CA . GLN B 1 191 ? 16.062 11.086 -0.101 1 92.75 191 GLN B CA 1
ATOM 6018 C C . GLN B 1 191 ? 15.727 12.406 -0.785 1 92.75 191 GLN B C 1
ATOM 6020 O O . GLN B 1 191 ? 16.5 13.359 -0.726 1 92.75 191 GLN B O 1
ATOM 6025 N N . ALA B 1 192 ? 14.602 12.414 -1.438 1 89.31 192 ALA B N 1
ATOM 6026 C CA . ALA B 1 192 ? 14.172 13.641 -2.119 1 89.31 192 ALA B CA 1
ATOM 6027 C C . ALA B 1 192 ? 13.977 14.773 -1.125 1 89.31 192 ALA B C 1
ATOM 6029 O O . ALA B 1 192 ? 14.414 15.906 -1.366 1 89.31 192 ALA B O 1
ATOM 6030 N N . MET B 1 193 ? 13.328 14.469 -0.025 1 90.5 193 MET B N 1
ATOM 6031 C CA . MET B 1 193 ? 13.062 15.492 0.988 1 90.5 193 MET B CA 1
ATOM 6032 C C . MET B 1 193 ? 14.367 15.977 1.62 1 90.5 193 MET B C 1
ATOM 6034 O O . MET B 1 193 ? 14.547 17.172 1.844 1 90.5 193 MET B O 1
ATOM 6038 N N . TRP B 1 194 ? 15.219 15.031 1.905 1 91.75 194 TRP B N 1
ATOM 6039 C CA . TRP B 1 194 ? 16.5 15.391 2.508 1 91.75 194 TRP B CA 1
ATOM 6040 C C . TRP B 1 194 ? 17.297 16.297 1.581 1 91.75 194 TRP B C 1
ATOM 6042 O O . TRP B 1 194 ? 17.797 17.344 2.006 1 91.75 194 TRP B O 1
ATOM 6052 N N . ARG B 1 195 ? 17.438 15.891 0.354 1 87.94 195 ARG B N 1
ATOM 6053 C CA . ARG B 1 195 ? 18.188 16.656 -0.628 1 87.94 195 ARG B CA 1
ATOM 6054 C C . ARG B 1 195 ? 17.609 18.062 -0.8 1 87.94 195 ARG B C 1
ATOM 6056 O O . ARG B 1 195 ? 18.344 19.031 -1.003 1 87.94 195 ARG B O 1
ATOM 6063 N N . GLY B 1 196 ? 16.375 18.125 -0.66 1 85.5 196 GLY B N 1
ATOM 6064 C CA . GLY B 1 196 ? 15.703 19.391 -0.928 1 85.5 196 GLY B CA 1
ATOM 6065 C C . GLY B 1 196 ? 15.688 20.328 0.27 1 85.5 196 GLY B C 1
ATOM 6066 O O . GLY B 1 196 ? 15.461 21.531 0.123 1 85.5 196 GLY B O 1
ATOM 6067 N N . THR B 1 197 ? 15.992 19.812 1.502 1 88.31 197 THR B N 1
ATOM 6068 C CA . THR B 1 197 ? 15.68 20.656 2.643 1 88.31 197 THR B CA 1
ATOM 6069 C C . THR B 1 197 ? 16.859 20.703 3.621 1 88.31 197 THR B C 1
ATOM 6071 O O . THR B 1 197 ? 16.906 21.562 4.496 1 88.31 197 THR B O 1
ATOM 6074 N N . VAL B 1 198 ? 17.781 19.859 3.51 1 89.69 198 VAL B N 1
ATOM 6075 C CA . VAL B 1 198 ? 18.734 19.641 4.582 1 89.69 198 VAL B CA 1
ATOM 6076 C C . VAL B 1 198 ? 19.688 20.828 4.68 1 89.69 198 VAL B C 1
ATOM 6078 O O . VAL B 1 198 ? 20.281 21.078 5.734 1 89.69 198 VAL B O 1
ATOM 6081 N N . GLU B 1 199 ? 19.859 21.688 3.686 1 87.81 199 GLU B N 1
ATOM 6082 C CA . GLU B 1 199 ? 20.781 22.812 3.721 1 87.81 199 GLU B CA 1
ATOM 6083 C C . GLU B 1 199 ? 20.359 23.828 4.785 1 87.81 199 GLU B C 1
ATOM 6085 O O . GLU B 1 199 ? 21.203 24.562 5.309 1 87.81 199 GLU B O 1
ATOM 6090 N N . ARG B 1 200 ? 19.156 23.812 5.234 1 87.5 200 ARG B N 1
ATOM 6091 C CA . ARG B 1 200 ? 18.625 24.719 6.254 1 87.5 200 ARG B CA 1
ATOM 6092 C C . ARG B 1 200 ? 19.25 24.438 7.613 1 87.5 200 ARG B C 1
ATOM 6094 O O . ARG B 1 200 ? 19.234 25.297 8.5 1 87.5 200 ARG B O 1
ATOM 6101 N N . VAL B 1 201 ? 19.828 23.281 7.77 1 92.62 201 VAL B N 1
ATOM 6102 C CA . VAL B 1 201 ? 20.312 22.891 9.086 1 92.62 201 VAL B CA 1
ATOM 6103 C C . VAL B 1 201 ? 21.812 23.203 9.188 1 92.62 201 VAL B C 1
ATOM 6105 O O . VAL B 1 201 ? 22.375 23.219 10.281 1 92.62 201 VAL B O 1
ATOM 6108 N N . ARG B 1 202 ? 22.469 23.531 8.141 1 90.94 202 ARG B N 1
ATOM 6109 C CA . ARG B 1 202 ? 23.922 23.641 8.016 1 90.94 202 ARG B CA 1
ATOM 6110 C C . ARG B 1 202 ? 24.484 24.688 8.969 1 90.94 202 ARG B C 1
ATOM 6112 O O . ARG B 1 202 ? 25.594 24.531 9.484 1 90.94 202 ARG B O 1
ATOM 6119 N N . PRO B 1 203 ? 23.781 25.781 9.266 1 90.5 203 PRO B N 1
ATOM 6120 C CA . PRO B 1 203 ? 24.359 26.844 10.102 1 90.5 203 PRO B CA 1
ATOM 6121 C C . PRO B 1 203 ? 24.562 26.406 11.547 1 90.5 203 PRO B C 1
ATOM 6123 O O . PRO B 1 203 ? 25.25 27.078 12.305 1 90.5 203 PRO B O 1
ATOM 6126 N N . HIS B 1 204 ? 24.031 25.375 11.938 1 92.94 204 HIS B N 1
ATOM 6127 C CA . HIS B 1 204 ? 24.062 24.953 13.336 1 92.94 204 HIS B CA 1
ATOM 6128 C C . HIS B 1 204 ? 24.844 23.641 13.484 1 92.94 204 HIS B C 1
ATOM 6130 O O . HIS B 1 204 ? 24.406 22.594 12.992 1 92.94 204 HIS B O 1
ATOM 6136 N N . LYS B 1 205 ? 25.812 23.672 14.305 1 94.12 205 LYS B N 1
ATOM 6137 C CA . LYS B 1 205 ? 26.75 22.562 14.406 1 94.12 205 LYS B CA 1
ATOM 6138 C C . LYS B 1 205 ? 26.062 21.312 14.93 1 94.12 205 LYS B C 1
ATOM 6140 O O . LYS B 1 205 ? 26.297 20.203 14.422 1 94.12 205 LYS B O 1
ATOM 6145 N N . GLU B 1 206 ? 25.266 21.422 15.977 1 94.81 206 GLU B N 1
ATOM 6146 C CA . GLU B 1 206 ? 24.562 20.266 16.547 1 94.81 206 GLU B CA 1
ATOM 6147 C C . GLU B 1 206 ? 23.594 19.656 15.531 1 94.81 206 GLU B C 1
ATOM 6149 O O . GLU B 1 206 ? 23.469 18.438 15.461 1 94.81 206 GLU B O 1
ATOM 6154 N N . SER B 1 207 ? 22.984 20.5 14.734 1 96.25 207 SER B N 1
ATOM 6155 C CA . SER B 1 207 ? 22.062 20.047 13.695 1 96.25 207 SER B CA 1
ATOM 6156 C C . SER B 1 207 ? 22.797 19.281 12.602 1 96.25 207 SER B C 1
ATOM 6158 O O . SER B 1 207 ? 22.359 18.203 12.188 1 96.25 207 SER B O 1
ATOM 6160 N N . ARG B 1 208 ? 23.891 19.828 12.203 1 95.69 208 ARG B N 1
ATOM 6161 C CA . ARG B 1 208 ? 24.688 19.219 11.148 1 95.69 208 ARG B CA 1
ATOM 6162 C C . ARG B 1 208 ? 25.172 17.828 11.547 1 95.69 208 ARG B C 1
ATOM 6164 O O . ARG B 1 208 ? 25.172 16.906 10.727 1 95.69 208 ARG B O 1
ATOM 6171 N N . ALA B 1 209 ? 25.531 17.703 12.758 1 96.56 209 ALA B N 1
ATOM 6172 C CA . ALA B 1 209 ? 26.094 16.453 13.266 1 96.56 209 ALA B CA 1
ATOM 6173 C C . ALA B 1 209 ? 25.078 15.328 13.203 1 96.56 209 ALA B C 1
ATOM 6175 O O . ALA B 1 209 ? 25.438 14.164 13.055 1 96.56 209 ALA B O 1
ATOM 6176 N N . ILE B 1 210 ? 23.812 15.656 13.234 1 97.12 210 ILE B N 1
ATOM 6177 C CA . ILE B 1 210 ? 22.75 14.648 13.297 1 97.12 210 ILE B CA 1
ATOM 6178 C C . ILE B 1 210 ? 22.109 14.492 11.922 1 97.12 210 ILE B C 1
ATOM 6180 O O . ILE B 1 210 ? 21.859 13.367 11.469 1 97.12 210 ILE B O 1
ATOM 6184 N N . LEU B 1 211 ? 21.875 15.578 11.203 1 97.25 211 LEU B N 1
ATOM 6185 C CA . LEU B 1 211 ? 20.938 15.562 10.078 1 97.25 211 LEU B CA 1
ATOM 6186 C C . LEU B 1 211 ? 21.688 15.484 8.75 1 97.25 211 LEU B C 1
ATOM 6188 O O . LEU B 1 211 ? 21.078 15.281 7.699 1 97.25 211 LEU B O 1
ATOM 6192 N N . PHE B 1 212 ? 22.969 15.664 8.82 1 96.5 212 PHE B N 1
ATOM 6193 C CA . PHE B 1 212 ? 23.828 15.32 7.695 1 96.5 212 PHE B CA 1
ATOM 6194 C C . PHE B 1 212 ? 24.562 14.008 7.953 1 96.5 212 PHE B C 1
ATOM 6196 O O . PHE B 1 212 ? 25.094 13.797 9.047 1 96.5 212 PHE B O 1
ATOM 6203 N N . LYS B 1 213 ? 24.516 13.164 6.953 1 95.81 213 LYS B N 1
ATOM 6204 C CA . LYS B 1 213 ? 25.328 11.961 7.043 1 95.81 213 LYS B CA 1
ATOM 6205 C C . LYS B 1 213 ? 26.812 12.305 7.219 1 95.81 213 LYS B C 1
ATOM 6207 O O . LYS B 1 213 ? 27.375 13.062 6.43 1 95.81 213 LYS B O 1
ATOM 6212 N N . ASP B 1 214 ? 27.422 11.836 8.234 1 93.81 214 ASP B N 1
ATOM 6213 C CA . ASP B 1 214 ? 28.812 12.086 8.578 1 93.81 214 ASP B CA 1
ATOM 6214 C C . ASP B 1 214 ? 29.094 13.578 8.711 1 93.81 214 ASP B C 1
ATOM 6216 O O . ASP B 1 214 ? 30.219 14.031 8.484 1 93.81 214 ASP B O 1
ATOM 6220 N N . GLY B 1 215 ? 28.047 14.375 8.906 1 93.56 215 GLY B N 1
ATOM 6221 C CA . GLY B 1 215 ? 28.172 15.805 9.148 1 93.56 215 GLY B CA 1
ATOM 6222 C C . GLY B 1 215 ? 28.297 16.625 7.879 1 93.56 215 GLY B C 1
ATOM 6223 O O . GLY B 1 215 ? 28.422 17.844 7.93 1 93.56 215 GLY B O 1
ATOM 6224 N N . GLU B 1 216 ? 28.141 16.016 6.723 1 93.38 216 GLU B N 1
ATOM 6225 C CA . GLU B 1 216 ? 28.469 16.766 5.516 1 93.38 216 GLU B CA 1
ATOM 6226 C C . GLU B 1 216 ? 27.484 16.453 4.391 1 93.38 216 GLU B C 1
ATOM 6228 O O . GLU B 1 216 ? 27.125 17.328 3.604 1 93.38 216 GLU B O 1
ATOM 6233 N N . ASN B 1 217 ? 27.094 15.242 4.301 1 94.69 217 ASN B N 1
ATOM 6234 C CA . ASN B 1 217 ? 26.328 14.805 3.133 1 94.69 217 ASN B CA 1
ATOM 6235 C C . ASN B 1 217 ? 24.875 14.539 3.48 1 94.69 217 ASN B C 1
ATOM 6237 O O . ASN B 1 217 ? 24.562 14.117 4.598 1 94.69 217 ASN B O 1
ATOM 6241 N N . PRO B 1 218 ? 23.938 14.852 2.516 1 95.19 218 PRO B N 1
ATOM 6242 C CA . PRO B 1 218 ? 22.562 14.398 2.738 1 95.19 218 PRO B CA 1
ATOM 6243 C C . PRO B 1 218 ? 22.438 12.875 2.799 1 95.19 218 PRO B C 1
ATOM 6245 O O . PRO B 1 218 ? 23.219 12.164 2.154 1 95.19 218 PRO B O 1
ATOM 6248 N N . TYR B 1 219 ? 21.469 12.398 3.602 1 96.38 219 TYR B N 1
ATOM 6249 C CA . TYR B 1 219 ? 21.172 10.969 3.623 1 96.38 219 TYR B CA 1
ATOM 6250 C C . TYR B 1 219 ? 20.594 10.508 2.291 1 96.38 219 TYR B C 1
ATOM 6252 O O . TYR B 1 219 ? 19.812 11.219 1.672 1 96.38 219 TYR B O 1
ATOM 6260 N N . GLU B 1 220 ? 21.016 9.336 1.82 1 94.75 220 GLU B N 1
ATOM 6261 C CA . GLU B 1 220 ? 20.562 8.758 0.556 1 94.75 220 GLU B CA 1
ATOM 6262 C C . GLU B 1 220 ? 20.156 7.297 0.731 1 94.75 220 GLU B C 1
ATOM 6264 O O . GLU B 1 220 ? 20.375 6.703 1.789 1 94.75 220 GLU B O 1
ATOM 6269 N N . ILE B 1 221 ? 19.484 6.75 -0.287 1 92.88 221 ILE B N 1
ATOM 6270 C CA . ILE B 1 221 ? 19.078 5.348 -0.283 1 92.88 221 ILE B CA 1
ATOM 6271 C C . ILE B 1 221 ? 20.297 4.469 0.025 1 92.88 221 ILE B C 1
ATOM 6273 O O . ILE B 1 221 ? 21.375 4.672 -0.536 1 92.88 221 ILE B O 1
ATOM 6277 N N . GLY B 1 222 ? 20.094 3.469 0.859 1 91.88 222 GLY B N 1
ATOM 6278 C CA . GLY B 1 222 ? 21.188 2.615 1.312 1 91.88 222 GLY B CA 1
ATOM 6279 C C . GLY B 1 222 ? 21.734 3.018 2.67 1 91.88 222 GLY B C 1
ATOM 6280 O O . GLY B 1 222 ? 22.344 2.203 3.363 1 91.88 222 GLY B O 1
ATOM 6281 N N . ASP B 1 223 ? 21.516 4.328 3.057 1 95.25 223 ASP B N 1
ATOM 6282 C CA . ASP B 1 223 ? 21.922 4.812 4.367 1 95.25 223 ASP B CA 1
ATOM 6283 C C . ASP B 1 223 ? 20.906 4.441 5.441 1 95.25 223 ASP B C 1
ATOM 6285 O O . ASP B 1 223 ? 19.766 4.078 5.129 1 95.25 223 ASP B O 1
ATOM 6289 N N . ILE B 1 224 ? 21.328 4.473 6.742 1 96.31 224 ILE B N 1
ATOM 6290 C CA . ILE B 1 224 ? 20.5 4.309 7.934 1 96.31 224 ILE B CA 1
ATOM 6291 C C . ILE B 1 224 ? 20.547 5.578 8.773 1 96.31 224 ILE B C 1
ATOM 6293 O O . ILE B 1 224 ? 21.625 6.051 9.133 1 96.31 224 ILE B O 1
ATOM 6297 N N . PHE B 1 225 ? 19.438 6.141 9.062 1 97.75 225 PHE B N 1
ATOM 6298 C CA . PHE B 1 225 ? 19.375 7.348 9.875 1 97.75 225 PHE B CA 1
ATOM 6299 C C . PHE B 1 225 ? 19.125 7.004 11.344 1 97.75 225 PHE B C 1
ATOM 6301 O O . PHE B 1 225 ? 18.234 6.203 11.648 1 97.75 225 PHE B O 1
ATOM 6308 N N . THR B 1 226 ? 19.906 7.574 12.203 1 97.75 226 THR B N 1
ATOM 6309 C CA . THR B 1 226 ? 19.719 7.516 13.648 1 97.75 226 THR B CA 1
ATOM 6310 C C . THR B 1 226 ? 19.719 8.922 14.25 1 97.75 226 THR B C 1
ATOM 6312 O O . THR B 1 226 ? 20.25 9.859 13.648 1 97.75 226 THR B O 1
ATOM 6315 N N . ASN B 1 227 ? 19.094 9.102 15.305 1 98.56 227 ASN B N 1
ATOM 6316 C CA . ASN B 1 227 ? 19.188 10.25 16.203 1 98.56 227 ASN B CA 1
ATOM 6317 C C . ASN B 1 227 ? 19.281 9.82 17.656 1 98.56 227 ASN B C 1
ATOM 6319 O O . ASN B 1 227 ? 18.312 9.945 18.406 1 98.56 227 ASN B O 1
ATOM 6323 N N . LYS B 1 228 ? 20.469 9.367 18.016 1 98 228 LYS B N 1
ATOM 6324 C CA . LYS B 1 228 ? 20.719 8.766 19.328 1 98 228 LYS B CA 1
ATOM 6325 C C . LYS B 1 228 ? 20.484 9.781 20.453 1 98 228 LYS B C 1
ATOM 6327 O O . LYS B 1 228 ? 19.938 9.445 21.5 1 98 228 LYS B O 1
ATOM 6332 N N . PRO B 1 229 ? 20.906 11.062 20.266 1 98.44 229 PRO B N 1
ATOM 6333 C CA . PRO B 1 229 ? 20.578 12.047 21.297 1 98.44 229 PRO B CA 1
ATOM 6334 C C . PRO B 1 229 ? 19.078 12.156 21.547 1 98.44 229 PRO B C 1
ATOM 6336 O O . PRO B 1 229 ? 18.641 12.242 22.703 1 98.44 229 PRO B O 1
ATOM 6339 N N . LEU B 1 230 ? 18.281 12.164 20.5 1 98.75 230 LEU B N 1
ATOM 6340 C CA . LEU B 1 230 ? 16.844 12.234 20.672 1 98.75 230 LEU B CA 1
ATOM 6341 C C . LEU B 1 230 ? 16.312 10.961 21.344 1 98.75 230 LEU B C 1
ATOM 6343 O O . LEU B 1 230 ? 15.367 11.016 22.125 1 98.75 230 LEU B O 1
ATOM 6347 N N . ALA B 1 231 ? 16.891 9.805 20.969 1 98.75 231 ALA B N 1
ATOM 6348 C CA . ALA B 1 231 ? 16.484 8.57 21.641 1 98.75 231 ALA B CA 1
ATOM 6349 C C . ALA B 1 231 ? 16.641 8.688 23.156 1 98.75 231 ALA B C 1
ATOM 6351 O O . ALA B 1 231 ? 15.766 8.266 23.906 1 98.75 231 ALA B O 1
ATOM 6352 N N . LYS B 1 232 ? 17.766 9.242 23.562 1 98.56 232 LYS B N 1
ATOM 6353 C CA . LYS B 1 232 ? 18.016 9.438 24.984 1 98.56 232 LYS B CA 1
ATOM 6354 C C . LYS B 1 232 ? 16.984 10.375 25.594 1 98.56 232 LYS B C 1
ATOM 6356 O O . LYS B 1 232 ? 16.469 10.109 26.688 1 98.56 232 LYS B O 1
ATOM 6361 N N . THR B 1 233 ? 16.734 11.445 24.906 1 98.75 233 THR B N 1
ATOM 6362 C CA . THR B 1 233 ? 15.727 12.414 25.359 1 98.75 233 THR B CA 1
ATOM 6363 C C . THR B 1 233 ? 14.359 11.75 25.5 1 98.75 233 THR B C 1
ATOM 6365 O O . THR B 1 233 ? 13.688 11.906 26.516 1 98.75 233 THR B O 1
ATOM 6368 N N . MET B 1 234 ? 13.969 11.008 24.484 1 98.75 234 MET B N 1
ATOM 6369 C CA . MET B 1 234 ? 12.672 10.344 24.484 1 98.75 234 MET B CA 1
ATOM 6370 C C . MET B 1 234 ? 12.586 9.305 25.594 1 98.75 234 MET B C 1
ATOM 6372 O O . MET B 1 234 ? 11.523 9.102 26.188 1 98.75 234 MET B O 1
ATOM 6376 N N . ARG B 1 235 ? 13.648 8.609 25.844 1 98.56 235 ARG B N 1
ATOM 6377 C CA . ARG B 1 235 ? 13.68 7.637 26.922 1 98.56 235 ARG B CA 1
ATOM 6378 C C . ARG B 1 235 ? 13.438 8.312 28.281 1 98.56 235 ARG B C 1
ATOM 6380 O O . ARG B 1 235 ? 12.758 7.762 29.141 1 98.56 235 ARG B O 1
ATOM 6387 N N . ARG B 1 236 ? 14.055 9.43 28.5 1 98.5 236 ARG B N 1
ATOM 6388 C CA . ARG B 1 236 ? 13.852 10.164 29.75 1 98.5 236 ARG B CA 1
ATOM 6389 C C . ARG B 1 236 ? 12.398 10.602 29.891 1 98.5 236 ARG B C 1
ATOM 6391 O O . ARG B 1 236 ? 11.812 10.492 30.984 1 98.5 236 ARG B O 1
ATOM 6398 N N . ILE B 1 237 ? 11.867 11.094 28.828 1 98.75 237 ILE B N 1
ATOM 6399 C CA . ILE B 1 237 ? 10.469 11.508 28.859 1 98.75 237 ILE B CA 1
ATOM 6400 C C . ILE B 1 237 ? 9.586 10.305 29.188 1 98.75 237 ILE B C 1
ATOM 6402 O O . ILE B 1 237 ? 8.656 10.414 29.984 1 98.75 237 ILE B O 1
ATOM 6406 N N . ALA B 1 238 ? 9.852 9.211 28.516 1 98.38 238 ALA B N 1
ATOM 6407 C CA . ALA B 1 238 ? 9.086 7.988 28.719 1 98.38 238 ALA B CA 1
ATOM 6408 C C . ALA B 1 238 ? 9.156 7.535 30.172 1 98.38 238 ALA B C 1
ATOM 6410 O O . ALA B 1 238 ? 8.164 7.062 30.734 1 98.38 238 ALA B O 1
ATOM 6411 N N . ASP B 1 239 ? 10.281 7.723 30.766 1 97.81 239 ASP B N 1
ATOM 6412 C CA . ASP B 1 239 ? 10.539 7.199 32.094 1 97.81 239 ASP B CA 1
ATOM 6413 C C . ASP B 1 239 ? 10.102 8.195 33.188 1 97.81 239 ASP B C 1
ATOM 6415 O O . ASP B 1 239 ? 9.625 7.797 34.25 1 97.81 239 ASP B O 1
ATOM 6419 N N . GLU B 1 240 ? 10.273 9.492 32.906 1 98.06 240 GLU B N 1
ATOM 6420 C CA . GLU B 1 240 ? 10.125 10.5 33.938 1 98.06 240 GLU B CA 1
ATOM 6421 C C . GLU B 1 240 ? 8.852 11.32 33.75 1 98.06 240 GLU B C 1
ATOM 6423 O O . GLU B 1 240 ? 8.438 12.055 34.656 1 98.06 240 GLU B O 1
ATOM 6428 N N . GLY B 1 241 ? 8.281 11.156 32.625 1 97.94 241 GLY B N 1
ATOM 6429 C CA . GLY B 1 241 ? 7.121 11.969 32.312 1 97.94 241 GLY B CA 1
ATOM 6430 C C . GLY B 1 241 ? 7.48 13.242 31.562 1 97.94 241 GLY B C 1
ATOM 6431 O O . GLY B 1 241 ? 8.656 13.586 31.438 1 97.94 241 GLY B O 1
ATOM 6432 N N . ILE B 1 242 ? 6.457 13.992 31.141 1 98.44 242 ILE B N 1
ATOM 6433 C CA . ILE B 1 242 ? 6.688 15.125 30.266 1 98.44 242 ILE B CA 1
ATOM 6434 C C . ILE B 1 242 ? 7.23 16.312 31.062 1 98.44 242 ILE B C 1
ATOM 6436 O O . ILE B 1 242 ? 7.73 17.281 30.484 1 98.44 242 ILE B O 1
ATOM 6440 N N . GLU B 1 243 ? 7.16 16.266 32.375 1 98.19 243 GLU B N 1
ATOM 6441 C CA . GLU B 1 243 ? 7.641 17.359 33.219 1 98.19 243 GLU B CA 1
ATOM 6442 C C . GLU B 1 243 ? 9.141 17.578 33.031 1 98.19 243 GLU B C 1
ATOM 6444 O O . GLU B 1 243 ? 9.617 18.703 33.125 1 98.19 243 GLU B O 1
ATOM 6449 N N . VAL B 1 244 ? 9.828 16.531 32.75 1 98.5 244 VAL B N 1
ATOM 6450 C CA . VAL B 1 244 ? 11.273 16.672 32.562 1 98.5 244 VAL B CA 1
ATOM 6451 C C . VAL B 1 244 ? 11.539 17.547 31.344 1 98.5 244 VAL B C 1
ATOM 6453 O O . VAL B 1 244 ? 12.539 18.266 31.297 1 98.5 244 VAL B O 1
ATOM 6456 N N . PHE B 1 245 ? 10.656 17.547 30.375 1 98.69 245 PHE B N 1
ATOM 6457 C CA . PHE B 1 245 ? 10.758 18.312 29.125 1 98.69 245 PHE B CA 1
ATOM 6458 C C . PHE B 1 245 ? 10.281 19.75 29.328 1 98.69 245 PHE B C 1
ATOM 6460 O O . PHE B 1 245 ? 10.891 20.688 28.812 1 98.69 245 PHE B O 1
ATOM 6467 N N . TYR B 1 246 ? 9.289 19.953 30.109 1 98.62 246 TYR B N 1
ATOM 6468 C CA . TYR B 1 246 ? 8.641 21.266 30.156 1 98.62 246 TYR B CA 1
ATOM 6469 C C . TYR B 1 246 ? 9.055 22.047 31.406 1 98.62 246 TYR B C 1
ATOM 6471 O O . TYR B 1 246 ? 8.969 23.266 31.438 1 98.62 246 TYR B O 1
ATOM 6479 N N . GLN B 1 247 ? 9.57 21.344 32.438 1 98.19 247 GLN B N 1
ATOM 6480 C CA . GLN B 1 247 ? 9.844 22.016 33.688 1 98.19 247 GLN B CA 1
ATOM 6481 C C . GLN B 1 247 ? 11.148 21.516 34.312 1 98.19 247 GLN B C 1
ATOM 6483 O O . GLN B 1 247 ? 11.641 22.094 35.281 1 98.19 247 GLN B O 1
ATOM 6488 N N . GLY B 1 248 ? 11.695 20.516 33.781 1 98.31 248 GLY B N 1
ATOM 6489 C CA . GLY B 1 248 ? 12.844 19.859 34.375 1 98.31 248 GLY B CA 1
ATOM 6490 C C . GLY B 1 248 ? 14.141 20.125 33.625 1 98.31 248 GLY B C 1
ATOM 6491 O O . GLY B 1 248 ? 14.344 21.203 33.094 1 98.31 248 GLY B O 1
ATOM 6492 N N . ASP B 1 249 ? 14.992 19.094 33.75 1 98.06 249 ASP B N 1
ATOM 6493 C CA . ASP B 1 249 ? 16.359 19.203 33.25 1 98.06 249 ASP B CA 1
ATOM 6494 C C . ASP B 1 249 ? 16.391 19.453 31.75 1 98.06 249 ASP B C 1
ATOM 6496 O O . ASP B 1 249 ? 17.203 20.219 31.266 1 98.06 249 ASP B O 1
ATOM 6500 N N . ILE B 1 250 ? 15.547 18.812 31.047 1 98.62 250 ILE B N 1
ATOM 6501 C CA . ILE B 1 250 ? 15.523 18.984 29.594 1 98.62 250 ILE B CA 1
ATOM 6502 C C . ILE B 1 250 ? 15.062 20.406 29.25 1 98.62 250 ILE B C 1
ATOM 6504 O O . ILE B 1 250 ? 15.57 21.016 28.312 1 98.62 250 ILE B O 1
ATOM 6508 N N . ALA B 1 251 ? 14.086 20.906 30.016 1 98.69 251 ALA B N 1
ATOM 6509 C CA . ALA B 1 251 ? 13.648 22.281 29.828 1 98.69 251 ALA B CA 1
ATOM 6510 C C . ALA B 1 251 ? 14.812 23.25 30 1 98.69 251 ALA B C 1
ATOM 6512 O O . ALA B 1 251 ? 14.969 24.188 29.219 1 98.69 251 ALA B O 1
ATOM 6513 N N . GLU B 1 252 ? 15.625 23 31.016 1 98.5 252 GLU B N 1
ATOM 6514 C CA . GLU B 1 252 ? 16.797 23.844 31.266 1 98.5 252 GLU B CA 1
ATOM 6515 C C . GLU B 1 252 ? 17.797 23.766 30.125 1 98.5 252 GLU B C 1
ATOM 6517 O O . GLU B 1 252 ? 18.359 24.781 29.719 1 98.5 252 GLU B O 1
ATOM 6522 N N . GLN B 1 253 ? 17.984 22.594 29.672 1 98.44 253 GLN B N 1
ATOM 6523 C CA . GLN B 1 253 ? 18.906 22.406 28.562 1 98.44 253 GLN B CA 1
ATOM 6524 C C . GLN B 1 253 ? 18.422 23.125 27.312 1 98.44 253 GLN B C 1
ATOM 6526 O O . GLN B 1 253 ? 19.219 23.766 26.609 1 98.44 253 GLN B O 1
ATOM 6531 N N . ILE B 1 254 ? 17.172 23.047 27.016 1 98.69 254 ILE B N 1
ATOM 6532 C CA . ILE B 1 254 ? 16.578 23.703 25.859 1 98.69 254 ILE B CA 1
ATOM 6533 C C . ILE B 1 254 ? 16.75 25.219 26 1 98.69 254 ILE B C 1
ATOM 6535 O O . ILE B 1 254 ? 17.281 25.875 25.094 1 98.69 254 ILE B O 1
ATOM 6539 N N . ALA B 1 255 ? 16.375 25.766 27.141 1 98.44 255 ALA B N 1
ATOM 6540 C CA . ALA B 1 255 ? 16.438 27.203 27.359 1 98.44 255 ALA B CA 1
ATOM 6541 C C . ALA B 1 255 ? 17.875 27.703 27.266 1 98.44 255 ALA B C 1
ATOM 6543 O O . ALA B 1 255 ? 18.125 28.781 26.719 1 98.44 255 ALA B O 1
ATOM 6544 N N . ALA B 1 256 ? 18.766 26.969 27.828 1 98.31 256 ALA B N 1
ATOM 6545 C CA . ALA B 1 256 ? 20.188 27.344 27.781 1 98.31 256 ALA B CA 1
ATOM 6546 C C . ALA B 1 256 ? 20.688 27.391 26.344 1 98.31 256 ALA B C 1
ATOM 6548 O O . ALA B 1 256 ? 21.453 28.281 25.969 1 98.31 256 ALA B O 1
ATOM 6549 N N . ALA B 1 257 ? 20.328 26.438 25.609 1 98.06 257 ALA B N 1
ATOM 6550 C CA . ALA B 1 257 ? 20.734 26.406 24.203 1 98.06 257 ALA B CA 1
ATOM 6551 C C . ALA B 1 257 ? 20.172 27.594 23.438 1 98.06 257 ALA B C 1
ATOM 6553 O O . ALA B 1 257 ? 20.875 28.203 22.625 1 98.06 257 ALA B O 1
ATOM 6554 N N . PHE B 1 258 ? 18.922 27.875 23.625 1 97.75 258 PHE B N 1
ATOM 6555 C CA . PHE B 1 258 ? 18.281 29.016 22.953 1 97.75 258 PHE B CA 1
ATOM 6556 C C . PHE B 1 258 ? 18.953 30.328 23.344 1 97.75 258 PHE B C 1
ATOM 6558 O O . PHE B 1 258 ? 19.203 31.172 22.5 1 97.75 258 PHE B O 1
ATOM 6565 N N . LYS B 1 259 ? 19.234 30.438 24.578 1 96.94 259 LYS B N 1
ATOM 6566 C CA . LYS B 1 259 ? 19.938 31.641 25.031 1 96.94 259 LYS B CA 1
ATOM 6567 C C . LYS B 1 259 ? 21.297 31.766 24.375 1 96.94 259 LYS B C 1
ATOM 6569 O O . LYS B 1 259 ? 21.672 32.812 23.875 1 96.94 259 LYS B O 1
ATOM 6574 N N . LYS B 1 260 ? 21.953 30.703 24.359 1 96.5 260 LYS B N 1
ATOM 6575 C CA . LYS B 1 260 ? 23.297 30.672 23.781 1 96.5 260 LYS B CA 1
ATOM 6576 C C . LYS B 1 260 ? 23.281 31.047 22.312 1 96.5 260 LYS B C 1
ATOM 6578 O O . LYS B 1 260 ? 24.156 31.766 21.828 1 96.5 260 LYS B O 1
ATOM 6583 N N . ASP B 1 261 ? 22.281 30.594 21.594 1 94.31 261 ASP B N 1
ATOM 6584 C CA . ASP B 1 261 ? 22.281 30.703 20.141 1 94.31 261 ASP B CA 1
ATOM 6585 C C . ASP B 1 261 ? 21.375 31.828 19.672 1 94.31 261 ASP B C 1
ATOM 6587 O O . ASP B 1 261 ? 21.094 31.953 18.469 1 94.31 261 ASP B O 1
ATOM 6591 N N . GLY B 1 262 ? 20.844 32.594 20.625 1 92.5 262 GLY B N 1
ATOM 6592 C CA . GLY B 1 262 ? 20.141 33.812 20.281 1 92.5 262 GLY B CA 1
ATOM 6593 C C . GLY B 1 262 ? 18.656 33.625 20.094 1 92.5 262 GLY B C 1
ATOM 6594 O O . GLY B 1 262 ? 17.984 34.438 19.484 1 92.5 262 GLY B O 1
ATOM 6595 N N . GLY B 1 263 ? 18.109 32.531 20.5 1 95.38 263 GLY B N 1
ATOM 6596 C CA . GLY B 1 263 ? 16.672 32.281 20.438 1 95.38 263 GLY B CA 1
ATOM 6597 C C . GLY B 1 263 ? 15.914 32.844 21.625 1 95.38 263 GLY B C 1
ATOM 6598 O O . GLY B 1 263 ? 16.516 33.438 22.516 1 95.38 263 GLY B O 1
ATOM 6599 N N . PHE B 1 264 ? 14.602 32.594 21.625 1 96.81 264 PHE B N 1
ATOM 6600 C CA . PHE B 1 264 ? 13.789 33.375 22.562 1 96.81 264 PHE B CA 1
ATOM 6601 C C . PHE B 1 264 ? 13.102 32.438 23.562 1 96.81 264 PHE B C 1
ATOM 6603 O O . PHE B 1 264 ? 12.516 32.906 24.547 1 96.81 264 PHE B O 1
ATOM 6610 N N . ILE B 1 265 ? 13.188 31.125 23.406 1 98.25 265 ILE B N 1
ATOM 6611 C CA . ILE B 1 265 ? 12.445 30.219 24.281 1 98.25 265 ILE B CA 1
ATOM 6612 C C . ILE B 1 265 ? 13.094 30.188 25.656 1 98.25 265 ILE B C 1
ATOM 6614 O O . ILE B 1 265 ? 14.297 29.969 25.781 1 98.25 265 ILE B O 1
ATOM 6618 N N . THR B 1 266 ? 12.266 30.344 26.672 1 98.38 266 THR B N 1
ATOM 6619 C CA . THR B 1 266 ? 12.719 30.328 28.062 1 98.38 266 THR B CA 1
ATOM 6620 C C . THR B 1 266 ? 12.078 29.172 28.828 1 98.38 266 THR B C 1
ATOM 6622 O O . THR B 1 266 ? 11.172 28.516 28.312 1 98.38 266 THR B O 1
ATOM 6625 N N . VAL B 1 267 ? 12.57 28.953 30.031 1 98.5 267 VAL B N 1
ATOM 6626 C CA . VAL B 1 267 ? 11.984 27.938 30.906 1 98.5 267 VAL B CA 1
ATOM 6627 C C . VAL B 1 267 ? 10.539 28.312 31.219 1 98.5 267 VAL B C 1
ATOM 6629 O O . VAL B 1 267 ? 9.68 27.438 31.344 1 98.5 267 VAL B O 1
ATOM 6632 N N . GLU B 1 268 ? 10.258 29.594 31.406 1 98.31 268 GLU B N 1
ATOM 6633 C CA . GLU B 1 268 ? 8.898 30.062 31.672 1 98.31 268 GLU B CA 1
ATOM 6634 C C . GLU B 1 268 ? 7.969 29.734 30.5 1 98.31 268 GLU B C 1
ATOM 6636 O O . GLU B 1 268 ? 6.832 29.297 30.719 1 98.31 268 GLU B O 1
ATOM 6641 N N . ASP B 1 269 ? 8.445 29.969 29.328 1 98.56 269 ASP B N 1
ATOM 6642 C CA . ASP B 1 269 ? 7.68 29.625 28.125 1 98.56 269 ASP B CA 1
ATOM 6643 C C . ASP B 1 269 ? 7.32 28.141 28.109 1 98.56 269 ASP B C 1
ATOM 6645 O O . ASP B 1 269 ? 6.18 27.781 27.812 1 98.56 269 ASP B O 1
ATOM 6649 N N . LEU B 1 270 ? 8.305 27.266 28.344 1 98.81 270 LEU B N 1
ATOM 6650 C CA . LEU B 1 270 ? 8.086 25.828 28.297 1 98.81 270 LEU B CA 1
ATOM 6651 C C . LEU B 1 270 ? 7.133 25.391 29.422 1 98.81 270 LEU B C 1
ATOM 6653 O O . LEU B 1 270 ? 6.262 24.547 29.203 1 98.81 270 LEU B O 1
ATOM 6657 N N . ALA B 1 271 ? 7.234 25.969 30.562 1 98.56 271 ALA B N 1
ATOM 6658 C CA . ALA B 1 271 ? 6.492 25.562 31.766 1 98.56 271 ALA B CA 1
ATOM 6659 C C . ALA B 1 271 ? 5 25.812 31.594 1 98.56 271 ALA B C 1
ATOM 6661 O O . ALA B 1 271 ? 4.172 25.125 32.188 1 98.56 271 ALA B O 1
ATOM 6662 N N . MET B 1 272 ? 4.562 26.672 30.828 1 97.25 272 MET B N 1
ATOM 6663 C CA . MET B 1 272 ? 3.15 27.016 30.688 1 97.25 272 MET B CA 1
ATOM 6664 C C . MET B 1 272 ? 2.426 26.031 29.781 1 97.25 272 MET B C 1
ATOM 6666 O O . MET B 1 272 ? 1.197 25.953 29.812 1 97.25 272 MET B O 1
ATOM 6670 N N . VAL B 1 273 ? 3.133 25.234 29.031 1 98.31 273 VAL B N 1
ATOM 6671 C CA . VAL B 1 273 ? 2.594 24.484 27.906 1 98.31 273 VAL B CA 1
ATOM 6672 C C . VAL B 1 273 ? 1.605 23.422 28.406 1 98.31 273 VAL B C 1
ATOM 6674 O O . VAL B 1 273 ? 0.485 23.328 27.906 1 98.31 273 VAL B O 1
ATOM 6677 N N . PRO B 1 274 ? 1.987 22.594 29.375 1 97.81 274 PRO B N 1
ATOM 6678 C CA . PRO B 1 274 ? 1.035 21.562 29.781 1 97.81 274 PRO B CA 1
ATOM 6679 C C . PRO B 1 274 ? -0.301 22.141 30.25 1 97.81 274 PRO B C 1
ATOM 6681 O O . PRO B 1 274 ? -1.351 21.531 30.016 1 97.81 274 PRO B O 1
ATOM 6684 N N . GLY B 1 275 ? -0.29 23.281 30.859 1 96.94 275 GLY B N 1
ATOM 6685 C CA . GLY B 1 275 ? -1.511 23.922 31.312 1 96.94 275 GLY B CA 1
ATOM 6686 C C . GLY B 1 275 ? -2.332 24.531 30.188 1 96.94 275 GLY B C 1
ATOM 6687 O O . GLY B 1 275 ? -3.553 24.656 30.312 1 96.94 275 GLY B O 1
ATOM 6688 N N . ARG B 1 276 ? -1.71 24.859 29.125 1 96.62 276 ARG B N 1
ATOM 6689 C CA . ARG B 1 276 ? -2.385 25.516 28.016 1 96.62 276 ARG B CA 1
ATOM 6690 C C . ARG B 1 276 ? -2.992 24.484 27.062 1 96.62 276 ARG B C 1
ATOM 6692 O O . ARG B 1 276 ? -3.939 24.781 26.344 1 96.62 276 ARG B O 1
ATOM 6699 N N . VAL B 1 277 ? -2.434 23.328 27 1 98.19 277 VAL B N 1
ATOM 6700 C CA . VAL B 1 277 ? -2.957 22.266 26.156 1 98.19 277 VAL B CA 1
ATOM 6701 C C . VAL B 1 277 ? -4.168 21.625 26.828 1 98.19 277 VAL B C 1
ATOM 6703 O O . VAL B 1 277 ? -4.027 20.672 27.609 1 98.19 277 VAL B O 1
ATOM 6706 N N . GLN B 1 278 ? -5.355 22.109 26.438 1 97.38 278 GLN B N 1
ATOM 6707 C CA . GLN B 1 278 ? -6.613 21.656 27.031 1 97.38 278 GLN B CA 1
ATOM 6708 C C . GLN B 1 278 ? -7.637 21.312 25.953 1 97.38 278 GLN B C 1
ATOM 6710 O O . GLN B 1 278 ? -7.656 21.922 24.891 1 97.38 278 GLN B O 1
ATOM 6715 N N . TRP B 1 279 ? -8.461 20.344 26.281 1 98.12 279 TRP B N 1
ATOM 6716 C CA . TRP B 1 279 ? -9.523 19.953 25.344 1 98.12 279 TRP B CA 1
ATOM 6717 C C . TRP B 1 279 ? -10.547 21.078 25.203 1 98.12 279 TRP B C 1
ATOM 6719 O O . TRP B 1 279 ? -10.891 21.75 26.188 1 98.12 279 TRP B O 1
ATOM 6729 N N . THR B 1 280 ? -10.992 21.312 24.016 1 97.31 280 THR B N 1
ATOM 6730 C CA . THR B 1 280 ? -12.062 22.25 23.719 1 97.31 280 THR B CA 1
ATOM 6731 C C . THR B 1 280 ? -13.133 21.594 22.859 1 97.31 280 THR B C 1
ATOM 6733 O O . THR B 1 280 ? -12.953 20.484 22.375 1 97.31 280 THR B O 1
ATOM 6736 N N . ASP B 1 281 ? -14.25 22.25 22.766 1 97.69 281 ASP B N 1
ATOM 6737 C CA . ASP B 1 281 ? -15.289 21.781 21.844 1 97.69 281 ASP B CA 1
ATOM 6738 C C . ASP B 1 281 ? -14.945 22.125 20.406 1 97.69 281 ASP B C 1
ATOM 6740 O O . ASP B 1 281 ? -14.438 23.203 20.125 1 97.69 281 ASP B O 1
ATOM 6744 N N . PRO B 1 282 ? -15.195 21.188 19.5 1 98.31 282 PRO B N 1
ATOM 6745 C CA . PRO B 1 282 ? -14.992 21.484 18.078 1 98.31 282 PRO B CA 1
ATOM 6746 C C . PRO B 1 282 ? -16.078 22.391 17.5 1 98.31 282 PRO B C 1
ATOM 6748 O O . PRO B 1 282 ? -17.062 22.688 18.172 1 98.31 282 PRO B O 1
ATOM 6751 N N . ILE B 1 283 ? -15.844 22.875 16.359 1 98.25 283 ILE B N 1
ATOM 6752 C CA . ILE B 1 283 ? -16.891 23.516 15.57 1 98.25 283 ILE B CA 1
ATOM 6753 C C . ILE B 1 283 ? -17.469 22.516 14.57 1 98.25 283 ILE B C 1
ATOM 6755 O O . ILE B 1 283 ? -16.828 21.516 14.25 1 98.25 283 ILE B O 1
ATOM 6759 N N . SER B 1 284 ? -18.719 22.75 14.094 1 98.25 284 SER B N 1
ATOM 6760 C CA . SER B 1 284 ? -19.328 21.734 13.234 1 98.25 284 SER B CA 1
ATOM 6761 C C . SER B 1 284 ? -20.406 22.359 12.352 1 98.25 284 SER B C 1
ATOM 6763 O O . SER B 1 284 ? -20.859 23.469 12.609 1 98.25 284 SER B O 1
ATOM 6765 N N . ILE B 1 285 ? -20.703 21.672 11.344 1 98.06 285 ILE B N 1
ATOM 6766 C CA . ILE B 1 285 ? -21.844 21.922 10.469 1 98.06 285 ILE B CA 1
ATOM 6767 C C . ILE B 1 285 ? -22.5 20.609 10.094 1 98.06 285 ILE B C 1
ATOM 6769 O O . ILE B 1 285 ? -21.984 19.531 10.391 1 98.06 285 ILE B O 1
ATOM 6773 N N . ASP B 1 286 ? -23.719 20.766 9.5 1 97.62 286 ASP B N 1
ATOM 6774 C CA . ASP B 1 286 ? -24.344 19.641 8.82 1 97.62 286 ASP B CA 1
ATOM 6775 C C . ASP B 1 286 ? -24.047 19.672 7.32 1 97.62 286 ASP B C 1
ATOM 6777 O O . ASP B 1 286 ? -24.047 20.75 6.711 1 97.62 286 ASP B O 1
ATOM 6781 N N . TYR B 1 287 ? -23.734 18.562 6.738 1 98.06 287 TYR B N 1
ATOM 6782 C CA . TYR B 1 287 ? -23.438 18.438 5.316 1 98.06 287 TYR B CA 1
ATOM 6783 C C . TYR B 1 287 ? -23.922 17.094 4.781 1 98.06 287 TYR B C 1
ATOM 6785 O O . TYR B 1 287 ? -23.359 16.047 5.113 1 98.06 287 TYR B O 1
ATOM 6793 N N . ARG B 1 288 ? -24.938 17.047 3.898 1 97.44 288 ARG B N 1
ATOM 6794 C CA . ARG B 1 288 ? -25.422 15.852 3.217 1 97.44 288 ARG B CA 1
ATOM 6795 C C . ARG B 1 288 ? -25.734 14.734 4.211 1 97.44 288 ARG B C 1
ATOM 6797 O O . ARG B 1 288 ? -25.344 13.586 4.016 1 97.44 288 ARG B O 1
ATOM 6804 N N . GLY B 1 289 ? -26.297 15.062 5.316 1 96.62 289 GLY B N 1
ATOM 6805 C CA . GLY B 1 289 ? -26.672 14.07 6.305 1 96.62 289 GLY B CA 1
ATOM 6806 C C . GLY B 1 289 ? -25.562 13.734 7.285 1 96.62 289 GLY B C 1
ATOM 6807 O O . GLY B 1 289 ? -25.781 12.961 8.227 1 96.62 289 GLY B O 1
ATOM 6808 N N . TYR B 1 290 ? -24.422 14.328 7.125 1 98.12 290 TYR B N 1
ATOM 6809 C CA . TYR B 1 290 ? -23.328 14.172 8.078 1 98.12 290 TYR B CA 1
ATOM 6810 C C . TYR B 1 290 ? -23.234 15.375 9 1 98.12 290 TYR B C 1
ATOM 6812 O O . TYR B 1 290 ? -23.484 16.5 8.594 1 98.12 290 TYR B O 1
ATOM 6820 N N . LYS B 1 291 ? -22.891 15.086 10.258 1 98.62 291 LYS B N 1
ATOM 6821 C CA . LYS B 1 291 ? -22.312 16.141 11.086 1 98.62 291 LYS B CA 1
ATOM 6822 C C . LYS B 1 291 ? -20.797 16.188 10.898 1 98.62 291 LYS B C 1
ATOM 6824 O O . LYS B 1 291 ? -20.109 15.188 11.086 1 98.62 291 LYS B O 1
ATOM 6829 N N . VAL B 1 292 ? -20.328 17.312 10.484 1 98.69 292 VAL B N 1
ATOM 6830 C CA . VAL B 1 292 ? -18.906 17.453 10.156 1 98.69 292 VAL B CA 1
ATOM 6831 C C . VAL B 1 292 ? -18.219 18.312 11.203 1 98.69 292 VAL B C 1
ATOM 6833 O O . VAL B 1 292 ? -18.609 19.453 11.453 1 98.69 292 VAL B O 1
ATOM 6836 N N . TYR B 1 293 ? -17.172 17.781 11.773 1 98.81 293 TYR B N 1
ATOM 6837 C CA . TYR B 1 293 ? -16.438 18.469 12.828 1 98.81 293 TYR B CA 1
ATOM 6838 C C . TYR B 1 293 ? -15.078 18.938 12.328 1 98.81 293 TYR B C 1
ATOM 6840 O O . TYR B 1 293 ? -14.469 18.281 11.484 1 98.81 293 TYR B O 1
ATOM 6848 N N . ASN B 1 294 ? -14.633 20.047 12.891 1 98.56 294 ASN B N 1
ATOM 6849 C CA . ASN B 1 294 ? -13.297 20.609 12.695 1 98.56 294 ASN B CA 1
ATOM 6850 C C . ASN B 1 294 ? -12.789 21.312 13.953 1 98.56 294 ASN B C 1
ATOM 6852 O O . ASN B 1 294 ? -13.539 21.484 14.914 1 98.56 294 ASN B O 1
ATOM 6856 N N . ASN B 1 295 ? -11.523 21.594 14 1 97.88 295 ASN B N 1
ATOM 6857 C CA . ASN B 1 295 ? -10.961 22.344 15.117 1 97.88 295 ASN B CA 1
ATOM 6858 C C . ASN B 1 295 ? -11.43 23.797 15.109 1 97.88 295 ASN B C 1
ATOM 6860 O O . ASN B 1 295 ? -11.57 24.406 14.047 1 97.88 295 ASN B O 1
ATOM 6864 N N . PRO B 1 296 ? -11.672 24.375 16.25 1 97.44 296 PRO B N 1
ATOM 6865 C CA . PRO B 1 296 ? -11.984 25.812 16.328 1 97.44 296 PRO B CA 1
ATOM 6866 C C . PRO B 1 296 ? -10.742 26.688 16.219 1 97.44 296 PRO B C 1
ATOM 6868 O O . PRO B 1 296 ? -9.625 26.172 16.188 1 97.44 296 PRO B O 1
ATOM 6871 N N . PRO B 1 297 ? -10.914 28.031 16.047 1 96.88 297 PRO B N 1
ATOM 6872 C CA . PRO B 1 297 ? -9.742 28.906 16.156 1 96.88 297 PRO B CA 1
ATOM 6873 C C . PRO B 1 297 ? -8.914 28.641 17.406 1 96.88 297 PRO B C 1
ATOM 6875 O O . PRO B 1 297 ? -9.461 28.312 18.453 1 96.88 297 PRO B O 1
ATOM 6878 N N . PRO B 1 298 ? -7.574 28.766 17.344 1 96.31 298 PRO B N 1
ATOM 6879 C CA . PRO B 1 298 ? -6.852 29.5 16.297 1 96.31 298 PRO B CA 1
ATOM 6880 C C . PRO B 1 298 ? -6.691 28.688 15.023 1 96.31 298 PRO B C 1
ATOM 6882 O O . PRO B 1 298 ? -6.094 29.172 14.055 1 96.31 298 PRO B O 1
ATOM 6885 N N . GLY B 1 299 ? -7.211 27.422 14.969 1 96 299 GLY B N 1
ATOM 6886 C CA . GLY B 1 299 ? -7.215 26.688 13.711 1 96 299 GLY B CA 1
ATOM 6887 C C . GLY B 1 299 ? -8.102 27.312 12.656 1 96 299 GLY B C 1
ATOM 6888 O O . GLY B 1 299 ? -9.094 27.969 12.977 1 96 299 GLY B O 1
ATOM 6889 N N . MET B 1 300 ? -7.77 27.031 11.445 1 95.75 300 MET B N 1
ATOM 6890 C CA . MET B 1 300 ? -8.484 27.672 10.336 1 95.75 300 MET B CA 1
ATOM 6891 C C . MET B 1 300 ? -9.5 26.703 9.727 1 95.75 300 MET B C 1
ATOM 6893 O O . MET B 1 300 ? -9.906 26.875 8.578 1 95.75 300 MET B O 1
ATOM 6897 N N . GLY B 1 301 ? -9.938 25.766 10.484 1 96.75 301 GLY B N 1
ATOM 6898 C CA . GLY B 1 301 ? -10.875 24.75 10.016 1 96.75 301 GLY B CA 1
ATOM 6899 C C . GLY B 1 301 ? -12.188 25.328 9.539 1 96.75 301 GLY B C 1
ATOM 6900 O O . GLY B 1 301 ? -12.898 24.703 8.75 1 96.75 301 GLY B O 1
ATOM 6901 N N . ILE B 1 302 ? -12.539 26.578 9.93 1 97.75 302 ILE B N 1
ATOM 6902 C CA . ILE B 1 302 ? -13.758 27.266 9.523 1 97.75 302 ILE B CA 1
ATOM 6903 C C . ILE B 1 302 ? -13.836 27.312 8 1 97.75 302 ILE B C 1
ATOM 6905 O O . ILE B 1 302 ? -14.922 27.188 7.422 1 97.75 302 ILE B O 1
ATOM 6909 N N . GLN B 1 303 ? -12.719 27.5 7.383 1 97.94 303 GLN B N 1
ATOM 6910 C CA . GLN B 1 303 ? -12.672 27.609 5.926 1 97.94 303 GLN B CA 1
ATOM 6911 C C . GLN B 1 303 ? -13.227 26.344 5.27 1 97.94 303 GLN B C 1
ATOM 6913 O O . GLN B 1 303 ? -13.969 26.422 4.289 1 97.94 303 GLN B O 1
ATOM 6918 N N . GLN B 1 304 ? -12.836 25.188 5.738 1 98.56 304 GLN B N 1
ATOM 6919 C CA . GLN B 1 304 ? -13.25 23.906 5.164 1 98.56 304 GLN B CA 1
ATOM 6920 C C . GLN B 1 304 ? -14.742 23.688 5.348 1 98.56 304 GLN B C 1
ATOM 6922 O O . GLN B 1 304 ? -15.422 23.203 4.438 1 98.56 304 GLN B O 1
ATOM 6927 N N . LEU B 1 305 ? -15.195 24 6.527 1 98.69 305 LEU B N 1
ATOM 6928 C CA . LEU B 1 305 ? -16.625 23.875 6.797 1 98.69 305 LEU B CA 1
ATOM 6929 C C . LEU B 1 305 ? -17.438 24.812 5.891 1 98.69 305 LEU B C 1
ATOM 6931 O O . LEU B 1 305 ? -18.484 24.422 5.375 1 98.69 305 LEU B O 1
ATOM 6935 N N . GLN B 1 306 ? -16.953 26.047 5.719 1 98.81 306 GLN B N 1
ATOM 6936 C CA . GLN B 1 306 ? -17.609 26.984 4.809 1 98.81 306 GLN B CA 1
ATOM 6937 C C . GLN B 1 306 ? -17.656 26.422 3.391 1 98.81 306 GLN B C 1
ATOM 6939 O O . GLN B 1 306 ? -18.703 26.469 2.74 1 98.81 306 GLN B O 1
ATOM 6944 N N . THR B 1 307 ? -16.531 25.938 2.922 1 98.81 307 THR B N 1
ATOM 6945 C CA . THR B 1 307 ? -16.453 25.375 1.573 1 98.81 307 THR B CA 1
ATOM 6946 C C . THR B 1 307 ? -17.5 24.281 1.372 1 98.81 307 THR B C 1
ATOM 6948 O O . THR B 1 307 ? -18.234 24.297 0.384 1 98.81 307 THR B O 1
ATOM 6951 N N . LEU B 1 308 ? -17.578 23.344 2.299 1 98.75 308 LEU B N 1
ATOM 6952 C CA . LEU B 1 308 ? -18.531 22.25 2.199 1 98.75 308 LEU B CA 1
ATOM 6953 C C . LEU B 1 308 ? -19.953 22.766 2.191 1 98.75 308 LEU B C 1
ATOM 6955 O O . LEU B 1 308 ? -20.781 22.328 1.383 1 98.75 308 LEU B O 1
ATOM 6959 N N . LYS B 1 309 ? -20.219 23.688 3.105 1 98.38 309 LYS B N 1
ATOM 6960 C CA . LYS B 1 309 ? -21.594 24.172 3.232 1 98.38 309 LYS B CA 1
ATOM 6961 C C . LYS B 1 309 ? -22.016 24.953 1.991 1 98.38 309 LYS B C 1
ATOM 6963 O O . LYS B 1 309 ? -23.172 24.875 1.564 1 98.38 309 LYS B O 1
ATOM 6968 N N . ILE B 1 310 ? -21.156 25.766 1.459 1 98.75 310 ILE B N 1
ATOM 6969 C CA . ILE B 1 310 ? -21.422 26.453 0.205 1 98.75 310 ILE B CA 1
ATOM 6970 C C . ILE B 1 310 ? -21.719 25.438 -0.896 1 98.75 310 ILE B C 1
ATOM 6972 O O . ILE B 1 310 ? -22.719 25.547 -1.609 1 98.75 310 ILE B O 1
ATOM 6976 N N . MET B 1 311 ? -20.906 24.406 -1.049 1 98.81 311 MET B N 1
ATOM 6977 C CA . MET B 1 311 ? -21.016 23.422 -2.113 1 98.81 311 MET B CA 1
ATOM 6978 C C . MET B 1 311 ? -22.266 22.562 -1.935 1 98.81 311 MET B C 1
ATOM 6980 O O . MET B 1 311 ? -22.766 21.984 -2.898 1 98.81 311 MET B O 1
ATOM 6984 N N . GLU B 1 312 ? -22.734 22.438 -0.681 1 98.19 312 GLU B N 1
ATOM 6985 C CA . GLU B 1 312 ? -23.922 21.641 -0.387 1 98.19 312 GLU B CA 1
ATOM 6986 C C . GLU B 1 312 ? -25.125 22.141 -1.179 1 98.19 312 GLU B C 1
ATOM 6988 O O . GLU B 1 312 ? -26.047 21.359 -1.478 1 98.19 312 GLU B O 1
ATOM 6993 N N . GLY B 1 313 ? -25.141 23.359 -1.541 1 98 313 GLY B N 1
ATOM 6994 C CA . GLY B 1 313 ? -26.266 23.953 -2.252 1 98 313 GLY B CA 1
ATOM 6995 C C . GLY B 1 313 ? -26.328 23.547 -3.713 1 98 313 GLY B C 1
ATOM 6996 O O . GLY B 1 313 ? -27.297 23.859 -4.41 1 98 313 GLY B O 1
ATOM 6997 N N . PHE B 1 314 ? -25.359 22.844 -4.223 1 98.44 314 PHE B N 1
ATOM 6998 C CA . PHE B 1 314 ? -25.297 22.438 -5.621 1 98.44 314 PHE B CA 1
ATOM 6999 C C . PHE B 1 314 ? -25.469 20.922 -5.754 1 98.44 314 PHE B C 1
ATOM 7001 O O . PHE B 1 314 ? -25.203 20.172 -4.809 1 98.44 314 PHE B O 1
ATOM 7008 N N . ASP B 1 315 ? -25.953 20.484 -6.93 1 98.12 315 ASP B N 1
ATOM 7009 C CA . ASP B 1 315 ? -26.031 19.062 -7.254 1 98.12 315 ASP B CA 1
ATOM 7010 C C . ASP B 1 315 ? -24.719 18.578 -7.852 1 98.12 315 ASP B C 1
ATOM 7012 O O . ASP B 1 315 ? -24.594 18.422 -9.07 1 98.12 315 ASP B O 1
ATOM 7016 N N . LEU B 1 316 ? -23.844 18.219 -6.992 1 98.5 316 LEU B N 1
ATOM 7017 C CA . LEU B 1 316 ? -22.484 17.891 -7.395 1 98.5 316 LEU B CA 1
ATOM 7018 C C . LEU B 1 316 ? -22.453 16.641 -8.266 1 98.5 316 LEU B C 1
ATOM 7020 O O . LEU B 1 316 ? -21.656 16.547 -9.203 1 98.5 316 LEU B O 1
ATOM 7024 N N . GLN B 1 317 ? -23.266 15.688 -7.957 1 97.25 317 GLN B N 1
ATOM 7025 C CA . GLN B 1 317 ? -23.328 14.469 -8.758 1 97.25 317 GLN B CA 1
ATOM 7026 C C . GLN B 1 317 ? -23.719 14.781 -10.195 1 97.25 317 GLN B C 1
ATOM 7028 O O . GLN B 1 317 ? -23.125 14.25 -11.141 1 97.25 317 GLN B O 1
ATOM 7033 N N . ALA B 1 318 ? -24.734 15.578 -10.312 1 97.69 318 ALA B N 1
ATOM 7034 C CA . ALA B 1 318 ? -25.188 15.961 -11.648 1 97.69 318 ALA B CA 1
ATOM 7035 C C . ALA B 1 318 ? -24.125 16.766 -12.391 1 97.69 318 ALA B C 1
ATOM 7037 O O . ALA B 1 318 ? -23.984 16.656 -13.609 1 97.69 318 ALA B O 1
ATOM 7038 N N . MET B 1 319 ? -23.359 17.609 -11.68 1 97.94 319 MET B N 1
ATOM 7039 C CA . MET B 1 319 ? -22.281 18.359 -12.297 1 97.94 319 MET B CA 1
ATOM 7040 C C . MET B 1 319 ? -21.203 17.438 -12.836 1 97.94 319 MET B C 1
ATOM 7042 O O . MET B 1 319 ? -20.625 17.703 -13.898 1 97.94 319 MET B O 1
ATOM 7046 N N . GLY B 1 320 ? -20.906 16.359 -12.109 1 98.12 320 GLY B N 1
ATOM 7047 C CA . GLY B 1 320 ? -19.875 15.422 -12.5 1 98.12 320 GLY B CA 1
ATOM 7048 C C . GLY B 1 320 ? -18.531 15.703 -11.836 1 98.12 320 GLY B C 1
ATOM 7049 O O . GLY B 1 320 ? -18.141 16.859 -11.695 1 98.12 320 GLY B O 1
ATOM 7050 N N . HIS B 1 321 ? -17.859 14.664 -11.477 1 97.75 321 HIS B N 1
ATOM 7051 C CA . HIS B 1 321 ? -16.578 14.789 -10.789 1 97.75 321 HIS B CA 1
ATOM 7052 C C . HIS B 1 321 ? -15.531 15.422 -11.695 1 97.75 321 HIS B C 1
ATOM 7054 O O . HIS B 1 321 ? -15.32 14.969 -12.82 1 97.75 321 HIS B O 1
ATOM 7060 N N . ASN B 1 322 ? -14.922 16.5 -11.156 1 98.25 322 ASN B N 1
ATOM 7061 C CA . ASN B 1 322 ? -13.844 17.25 -11.797 1 98.25 322 ASN B CA 1
ATOM 7062 C C . ASN B 1 322 ? -14.258 17.766 -13.18 1 98.25 322 ASN B C 1
ATOM 7064 O O . ASN B 1 322 ? -13.438 17.812 -14.102 1 98.25 322 ASN B O 1
ATOM 7068 N N . SER B 1 323 ? -15.484 17.953 -13.359 1 98.62 323 SER B N 1
ATOM 7069 C CA . SER B 1 323 ? -15.961 18.688 -14.523 1 98.62 323 SER B CA 1
ATOM 7070 C C . SER B 1 323 ? -15.641 20.172 -14.414 1 98.62 323 SER B C 1
ATOM 7072 O O . SER B 1 323 ? -15.273 20.656 -13.336 1 98.62 323 SER B O 1
ATOM 7074 N N . THR B 1 324 ? -15.82 20.828 -15.484 1 98.19 324 THR B N 1
ATOM 7075 C CA . THR B 1 324 ? -15.609 22.281 -15.492 1 98.19 324 THR B CA 1
ATOM 7076 C C . THR B 1 324 ? -16.547 22.953 -14.5 1 98.19 324 THR B C 1
ATOM 7078 O O . THR B 1 324 ? -16.109 23.828 -13.727 1 98.19 324 THR B O 1
ATOM 7081 N N . GLU B 1 325 ? -17.812 22.562 -14.492 1 98.44 325 GLU B N 1
ATOM 7082 C CA . GLU B 1 325 ? -18.812 23.172 -13.617 1 98.44 325 GLU B CA 1
ATOM 7083 C C . GLU B 1 325 ? -18.484 22.922 -12.148 1 98.44 325 GLU B C 1
ATOM 7085 O O . GLU B 1 325 ? -18.531 23.859 -11.344 1 98.44 325 GLU B O 1
ATOM 7090 N N . TYR B 1 326 ? -18.203 21.781 -11.859 1 98.69 326 TYR B N 1
ATOM 7091 C CA . TYR B 1 326 ? -17.859 21.422 -10.484 1 98.69 326 TYR B CA 1
ATOM 7092 C C . TYR B 1 326 ? -16.625 22.172 -10.008 1 98.69 326 TYR B C 1
ATOM 7094 O O . TYR B 1 326 ? -16.641 22.797 -8.945 1 98.69 326 TYR B O 1
ATOM 7102 N N . LEU B 1 327 ? -15.562 22.141 -10.789 1 98.88 327 LEU B N 1
ATOM 7103 C CA . LEU B 1 327 ? -14.297 22.734 -10.375 1 98.88 327 LEU B CA 1
ATOM 7104 C C . LEU B 1 327 ? -14.406 24.25 -10.266 1 98.88 327 LEU B C 1
ATOM 7106 O O . LEU B 1 327 ? -13.859 24.844 -9.344 1 98.88 327 LEU B O 1
ATOM 7110 N N . ALA B 1 328 ? -15.078 24.844 -11.172 1 98.62 328 ALA B N 1
ATOM 7111 C CA . ALA B 1 328 ? -15.258 26.281 -11.117 1 98.62 328 ALA B CA 1
ATOM 7112 C C . ALA B 1 328 ? -15.953 26.703 -9.828 1 98.62 328 ALA B C 1
ATOM 7114 O O . ALA B 1 328 ? -15.516 27.641 -9.148 1 98.62 328 ALA B O 1
ATOM 7115 N N . HIS B 1 329 ? -17.031 26.047 -9.492 1 98.88 329 HIS B N 1
ATOM 7116 C CA . HIS B 1 329 ? -17.766 26.359 -8.273 1 98.88 329 HIS B CA 1
ATOM 7117 C C . HIS B 1 329 ? -16.922 26.125 -7.031 1 98.88 329 HIS B C 1
ATOM 7119 O O . HIS B 1 329 ? -16.922 26.938 -6.102 1 98.88 329 HIS B O 1
ATOM 7125 N N . LEU B 1 330 ? -16.219 25.047 -7.035 1 98.88 330 LEU B N 1
ATOM 7126 C CA . LEU B 1 330 ? -15.391 24.703 -5.887 1 98.88 330 LEU B CA 1
ATOM 7127 C C . LEU B 1 330 ? -14.25 25.703 -5.723 1 98.88 330 LEU B C 1
ATOM 7129 O O . LEU B 1 330 ? -13.938 26.109 -4.605 1 98.88 330 LEU B O 1
ATOM 7133 N N . MET B 1 331 ? -13.586 26.047 -6.82 1 98.75 331 MET B N 1
ATOM 7134 C CA . MET B 1 331 ? -12.5 27.031 -6.785 1 98.75 331 MET B CA 1
ATOM 7135 C C . MET B 1 331 ? -12.977 28.359 -6.195 1 98.75 331 MET B C 1
ATOM 7137 O O . MET B 1 331 ? -12.305 28.938 -5.352 1 98.75 331 MET B O 1
ATOM 7141 N N . GLU B 1 332 ? -14.148 28.734 -6.562 1 98.69 332 GLU B N 1
ATOM 7142 C CA . GLU B 1 332 ? -14.68 29.984 -6.059 1 98.69 332 GLU B CA 1
ATOM 7143 C C . GLU B 1 332 ? -15.094 29.875 -4.594 1 98.69 332 GLU B C 1
ATOM 7145 O O . GLU B 1 332 ? -14.961 30.828 -3.824 1 98.69 332 GLU B O 1
ATOM 7150 N N . ALA B 1 333 ? -15.68 28.75 -4.238 1 98.81 333 ALA B N 1
ATOM 7151 C CA . ALA B 1 333 ? -16.047 28.531 -2.84 1 98.81 333 ALA B CA 1
ATOM 7152 C C . ALA B 1 333 ? -14.82 28.609 -1.934 1 98.81 333 ALA B C 1
ATOM 7154 O O . ALA B 1 333 ? -14.859 29.234 -0.878 1 98.81 333 ALA B O 1
ATOM 7155 N N . ILE B 1 334 ? -13.758 27.953 -2.344 1 98.62 334 ILE B N 1
ATOM 7156 C CA . ILE B 1 334 ? -12.516 27.953 -1.577 1 98.62 334 ILE B CA 1
ATOM 7157 C C . ILE B 1 334 ? -11.938 29.375 -1.538 1 98.62 334 ILE B C 1
ATOM 7159 O O . ILE B 1 334 ? -11.461 29.828 -0.494 1 98.62 334 ILE B O 1
ATOM 7163 N N . TYR B 1 335 ? -11.984 30.031 -2.668 1 97.88 335 TYR B N 1
ATOM 7164 C CA . TYR B 1 335 ? -11.484 31.391 -2.795 1 97.88 335 TYR B CA 1
ATOM 7165 C C . TYR B 1 335 ? -12.156 32.312 -1.784 1 97.88 335 TYR B C 1
ATOM 7167 O O . TYR B 1 335 ? -11.477 33 -1.023 1 97.88 335 TYR B O 1
ATOM 7175 N N . LEU B 1 336 ? -13.422 32.281 -1.675 1 98.12 336 LEU B N 1
ATOM 7176 C CA . LEU B 1 336 ? -14.172 33.188 -0.791 1 98.12 336 LEU B CA 1
ATOM 7177 C C . LEU B 1 336 ? -13.961 32.781 0.669 1 98.12 336 LEU B C 1
ATOM 7179 O O . LEU B 1 336 ? -13.852 33.656 1.534 1 98.12 336 LEU B O 1
ATOM 7183 N N . SER B 1 337 ? -13.922 31.531 0.944 1 98.31 337 SER B N 1
ATOM 7184 C CA . SER B 1 337 ? -13.719 31.062 2.312 1 98.31 337 SER B CA 1
ATOM 7185 C C . SER B 1 337 ? -12.344 31.453 2.836 1 98.31 337 SER B C 1
ATOM 7187 O O . SER B 1 337 ? -12.188 31.766 4.02 1 98.31 337 SER B O 1
ATOM 7189 N N . ARG B 1 338 ? -11.359 31.469 1.951 1 97.06 338 ARG B N 1
ATOM 7190 C CA . ARG B 1 338 ? -10.008 31.844 2.344 1 97.06 338 ARG B CA 1
ATOM 7191 C C . ARG B 1 338 ? -9.938 33.344 2.695 1 97.06 338 ARG B C 1
ATOM 7193 O O . ARG B 1 338 ? -9.203 33.719 3.6 1 97.06 338 ARG B O 1
ATOM 7200 N N . ILE B 1 339 ? -10.625 34.094 2.004 1 97.06 339 ILE B N 1
ATOM 7201 C CA . ILE B 1 339 ? -10.672 35.531 2.312 1 97.06 339 ILE B CA 1
ATOM 7202 C C . ILE B 1 339 ? -11.18 35.75 3.738 1 97.06 339 ILE B C 1
ATOM 7204 O O . ILE B 1 339 ? -10.648 36.562 4.48 1 97.06 339 ILE B O 1
ATOM 7208 N N . ASP B 1 340 ? -12.164 34.969 4.133 1 96.75 340 ASP B N 1
ATOM 7209 C CA . ASP B 1 340 ? -12.711 35.062 5.484 1 96.75 340 ASP B CA 1
ATOM 7210 C C . ASP B 1 340 ? -11.664 34.688 6.527 1 96.75 340 ASP B C 1
ATOM 7212 O O . ASP B 1 340 ? -11.508 35.375 7.535 1 96.75 340 ASP B O 1
ATOM 7216 N N . THR B 1 341 ? -11 33.625 6.332 1 95.12 341 THR B N 1
ATOM 7217 C CA . THR B 1 341 ? -10.07 33.156 7.352 1 95.12 341 THR B CA 1
ATOM 7218 C C . THR B 1 341 ? -8.883 34.125 7.469 1 95.12 341 THR B C 1
ATOM 7220 O O . THR B 1 341 ? -8.344 34.312 8.562 1 95.12 341 THR B O 1
ATOM 7223 N N . ASP B 1 342 ? -8.469 34.656 6.312 1 93.62 342 ASP B N 1
ATOM 7224 C CA . ASP B 1 342 ? -7.379 35.625 6.328 1 93.62 342 ASP B CA 1
ATOM 7225 C C . ASP B 1 342 ? -7.773 36.875 7.117 1 93.62 342 ASP B C 1
ATOM 7227 O O . ASP B 1 342 ? -6.938 37.469 7.793 1 93.62 342 ASP B O 1
ATOM 7231 N N . LYS B 1 343 ? -8.969 37.188 7.09 1 94.44 343 LYS B N 1
ATOM 7232 C CA . LYS B 1 343 ? -9.461 38.406 7.695 1 94.44 343 LYS B CA 1
ATOM 7233 C C . LYS B 1 343 ? -9.766 38.219 9.18 1 94.44 343 LYS B C 1
ATOM 7235 O O . LYS B 1 343 ? -9.547 39.125 9.984 1 94.44 343 LYS B O 1
ATOM 7240 N N . TYR B 1 344 ? -10.211 37.062 9.547 1 95.94 344 TYR B N 1
ATOM 7241 C CA . TYR B 1 344 ? -10.875 37 10.844 1 95.94 344 TYR B CA 1
ATOM 7242 C C . TYR B 1 344 ? -10.164 36.031 11.797 1 95.94 344 TYR B C 1
ATOM 7244 O O . TYR B 1 344 ? -10.344 36.125 13.008 1 95.94 344 TYR B O 1
ATOM 7252 N N . VAL B 1 345 ? -9.398 35.125 11.344 1 95.19 345 VAL B N 1
ATOM 7253 C CA . VAL B 1 345 ? -9.008 34.031 12.203 1 95.19 345 VAL B CA 1
ATOM 7254 C C . VAL B 1 345 ? -7.656 34.312 12.844 1 95.19 345 VAL B C 1
ATOM 7256 O O . VAL B 1 345 ? -6.676 34.562 12.148 1 95.19 345 VAL B O 1
ATOM 7259 N N . GLY B 1 346 ? -7.535 34.25 14.086 1 95.38 346 GLY B N 1
ATOM 7260 C CA . GLY B 1 346 ? -6.387 34.312 14.977 1 95.38 346 GLY B CA 1
ATOM 7261 C C . GLY B 1 346 ? -6.641 33.656 16.328 1 95.38 346 GLY B C 1
ATOM 7262 O O . GLY B 1 346 ? -7.602 32.906 16.484 1 95.38 346 GLY B O 1
ATOM 7263 N N . ASP B 1 347 ? -5.766 33.875 17.203 1 96.62 347 ASP B N 1
ATOM 7264 C CA . ASP B 1 347 ? -5.93 33.375 18.562 1 96.62 347 ASP B CA 1
ATOM 7265 C C . ASP B 1 347 ? -7.129 34.031 19.25 1 96.62 347 ASP B C 1
ATOM 7267 O O . ASP B 1 347 ? -7.129 35.25 19.484 1 96.62 347 ASP B O 1
ATOM 7271 N N . PRO B 1 348 ? -8.07 33.219 19.672 1 96.12 348 PRO B N 1
ATOM 7272 C CA . PRO B 1 348 ? -9.305 33.781 20.219 1 96.12 348 PRO B CA 1
ATOM 7273 C C . PRO B 1 348 ? -9.086 34.5 21.562 1 96.12 348 PRO B C 1
ATOM 7275 O O . PRO B 1 348 ? -9.953 35.25 22.016 1 96.12 348 PRO B O 1
ATOM 7278 N N . ASP B 1 349 ? -8.023 34.25 22.234 1 95.56 349 ASP B N 1
ATOM 7279 C CA . ASP B 1 349 ? -7.707 34.969 23.453 1 95.56 349 ASP B CA 1
ATOM 7280 C C . ASP B 1 349 ? -7.254 36.406 23.156 1 95.56 349 ASP B C 1
ATOM 7282 O O . ASP B 1 349 ? -7.23 37.25 24.047 1 95.56 349 ASP B O 1
ATOM 7286 N N . TYR B 1 350 ? -6.934 36.656 21.969 1 96.06 350 TYR B N 1
ATOM 7287 C CA . TYR B 1 350 ? -6.359 37.938 21.594 1 96.06 350 TYR B CA 1
ATOM 7288 C C . TYR B 1 350 ? -7.27 38.688 20.641 1 96.06 350 TYR B C 1
ATOM 7290 O O . TYR B 1 350 ? -7.246 39.938 20.578 1 96.06 350 TYR B O 1
ATOM 7298 N N . VAL B 1 351 ? -8.023 37.969 19.828 1 96.12 351 VAL B N 1
ATOM 7299 C CA . VAL B 1 351 ? -8.883 38.594 18.844 1 96.12 351 VAL B CA 1
ATOM 7300 C C . VAL B 1 351 ? -10.258 37.938 18.844 1 96.12 351 VAL B C 1
ATOM 7302 O O . VAL B 1 351 ? -10.383 36.75 19.188 1 96.12 351 VAL B O 1
ATOM 7305 N N . ASP B 1 352 ? -11.258 38.688 18.453 1 95.5 352 ASP B N 1
ATOM 7306 C CA . ASP B 1 352 ? -12.594 38.156 18.312 1 95.5 352 ASP B CA 1
ATOM 7307 C C . ASP B 1 352 ? -12.766 37.469 16.953 1 95.5 352 ASP B C 1
ATOM 7309 O O . ASP B 1 352 ? -12.664 38.125 15.914 1 95.5 352 ASP B O 1
ATOM 7313 N N . VAL B 1 353 ? -12.969 36.219 16.953 1 97.19 353 VAL B N 1
ATOM 7314 C CA . VAL B 1 353 ? -13.25 35.469 15.734 1 97.19 353 VAL B CA 1
ATOM 7315 C C . VAL B 1 353 ? -14.75 35.156 15.648 1 97.19 353 VAL B C 1
ATOM 7317 O O . VAL B 1 353 ? -15.281 34.438 16.469 1 97.19 353 VAL B O 1
ATOM 7320 N N . PRO B 1 354 ? -15.477 35.656 14.703 1 97.88 354 PRO B N 1
ATOM 7321 C CA . PRO B 1 354 ? -16.922 35.5 14.625 1 97.88 354 PRO B CA 1
ATOM 7322 C C . PRO B 1 354 ? -17.344 34.156 14.016 1 97.88 354 PRO B C 1
ATOM 7324 O O . PRO B 1 354 ? -18 34.125 12.977 1 97.88 354 PRO B O 1
ATOM 7327 N N . VAL B 1 355 ? -17.094 33.094 14.719 1 98.06 355 VAL B N 1
ATOM 7328 C CA . VAL B 1 355 ? -17.312 31.75 14.242 1 98.06 355 VAL B CA 1
ATOM 7329 C C . VAL B 1 355 ? -18.797 31.547 13.922 1 98.06 355 VAL B C 1
ATOM 7331 O O . VAL B 1 355 ? -19.141 31.031 12.852 1 98.06 355 VAL B O 1
ATOM 7334 N N . ASP B 1 356 ? -19.703 31.953 14.805 1 97.81 356 ASP B N 1
ATOM 7335 C CA . ASP B 1 356 ? -21.141 31.75 14.617 1 97.81 356 ASP B CA 1
ATOM 7336 C C . ASP B 1 356 ? -21.641 32.438 13.352 1 97.81 356 ASP B C 1
ATOM 7338 O O . ASP B 1 356 ? -22.438 31.875 12.594 1 97.81 356 ASP B O 1
ATOM 7342 N N . LYS B 1 357 ? -21.172 33.562 13.156 1 98 357 LYS B N 1
ATOM 7343 C CA . LYS B 1 357 ? -21.547 34.312 11.961 1 98 357 LYS B CA 1
ATOM 7344 C C . LYS B 1 357 ? -21.016 33.625 10.703 1 98 357 LYS B C 1
ATOM 7346 O O . LYS B 1 357 ? -21.766 33.406 9.742 1 98 357 LYS B O 1
ATOM 7351 N N . LEU B 1 358 ? -19.781 33.281 10.742 1 98.31 358 LEU B N 1
ATOM 7352 C CA . LEU B 1 358 ? -19.094 32.75 9.57 1 98.31 358 LEU B CA 1
ATOM 7353 C C . LEU B 1 358 ? -19.641 31.375 9.188 1 98.31 358 LEU B C 1
ATOM 7355 O O . LEU B 1 358 ? -19.516 30.953 8.039 1 98.31 358 LEU B O 1
ATOM 7359 N N . LEU B 1 359 ? -20.297 30.656 10.125 1 98.5 359 LEU B N 1
ATOM 7360 C CA . LEU B 1 359 ? -20.844 29.344 9.844 1 98.5 359 LEU B CA 1
ATOM 7361 C C . LEU B 1 359 ? -22.359 29.375 9.82 1 98.5 359 LEU B C 1
ATOM 7363 O O . LEU B 1 359 ? -23.016 28.328 9.75 1 98.5 359 LEU B O 1
ATOM 7367 N N . SER B 1 360 ? -22.969 30.531 9.781 1 98.25 360 SER B N 1
ATOM 7368 C CA . SER B 1 360 ? -24.422 30.656 9.742 1 98.25 360 SER B CA 1
ATOM 7369 C C . SER B 1 360 ? -24.953 30.359 8.344 1 98.25 360 SER B C 1
ATOM 7371 O O . SER B 1 360 ? -24.297 30.656 7.344 1 98.25 360 SER B O 1
ATOM 7373 N N . ASP B 1 361 ? -26.172 29.875 8.336 1 97.19 361 ASP B N 1
ATOM 7374 C CA . ASP B 1 361 ? -26.812 29.578 7.062 1 97.19 361 ASP B CA 1
ATOM 7375 C C . ASP B 1 361 ? -26.984 30.844 6.223 1 97.19 361 ASP B C 1
ATOM 7377 O O . ASP B 1 361 ? -26.766 30.812 5.008 1 97.19 361 ASP B O 1
ATOM 7381 N N . SER B 1 362 ? -27.375 31.891 6.852 1 97.62 362 SER B N 1
ATOM 7382 C CA . SER B 1 362 ? -27.609 33.125 6.133 1 97.62 362 SER B CA 1
ATOM 7383 C C . SER B 1 362 ? -26.328 33.625 5.473 1 97.62 362 SER B C 1
ATOM 7385 O O . SER B 1 362 ? -26.344 34.031 4.305 1 97.62 362 SER B O 1
ATOM 7387 N N . TYR B 1 363 ? -25.25 33.656 6.219 1 98.38 363 TYR B N 1
ATOM 7388 C CA . TYR B 1 363 ? -23.984 34.125 5.668 1 98.38 363 TYR B CA 1
ATOM 7389 C C . TYR B 1 363 ? -23.516 33.219 4.535 1 98.38 363 TYR B C 1
ATOM 7391 O O . TYR B 1 363 ? -23.094 33.688 3.482 1 98.38 363 TYR B O 1
ATOM 7399 N N . LEU B 1 364 ? -23.672 31.938 4.699 1 98.44 364 LEU B N 1
ATOM 7400 C CA . LEU B 1 364 ? -23.172 30.969 3.732 1 98.44 364 LEU B CA 1
ATOM 7401 C C . LEU B 1 364 ? -24.047 30.938 2.486 1 98.44 364 LEU B C 1
ATOM 7403 O O . LEU B 1 364 ? -23.562 30.688 1.383 1 98.44 364 LEU B O 1
ATOM 7407 N N . ASP B 1 365 ? -25.297 31.219 2.652 1 98 365 ASP B N 1
ATOM 7408 C CA . ASP B 1 365 ? -26.172 31.375 1.499 1 98 365 ASP B CA 1
ATOM 7409 C C . ASP B 1 365 ? -25.75 32.562 0.646 1 98 365 ASP B C 1
ATOM 7411 O O . ASP B 1 365 ? -25.797 32.5 -0.584 1 98 365 ASP B O 1
ATOM 7415 N N . GLU B 1 366 ? -25.453 33.594 1.307 1 98.12 366 GLU B N 1
ATOM 7416 C CA . GLU B 1 366 ? -24.953 34.75 0.58 1 98.12 366 GLU B CA 1
ATOM 7417 C C . GLU B 1 366 ? -23.656 34.438 -0.154 1 98.12 366 GLU B C 1
ATOM 7419 O O . GLU B 1 366 ? -23.453 34.875 -1.292 1 98.12 366 GLU B O 1
ATOM 7424 N N . GLN B 1 367 ? -22.75 33.781 0.531 1 98.56 367 GLN B N 1
ATOM 7425 C CA . GLN B 1 367 ? -21.5 33.375 -0.115 1 98.56 367 GLN B CA 1
ATOM 7426 C C . GLN B 1 367 ? -21.781 32.469 -1.33 1 98.56 367 GLN B C 1
ATOM 7428 O O . GLN B 1 367 ? -21.094 32.594 -2.354 1 98.56 367 GLN B O 1
ATOM 7433 N N . ARG B 1 368 ? -22.75 31.578 -1.237 1 98.69 368 ARG B N 1
ATOM 7434 C CA . ARG B 1 368 ? -23.125 30.703 -2.34 1 98.69 368 ARG B CA 1
ATOM 7435 C C . ARG B 1 368 ? -23.594 31.516 -3.543 1 98.69 368 ARG B C 1
ATOM 7437 O O . ARG B 1 368 ? -23.266 31.188 -4.684 1 98.69 368 ARG B O 1
ATOM 7444 N N . LYS B 1 369 ? -24.359 32.562 -3.287 1 98.5 369 LYS B N 1
ATOM 7445 C CA . LYS B 1 369 ? -24.812 33.438 -4.363 1 98.5 369 LYS B CA 1
ATOM 7446 C C . LYS B 1 369 ? -23.625 34.125 -5.043 1 98.5 369 LYS B C 1
ATOM 7448 O O . LYS B 1 369 ? -23.609 34.25 -6.27 1 98.5 369 LYS B O 1
ATOM 7453 N N . LYS B 1 370 ? -22.703 34.5 -4.27 1 98.56 370 LYS B N 1
ATOM 7454 C CA . LYS B 1 370 ? -21.5 35.125 -4.828 1 98.56 370 LYS B CA 1
ATOM 7455 C C . LYS B 1 370 ? -20.734 34.125 -5.699 1 98.56 370 LYS B C 1
ATOM 7457 O O . LYS B 1 370 ? -20.156 34.5 -6.73 1 98.56 370 LYS B O 1
ATOM 7462 N N . VAL B 1 371 ? -20.641 32.875 -5.297 1 98.62 371 VAL B N 1
ATOM 7463 C CA . VAL B 1 371 ? -19.984 31.828 -6.082 1 98.62 371 VAL B CA 1
ATOM 7464 C C . VAL B 1 371 ? -20.656 31.703 -7.445 1 98.62 371 VAL B C 1
ATOM 7466 O O . VAL B 1 371 ? -19.984 31.672 -8.477 1 98.62 371 VAL B O 1
ATOM 7469 N N . VAL B 1 372 ? -22.016 31.625 -7.395 1 98.38 372 VAL B N 1
ATOM 7470 C CA . VAL B 1 372 ? -22.781 31.5 -8.633 1 98.38 372 VAL B CA 1
ATOM 7471 C C . VAL B 1 372 ? -22.484 32.688 -9.539 1 98.38 372 VAL B C 1
ATOM 7473 O O . VAL B 1 372 ? -22.25 32.531 -10.742 1 98.38 372 VAL B O 1
ATOM 7476 N N . GLU B 1 373 ? -22.5 33.844 -8.977 1 98 373 GLU B N 1
ATOM 7477 C CA . GLU B 1 373 ? -22.25 35.062 -9.734 1 98 373 GLU B CA 1
ATOM 7478 C C . GLU B 1 373 ? -20.844 35.062 -10.32 1 98 373 GLU B C 1
ATOM 7480 O O . GLU B 1 373 ? -20.656 35.438 -11.484 1 98 373 GLU B O 1
ATOM 7485 N N . ARG B 1 374 ? -19.906 34.75 -9.562 1 97.56 374 ARG B N 1
ATOM 7486 C CA . ARG B 1 374 ? -18.516 34.75 -10.016 1 97.56 374 ARG B CA 1
ATOM 7487 C C . ARG B 1 374 ? -18.297 33.75 -11.148 1 97.56 374 ARG B C 1
ATOM 7489 O O . ARG B 1 374 ? -17.625 34.062 -12.133 1 97.56 374 ARG B O 1
ATOM 7496 N N . VAL B 1 375 ? -18.828 32.562 -11.008 1 97.56 375 VAL B N 1
ATOM 7497 C CA . VAL B 1 375 ? -18.703 31.531 -12.039 1 97.56 375 VAL B CA 1
ATOM 7498 C C . VAL B 1 375 ? -19.375 32 -13.328 1 97.56 375 VAL B C 1
ATOM 7500 O O . VAL B 1 375 ? -18.812 31.844 -14.414 1 97.56 375 VAL B O 1
ATOM 7503 N N . LYS B 1 376 ? -20.531 32.625 -13.188 1 96.5 376 LYS B N 1
ATOM 7504 C CA . LYS B 1 376 ? -21.234 33.156 -14.344 1 96.5 376 LYS B CA 1
ATOM 7505 C C . LYS B 1 376 ? -20.406 34.25 -15.047 1 96.5 376 LYS B C 1
ATOM 7507 O O . LYS B 1 376 ? -20.328 34.25 -16.281 1 96.5 376 LYS B O 1
ATOM 7512 N N . ASN B 1 377 ? -19.891 35.094 -14.273 1 95.94 377 ASN B N 1
ATOM 7513 C CA . ASN B 1 377 ? -19.078 36.188 -14.828 1 95.94 377 ASN B CA 1
ATOM 7514 C C . ASN B 1 377 ? -17.859 35.625 -15.562 1 95.94 377 ASN B C 1
ATOM 7516 O O . ASN B 1 377 ? -17.453 36.156 -16.594 1 95.94 377 ASN B O 1
ATOM 7520 N N . ARG B 1 378 ? -17.266 34.594 -15.07 1 94.5 378 ARG B N 1
ATOM 7521 C CA . ARG B 1 378 ? -16.094 33.969 -15.711 1 94.5 378 ARG B CA 1
ATOM 7522 C C . ARG B 1 378 ? -16.484 33.281 -17.016 1 94.5 378 ARG B C 1
ATOM 7524 O O . ARG B 1 378 ? -15.711 33.281 -17.969 1 94.5 378 ARG B O 1
ATOM 7531 N N . LYS B 1 379 ? -17.641 32.719 -17.031 1 91 379 LYS B N 1
ATOM 7532 C CA . LYS B 1 379 ? -18.141 32.062 -18.234 1 91 379 LYS B CA 1
ATOM 7533 C C . LYS B 1 379 ? -18.375 33.062 -19.359 1 91 379 LYS B C 1
ATOM 7535 O O . LYS B 1 379 ? -18.141 32.781 -20.531 1 91 379 LYS B O 1
ATOM 7540 N N . ILE B 1 380 ? -18.797 34.188 -19 1 85.25 380 ILE B N 1
ATOM 7541 C CA . ILE B 1 380 ? -19.125 35.219 -19.969 1 85.25 380 ILE B CA 1
ATOM 7542 C C . ILE B 1 380 ? -17.828 35.875 -20.453 1 85.25 380 ILE B C 1
ATOM 7544 O O . ILE B 1 380 ? -17.703 36.219 -21.641 1 85.25 380 ILE B O 1
ATOM 7548 N N . ALA B 1 381 ? -16.953 36.156 -19.516 1 73.81 381 ALA B N 1
ATOM 7549 C CA . ALA B 1 381 ? -15.68 36.781 -19.875 1 73.81 381 ALA B CA 1
ATOM 7550 C C . ALA B 1 381 ? -14.852 35.875 -20.781 1 73.81 381 ALA B C 1
ATOM 7552 O O . ALA B 1 381 ? -13.883 36.344 -21.391 1 73.81 381 ALA B O 1
ATOM 7553 N N . ASP B 1 382 ? -15.367 34.844 -21.172 1 62.66 382 ASP B N 1
ATOM 7554 C CA . ASP B 1 382 ? -14.711 33.781 -21.938 1 62.66 382 ASP B CA 1
ATOM 7555 C C . ASP B 1 382 ? -13.703 34.375 -22.922 1 62.66 382 ASP B C 1
ATOM 7557 O O . ASP B 1 382 ? -14.078 35.094 -23.844 1 62.66 382 ASP B O 1
ATOM 7561 N N . ARG B 1 383 ? -12.469 34.469 -22.438 1 59.25 383 ARG B N 1
ATOM 7562 C CA . ARG B 1 383 ? -11.352 34.906 -23.281 1 59.25 383 ARG B CA 1
ATOM 7563 C C . ARG B 1 383 ? -10.969 33.812 -24.281 1 59.25 383 ARG B C 1
ATOM 7565 O O . ARG B 1 383 ? -10.383 32.781 -23.922 1 59.25 383 ARG B O 1
ATOM 7572 N N . SER B 1 384 ? -11.664 33.75 -25.266 1 50.47 384 SER B N 1
ATOM 7573 C CA . SER B 1 384 ? -11.438 32.781 -26.359 1 50.47 384 SER B CA 1
ATOM 7574 C C . SER B 1 384 ? -9.969 32.75 -26.75 1 50.47 384 SER B C 1
ATOM 7576 O O . SER B 1 384 ? -9.531 31.812 -27.422 1 50.47 384 SER B O 1
ATOM 7578 N N . ASP B 1 385 ? -9.258 33.906 -26.594 1 45 385 ASP B N 1
ATOM 7579 C CA . ASP B 1 385 ? -7.98 33.969 -27.297 1 45 385 ASP B CA 1
ATOM 7580 C C . ASP B 1 385 ? -6.848 33.406 -26.453 1 45 385 ASP B C 1
ATOM 7582 O O . ASP B 1 385 ? -5.734 33.938 -26.453 1 45 385 ASP B O 1
ATOM 7586 N N . PHE B 1 386 ? -7.117 32.75 -25.438 1 45.06 386 PHE B N 1
ATOM 7587 C CA . PHE B 1 386 ? -5.926 32.156 -24.859 1 45.06 386 PHE B CA 1
ATOM 7588 C C . PHE B 1 386 ? -5.242 31.234 -25.859 1 45.06 386 PHE B C 1
ATOM 7590 O O . PHE B 1 386 ? -5.832 30.25 -26.328 1 45.06 386 PHE B O 1
ATOM 7597 N N . THR B 1 387 ? -4.379 31.844 -26.641 1 44.94 387 THR B N 1
ATOM 7598 C CA . THR B 1 387 ? -3.605 31.062 -27.609 1 44.94 387 THR B CA 1
ATOM 7599 C C . THR B 1 387 ? -2.748 30.016 -26.906 1 44.94 387 THR B C 1
ATOM 7601 O O . THR B 1 387 ? -2.418 30.172 -25.719 1 44.94 387 THR B O 1
ATOM 7604 N N . GLU B 1 388 ? -2.637 28.891 -27.438 1 44.59 388 GLU B N 1
ATOM 7605 C CA . GLU B 1 388 ? -1.718 27.812 -27.047 1 44.59 388 GLU B CA 1
ATOM 7606 C C . GLU B 1 388 ? -0.381 28.375 -26.578 1 44.59 388 GLU B C 1
ATOM 7608 O O . GLU B 1 388 ? 0.242 27.828 -25.672 1 44.59 388 GLU B O 1
ATOM 7613 N N . SER B 1 389 ? -0.007 29.484 -27.172 1 43.41 389 SER B N 1
ATOM 7614 C CA . SER B 1 389 ? 1.288 30.094 -26.875 1 43.41 389 SER B CA 1
ATOM 7615 C C . SER B 1 389 ? 1.323 30.672 -25.469 1 43.41 389 SER B C 1
ATOM 7617 O O . SER B 1 389 ? 2.354 30.609 -24.797 1 43.41 389 SER B O 1
ATOM 7619 N N . GLU B 1 390 ? 0.352 31.219 -25.094 1 42.88 390 GLU B N 1
ATOM 7620 C CA . GLU B 1 390 ? 0.334 31.797 -23.75 1 42.88 390 GLU B CA 1
ATOM 7621 C C . GLU B 1 390 ? 0.306 30.703 -22.688 1 42.88 390 GLU B C 1
ATOM 7623 O O . GLU B 1 390 ? 0.881 30.859 -21.609 1 42.88 390 GLU B O 1
ATOM 7628 N N . LEU B 1 391 ? -0.322 29.688 -23.094 1 43.44 391 LEU B N 1
ATOM 7629 C CA . LEU B 1 391 ? -0.335 28.5 -22.234 1 43.44 391 LEU B CA 1
ATOM 7630 C C . LEU B 1 391 ? 1.079 27.969 -22.016 1 43.44 391 LEU B C 1
ATOM 7632 O O . LEU B 1 391 ? 1.428 27.578 -20.906 1 43.44 391 LEU B O 1
ATOM 7636 N N . LYS B 1 392 ? 1.835 27.969 -23.078 1 47.28 392 LYS B N 1
ATOM 7637 C CA . LYS B 1 392 ? 3.211 27.469 -23.047 1 47.28 392 LYS B CA 1
ATOM 7638 C C . LYS B 1 392 ? 4.094 28.391 -22.203 1 47.28 392 LYS B C 1
ATOM 7640 O O . LYS B 1 392 ? 5.055 27.938 -21.578 1 47.28 392 LYS B O 1
ATOM 7645 N N . LEU B 1 393 ? 3.85 29.625 -22.266 1 35.97 393 LEU B N 1
ATOM 7646 C CA . LEU B 1 393 ? 4.633 30.594 -21.516 1 35.97 393 LEU B CA 1
ATOM 7647 C C . LEU B 1 393 ? 4.418 30.438 -20.016 1 35.97 393 LEU B C 1
ATOM 7649 O O . LEU B 1 393 ? 5.352 30.594 -19.219 1 35.97 393 LEU B O 1
ATOM 7653 N N . LEU B 1 394 ? 3.217 30.203 -19.703 1 39.84 394 LEU B N 1
ATOM 7654 C CA . LEU B 1 394 ? 2.967 30.047 -18.266 1 39.84 394 LEU B CA 1
ATOM 7655 C C . LEU B 1 394 ? 3.59 28.766 -17.75 1 39.84 394 LEU B C 1
ATOM 7657 O O . LEU B 1 394 ? 4.008 28.703 -16.594 1 39.84 394 LEU B O 1
ATOM 7661 N N . GLY B 1 395 ? 3.562 27.734 -18.562 1 40.25 395 GLY B N 1
ATOM 7662 C CA . GLY B 1 395 ? 4.203 26.5 -18.172 1 40.25 395 GLY B CA 1
ATOM 7663 C C . GLY B 1 395 ? 5.715 26.594 -18.094 1 40.25 395 GLY B C 1
ATOM 7664 O O . GLY B 1 395 ? 6.371 25.766 -17.469 1 40.25 395 GLY B O 1
ATOM 7665 N N . SER B 1 396 ? 6.27 27.531 -19.031 1 35.91 396 SER B N 1
ATOM 7666 C CA . SER B 1 396 ? 7.719 27.562 -19.188 1 35.91 396 SER B CA 1
ATOM 7667 C C . SER B 1 396 ? 8.375 28.453 -18.125 1 35.91 396 SER B C 1
ATOM 7669 O O . SER B 1 396 ? 9.594 28.609 -18.125 1 35.91 396 SER B O 1
ATOM 7671 N N . LEU B 1 397 ? 7.66 29.141 -17.438 1 33.81 397 LEU B N 1
ATOM 7672 C CA . LEU B 1 397 ? 8.438 29.875 -16.453 1 33.81 397 LEU B CA 1
ATOM 7673 C C . LEU B 1 397 ? 9.039 28.938 -15.406 1 33.81 397 LEU B C 1
ATOM 7675 O O . LEU B 1 397 ? 8.367 28.547 -14.461 1 33.81 397 LEU B O 1
ATOM 7679 N N . LYS B 1 398 ? 9.984 28.219 -15.859 1 38.09 398 LYS B N 1
ATOM 7680 C CA . LYS B 1 398 ? 10.859 27.312 -15.109 1 38.09 398 LYS B CA 1
ATOM 7681 C C . LYS B 1 398 ? 11.695 28.094 -14.094 1 38.09 398 LYS B C 1
ATOM 7683 O O . LYS B 1 398 ? 12.648 28.781 -14.461 1 38.09 398 LYS B O 1
ATOM 7688 N N . ASP B 1 399 ? 11.141 28.641 -13.156 1 33.72 399 ASP B N 1
ATOM 7689 C CA . ASP B 1 399 ? 12.18 29 -12.195 1 33.72 399 ASP B CA 1
ATOM 7690 C C . ASP B 1 399 ? 12.992 27.781 -11.781 1 33.72 399 ASP B C 1
ATOM 7692 O O . ASP B 1 399 ? 12.453 26.688 -11.625 1 33.72 399 ASP B O 1
ATOM 7696 N N . LYS B 1 400 ? 14.266 27.844 -11.914 1 36.25 400 LYS B N 1
ATOM 7697 C CA . LYS B 1 400 ? 15.328 26.859 -11.703 1 36.25 400 LYS B CA 1
ATOM 7698 C C . LYS B 1 400 ? 15.156 26.141 -10.367 1 36.25 400 LYS B C 1
ATOM 7700 O O . LYS B 1 400 ? 15.883 25.203 -10.062 1 36.25 400 LYS B O 1
ATOM 7705 N N . MET B 1 401 ? 14.812 26.844 -9.297 1 34.66 401 MET B N 1
ATOM 7706 C CA . MET B 1 401 ? 14.844 26.109 -8.031 1 34.66 401 MET B CA 1
ATOM 7707 C C . MET B 1 401 ? 13.617 25.219 -7.895 1 34.66 401 MET B C 1
ATOM 7709 O O . MET B 1 401 ? 12.484 25.688 -8.031 1 34.66 401 MET B O 1
ATOM 7713 N N . ASP B 1 402 ? 13.758 24.047 -7.801 1 41.38 402 ASP B N 1
ATOM 7714 C CA . ASP B 1 402 ? 12.727 23.016 -7.828 1 41.38 402 ASP B CA 1
ATOM 7715 C C . ASP B 1 402 ? 11.703 23.234 -6.719 1 41.38 402 ASP B C 1
ATOM 7717 O O . ASP B 1 402 ? 12.008 23.062 -5.535 1 41.38 402 ASP B O 1
ATOM 7721 N N . PRO B 1 403 ? 10.75 24.172 -6.863 1 41.59 403 PRO B N 1
ATOM 7722 C CA . PRO B 1 403 ? 9.703 24.531 -5.91 1 41.59 403 PRO B CA 1
ATOM 7723 C C . PRO B 1 403 ? 9.062 23.312 -5.254 1 41.59 403 PRO B C 1
ATOM 7725 O O . PRO B 1 403 ? 8.219 23.469 -4.363 1 41.59 403 PRO B O 1
ATOM 7728 N N . LYS B 1 404 ? 9.469 22.047 -5.426 1 48.97 404 LYS B N 1
ATOM 7729 C CA . LYS B 1 404 ? 8.656 20.828 -5.27 1 48.97 404 LYS B CA 1
ATOM 7730 C C . LYS B 1 404 ? 8.703 20.328 -3.836 1 48.97 404 LYS B C 1
ATOM 7732 O O . LYS B 1 404 ? 7.918 19.453 -3.457 1 48.97 404 LYS B O 1
ATOM 7737 N N . TYR B 1 405 ? 9.664 20.938 -2.902 1 48.56 405 TYR B N 1
ATOM 7738 C CA . TYR B 1 405 ? 9.766 20.141 -1.687 1 48.56 405 TYR B CA 1
ATOM 7739 C C . TYR B 1 405 ? 9.734 21.031 -0.448 1 48.56 405 TYR B C 1
ATOM 7741 O O . TYR B 1 405 ? 10.523 20.828 0.484 1 48.56 405 TYR B O 1
ATOM 7749 N N . GLN B 1 406 ? 8.789 21.875 -0.192 1 52.62 406 GLN B N 1
ATOM 7750 C CA . GLN B 1 406 ? 9.203 22.75 0.896 1 52.62 406 GLN B CA 1
ATOM 7751 C C . GLN B 1 406 ? 8.156 22.797 2.004 1 52.62 406 GLN B C 1
ATOM 7753 O O . GLN B 1 406 ? 8.344 23.469 3.018 1 52.62 406 GLN B O 1
ATOM 7758 N N . TYR B 1 407 ? 7.164 21.984 1.878 1 65.62 407 TYR B N 1
ATOM 7759 C CA . TYR B 1 407 ? 6.184 22 2.957 1 65.62 407 TYR B CA 1
ATOM 7760 C C . TYR B 1 407 ? 6.344 20.766 3.852 1 65.62 407 TYR B C 1
ATOM 7762 O O . TYR B 1 407 ? 6.539 19.656 3.359 1 65.62 407 TYR B O 1
ATOM 7770 N N . ALA B 1 408 ? 6.512 21.234 5.242 1 75.62 408 ALA B N 1
ATOM 7771 C CA . ALA B 1 408 ? 6.672 20.141 6.195 1 75.62 408 ALA B CA 1
ATOM 7772 C C . ALA B 1 408 ? 5.426 19.984 7.066 1 75.62 408 ALA B C 1
ATOM 7774 O O . ALA B 1 408 ? 5.195 20.781 7.977 1 75.62 408 ALA B O 1
ATOM 7775 N N . THR B 1 409 ? 4.551 19.344 6.816 1 82.38 409 THR B N 1
ATOM 7776 C CA . THR B 1 409 ? 3.369 18.938 7.574 1 82.38 409 THR B CA 1
ATOM 7777 C C . THR B 1 409 ? 2.992 17.5 7.258 1 82.38 409 THR B C 1
ATOM 7779 O O . THR B 1 409 ? 3.336 16.984 6.195 1 82.38 409 THR B O 1
ATOM 7782 N N . THR B 1 410 ? 2.516 16.859 8.273 1 92.69 410 THR B N 1
ATOM 7783 C CA . THR B 1 410 ? 2.02 15.508 8.055 1 92.69 410 THR B CA 1
ATOM 7784 C C . THR B 1 410 ? 0.69 15.297 8.773 1 92.69 410 THR B C 1
ATOM 7786 O O . THR B 1 410 ? 0.279 16.125 9.586 1 92.69 410 THR B O 1
ATOM 7789 N N . SER B 1 411 ? 0.007 14.32 8.352 1 96.81 411 SER B N 1
ATOM 7790 C CA . SER B 1 411 ? -1.274 13.961 8.953 1 96.81 411 SER B CA 1
ATOM 7791 C C . SER B 1 411 ? -1.354 12.461 9.234 1 96.81 411 SER B C 1
ATOM 7793 O O . SER B 1 411 ? -0.691 11.664 8.57 1 96.81 411 SER B O 1
ATOM 7795 N N . LEU B 1 412 ? -2.117 12.141 10.258 1 98.19 412 LEU B N 1
ATOM 7796 C CA . LEU B 1 412 ? -2.367 10.766 10.672 1 98.19 412 LEU B CA 1
ATOM 7797 C C . LEU B 1 412 ? -3.836 10.555 11.023 1 98.19 412 LEU B C 1
ATOM 7799 O O . LEU B 1 412 ? -4.465 11.438 11.625 1 98.19 412 LEU B O 1
ATOM 7803 N N . SER B 1 413 ? -4.332 9.383 10.703 1 98.81 413 SER B N 1
ATOM 7804 C CA . SER B 1 413 ? -5.695 8.992 11.062 1 98.81 413 SER B CA 1
ATOM 7805 C C . SER B 1 413 ? -5.734 7.582 11.633 1 98.81 413 SER B C 1
ATOM 7807 O O . SER B 1 413 ? -4.996 6.703 11.18 1 98.81 413 SER B O 1
ATOM 7809 N N . ALA B 1 414 ? -6.617 7.371 12.633 1 98.88 414 ALA B N 1
ATOM 7810 C CA . ALA B 1 414 ? -6.758 6.035 13.211 1 98.88 414 ALA B CA 1
ATOM 7811 C C . ALA B 1 414 ? -8.18 5.809 13.727 1 98.88 414 ALA B C 1
ATOM 7813 O O . ALA B 1 414 ? -8.852 6.758 14.133 1 98.88 414 ALA B O 1
ATOM 7814 N N . MET B 1 415 ? -8.617 4.645 13.656 1 98.75 415 MET B N 1
ATOM 7815 C CA . MET B 1 415 ? -9.82 4.117 14.289 1 98.75 415 MET B CA 1
ATOM 7816 C C . MET B 1 415 ? -9.539 2.791 14.984 1 98.75 415 MET B C 1
ATOM 7818 O O . MET B 1 415 ? -8.555 2.119 14.664 1 98.75 415 MET B O 1
ATOM 7822 N N . ASP B 1 416 ? -10.383 2.473 16 1 98.62 416 ASP B N 1
ATOM 7823 C CA . ASP B 1 416 ? -10.211 1.192 16.688 1 98.62 416 ASP B CA 1
ATOM 7824 C C . ASP B 1 416 ? -11.547 0.464 16.828 1 98.62 416 ASP B C 1
ATOM 7826 O O . ASP B 1 416 ? -12.594 1.004 16.469 1 98.62 416 ASP B O 1
ATOM 7830 N N . GLN B 1 417 ? -11.523 -0.751 17.281 1 96.44 417 GLN B N 1
ATOM 7831 C CA . GLN B 1 417 ? -12.68 -1.642 17.375 1 96.44 417 GLN B CA 1
ATOM 7832 C C . GLN B 1 417 ? -13.672 -1.149 18.422 1 96.44 417 GLN B C 1
ATOM 7834 O O . GLN B 1 417 ? -14.836 -1.571 18.422 1 96.44 417 GLN B O 1
ATOM 7839 N N . TRP B 1 418 ? -13.266 -0.291 19.297 1 97.44 418 TRP B N 1
ATOM 7840 C CA . TRP B 1 418 ? -14.148 0.19 20.344 1 97.44 418 TRP B CA 1
ATOM 7841 C C . TRP B 1 418 ? -14.922 1.421 19.891 1 97.44 418 TRP B C 1
ATOM 7843 O O . TRP B 1 418 ? -15.773 1.934 20.625 1 97.44 418 TRP B O 1
ATOM 7853 N N . GLY B 1 419 ? -14.602 1.922 18.703 1 97.5 419 GLY B N 1
ATOM 7854 C CA . GLY B 1 419 ? -15.391 2.988 18.109 1 97.5 419 GLY B CA 1
ATOM 7855 C C . GLY B 1 419 ? -14.719 4.348 18.188 1 97.5 419 GLY B C 1
ATOM 7856 O O . GLY B 1 419 ? -15.273 5.348 17.734 1 97.5 419 GLY B O 1
ATOM 7857 N N . ASN B 1 420 ? -13.5 4.41 18.734 1 98.75 420 ASN B N 1
ATOM 7858 C CA . ASN B 1 420 ? -12.773 5.672 18.781 1 98.75 420 ASN B CA 1
ATOM 7859 C C . ASN B 1 420 ? -12.234 6.047 17.406 1 98.75 420 ASN B C 1
ATOM 7861 O O . ASN B 1 420 ? -11.867 5.176 16.609 1 98.75 420 ASN B O 1
ATOM 7865 N N . ALA B 1 421 ? -12.227 7.301 17.125 1 98.81 421 ALA B N 1
ATOM 7866 C CA . ALA B 1 421 ? -11.672 7.836 15.891 1 98.81 421 ALA B CA 1
ATOM 7867 C C . ALA B 1 421 ? -10.844 9.094 16.156 1 98.81 421 ALA B C 1
ATOM 7869 O O . ALA B 1 421 ? -11.227 9.93 16.984 1 98.81 421 ALA B O 1
ATOM 7870 N N . VAL B 1 422 ? -9.688 9.18 15.508 1 98.88 422 VAL B N 1
ATOM 7871 C CA . VAL B 1 422 ? -8.805 10.305 15.797 1 98.88 422 VAL B CA 1
ATOM 7872 C C . VAL B 1 422 ? -8.039 10.695 14.531 1 98.88 422 VAL B C 1
ATOM 7874 O O . VAL B 1 422 ? -7.707 9.844 13.711 1 98.88 422 VAL B O 1
ATOM 7877 N N . VAL B 1 423 ? -7.801 11.945 14.352 1 98.69 423 VAL B N 1
ATOM 7878 C CA . VAL B 1 423 ? -6.965 12.523 13.305 1 98.69 423 VAL B CA 1
ATOM 7879 C C . VAL B 1 423 ? -6.066 13.609 13.891 1 98.69 423 VAL B C 1
ATOM 7881 O O . VAL B 1 423 ? -6.5 14.391 14.734 1 98.69 423 VAL B O 1
ATOM 7884 N N . ILE B 1 424 ? -4.781 13.562 13.508 1 98.38 424 ILE B N 1
ATOM 7885 C CA . ILE B 1 424 ? -3.77 14.523 13.93 1 98.38 424 ILE B CA 1
ATOM 7886 C C . ILE B 1 424 ? -3.121 15.164 12.703 1 98.38 424 ILE B C 1
ATOM 7888 O O . ILE B 1 424 ? -2.889 14.492 11.695 1 98.38 424 ILE B O 1
ATOM 7892 N N . ILE B 1 425 ? -2.934 16.391 12.773 1 97.75 425 ILE B N 1
ATOM 7893 C CA . ILE B 1 425 ? -1.952 17.062 11.938 1 97.75 425 ILE B CA 1
ATOM 7894 C C . ILE B 1 425 ? -0.855 17.672 12.805 1 97.75 425 ILE B C 1
ATOM 7896 O O . ILE B 1 425 ? -1.144 18.312 13.82 1 97.75 425 ILE B O 1
ATOM 7900 N N . GLN B 1 426 ? 0.333 17.438 12.492 1 97.44 426 GLN B N 1
ATOM 7901 C CA . GLN B 1 426 ? 1.459 18.016 13.219 1 97.44 426 GLN B CA 1
ATOM 7902 C C . GLN B 1 426 ? 2.578 18.438 12.273 1 97.44 426 GLN B C 1
ATOM 7904 O O . GLN B 1 426 ? 2.668 17.922 11.148 1 97.44 426 GLN B O 1
ATOM 7909 N N . THR B 1 427 ? 3.48 19.375 12.75 1 96.75 427 THR B N 1
ATOM 7910 C CA . THR B 1 427 ? 4.398 19.984 11.789 1 96.75 427 THR B CA 1
ATOM 7911 C C . THR B 1 427 ? 5.574 20.641 12.508 1 96.75 427 THR B C 1
ATOM 7913 O O . THR B 1 427 ? 5.469 21 13.688 1 96.75 427 THR B O 1
ATOM 7916 N N . HIS B 1 428 ? 6.625 20.766 11.727 1 95.56 428 HIS B N 1
ATOM 7917 C CA . HIS B 1 428 ? 7.723 21.656 12.078 1 95.56 428 HIS B CA 1
ATOM 7918 C C . HIS B 1 428 ? 7.582 23 11.383 1 95.56 428 HIS B C 1
ATOM 7920 O O . HIS B 1 428 ? 8.383 23.906 11.617 1 95.56 428 HIS B O 1
ATOM 7926 N N . GLY B 1 429 ? 6.566 23.172 10.594 1 92 429 GLY B N 1
ATOM 7927 C CA . GLY B 1 429 ? 6.453 24.344 9.75 1 92 429 GLY B CA 1
ATOM 7928 C C . GLY B 1 429 ? 7.055 24.156 8.367 1 92 429 GLY B C 1
ATOM 7929 O O . GLY B 1 429 ? 6.367 23.734 7.441 1 92 429 GLY B O 1
ATOM 7930 N N . GLY B 1 430 ? 8.305 24.391 8.203 1 87.75 430 GLY B N 1
ATOM 7931 C CA . GLY B 1 430 ? 9.062 24.047 7.008 1 87.75 430 GLY B CA 1
ATOM 7932 C C . GLY B 1 430 ? 9.906 22.797 7.18 1 87.75 430 GLY B C 1
ATOM 7933 O O . GLY B 1 430 ? 9.961 22.219 8.273 1 87.75 430 GLY B O 1
ATOM 7934 N N . GLY B 1 431 ? 10.461 22.328 6.059 1 90.12 431 GLY B N 1
ATOM 7935 C CA . GLY B 1 431 ? 11.344 21.172 6.152 1 90.12 431 GLY B CA 1
ATOM 7936 C C . GLY B 1 431 ? 12.414 21.328 7.215 1 90.12 431 GLY B C 1
ATOM 7937 O O . GLY B 1 431 ? 13.148 22.328 7.227 1 90.12 431 GLY B O 1
ATOM 7938 N N . PHE B 1 432 ? 12.438 20.406 8.109 1 93.94 432 PHE B N 1
ATOM 7939 C CA . PHE B 1 432 ? 13.312 20.406 9.273 1 93.94 432 PHE B CA 1
ATOM 7940 C C . PHE B 1 432 ? 13.07 21.625 10.141 1 93.94 432 PHE B C 1
ATOM 7942 O O . PHE B 1 432 ? 13.93 22.016 10.938 1 93.94 432 PHE B O 1
ATOM 7949 N N . GLY B 1 433 ? 11.922 22.281 9.906 1 93.69 433 GLY B N 1
ATOM 7950 C CA . GLY B 1 433 ? 11.547 23.422 10.719 1 93.69 433 GLY B CA 1
ATOM 7951 C C . GLY B 1 433 ? 12.523 24.578 10.617 1 93.69 433 GLY B C 1
ATOM 7952 O O . GLY B 1 433 ? 12.859 25.016 9.516 1 93.69 433 GLY B O 1
ATOM 7953 N N . SER B 1 434 ? 12.977 25.016 11.812 1 94.38 434 SER B N 1
ATOM 7954 C CA . SER B 1 434 ? 13.945 26.109 11.891 1 94.38 434 SER B CA 1
ATOM 7955 C C . SER B 1 434 ? 15.352 25.625 11.555 1 94.38 434 SER B C 1
ATOM 7957 O O . SER B 1 434 ? 16.281 26.422 11.445 1 94.38 434 SER B O 1
ATOM 7959 N N . GLY B 1 435 ? 15.453 24.312 11.391 1 94.62 435 GLY B N 1
ATOM 7960 C CA . GLY B 1 435 ? 16.766 23.719 11.195 1 94.62 435 GLY B CA 1
ATOM 7961 C C . GLY B 1 435 ? 17.594 23.656 12.469 1 94.62 435 GLY B C 1
ATOM 7962 O O . GLY B 1 435 ? 18.766 23.266 12.438 1 94.62 435 GLY B O 1
ATOM 7963 N N . TYR B 1 436 ? 17.031 24 13.555 1 96.5 436 TYR B N 1
ATOM 7964 C CA . TYR B 1 436 ? 17.766 24.172 14.805 1 96.5 436 TYR B CA 1
ATOM 7965 C C . TYR B 1 436 ? 17.547 22.969 15.727 1 96.5 436 TYR B C 1
ATOM 7967 O O . TYR B 1 436 ? 16.406 22.562 15.969 1 96.5 436 TYR B O 1
ATOM 7975 N N . VAL B 1 437 ? 18.641 22.391 16.188 1 97.69 437 VAL B N 1
ATOM 7976 C CA . VAL B 1 437 ? 18.656 21.391 17.266 1 97.69 437 VAL B CA 1
ATOM 7977 C C . VAL B 1 437 ? 19.203 22 18.547 1 97.69 437 VAL B C 1
ATOM 7979 O O . VAL B 1 437 ? 20.297 22.578 18.547 1 97.69 437 VAL B O 1
ATOM 7982 N N . ALA B 1 438 ? 18.5 21.891 19.578 1 97.31 438 ALA B N 1
ATOM 7983 C CA . ALA B 1 438 ? 18.875 22.531 20.828 1 97.31 438 ALA B CA 1
ATOM 7984 C C . ALA B 1 438 ? 19.922 21.719 21.578 1 97.31 438 ALA B C 1
ATOM 7986 O O . ALA B 1 438 ? 19.578 20.781 22.312 1 97.31 438 ALA B O 1
ATOM 7987 N N . GLY B 1 439 ? 21.125 22.125 21.5 1 94.5 439 GLY B N 1
ATOM 7988 C CA . GLY B 1 439 ? 22.188 21.453 22.234 1 94.5 439 GLY B CA 1
ATOM 7989 C C . GLY B 1 439 ? 22.266 19.969 21.953 1 94.5 439 GLY B C 1
ATOM 7990 O O . GLY B 1 439 ? 22.281 19.562 20.797 1 94.5 439 GLY B O 1
ATOM 7991 N N . LYS B 1 440 ? 22.25 19.188 23.031 1 94.94 440 LYS B N 1
ATOM 7992 C CA . LYS B 1 440 ? 22.469 17.75 22.891 1 94.94 440 LYS B CA 1
ATOM 7993 C C . LYS B 1 440 ? 21.172 16.984 23.016 1 94.94 440 LYS B C 1
ATOM 7995 O O . LYS B 1 440 ? 21.172 15.766 23.203 1 94.94 440 LYS B O 1
ATOM 8000 N N . THR B 1 441 ? 20.094 17.625 22.875 1 98.06 441 THR B N 1
ATOM 8001 C CA . THR B 1 441 ? 18.797 17 23.094 1 98.06 441 THR B CA 1
ATOM 8002 C C . THR B 1 441 ? 18.375 16.172 21.891 1 98.06 441 THR B C 1
ATOM 8004 O O . THR B 1 441 ? 17.531 15.289 22 1 98.06 441 THR B O 1
ATOM 8007 N N . GLY B 1 442 ? 18.891 16.516 20.703 1 98.38 442 GLY B N 1
ATOM 8008 C CA . GLY B 1 442 ? 18.484 15.867 19.469 1 98.38 442 GLY B CA 1
ATOM 8009 C C . GLY B 1 442 ? 17.156 16.359 18.938 1 98.38 442 GLY B C 1
ATOM 8010 O O . GLY B 1 442 ? 16.703 15.945 17.859 1 98.38 442 GLY B O 1
ATOM 8011 N N . LEU B 1 443 ? 16.531 17.344 19.594 1 98.62 443 LEU B N 1
ATOM 8012 C CA . LEU B 1 443 ? 15.219 17.859 19.219 1 98.62 443 LEU B CA 1
ATOM 8013 C C . LEU B 1 443 ? 15.328 18.828 18.047 1 98.62 443 LEU B C 1
ATOM 8015 O O . LEU B 1 443 ? 16.094 19.781 18.094 1 98.62 443 LEU B O 1
ATOM 8019 N N . ILE B 1 444 ? 14.5 18.578 17.047 1 97.5 444 ILE B N 1
ATOM 8020 C CA . ILE B 1 444 ? 14.383 19.5 15.914 1 97.5 444 ILE B CA 1
ATOM 8021 C C . ILE B 1 444 ? 13.219 20.453 16.156 1 97.5 444 ILE B C 1
ATOM 8023 O O . ILE B 1 444 ? 12.07 20.016 16.266 1 97.5 444 ILE B O 1
ATOM 8027 N N . PHE B 1 445 ? 13.508 21.719 16.125 1 97.94 445 PHE B N 1
ATOM 8028 C CA . PHE B 1 445 ? 12.492 22.672 16.547 1 97.94 445 PHE B CA 1
ATOM 8029 C C . PHE B 1 445 ? 11.781 23.266 15.336 1 97.94 445 PHE B C 1
ATOM 8031 O O . PHE B 1 445 ? 12.375 23.391 14.258 1 97.94 445 PHE B O 1
ATOM 8038 N N . ASN B 1 446 ? 10.57 23.703 15.555 1 96.81 446 ASN B N 1
ATOM 8039 C CA . ASN B 1 446 ? 9.672 24.188 14.508 1 96.81 446 ASN B CA 1
ATOM 8040 C C . ASN B 1 446 ? 10.055 25.609 14.07 1 96.81 446 ASN B C 1
ATOM 8042 O O . ASN B 1 446 ? 10.945 26.219 14.656 1 96.81 446 ASN B O 1
ATOM 8046 N N . SER B 1 447 ? 9.375 26.062 12.992 1 94.5 447 SER B N 1
ATOM 8047 C CA . SER B 1 447 ? 9.484 27.438 12.5 1 94.5 447 SER B CA 1
ATOM 8048 C C . SER B 1 447 ? 8.117 28.094 12.375 1 94.5 447 SER B C 1
ATOM 8050 O O . SER B 1 447 ? 7.855 28.812 11.414 1 94.5 447 SER B O 1
ATOM 8052 N N . ALA B 1 448 ? 7.266 27.844 13.312 1 94.12 448 ALA B N 1
ATOM 8053 C CA . ALA B 1 448 ? 5.84 28.141 13.195 1 94.12 448 ALA B CA 1
ATOM 8054 C C . ALA B 1 448 ? 5.598 29.641 13.156 1 94.12 448 ALA B C 1
ATOM 8056 O O . ALA B 1 448 ? 4.609 30.109 12.578 1 94.12 448 ALA B O 1
ATOM 8057 N N . ILE B 1 449 ? 6.441 30.438 13.672 1 93.5 449 ILE B N 1
ATOM 8058 C CA . ILE B 1 449 ? 6.227 31.891 13.719 1 93.5 449 ILE B CA 1
ATOM 8059 C C . ILE B 1 449 ? 6.238 32.469 12.305 1 93.5 449 ILE B C 1
ATOM 8061 O O . ILE B 1 449 ? 5.688 33.531 12.055 1 93.5 449 ILE B O 1
ATOM 8065 N N . ASP B 1 450 ? 6.82 31.734 11.352 1 90 450 ASP B N 1
ATOM 8066 C CA . ASP B 1 450 ? 6.828 32.156 9.953 1 90 450 ASP B CA 1
ATOM 8067 C C . ASP B 1 450 ? 5.406 32.25 9.406 1 90 450 ASP B C 1
ATOM 8069 O O . ASP B 1 450 ? 5.168 32.938 8.414 1 90 450 ASP B O 1
ATOM 8073 N N . TRP B 1 451 ? 4.504 31.672 10.023 1 89.81 451 TRP B N 1
ATOM 8074 C CA . TRP B 1 451 ? 3.125 31.656 9.539 1 89.81 451 TRP B CA 1
ATOM 8075 C C . TRP B 1 451 ? 2.305 32.75 10.203 1 89.81 451 TRP B C 1
ATOM 8077 O O . TRP B 1 451 ? 1.074 32.75 10.117 1 89.81 451 TRP B O 1
ATOM 8087 N N . MET B 1 452 ? 2.928 33.656 10.891 1 91.81 452 MET B N 1
ATOM 8088 C CA . MET B 1 452 ? 2.268 34.781 11.5 1 91.81 452 MET B CA 1
ATOM 8089 C C . MET B 1 452 ? 2.73 36.094 10.852 1 91.81 452 MET B C 1
ATOM 8091 O O . MET B 1 452 ? 3.799 36.156 10.242 1 91.81 452 MET B O 1
ATOM 8095 N N . GLU B 1 453 ? 1.874 37.031 11.055 1 89.31 453 GLU B N 1
ATOM 8096 C CA . GLU B 1 453 ? 2.215 38.375 10.578 1 89.31 453 GLU B CA 1
ATOM 8097 C C . GLU B 1 453 ? 3.111 39.094 11.578 1 89.31 453 GLU B C 1
ATOM 8099 O O . GLU B 1 453 ? 2.85 39.094 12.781 1 89.31 453 GLU B O 1
ATOM 8104 N N . LYS B 1 454 ? 4.133 39.719 10.961 1 85.81 454 LYS B N 1
ATOM 8105 C CA . LYS B 1 454 ? 5.051 40.469 11.82 1 85.81 454 LYS B CA 1
ATOM 8106 C C . LYS B 1 454 ? 4.613 41.906 11.953 1 85.81 454 LYS B C 1
ATOM 8108 O O . LYS B 1 454 ? 5.035 42.625 12.875 1 85.81 454 LYS B O 1
ATOM 8113 N N . THR B 1 455 ? 3.771 42.281 11.031 1 86.38 455 THR B N 1
ATOM 8114 C CA . THR B 1 455 ? 3.148 43.594 11.148 1 86.38 455 THR B CA 1
ATOM 8115 C C . THR B 1 455 ? 2.104 43.594 12.258 1 86.38 455 THR B C 1
ATOM 8117 O O . THR B 1 455 ? 1.211 42.75 12.289 1 86.38 455 THR B O 1
ATOM 8120 N N . PRO B 1 456 ? 2.162 44.594 13.141 1 88.88 456 PRO B N 1
ATOM 8121 C CA . PRO B 1 456 ? 1.216 44.625 14.258 1 88.88 456 PRO B CA 1
ATOM 8122 C C . PRO B 1 456 ? -0.199 45 13.82 1 88.88 456 PRO B C 1
ATOM 8124 O O . PRO B 1 456 ? -0.375 45.719 12.828 1 88.88 456 PRO B O 1
ATOM 8127 N N . GLY B 1 457 ? -1.173 44.562 14.57 1 88.25 457 GLY B N 1
ATOM 8128 C CA . GLY B 1 457 ? -2.543 45 14.406 1 88.25 457 GLY B CA 1
ATOM 8129 C C . GLY B 1 457 ? -3.396 44.062 13.578 1 88.25 457 GLY B C 1
ATOM 8130 O O . GLY B 1 457 ? -4.617 44.25 13.5 1 88.25 457 GLY B O 1
ATOM 8131 N N . LEU B 1 458 ? -2.846 43.125 13.039 1 90.88 458 LEU B N 1
ATOM 8132 C CA . LEU B 1 458 ? -3.6 42.156 12.258 1 90.88 458 LEU B CA 1
ATOM 8133 C C . LEU B 1 458 ? -4.031 40.969 13.133 1 90.88 458 LEU B C 1
ATOM 8135 O O . LEU B 1 458 ? -3.492 40.781 14.219 1 90.88 458 LEU B O 1
ATOM 8139 N N . VAL B 1 459 ? -4.98 40.219 12.703 1 94.19 459 VAL B N 1
ATOM 8140 C CA . VAL B 1 459 ? -5.598 39.188 13.516 1 94.19 459 VAL B CA 1
ATOM 8141 C C . VAL B 1 459 ? -4.562 38.094 13.859 1 94.19 459 VAL B C 1
ATOM 8143 O O . VAL B 1 459 ? -4.664 37.438 14.891 1 94.19 459 VAL B O 1
ATOM 8146 N N . ASN B 1 460 ? -3.637 37.875 12.969 1 94.5 460 ASN B N 1
ATOM 8147 C CA . ASN B 1 460 ? -2.627 36.844 13.18 1 94.5 460 ASN B CA 1
ATOM 8148 C C . ASN B 1 460 ? -1.239 37.438 13.375 1 94.5 460 ASN B C 1
ATOM 8150 O O . ASN B 1 460 ? -0.233 36.844 13.023 1 94.5 460 ASN B O 1
ATOM 8154 N N . SER B 1 461 ? -1.137 38.625 13.891 1 93.44 461 SER B N 1
ATOM 8155 C CA . SER B 1 461 ? 0.13 39.25 14.227 1 93.44 461 SER B CA 1
ATOM 8156 C C . SER B 1 461 ? 0.782 38.594 15.438 1 93.44 461 SER B C 1
ATOM 8158 O O . SER B 1 461 ? 0.09 38.125 16.328 1 93.44 461 SER B O 1
ATOM 8160 N N . VAL B 1 462 ? 2.074 38.656 15.469 1 93.88 462 VAL B N 1
ATOM 8161 C CA . VAL B 1 462 ? 2.807 38.094 16.594 1 93.88 462 VAL B CA 1
ATOM 8162 C C . VAL B 1 462 ? 2.572 38.938 17.844 1 93.88 462 VAL B C 1
ATOM 8164 O O . VAL B 1 462 ? 2.562 40.188 17.766 1 93.88 462 VAL B O 1
ATOM 8167 N N . GLU B 1 463 ? 2.295 38.375 18.859 1 94.75 463 GLU B N 1
ATOM 8168 C CA . GLU B 1 463 ? 2.246 38.938 20.203 1 94.75 463 GLU B CA 1
ATOM 8169 C C . GLU B 1 463 ? 2.721 37.906 21.234 1 94.75 463 GLU B C 1
ATOM 8171 O O . GLU B 1 463 ? 2.615 36.688 21.016 1 94.75 463 GLU B O 1
ATOM 8176 N N . PRO B 1 464 ? 3.293 38.406 22.359 1 94.88 464 PRO B N 1
ATOM 8177 C CA . PRO B 1 464 ? 3.773 37.469 23.359 1 94.88 464 PRO B CA 1
ATOM 8178 C C . PRO B 1 464 ? 2.711 36.469 23.781 1 94.88 464 PRO B C 1
ATOM 8180 O O . PRO B 1 464 ? 1.611 36.844 24.188 1 94.88 464 PRO B O 1
ATOM 8183 N N . TRP B 1 465 ? 3.051 35.156 23.609 1 97.06 465 TRP B N 1
ATOM 8184 C CA . TRP B 1 465 ? 2.281 34 24.047 1 97.06 465 TRP B CA 1
ATOM 8185 C C . TRP B 1 465 ? 1.022 33.844 23.203 1 97.06 465 TRP B C 1
ATOM 8187 O O . TRP B 1 465 ? 0.162 33 23.531 1 97.06 465 TRP B O 1
ATOM 8197 N N . LYS B 1 466 ? 0.891 34.625 22.188 1 96.75 466 LYS B N 1
ATOM 8198 C CA . LYS B 1 466 ? -0.199 34.438 21.234 1 96.75 466 LYS B CA 1
ATOM 8199 C C . LYS B 1 466 ? 0.019 33.188 20.406 1 96.75 466 LYS B C 1
ATOM 8201 O O . LYS B 1 466 ? 1.144 32.875 19.984 1 96.75 466 LYS B O 1
ATOM 8206 N N . ALA B 1 467 ? -1.104 32.469 20.234 1 97.06 467 ALA B N 1
ATOM 8207 C CA . ALA B 1 467 ? -1.026 31.25 19.406 1 97.06 467 ALA B CA 1
ATOM 8208 C C . ALA B 1 467 ? -0.991 31.625 17.922 1 97.06 467 ALA B C 1
ATOM 8210 O O . ALA B 1 467 ? -1.646 32.562 17.484 1 97.06 467 ALA B O 1
ATOM 8211 N N . VAL B 1 468 ? -0.277 30.812 17.203 1 94.75 468 VAL B N 1
ATOM 8212 C CA . VAL B 1 468 ? -0.25 30.953 15.742 1 94.75 468 VAL B CA 1
ATOM 8213 C C . VAL B 1 468 ? -1.617 30.594 15.164 1 94.75 468 VAL B C 1
ATOM 8215 O O . VAL B 1 468 ? -2.199 29.562 15.523 1 94.75 468 VAL B O 1
ATOM 8218 N N . GLY B 1 469 ? -2.264 31.484 14.414 1 91.38 469 GLY B N 1
ATOM 8219 C CA . GLY B 1 469 ? -3.377 31.109 13.555 1 91.38 469 GLY B CA 1
ATOM 8220 C C . GLY B 1 469 ? -2.957 30.266 12.375 1 91.38 469 GLY B C 1
ATOM 8221 O O . GLY B 1 469 ? -2.248 30.734 11.484 1 91.38 469 GLY B O 1
ATOM 8222 N N . TRP B 1 470 ? -3.49 28.984 12.352 1 88.75 470 TRP B N 1
ATOM 8223 C CA . TRP B 1 470 ? -2.76 28.062 11.492 1 88.75 470 TRP B CA 1
ATOM 8224 C C . TRP B 1 470 ? -3.721 27.188 10.688 1 88.75 470 TRP B C 1
ATOM 8226 O O . TRP B 1 470 ? -4.754 26.75 11.211 1 88.75 470 TRP B O 1
ATOM 8236 N N . CYS B 1 471 ? -3.266 26.875 9.484 1 89.75 471 CYS B N 1
ATOM 8237 C CA . CYS B 1 471 ? -3.986 26.031 8.547 1 89.75 471 CYS B CA 1
ATOM 8238 C C . CYS B 1 471 ? -3.957 24.578 8.992 1 89.75 471 CYS B C 1
ATOM 8240 O O . CYS B 1 471 ? -4.781 23.766 8.562 1 89.75 471 CYS B O 1
ATOM 8242 N N . VAL B 1 472 ? -3.182 24.156 9.969 1 89.88 472 VAL B N 1
ATOM 8243 C CA . VAL B 1 472 ? -3.025 22.766 10.391 1 89.88 472 VAL B CA 1
ATOM 8244 C C . VAL B 1 472 ? -4.23 22.344 11.227 1 89.88 472 VAL B C 1
ATOM 8246 O O . VAL B 1 472 ? -4.473 21.141 11.414 1 89.88 472 VAL B O 1
ATOM 8249 N N . GLY B 1 473 ? -5.008 23.312 11.664 1 87.25 473 GLY B N 1
ATOM 8250 C CA . GLY B 1 473 ? -6.281 23 12.289 1 87.25 473 GLY B CA 1
ATOM 8251 C C . GLY B 1 473 ? -7.379 22.703 11.289 1 87.25 473 GLY B C 1
ATOM 8252 O O . GLY B 1 473 ? -8.555 22.969 11.547 1 87.25 473 GLY B O 1
ATOM 8253 N N . GLY B 1 474 ? -7.047 22.125 10.141 1 87.62 474 GLY B N 1
ATOM 8254 C CA . GLY B 1 474 ? -8.016 21.859 9.094 1 87.62 474 GLY B CA 1
ATOM 8255 C C . GLY B 1 474 ? -8.188 20.391 8.789 1 87.62 474 GLY B C 1
ATOM 8256 O O . GLY B 1 474 ? -8.133 19.969 7.633 1 87.62 474 GLY B O 1
ATOM 8257 N N . MET B 1 475 ? -8.406 19.5 9.789 1 93.88 475 MET B N 1
ATOM 8258 C CA . MET B 1 475 ? -8.812 18.109 9.617 1 93.88 475 MET B CA 1
ATOM 8259 C C . MET B 1 475 ? -10.297 17.938 9.898 1 93.88 475 MET B C 1
ATOM 8261 O O . MET B 1 475 ? -10.922 18.797 10.531 1 93.88 475 MET B O 1
ATOM 8265 N N . MET B 1 476 ? -10.844 16.781 9.422 1 97 476 MET B N 1
ATOM 8266 C CA . MET B 1 476 ? -12.297 16.672 9.531 1 97 476 MET B CA 1
ATOM 8267 C C . MET B 1 476 ? -12.703 15.273 9.984 1 97 476 MET B C 1
ATOM 8269 O O . MET B 1 476 ? -12.023 14.289 9.672 1 97 476 MET B O 1
ATOM 8273 N N . GLN B 1 477 ? -13.797 15.312 10.727 1 98.12 477 GLN B N 1
ATOM 8274 C CA . GLN B 1 477 ? -14.523 14.094 11.055 1 98.12 477 GLN B CA 1
ATOM 8275 C C . GLN B 1 477 ? -15.969 14.172 10.57 1 98.12 477 GLN B C 1
ATOM 8277 O O . GLN B 1 477 ? -16.688 15.133 10.875 1 98.12 477 GLN B O 1
ATOM 8282 N N . PHE B 1 478 ? -16.328 13.164 9.891 1 97.94 478 PHE B N 1
ATOM 8283 C CA . PHE B 1 478 ? -17.703 13.055 9.422 1 97.94 478 PHE B CA 1
ATOM 8284 C C . PHE B 1 478 ? -18.469 11.984 10.195 1 97.94 478 PHE B C 1
ATOM 8286 O O . PHE B 1 478 ? -18.078 10.82 10.203 1 97.94 478 PHE B O 1
ATOM 8293 N N . HIS B 1 479 ? -19.531 12.453 10.773 1 97.38 479 HIS B N 1
ATOM 8294 C CA . HIS B 1 479 ? -20.344 11.555 11.578 1 97.38 479 HIS B CA 1
ATOM 8295 C C . HIS B 1 479 ? -21.703 11.312 10.922 1 97.38 479 HIS B C 1
ATOM 8297 O O . HIS B 1 479 ? -22.359 12.258 10.477 1 97.38 479 HIS B O 1
ATOM 8303 N N . LYS B 1 480 ? -22.016 10.125 10.805 1 95.81 480 LYS B N 1
ATOM 8304 C CA . LYS B 1 480 ? -23.359 9.711 10.367 1 95.81 480 LYS B CA 1
ATOM 8305 C C . LYS B 1 480 ? -24.078 8.969 11.484 1 95.81 480 LYS B C 1
ATOM 8307 O O . LYS B 1 480 ? -23.531 8.055 12.094 1 95.81 480 LYS B O 1
ATOM 8312 N N . ASP B 1 481 ? -25.312 9.383 11.828 1 94.44 481 ASP B N 1
ATOM 8313 C CA . ASP B 1 481 ? -26.125 8.82 12.898 1 94.44 481 ASP B CA 1
ATOM 8314 C C . ASP B 1 481 ? -25.375 8.875 14.234 1 94.44 481 ASP B C 1
ATOM 8316 O O . ASP B 1 481 ? -25.391 7.902 14.992 1 94.44 481 ASP B O 1
ATOM 8320 N N . GLY B 1 482 ? -24.609 9.875 14.375 1 94.81 482 GLY B N 1
ATOM 8321 C CA . GLY B 1 482 ? -24 10.188 15.656 1 94.81 482 GLY B CA 1
ATOM 8322 C C . GLY B 1 482 ? -22.656 9.523 15.852 1 94.81 482 GLY B C 1
ATOM 8323 O O . GLY B 1 482 ? -22.016 9.688 16.891 1 94.81 482 GLY B O 1
ATOM 8324 N N . LYS B 1 483 ? -22.219 8.805 14.812 1 96.62 483 LYS B N 1
ATOM 8325 C CA . LYS B 1 483 ? -20.953 8.086 14.938 1 96.62 483 LYS B CA 1
ATOM 8326 C C . LYS B 1 483 ? -20.016 8.43 13.789 1 96.62 483 LYS B C 1
ATOM 8328 O O . LYS B 1 483 ? -20.469 8.695 12.672 1 96.62 483 LYS B O 1
ATOM 8333 N N . PRO B 1 484 ? -18.734 8.359 14.133 1 97.81 484 PRO B N 1
ATOM 8334 C CA . PRO B 1 484 ? -17.797 8.688 13.062 1 97.81 484 PRO B CA 1
ATOM 8335 C C . PRO B 1 484 ? -17.828 7.672 11.922 1 97.81 484 PRO B C 1
ATOM 8337 O O . PRO B 1 484 ? -17.875 6.461 12.164 1 97.81 484 PRO B O 1
ATOM 8340 N N . GLU B 1 485 ? -17.797 8.164 10.719 1 97.88 485 GLU B N 1
ATOM 8341 C CA . GLU B 1 485 ? -17.734 7.305 9.539 1 97.88 485 GLU B CA 1
ATOM 8342 C C . GLU B 1 485 ? -16.484 7.59 8.719 1 97.88 485 GLU B C 1
ATOM 8344 O O . GLU B 1 485 ? -15.945 6.695 8.07 1 97.88 485 GLU B O 1
ATOM 8349 N N . LEU B 1 486 ? -16.016 8.805 8.742 1 98.5 486 LEU B N 1
ATOM 8350 C CA . LEU B 1 486 ? -14.852 9.234 7.984 1 98.5 486 LEU B CA 1
ATOM 8351 C C . LEU B 1 486 ? -14.023 10.234 8.781 1 98.5 486 LEU B C 1
ATOM 8353 O O . LEU B 1 486 ? -14.562 11.188 9.344 1 98.5 486 LEU B O 1
ATOM 8357 N N . VAL B 1 487 ? -12.734 10.016 8.914 1 98.62 487 VAL B N 1
ATOM 8358 C CA . VAL B 1 487 ? -11.773 10.992 9.414 1 98.62 487 VAL B CA 1
ATOM 8359 C C . VAL B 1 487 ? -10.656 11.195 8.391 1 98.62 487 VAL B C 1
ATOM 8361 O O . VAL B 1 487 ? -10.164 10.234 7.801 1 98.62 487 VAL B O 1
ATOM 8364 N N . VAL B 1 488 ? -10.328 12.398 8.148 1 98.31 488 VAL B N 1
ATOM 8365 C CA . VAL B 1 488 ? -9.336 12.664 7.109 1 98.31 488 VAL B CA 1
ATOM 8366 C C . VAL B 1 488 ? -8.594 13.953 7.43 1 98.31 488 VAL B C 1
ATOM 8368 O O . VAL B 1 488 ? -9.188 14.914 7.93 1 98.31 488 VAL B O 1
ATOM 8371 N N . GLY B 1 489 ? -7.332 13.953 7.242 1 97.94 489 GLY B N 1
ATOM 8372 C CA . GLY B 1 489 ? -6.438 15.102 7.273 1 97.94 489 GLY B CA 1
ATOM 8373 C C . GLY B 1 489 ? -5.426 15.102 6.145 1 97.94 489 GLY B C 1
ATOM 8374 O O . GLY B 1 489 ? -5.195 14.07 5.512 1 97.94 489 GLY B O 1
ATOM 8375 N N . SER B 1 490 ? -4.891 16.203 5.93 1 96.94 490 SER B N 1
ATOM 8376 C CA . SER B 1 490 ? -3.863 16.344 4.902 1 96.94 490 SER B CA 1
ATOM 8377 C C . SER B 1 490 ? -2.852 17.422 5.277 1 96.94 490 SER B C 1
ATOM 8379 O O . SER B 1 490 ? -3.217 18.453 5.848 1 96.94 490 SER B O 1
ATOM 8381 N N . PRO B 1 491 ? -1.604 17.156 4.949 1 93.69 491 PRO B N 1
ATOM 8382 C CA . PRO B 1 491 ? -0.655 18.281 4.918 1 93.69 491 PRO B CA 1
ATOM 8383 C C . PRO B 1 491 ? -0.767 19.109 3.643 1 93.69 491 PRO B C 1
ATOM 8385 O O . PRO B 1 491 ? -1.568 18.797 2.76 1 93.69 491 PRO B O 1
ATOM 8388 N N . GLY B 1 492 ? 0.066 20.219 3.609 1 89.38 492 GLY B N 1
ATOM 8389 C CA . GLY B 1 492 ? 0.089 21 2.391 1 89.38 492 GLY B CA 1
ATOM 8390 C C . GLY B 1 492 ? -0.045 22.5 2.643 1 89.38 492 GLY B C 1
ATOM 8391 O O . GLY B 1 492 ? -0.681 23.203 1.863 1 89.38 492 GLY B O 1
ATOM 8392 N N . SER B 1 493 ? 0.441 22.859 3.703 1 88.69 493 SER B N 1
ATOM 8393 C CA . SER B 1 493 ? 0.338 24.281 4.027 1 88.69 493 SER B CA 1
ATOM 8394 C C . SER B 1 493 ? -1.096 24.781 3.879 1 88.69 493 SER B C 1
ATOM 8396 O O . SER B 1 493 ? -2.035 24.125 4.348 1 88.69 493 SER B O 1
ATOM 8398 N N . PHE B 1 494 ? -1.258 25.938 3.301 1 90.31 494 PHE B N 1
ATOM 8399 C CA . PHE B 1 494 ? -2.615 26.453 3.166 1 90.31 494 PHE B CA 1
ATOM 8400 C C . PHE B 1 494 ? -3.438 25.578 2.229 1 90.31 494 PHE B C 1
ATOM 8402 O O . PHE B 1 494 ? -4.668 25.688 2.195 1 90.31 494 PHE B O 1
ATOM 8409 N N . GLY B 1 495 ? -2.76 24.672 1.596 1 92.81 495 GLY B N 1
ATOM 8410 C CA . GLY B 1 495 ? -3.449 23.688 0.779 1 92.81 495 GLY B CA 1
ATOM 8411 C C . GLY B 1 495 ? -4.254 22.703 1.597 1 92.81 495 GLY B C 1
ATOM 8412 O O . GLY B 1 495 ? -5.188 22.078 1.085 1 92.81 495 GLY B O 1
ATOM 8413 N N . ILE B 1 496 ? -3.941 22.578 2.855 1 94.56 496 ILE B N 1
ATOM 8414 C CA . ILE B 1 496 ? -4.684 21.703 3.756 1 94.56 496 ILE B CA 1
ATOM 8415 C C . ILE B 1 496 ? -6.168 22.047 3.709 1 94.56 496 ILE B C 1
ATOM 8417 O O . ILE B 1 496 ? -7.016 21.156 3.615 1 94.56 496 ILE B O 1
ATOM 8421 N N . LEU B 1 497 ? -6.43 23.344 3.705 1 96.38 497 LEU B N 1
ATOM 8422 C CA . LEU B 1 497 ? -7.789 23.875 3.787 1 96.38 497 LEU B CA 1
ATOM 8423 C C . LEU B 1 497 ? -8.539 23.641 2.479 1 96.38 497 LEU B C 1
ATOM 8425 O O . LEU B 1 497 ? -9.766 23.781 2.428 1 96.38 497 LEU B O 1
ATOM 8429 N N . GLN B 1 498 ? -7.801 23.219 1.491 1 97.56 498 GLN B N 1
ATOM 8430 C CA . GLN B 1 498 ? -8.359 23.047 0.156 1 97.56 498 GLN B CA 1
ATOM 8431 C C . GLN B 1 498 ? -8.445 21.562 -0.206 1 97.56 498 GLN B C 1
ATOM 8433 O O . GLN B 1 498 ? -9.453 21.109 -0.761 1 97.56 498 GLN B O 1
ATOM 8438 N N . SER B 1 499 ? -7.453 20.781 0.116 1 97.25 499 SER B N 1
ATOM 8439 C CA . SER B 1 499 ? -7.371 19.375 -0.271 1 97.25 499 SER B CA 1
ATOM 8440 C C . SER B 1 499 ? -8.328 18.516 0.55 1 97.25 499 SER B C 1
ATOM 8442 O O . SER B 1 499 ? -8.93 17.578 0.028 1 97.25 499 SER B O 1
ATOM 8444 N N . VAL B 1 500 ? -8.516 18.766 1.825 1 98.25 500 VAL B N 1
ATOM 8445 C CA . VAL B 1 500 ? -9.32 17.922 2.709 1 98.25 500 VAL B CA 1
ATOM 8446 C C . VAL B 1 500 ? -10.781 17.969 2.27 1 98.25 500 VAL B C 1
ATOM 8448 O O . VAL B 1 500 ? -11.43 16.922 2.139 1 98.25 500 VAL B O 1
ATOM 8451 N N . PRO B 1 501 ? -11.336 19.141 1.947 1 98.38 501 PRO B N 1
ATOM 8452 C CA . PRO B 1 501 ? -12.703 19.156 1.432 1 98.38 501 PRO B CA 1
ATOM 8453 C C . PRO B 1 501 ? -12.844 18.406 0.108 1 98.38 501 PRO B C 1
ATOM 8455 O O . PRO B 1 501 ? -13.867 17.766 -0.139 1 98.38 501 PRO B O 1
ATOM 8458 N N . GLN B 1 502 ? -11.844 18.531 -0.721 1 98.62 502 GLN B N 1
ATOM 8459 C CA . GLN B 1 502 ? -11.891 17.797 -1.984 1 98.62 502 GLN B CA 1
ATOM 8460 C C . GLN B 1 502 ? -11.969 16.297 -1.748 1 98.62 502 GLN B C 1
ATOM 8462 O O . GLN B 1 502 ? -12.781 15.609 -2.373 1 98.62 502 GLN B O 1
ATOM 8467 N N . VAL B 1 503 ? -11.203 15.75 -0.834 1 98.44 503 VAL B N 1
ATOM 8468 C CA . VAL B 1 503 ? -11.219 14.328 -0.503 1 98.44 503 VAL B CA 1
ATOM 8469 C C . VAL B 1 503 ? -12.578 13.945 0.081 1 98.44 503 VAL B C 1
ATOM 8471 O O . VAL B 1 503 ? -13.133 12.906 -0.263 1 98.44 503 VAL B O 1
ATOM 8474 N N . ALA B 1 504 ? -13.047 14.82 0.926 1 98.25 504 ALA B N 1
ATOM 8475 C CA . ALA B 1 504 ? -14.328 14.539 1.566 1 98.25 504 ALA B CA 1
ATOM 8476 C C . ALA B 1 504 ? -15.453 14.461 0.537 1 98.25 504 ALA B C 1
ATOM 8478 O O . ALA B 1 504 ? -16.297 13.562 0.593 1 98.25 504 ALA B O 1
ATOM 8479 N N . MET B 1 505 ? -15.477 15.367 -0.351 1 98.75 505 MET B N 1
ATOM 8480 C CA . MET B 1 505 ? -16.531 15.375 -1.365 1 98.75 505 MET B CA 1
ATOM 8481 C C . MET B 1 505 ? -16.375 14.188 -2.312 1 98.75 505 MET B C 1
ATOM 8483 O O . MET B 1 505 ? -17.375 13.648 -2.797 1 98.75 505 MET B O 1
ATOM 8487 N N . ASN B 1 506 ? -15.148 13.789 -2.65 1 98.38 506 ASN B N 1
ATOM 8488 C CA . ASN B 1 506 ? -14.938 12.562 -3.416 1 98.38 506 ASN B CA 1
ATOM 8489 C C . ASN B 1 506 ? -15.609 11.359 -2.756 1 98.38 506 ASN B C 1
ATOM 8491 O O . ASN B 1 506 ? -16.219 10.539 -3.436 1 98.38 506 ASN B O 1
ATOM 8495 N N . TYR B 1 507 ? -15.469 11.289 -1.501 1 97.62 507 TYR B N 1
ATOM 8496 C CA . TYR B 1 507 ? -16.016 10.18 -0.734 1 97.62 507 TYR B CA 1
ATOM 8497 C C . TYR B 1 507 ? -17.531 10.297 -0.612 1 97.62 507 TYR B C 1
ATOM 8499 O O . TYR B 1 507 ? -18.266 9.344 -0.919 1 97.62 507 TYR B O 1
ATOM 8507 N N . ILE B 1 508 ? -18.031 11.438 -0.222 1 97.88 508 ILE B N 1
ATOM 8508 C CA . ILE B 1 508 ? -19.422 11.602 0.173 1 97.88 508 ILE B CA 1
ATOM 8509 C C . ILE B 1 508 ? -20.297 11.82 -1.066 1 97.88 508 ILE B C 1
ATOM 8511 O O . ILE B 1 508 ? -21.328 11.18 -1.224 1 97.88 508 ILE B O 1
ATOM 8515 N N . ASP B 1 509 ? -19.875 12.672 -1.911 1 98.38 509 ASP B N 1
ATOM 8516 C CA . ASP B 1 509 ? -20.719 13.078 -3.025 1 98.38 509 ASP B CA 1
ATOM 8517 C C . ASP B 1 509 ? -20.516 12.172 -4.234 1 98.38 509 ASP B C 1
ATOM 8519 O O . ASP B 1 509 ? -21.453 11.938 -5.008 1 98.38 509 ASP B O 1
ATOM 8523 N N . PHE B 1 510 ? -19.328 11.664 -4.367 1 97.75 510 PHE B N 1
ATOM 8524 C CA . PHE B 1 510 ? -19.047 10.922 -5.59 1 97.75 510 PHE B CA 1
ATOM 8525 C C . PHE B 1 510 ? -18.891 9.438 -5.289 1 97.75 510 PHE B C 1
ATOM 8527 O O . PHE B 1 510 ? -18.578 8.648 -6.188 1 97.75 510 PHE B O 1
ATOM 8534 N N . GLY B 1 511 ? -18.938 9 -4.09 1 94.88 511 GLY B N 1
ATOM 8535 C CA . GLY B 1 511 ? -19.078 7.598 -3.719 1 94.88 511 GLY B CA 1
ATOM 8536 C C . GLY B 1 511 ? -17.781 6.832 -3.787 1 94.88 511 GLY B C 1
ATOM 8537 O O . GLY B 1 511 ? -17.781 5.598 -3.826 1 94.88 511 GLY B O 1
ATOM 8538 N N . MET B 1 512 ? -16.688 7.438 -3.768 1 95.19 512 MET B N 1
ATOM 8539 C CA . MET B 1 512 ? -15.391 6.773 -3.822 1 95.19 512 MET B CA 1
ATOM 8540 C C . MET B 1 512 ? -15.055 6.125 -2.482 1 95.19 512 MET B C 1
ATOM 8542 O O . MET B 1 512 ? -15.461 6.625 -1.43 1 95.19 512 MET B O 1
ATOM 8546 N N . ASN B 1 513 ? -14.328 4.965 -2.547 1 94.88 513 ASN B N 1
ATOM 8547 C CA . ASN B 1 513 ? -13.742 4.543 -1.28 1 94.88 513 ASN B CA 1
ATOM 8548 C C . ASN B 1 513 ? -12.617 5.484 -0.839 1 94.88 513 ASN B C 1
ATOM 8550 O O . ASN B 1 513 ? -12.188 6.34 -1.609 1 94.88 513 ASN B O 1
ATOM 8554 N N . ILE B 1 514 ? -12.148 5.375 0.33 1 97.5 514 ILE B N 1
ATOM 8555 C CA . ILE B 1 514 ? -11.266 6.371 0.936 1 97.5 514 ILE B CA 1
ATOM 8556 C C . ILE B 1 514 ? -9.945 6.43 0.172 1 97.5 514 ILE B C 1
ATOM 8558 O O . ILE B 1 514 ? -9.359 7.5 0.019 1 97.5 514 ILE B O 1
ATOM 8562 N N . GLN B 1 515 ? -9.398 5.289 -0.285 1 97 515 GLN B N 1
ATOM 8563 C CA . GLN B 1 515 ? -8.156 5.305 -1.055 1 97 515 GLN B CA 1
ATOM 8564 C C . GLN B 1 515 ? -8.344 6.023 -2.387 1 97 515 GLN B C 1
ATOM 8566 O O . GLN B 1 515 ? -7.496 6.816 -2.797 1 97 515 GLN B O 1
ATOM 8571 N N . ASP B 1 516 ? -9.438 5.773 -3.072 1 95.62 516 ASP B N 1
ATOM 8572 C CA . ASP B 1 516 ? -9.734 6.441 -4.336 1 95.62 516 ASP B CA 1
ATOM 8573 C C . ASP B 1 516 ? -9.953 7.938 -4.129 1 95.62 516 ASP B C 1
ATOM 8575 O O . ASP B 1 516 ? -9.5 8.758 -4.934 1 95.62 516 ASP B O 1
ATOM 8579 N N . ALA B 1 517 ? -10.672 8.242 -3.082 1 97.62 517 ALA B N 1
ATOM 8580 C CA . ALA B 1 517 ? -10.945 9.641 -2.766 1 97.62 517 ALA B CA 1
ATOM 8581 C C . ALA B 1 517 ? -9.648 10.422 -2.568 1 97.62 517 ALA B C 1
ATOM 8583 O O . ALA B 1 517 ? -9.523 11.555 -3.033 1 97.62 517 ALA B O 1
ATOM 8584 N N . ILE B 1 518 ? -8.703 9.852 -1.923 1 97.5 518 ILE B N 1
ATOM 8585 C CA . ILE B 1 518 ? -7.418 10.469 -1.624 1 97.5 518 ILE B CA 1
ATOM 8586 C C . ILE B 1 518 ? -6.574 10.547 -2.896 1 97.5 518 ILE B C 1
ATOM 8588 O O . ILE B 1 518 ? -5.859 11.523 -3.111 1 97.5 518 ILE B O 1
ATOM 8592 N N . SER B 1 519 ? -6.723 9.594 -3.742 1 96.25 519 SER B N 1
ATOM 8593 C CA . SER B 1 519 ? -5.871 9.484 -4.922 1 96.25 519 SER B CA 1
ATOM 8594 C C . SER B 1 519 ? -6.379 10.383 -6.051 1 96.25 519 SER B C 1
ATOM 8596 O O . SER B 1 519 ? -5.645 10.672 -7 1 96.25 519 SER B O 1
ATOM 8598 N N . ALA B 1 520 ? -7.586 10.812 -6.008 1 96.81 520 ALA B N 1
ATOM 8599 C CA . ALA B 1 520 ? -8.188 11.578 -7.094 1 96.81 520 ALA B CA 1
ATOM 8600 C C . ALA B 1 520 ? -7.398 12.859 -7.363 1 96.81 520 ALA B C 1
ATOM 8602 O O . ALA B 1 520 ? -6.77 13.414 -6.453 1 96.81 520 ALA B O 1
ATOM 8603 N N . PRO B 1 521 ? -7.434 13.352 -8.664 1 96.62 521 PRO B N 1
ATOM 8604 C CA . PRO B 1 521 ? -6.723 14.586 -8.992 1 96.62 521 PRO B CA 1
ATOM 8605 C C . PRO B 1 521 ? -7.234 15.789 -8.203 1 96.62 521 PRO B C 1
ATOM 8607 O O . PRO B 1 521 ? -8.438 15.906 -7.957 1 96.62 521 PRO B O 1
ATOM 8610 N N . ARG B 1 522 ? -6.266 16.672 -7.902 1 97.06 522 ARG B N 1
ATOM 8611 C CA . ARG B 1 522 ? -6.617 17.812 -7.066 1 97.06 522 ARG B CA 1
ATOM 8612 C C . ARG B 1 522 ? -6.07 19.109 -7.656 1 97.06 522 ARG B C 1
ATOM 8614 O O . ARG B 1 522 ? -5.312 19.078 -8.625 1 97.06 522 ARG B O 1
ATOM 8621 N N . PHE B 1 523 ? -6.543 20.156 -7.098 1 97.62 523 PHE B N 1
ATOM 8622 C CA . PHE B 1 523 ? -6.016 21.484 -7.355 1 97.62 523 PHE B CA 1
ATOM 8623 C C . PHE B 1 523 ? -5.801 22.25 -6.047 1 97.62 523 PHE B C 1
ATOM 8625 O O . PHE B 1 523 ? -6.238 21.797 -4.984 1 97.62 523 PHE B O 1
ATOM 8632 N N . ARG B 1 524 ? -5.102 23.359 -6.133 1 96.25 524 ARG B N 1
ATOM 8633 C CA . ARG B 1 524 ? -4.875 24.234 -4.984 1 96.25 524 ARG B CA 1
ATOM 8634 C C . ARG B 1 524 ? -4.641 25.672 -5.43 1 96.25 524 ARG B C 1
ATOM 8636 O O . ARG B 1 524 ? -3.791 25.938 -6.281 1 96.25 524 ARG B O 1
ATOM 8643 N N . TRP B 1 525 ? -5.426 26.594 -4.852 1 96.25 525 TRP B N 1
ATOM 8644 C CA . TRP B 1 525 ? -5.082 28.016 -4.973 1 96.25 525 TRP B CA 1
ATOM 8645 C C . TRP B 1 525 ? -3.744 28.312 -4.305 1 96.25 525 TRP B C 1
ATOM 8647 O O . TRP B 1 525 ? -3.441 27.766 -3.238 1 96.25 525 TRP B O 1
ATOM 8657 N N . LYS B 1 526 ? -2.943 29.172 -4.969 1 91.94 526 LYS B N 1
ATOM 8658 C CA . LYS B 1 526 ? -1.739 29.688 -4.328 1 91.94 526 LYS B CA 1
ATOM 8659 C C . LYS B 1 526 ? -2.074 30.828 -3.365 1 91.94 526 LYS B C 1
ATOM 8661 O O . LYS B 1 526 ? -1.877 32 -3.688 1 91.94 526 LYS B O 1
ATOM 8666 N N . ASP B 1 527 ? -2.455 30.422 -2.172 1 90.62 527 ASP B N 1
ATOM 8667 C CA . ASP B 1 527 ? -3.012 31.422 -1.265 1 90.62 527 ASP B CA 1
ATOM 8668 C C . ASP B 1 527 ? -2.215 31.5 0.036 1 90.62 527 ASP B C 1
ATOM 8670 O O . ASP B 1 527 ? -2.793 31.594 1.12 1 90.62 527 ASP B O 1
ATOM 8674 N N . GLU B 1 528 ? -0.963 31.5 -0.042 1 86 528 GLU B N 1
ATOM 8675 C CA . GLU B 1 528 ? -0.094 31.641 1.122 1 86 528 GLU B CA 1
ATOM 8676 C C . GLU B 1 528 ? -0.309 32.969 1.812 1 86 528 GLU B C 1
ATOM 8678 O O . GLU B 1 528 ? -1.009 33.844 1.287 1 86 528 GLU B O 1
ATOM 8683 N N . LEU B 1 529 ? 0.272 33.062 2.959 1 79.19 529 LEU B N 1
ATOM 8684 C CA . LEU B 1 529 ? 0.205 34.312 3.699 1 79.19 529 LEU B CA 1
ATOM 8685 C C . LEU B 1 529 ? 0.714 35.469 2.852 1 79.19 529 LEU B C 1
ATOM 8687 O O . LEU B 1 529 ? 1.769 35.375 2.221 1 79.19 529 LEU B O 1
ATOM 8691 N N . GLY B 1 530 ? -0.012 36.5 2.859 1 78.75 530 GLY B N 1
ATOM 8692 C CA . GLY B 1 530 ? 0.371 37.688 2.1 1 78.75 530 GLY B CA 1
ATOM 8693 C C . GLY B 1 530 ? -0.06 37.625 0.647 1 78.75 530 GLY B C 1
ATOM 8694 O O . GLY B 1 530 ? 0.08 38.594 -0.088 1 78.75 530 GLY B O 1
ATOM 8695 N N . SER B 1 531 ? -0.593 36.531 0.332 1 85.31 531 SER B N 1
ATOM 8696 C CA . SER B 1 531 ? -0.998 36.375 -1.06 1 85.31 531 SER B CA 1
ATOM 8697 C C . SER B 1 531 ? -2.506 36.188 -1.179 1 85.31 531 SER B C 1
ATOM 8699 O O . SER B 1 531 ? -2.982 35.438 -2.045 1 85.31 531 SER B O 1
ATOM 8701 N N . VAL B 1 532 ? -3.215 36.719 -0.289 1 90.31 532 VAL B N 1
ATOM 8702 C CA . VAL B 1 532 ? -4.672 36.656 -0.321 1 90.31 532 VAL B CA 1
ATOM 8703 C C . VAL B 1 532 ? -5.246 38 -0.772 1 90.31 532 VAL B C 1
ATOM 8705 O O . VAL B 1 532 ? -4.938 39.031 -0.19 1 90.31 532 VAL B O 1
ATOM 8708 N N . PRO B 1 533 ? -5.949 38.125 -1.812 1 93.62 533 PRO B N 1
ATOM 8709 C CA . PRO B 1 533 ? -6.562 37 -2.533 1 93.62 533 PRO B CA 1
ATOM 8710 C C . PRO B 1 533 ? -5.613 36.344 -3.537 1 93.62 533 PRO B C 1
ATOM 8712 O O . PRO B 1 533 ? -4.766 37.031 -4.121 1 93.62 533 PRO B O 1
ATOM 8715 N N . ALA B 1 534 ? -5.816 35.062 -3.758 1 93.81 534 ALA B N 1
ATOM 8716 C CA . ALA B 1 534 ? -4.953 34.281 -4.652 1 93.81 534 ALA B CA 1
ATOM 8717 C C . ALA B 1 534 ? -5.266 34.594 -6.113 1 93.81 534 ALA B C 1
ATOM 8719 O O . ALA B 1 534 ? -6.402 34.938 -6.449 1 93.81 534 ALA B O 1
ATOM 8720 N N . LYS B 1 535 ? -4.273 34.312 -6.949 1 92.88 535 LYS B N 1
ATOM 8721 C CA . LYS B 1 535 ? -4.449 34.625 -8.367 1 92.88 535 LYS B CA 1
ATOM 8722 C C . LYS B 1 535 ? -4.258 33.406 -9.227 1 92.88 535 LYS B C 1
ATOM 8724 O O . LYS B 1 535 ? -4.773 33.344 -10.344 1 92.88 535 LYS B O 1
ATOM 8729 N N . GLU B 1 536 ? -3.52 32.531 -8.766 1 94.12 536 GLU B N 1
ATOM 8730 C CA . GLU B 1 536 ? -3.117 31.391 -9.562 1 94.12 536 GLU B CA 1
ATOM 8731 C C . GLU B 1 536 ? -3.488 30.078 -8.867 1 94.12 536 GLU B C 1
ATOM 8733 O O . GLU B 1 536 ? -3.613 30.031 -7.641 1 94.12 536 GLU B O 1
ATOM 8738 N N . ILE B 1 537 ? -3.678 29.031 -9.734 1 96 537 ILE B N 1
ATOM 8739 C CA . ILE B 1 537 ? -4.082 27.719 -9.234 1 96 537 ILE B CA 1
ATOM 8740 C C . ILE B 1 537 ? -3.104 26.656 -9.734 1 96 537 ILE B C 1
ATOM 8742 O O . ILE B 1 537 ? -2.809 26.578 -10.922 1 96 537 ILE B O 1
ATOM 8746 N N . ILE B 1 538 ? -2.584 25.859 -8.789 1 94.81 538 ILE B N 1
ATOM 8747 C CA . ILE B 1 538 ? -1.891 24.625 -9.164 1 94.81 538 ILE B CA 1
ATOM 8748 C C . ILE B 1 538 ? -2.908 23.516 -9.406 1 94.81 538 ILE B C 1
ATOM 8750 O O . ILE B 1 538 ? -3.838 23.328 -8.617 1 94.81 538 ILE B O 1
ATOM 8754 N N . ILE B 1 539 ? -2.793 22.781 -10.508 1 96.69 539 ILE B N 1
ATOM 8755 C CA . ILE B 1 539 ? -3.758 21.719 -10.797 1 96.69 539 ILE B CA 1
ATOM 8756 C C . ILE B 1 539 ? -3.057 20.562 -11.5 1 96.69 539 ILE B C 1
ATOM 8758 O O . ILE B 1 539 ? -2.178 20.781 -12.336 1 96.69 539 ILE B O 1
ATOM 8762 N N . GLU B 1 540 ? -3.404 19.344 -11.148 1 95.62 540 GLU B N 1
ATOM 8763 C CA . GLU B 1 540 ? -2.83 18.156 -11.758 1 95.62 540 GLU B CA 1
ATOM 8764 C C . GLU B 1 540 ? -3.309 17.969 -13.195 1 95.62 540 GLU B C 1
ATOM 8766 O O . GLU B 1 540 ? -4.469 18.25 -13.508 1 95.62 540 GLU B O 1
ATOM 8771 N N . THR B 1 541 ? -2.477 17.344 -14 1 94.94 541 THR B N 1
ATOM 8772 C CA . THR B 1 541 ? -2.781 17.172 -15.414 1 94.94 541 THR B CA 1
ATOM 8773 C C . THR B 1 541 ? -3.637 15.922 -15.641 1 94.94 541 THR B C 1
ATOM 8775 O O . THR B 1 541 ? -4.086 15.672 -16.766 1 94.94 541 THR B O 1
ATOM 8778 N N . ARG B 1 542 ? -3.912 15.18 -14.609 1 94.5 542 ARG B N 1
ATOM 8779 C CA . ARG B 1 542 ? -4.812 14.031 -14.695 1 94.5 542 ARG B CA 1
ATOM 8780 C C . ARG B 1 542 ? -6.266 14.492 -14.828 1 94.5 542 ARG B C 1
ATOM 8782 O O . ARG B 1 542 ? -7.141 13.688 -15.164 1 94.5 542 ARG B O 1
ATOM 8789 N N . VAL B 1 543 ? -6.551 15.766 -14.531 1 96.94 543 VAL B N 1
ATOM 8790 C CA . VAL B 1 543 ? -7.828 16.359 -14.922 1 96.94 543 VAL B CA 1
ATOM 8791 C C . VAL B 1 543 ? -7.941 16.375 -16.438 1 96.94 543 VAL B C 1
ATOM 8793 O O . VAL B 1 543 ? -6.965 16.656 -17.141 1 96.94 543 VAL B O 1
ATOM 8796 N N . ASP B 1 544 ? -9.141 16.141 -16.922 1 96.5 544 ASP B N 1
ATOM 8797 C CA . ASP B 1 544 ? -9.367 16.031 -18.359 1 96.5 544 ASP B CA 1
ATOM 8798 C C . ASP B 1 544 ? -8.906 17.297 -19.078 1 96.5 544 ASP B C 1
ATOM 8800 O O . ASP B 1 544 ? -9.164 18.406 -18.625 1 96.5 544 ASP B O 1
ATOM 8804 N N . ASN B 1 545 ? -8.273 17.094 -20.203 1 95.94 545 ASN B N 1
ATOM 8805 C CA . ASN B 1 545 ? -7.703 18.203 -20.969 1 95.94 545 ASN B CA 1
ATOM 8806 C C . ASN B 1 545 ? -8.781 19.188 -21.406 1 95.94 545 ASN B C 1
ATOM 8808 O O . ASN B 1 545 ? -8.523 20.391 -21.484 1 95.94 545 ASN B O 1
ATOM 8812 N N . GLN B 1 546 ? -9.867 18.625 -21.75 1 97.06 546 GLN B N 1
ATOM 8813 C CA . GLN B 1 546 ? -10.953 19.516 -22.172 1 97.06 546 GLN B CA 1
ATOM 8814 C C . GLN B 1 546 ? -11.422 20.391 -21.016 1 97.06 546 GLN B C 1
ATOM 8816 O O . GLN B 1 546 ? -11.812 21.547 -21.219 1 97.06 546 GLN B O 1
ATOM 8821 N N . VAL B 1 547 ? -11.406 19.875 -19.844 1 98.06 547 VAL B N 1
ATOM 8822 C CA . VAL B 1 547 ? -11.789 20.625 -18.656 1 98.06 547 VAL B CA 1
ATOM 8823 C C . VAL B 1 547 ? -10.758 21.719 -18.375 1 98.06 547 VAL B C 1
ATOM 8825 O O . VAL B 1 547 ? -11.125 22.859 -18.094 1 98.06 547 VAL B O 1
ATOM 8828 N N . LEU B 1 548 ? -9.477 21.422 -18.453 1 97.44 548 LEU B N 1
ATOM 8829 C CA . LEU B 1 548 ? -8.422 22.406 -18.25 1 97.44 548 LEU B CA 1
ATOM 8830 C C . LEU B 1 548 ? -8.547 23.547 -19.25 1 97.44 548 LEU B C 1
ATOM 8832 O O . LEU B 1 548 ? -8.391 24.719 -18.875 1 97.44 548 LEU B O 1
ATOM 8836 N N . LYS B 1 549 ? -8.828 23.172 -20.453 1 95.5 549 LYS B N 1
ATOM 8837 C CA . LYS B 1 549 ? -9.008 24.172 -21.5 1 95.5 549 LYS B CA 1
ATOM 8838 C C . LYS B 1 549 ? -10.188 25.078 -21.172 1 95.5 549 LYS B C 1
ATOM 8840 O O . LYS B 1 549 ? -10.086 26.312 -21.297 1 95.5 549 LYS B O 1
ATOM 8845 N N . SER B 1 550 ? -11.258 24.453 -20.797 1 96.56 550 SER B N 1
ATOM 8846 C CA . SER B 1 550 ? -12.453 25.219 -20.469 1 96.56 550 SER B CA 1
ATOM 8847 C C . SER B 1 550 ? -12.211 26.156 -19.297 1 96.56 550 SER B C 1
ATOM 8849 O O . SER B 1 550 ? -12.656 27.312 -19.312 1 96.56 550 SER B O 1
ATOM 8851 N N . LEU B 1 551 ? -11.539 25.75 -18.297 1 97.44 551 LEU B N 1
ATOM 8852 C CA . LEU B 1 551 ? -11.234 26.578 -17.141 1 97.44 551 LEU B CA 1
ATOM 8853 C C . LEU B 1 551 ? -10.336 27.75 -17.531 1 97.44 551 LEU B C 1
ATOM 8855 O O . LEU B 1 551 ? -10.5 28.859 -17.031 1 97.44 551 LEU B O 1
ATOM 8859 N N . ARG B 1 552 ? -9.383 27.5 -18.359 1 95.44 552 ARG B N 1
ATOM 8860 C CA . ARG B 1 552 ? -8.547 28.578 -18.859 1 95.44 552 ARG B CA 1
ATOM 8861 C C . ARG B 1 552 ? -9.367 29.609 -19.641 1 95.44 552 ARG B C 1
ATOM 8863 O O . ARG B 1 552 ? -9.156 30.812 -19.516 1 95.44 552 ARG B O 1
ATOM 8870 N N . GLN B 1 553 ? -10.242 29.094 -20.375 1 94.31 553 GLN B N 1
ATOM 8871 C CA . GLN B 1 553 ? -11.117 29.969 -21.141 1 94.31 553 GLN B CA 1
ATOM 8872 C C . GLN B 1 553 ? -11.984 30.828 -20.219 1 94.31 553 GLN B C 1
ATOM 8874 O O . GLN B 1 553 ? -12.336 31.953 -20.562 1 94.31 553 GLN B O 1
ATOM 8879 N N . MET B 1 554 ? -12.289 30.328 -19.141 1 96 554 MET B N 1
ATOM 8880 C CA . MET B 1 554 ? -13.078 31.062 -18.141 1 96 554 MET B CA 1
ATOM 8881 C C . MET B 1 554 ? -12.219 32.094 -17.422 1 96 554 MET B C 1
ATOM 8883 O O . MET B 1 554 ? -12.711 32.844 -16.578 1 96 554 MET B O 1
ATOM 8887 N N . GLY B 1 555 ? -10.883 32.062 -17.656 1 94.25 555 GLY B N 1
ATOM 8888 C CA . GLY B 1 555 ? -10 33.094 -17.125 1 94.25 555 GLY B CA 1
ATOM 8889 C C . GLY B 1 555 ? -9.18 32.625 -15.938 1 94.25 555 GLY B C 1
ATOM 8890 O O . GLY B 1 555 ? -8.43 33.406 -15.344 1 94.25 555 GLY B O 1
ATOM 8891 N N . TYR B 1 556 ? -9.281 31.406 -15.594 1 95.88 556 TYR B N 1
ATOM 8892 C CA . TYR B 1 556 ? -8.453 30.891 -14.508 1 95.88 556 TYR B CA 1
ATOM 8893 C C . TYR B 1 556 ? -7 30.75 -14.953 1 95.88 556 TYR B C 1
ATOM 8895 O O . TYR B 1 556 ? -6.727 30.25 -16.047 1 95.88 556 TYR B O 1
ATOM 8903 N N . LEU B 1 557 ? -6.074 31.219 -14.133 1 95 557 LEU B N 1
ATOM 8904 C CA . LEU B 1 557 ? -4.652 30.984 -14.344 1 95 557 LEU B CA 1
ATOM 8905 C C . LEU B 1 557 ? -4.223 29.656 -13.742 1 95 557 LEU B C 1
ATOM 8907 O O . LEU B 1 557 ? -4.008 29.547 -12.531 1 95 557 LEU B O 1
ATOM 8911 N N . LEU B 1 558 ? -4.023 28.719 -14.625 1 96.06 558 LEU B N 1
ATOM 8912 C CA . LEU B 1 558 ? -3.723 27.359 -14.172 1 96.06 558 LEU B CA 1
ATOM 8913 C C . LEU B 1 558 ? -2.234 27.047 -14.312 1 96.06 558 LEU B C 1
ATOM 8915 O O . LEU B 1 558 ? -1.671 27.203 -15.406 1 96.06 558 LEU B O 1
ATOM 8919 N N . ASP B 1 559 ? -1.623 26.672 -13.234 1 93.62 559 ASP B N 1
ATOM 8920 C CA . ASP B 1 559 ? -0.249 26.172 -13.219 1 93.62 559 ASP B CA 1
ATOM 8921 C C . ASP B 1 559 ? -0.211 24.656 -13.242 1 93.62 559 ASP B C 1
ATOM 8923 O O . ASP B 1 559 ? -0.515 24 -12.234 1 93.62 559 ASP B O 1
ATOM 8927 N N . THR B 1 560 ? 0.195 24.047 -14.328 1 92.81 560 THR B N 1
ATOM 8928 C CA . THR B 1 560 ? 0.277 22.594 -14.477 1 92.81 560 THR B CA 1
ATOM 8929 C C . THR B 1 560 ? 1.732 22.141 -14.5 1 92.81 560 THR B C 1
ATOM 8931 O O . THR B 1 560 ? 2.023 21 -14.867 1 92.81 560 THR B O 1
ATOM 8934 N N . SER B 1 561 ? 2.598 23.016 -14.102 1 87.12 561 SER B N 1
ATOM 8935 C CA . SER B 1 561 ? 4.027 22.781 -14.289 1 87.12 561 SER B CA 1
ATOM 8936 C C . SER B 1 561 ? 4.535 21.688 -13.352 1 87.12 561 SER B C 1
ATOM 8938 O O . SER B 1 561 ? 5.539 21.031 -13.641 1 87.12 561 SER B O 1
ATOM 8940 N N . LEU B 1 562 ? 3.777 21.484 -12.289 1 86.31 562 LEU B N 1
ATOM 8941 C CA . LEU B 1 562 ? 4.238 20.5 -11.312 1 86.31 562 LEU B CA 1
ATOM 8942 C C . LEU B 1 562 ? 3.822 19.094 -11.719 1 86.31 562 LEU B C 1
ATOM 8944 O O . LEU B 1 562 ? 4.281 18.109 -11.133 1 86.31 562 LEU B O 1
ATOM 8948 N N . GLY B 1 563 ? 3.049 18.984 -12.711 1 88.94 563 GLY B N 1
ATOM 8949 C CA . GLY B 1 563 ? 2.602 17.688 -13.18 1 88.94 563 GLY B CA 1
ATOM 8950 C C . GLY B 1 563 ? 1.653 17 -12.211 1 88.94 563 GLY B C 1
ATOM 8951 O O . GLY B 1 563 ? 0.831 17.656 -11.57 1 88.94 563 GLY B O 1
ATOM 8952 N N . ASP B 1 564 ? 1.753 15.625 -12.211 1 90.5 564 ASP B N 1
ATOM 8953 C CA . ASP B 1 564 ? 0.806 14.828 -11.438 1 90.5 564 ASP B CA 1
ATOM 8954 C C . ASP B 1 564 ? 1.443 14.32 -10.148 1 90.5 564 ASP B C 1
ATOM 8956 O O . ASP B 1 564 ? 2.67 14.25 -10.039 1 90.5 564 ASP B O 1
ATOM 8960 N N . TRP B 1 565 ? 0.596 14.117 -9.125 1 91.5 565 TRP B N 1
ATOM 8961 C CA . TRP B 1 565 ? 0.962 13.445 -7.883 1 91.5 565 TRP B CA 1
AT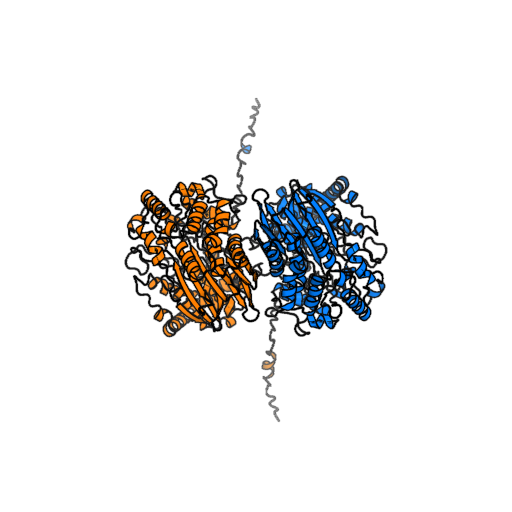OM 8962 C C . TRP B 1 565 ? 1.964 14.281 -7.09 1 91.5 565 TRP B C 1
ATOM 8964 O O . TRP B 1 565 ? 2.838 13.734 -6.414 1 91.5 565 TRP B O 1
ATOM 8974 N N . SER B 1 566 ? 1.875 15.578 -7.223 1 88.62 566 SER B N 1
ATOM 8975 C CA . SER B 1 566 ? 2.705 16.453 -6.402 1 88.62 566 SER B CA 1
ATOM 8976 C C . SER B 1 566 ? 2.143 16.594 -4.988 1 88.62 566 SER B C 1
ATOM 8978 O O . SER B 1 566 ? 0.927 16.688 -4.805 1 88.62 566 SER B O 1
ATOM 8980 N N . MET B 1 567 ? 3.012 16.641 -4.051 1 88.06 567 MET B N 1
ATOM 8981 C CA . MET B 1 567 ? 2.568 16.812 -2.67 1 88.06 567 MET B CA 1
ATOM 8982 C C . MET B 1 567 ? 2.062 18.234 -2.426 1 88.06 567 MET B C 1
ATOM 8984 O O . MET B 1 567 ? 1.448 18.5 -1.393 1 88.06 567 MET B O 1
ATOM 8988 N N . THR B 1 568 ? 2.248 19.109 -3.355 1 87.62 568 THR B N 1
ATOM 8989 C CA . THR B 1 568 ? 1.825 20.5 -3.23 1 87.62 568 THR B CA 1
ATOM 8990 C C . THR B 1 568 ? 0.303 20.594 -3.182 1 87.62 568 THR B C 1
ATOM 8992 O O . THR B 1 568 ? -0.245 21.531 -2.594 1 87.62 568 THR B O 1
ATOM 8995 N N . VAL B 1 569 ? -0.311 19.641 -3.766 1 92.19 569 VAL B N 1
ATOM 8996 C CA . VAL B 1 569 ? -1.77 19.672 -3.746 1 92.19 569 VAL B CA 1
ATOM 8997 C C . VAL B 1 569 ? -2.291 18.781 -2.625 1 92.19 569 VAL B C 1
ATOM 8999 O O . VAL B 1 569 ? -3.438 18.328 -2.666 1 92.19 569 VAL B O 1
ATOM 9002 N N . GLY B 1 570 ? -1.446 18.5 -1.66 1 92.25 570 GLY B N 1
ATOM 9003 C CA . GLY B 1 570 ? -1.83 17.75 -0.474 1 92.25 570 GLY B CA 1
ATOM 9004 C C . GLY B 1 570 ? -1.207 16.375 -0.414 1 92.25 570 GLY B C 1
ATOM 9005 O O . GLY B 1 570 ? -0.582 15.922 -1.378 1 92.25 570 GLY B O 1
ATOM 9006 N N . GLY B 1 571 ? -1.359 15.711 0.65 1 94.62 571 GLY B N 1
ATOM 9007 C CA . GLY B 1 571 ? -0.927 14.359 0.972 1 94.62 571 GLY B CA 1
ATOM 9008 C C . GLY B 1 571 ? -1.761 13.711 2.061 1 94.62 571 GLY B C 1
ATOM 9009 O O . GLY B 1 571 ? -1.253 13.414 3.143 1 94.62 571 GLY B O 1
ATOM 9010 N N . ALA B 1 572 ? -2.934 13.391 1.726 1 97.44 572 ALA B N 1
ATOM 9011 C CA . ALA B 1 572 ? -3.98 13.086 2.699 1 97.44 572 ALA B CA 1
ATOM 9012 C C . ALA B 1 572 ? -3.844 11.664 3.232 1 97.44 572 ALA B C 1
ATOM 9014 O O . ALA B 1 572 ? -3.398 10.766 2.516 1 97.44 572 ALA B O 1
ATOM 9015 N N . GLN B 1 573 ? -4.164 11.469 4.465 1 98.44 573 GLN B N 1
ATOM 9016 C CA . GLN B 1 573 ? -4.363 10.188 5.129 1 98.44 573 GLN B CA 1
ATOM 9017 C C . GLN B 1 573 ? -5.762 10.086 5.734 1 98.44 573 GLN B C 1
ATOM 9019 O O . GLN B 1 573 ? -6.215 11.016 6.41 1 98.44 573 GLN B O 1
ATOM 9024 N N . GLY B 1 574 ? -6.469 9.008 5.426 1 98.62 574 GLY B N 1
ATOM 9025 C CA . GLY B 1 574 ? -7.84 8.914 5.891 1 98.62 574 GLY B CA 1
ATOM 9026 C C . GLY B 1 574 ? -8.258 7.5 6.234 1 98.62 574 GLY B C 1
ATOM 9027 O O . GLY B 1 574 ? -7.629 6.535 5.789 1 98.62 574 GLY B O 1
ATOM 9028 N N . VAL B 1 575 ? -9.25 7.422 7.098 1 98.81 575 VAL B N 1
ATOM 9029 C CA . VAL B 1 575 ? -9.859 6.168 7.527 1 98.81 575 VAL B CA 1
ATOM 9030 C C . VAL B 1 575 ? -11.375 6.285 7.465 1 98.81 575 VAL B C 1
ATOM 9032 O O . VAL B 1 575 ? -11.945 7.324 7.812 1 98.81 575 VAL B O 1
ATOM 9035 N N . SER B 1 576 ? -12 5.285 6.961 1 98.5 576 SER B N 1
ATOM 9036 C CA . SER B 1 576 ? -13.453 5.211 6.922 1 98.5 576 SER B CA 1
ATOM 9037 C C . SER B 1 576 ? -13.953 3.867 7.438 1 98.5 576 SER B C 1
ATOM 9039 O O . SER B 1 576 ? -13.211 2.887 7.453 1 98.5 576 SER B O 1
ATOM 9041 N N . ILE B 1 577 ? -15.188 3.822 7.879 1 97.88 577 ILE B N 1
ATOM 9042 C CA . ILE B 1 577 ? -15.781 2.588 8.383 1 97.88 577 ILE B CA 1
ATOM 9043 C C . ILE B 1 577 ? -17.141 2.363 7.734 1 97.88 577 ILE B C 1
ATOM 9045 O O . ILE B 1 577 ? -17.922 3.309 7.559 1 97.88 577 ILE B O 1
ATOM 9049 N N . ASP B 1 578 ? -17.344 1.155 7.223 1 94.5 578 ASP B N 1
ATOM 9050 C CA . ASP B 1 578 ? -18.688 0.713 6.871 1 94.5 578 ASP B CA 1
ATOM 9051 C C . ASP B 1 578 ? -19.453 0.235 8.109 1 94.5 578 ASP B C 1
ATOM 9053 O O . ASP B 1 578 ? -19.234 -0.879 8.586 1 94.5 578 ASP B O 1
ATOM 9057 N N . ARG B 1 579 ? -20.391 0.94 8.508 1 92.06 579 ARG B N 1
ATOM 9058 C CA . ARG B 1 579 ? -21.047 0.684 9.773 1 92.06 579 ARG B CA 1
ATOM 9059 C C . ARG B 1 579 ? -21.922 -0.57 9.695 1 92.06 579 ARG B C 1
ATOM 9061 O O . ARG B 1 579 ? -22.203 -1.195 10.719 1 92.06 579 ARG B O 1
ATOM 9068 N N . LYS B 1 580 ? -22.297 -0.89 8.562 1 90.38 580 LYS B N 1
ATOM 9069 C CA . LYS B 1 580 ? -23.125 -2.088 8.406 1 90.38 580 LYS B CA 1
ATOM 9070 C C . LYS B 1 580 ? -22.281 -3.352 8.594 1 90.38 580 LYS B C 1
ATOM 9072 O O . LYS B 1 580 ? -22.672 -4.262 9.328 1 90.38 580 LYS B O 1
ATOM 9077 N N . SER B 1 581 ? -21.188 -3.418 8.016 1 91.19 581 SER B N 1
ATOM 9078 C CA . SER B 1 581 ? -20.359 -4.621 8.055 1 91.19 581 SER B CA 1
ATOM 9079 C C . SER B 1 581 ? -19.312 -4.539 9.164 1 91.19 581 SER B C 1
ATOM 9081 O O . SER B 1 581 ? -18.797 -5.562 9.609 1 91.19 581 SER B O 1
ATOM 9083 N N . GLY B 1 582 ? -18.969 -3.342 9.547 1 94 582 GLY B N 1
ATOM 9084 C CA . GLY B 1 582 ? -17.953 -3.141 10.57 1 94 582 GLY B CA 1
ATOM 9085 C C . GLY B 1 582 ? -16.531 -3.104 10.016 1 94 582 GLY B C 1
ATOM 9086 O O . GLY B 1 582 ? -15.578 -2.893 10.758 1 94 582 GLY B O 1
ATOM 9087 N N . TRP B 1 583 ? -16.391 -3.281 8.734 1 96 583 TRP B N 1
ATOM 9088 C CA . TRP B 1 583 ? -15.055 -3.234 8.141 1 96 583 TRP B CA 1
ATOM 9089 C C . TRP B 1 583 ? -14.555 -1.799 8.047 1 96 583 TRP B C 1
ATOM 9091 O O . TRP B 1 583 ? -15.32 -0.885 7.727 1 96 583 TRP B O 1
ATOM 9101 N N . ILE B 1 584 ? -13.305 -1.583 8.383 1 98.12 584 ILE B N 1
ATOM 9102 C CA . ILE B 1 584 ? -12.617 -0.298 8.32 1 98.12 584 ILE B CA 1
ATOM 9103 C C . ILE B 1 584 ? -11.68 -0.276 7.117 1 98.12 584 ILE B C 1
ATOM 9105 O O . ILE B 1 584 ? -10.969 -1.25 6.863 1 98.12 584 ILE B O 1
ATOM 9109 N N . MET B 1 585 ? -11.719 0.792 6.352 1 97.62 585 MET B N 1
ATOM 9110 C CA . MET B 1 585 ? -10.781 0.988 5.246 1 97.62 585 MET B CA 1
ATOM 9111 C C . MET B 1 585 ? -9.828 2.143 5.535 1 97.62 585 MET B C 1
ATOM 9113 O O . MET B 1 585 ? -10.219 3.133 6.156 1 97.62 585 MET B O 1
ATOM 9117 N N . GLY B 1 586 ? -8.609 1.982 5.16 1 98.31 586 GLY B N 1
ATOM 9118 C CA . GLY B 1 586 ? -7.613 3.037 5.25 1 98.31 586 GLY B CA 1
ATOM 9119 C C . GLY B 1 586 ? -7.055 3.445 3.9 1 98.31 586 GLY B C 1
ATOM 9120 O O . GLY B 1 586 ? -6.867 2.604 3.02 1 98.31 586 GLY B O 1
ATOM 9121 N N . GLY B 1 587 ? -6.895 4.672 3.713 1 97.62 587 GLY B N 1
ATOM 9122 C CA . GLY B 1 587 ? -6.254 5.242 2.541 1 97.62 587 GLY B CA 1
ATOM 9123 C C . GLY B 1 587 ? -5.066 6.125 2.881 1 97.62 587 GLY B C 1
ATOM 9124 O O . GLY B 1 587 ? -5.086 6.844 3.883 1 97.62 587 GLY B O 1
ATOM 9125 N N . ALA B 1 588 ? -4.043 6.047 2.061 1 96.88 588 ALA B N 1
ATOM 9126 C CA . ALA B 1 588 ? -2.826 6.844 2.199 1 96.88 588 ALA B CA 1
ATOM 9127 C C . ALA B 1 588 ? -2.391 7.422 0.855 1 96.88 588 ALA B C 1
ATOM 9129 O O . ALA B 1 588 ? -2.51 6.758 -0.178 1 96.88 588 ALA B O 1
ATOM 9130 N N . ASP B 1 589 ? -1.874 8.562 0.838 1 96.31 589 ASP B N 1
ATOM 9131 C CA . ASP B 1 589 ? -1.703 9.352 -0.375 1 96.31 589 ASP B CA 1
ATOM 9132 C C . ASP B 1 589 ? -0.428 8.961 -1.116 1 96.31 589 ASP B C 1
ATOM 9134 O O . ASP B 1 589 ? 0.668 9.031 -0.558 1 96.31 589 ASP B O 1
ATOM 9138 N N . PRO B 1 590 ? -0.512 8.617 -2.381 1 92.88 590 PRO B N 1
ATOM 9139 C CA . PRO B 1 590 ? 0.681 8.312 -3.172 1 92.88 590 PRO B CA 1
ATOM 9140 C C . PRO B 1 590 ? 1.574 9.531 -3.393 1 92.88 590 PRO B C 1
ATOM 9142 O O . PRO B 1 590 ? 2.723 9.391 -3.82 1 92.88 590 PRO B O 1
ATOM 9145 N N . ARG B 1 591 ? 1.062 10.688 -3.141 1 92.44 591 ARG B N 1
ATOM 9146 C CA . ARG B 1 591 ? 1.841 11.914 -3.283 1 92.44 591 ARG B CA 1
ATOM 9147 C C . ARG B 1 591 ? 2.898 12.016 -2.189 1 92.44 591 ARG B C 1
ATOM 9149 O O . ARG B 1 591 ? 3.789 12.867 -2.262 1 92.44 591 ARG B O 1
ATOM 9156 N N . ARG B 1 592 ? 2.77 11.156 -1.196 1 92.38 592 ARG B N 1
ATOM 9157 C CA . ARG B 1 592 ? 3.754 10.953 -0.138 1 92.38 592 ARG B CA 1
ATOM 9158 C C . ARG B 1 592 ? 4.25 9.508 -0.126 1 92.38 592 ARG B C 1
ATOM 9160 O O . ARG B 1 592 ? 4.066 8.773 -1.1 1 92.38 592 ARG B O 1
ATOM 9167 N N . ASN B 1 593 ? 4.949 9.172 0.913 1 92.81 593 ASN B N 1
ATOM 9168 C CA . ASN B 1 593 ? 5.27 7.777 1.188 1 92.81 593 ASN B CA 1
ATOM 9169 C C . ASN B 1 593 ? 4.176 7.102 2.01 1 92.81 593 ASN B C 1
ATOM 9171 O O . ASN B 1 593 ? 4.465 6.301 2.9 1 92.81 593 ASN B O 1
ATOM 9175 N N . GLY B 1 594 ? 2.973 7.465 1.683 1 94.81 594 GLY B N 1
ATOM 9176 C CA . GLY B 1 594 ? 1.827 7.094 2.498 1 94.81 594 GLY B CA 1
ATOM 9177 C C . GLY B 1 594 ? 1.567 5.598 2.52 1 94.81 594 GLY B C 1
ATOM 9178 O O . GLY B 1 594 ? 1.716 4.922 1.5 1 94.81 594 GLY B O 1
ATOM 9179 N N . TYR B 1 595 ? 1.158 5.07 3.643 1 96.38 595 TYR B N 1
ATOM 9180 C CA . TYR B 1 595 ? 0.83 3.662 3.824 1 96.38 595 TYR B CA 1
ATOM 9181 C C . TYR B 1 595 ? -0.202 3.482 4.934 1 96.38 595 TYR B C 1
ATOM 9183 O O . TYR B 1 595 ? -0.077 4.074 6.008 1 96.38 595 TYR B O 1
ATOM 9191 N N . ALA B 1 596 ? -1.238 2.748 4.656 1 98.12 596 ALA B N 1
ATOM 9192 C CA . ALA B 1 596 ? -2.258 2.404 5.641 1 98.12 596 ALA B CA 1
ATOM 9193 C C . ALA B 1 596 ? -2.205 0.92 5.992 1 98.12 596 ALA B C 1
ATOM 9195 O O . ALA B 1 596 ? -1.947 0.081 5.125 1 98.12 596 ALA B O 1
ATOM 9196 N N . VAL B 1 597 ? -2.389 0.63 7.238 1 97.44 597 VAL B N 1
ATOM 9197 C CA . VAL B 1 597 ? -2.375 -0.767 7.66 1 97.44 597 VAL B CA 1
ATOM 9198 C C . VAL B 1 597 ? -3.531 -1.026 8.625 1 97.44 597 VAL B C 1
ATOM 9200 O O . VAL B 1 597 ? -3.764 -0.244 9.547 1 97.44 597 VAL B O 1
ATOM 9203 N N . GLY B 1 598 ? -4.242 -2.072 8.367 1 96.19 598 GLY B N 1
ATOM 9204 C CA . GLY B 1 598 ? -5.34 -2.482 9.227 1 96.19 598 GLY B CA 1
ATOM 9205 C C . GLY B 1 598 ? -4.934 -3.508 10.266 1 96.19 598 GLY B C 1
ATOM 9206 O O . GLY B 1 598 ? -3.811 -4.016 10.234 1 96.19 598 GLY B O 1
ATOM 9207 N N . TRP B 1 599 ? -5.91 -3.736 11.125 1 93.31 599 TRP B N 1
ATOM 9208 C CA . TRP B 1 599 ? -5.781 -4.785 12.133 1 93.31 599 TRP B CA 1
ATOM 9209 C C . TRP B 1 599 ? -7.113 -5.5 12.344 1 93.31 599 TRP B C 1
ATOM 9211 O O . TRP B 1 599 ? -8.164 -4.855 12.438 1 93.31 599 TRP B O 1
#

pLDDT: mean 88.68, std 19.16, range [22.69, 98.94]

Foldseek 3Di:
DPPPPPPCPPDVPPPVDPPVVPPPPPPPVPPCPADPLNDDWFWFQFKKKWWLAPLLQVLLVVCSVVPKFFLLSNLLSQQLCCAQVVQFFHQQWWKKKWKADLVVLAIWIWGFWFFAAQQQDLVVQVPFFFCFLLQPPGRLFGFDQALFTGGGSQLLSQVSCVVPIDDALLSSCVSNLCCQAVFDFQDPQNQVQQVQALVSQLVEQLLLCQQADNSPHHDDGVDTHHLNLQSVLSNCCRVVNCCCCQQRDVLVLQQVLCVVRVYRDHSVSSNCRNVVTDMDHWDWDDAPQWIKTFHDPLALQLLLLLLRLLCSVDQLVVCPDLFLVNVLLSVQSSLVSLVLNQAAHWFVVVGPHPSCQSNDPVNSVVSSVVSVVLLVLLLVLQPVPPPPVVVVVLLPPPDPSNSQHWHRKIKMWMHGNSQMTMIMIIGLGTGLASSDDRPSNSDRGHSSSSQADCDPDGRRHRHHRIGGSFNSSHWMFIDHPSGTFKTKFWTAGVLRSRLRSQLVCCCSNVPDDNQCSQADWAKGFPCGPPCPSGQAMETEPVRDPVSVVSNVSSPHHYHHNVYPLGCNNIWMWMKGADPVVSMIIIHTRPSGSMDMHYD/DPPCVPDPVPPPPPVVDPPVVPPPPPPPPPPCPADPLNDDWFWFQFKKKWWLAPLLQVLLVVCSVVPKFFLLSNLLSQQLCCAQVVQFFHQQWWKKKWKADLVVLAIWIWGFWFFAAQQQDLVVQPPFFFCFQLQPPGRLFGFDQALFTGGGSQLLSQVSCVVPIDDALLSSCVSNLCCQAVFDFQDPQNQVQQVQALVSQLVEQLLLCQQADNSPHHDDGVDTHHLNLQSVLSNCCRVPNCCCCQQRDVLVLLQVLCVVRVYRDHSVSSNCRNVVTDMDHWDWDDAPQWIKTFHDPLELQLLLLLLRLLCSVDQLVVCPPLFLVNVLLSVQSSLVSLLLCQAAHFFVVVGPHPSCQSNDPVNSVVSSVVSVVLLVLLLVLQPVPPDPVVVVVLLPPPPPRNSQHWHRKIKMWMHGNSQMTMIMIIGLGTGLASSDDRPSNSDRGHSSSSQADCDPDGRRHHHHRIGGSANSRRWMFIDHPSGTFKTKFWTAGVLRSRLRSQLVCCCSNVPDDNQCSQADWAKGFPCGPPCPPGQAMETEPVRDPVSVVSNVSSPHHYHHNVYPLGCNNIWMKMKGADPVVSMIIIHTRPSGSMDMHYD

Organism: Cyclobacterium marinum (strain ATCC 25205 / DSM 745 / LMG 13164 / NCIMB 1802) (NCBI:txid880070)

Sequence (1198 aa):
MKTNYKKHPAFKGMLLGVILMMCIFSFNTMAQVAKENLRPAAIGKKGMVATANPLASLAGQQVLAKGGNAIDAIVAAAASLNAVEPYMSGTAGVGFMLFYSAEEDRVRSLAFGGWVPKSFKAMSLKDEAKAADGAGHGAIETVGPRIVAIPGNLAGWNRALEDYGTMSLKEVFEPTIAYLEDGVPITEFDQAMWRGTVERVRPHKESRAILFKDGENPYEIGDIFTNKPLAKTMRRIADEGIEVFYQGDIAEQIAAAFKKDGGFITVEDLAMVPGRVQWTDPISIDYRGYKVYNNPPPGMGIQQLQTLKIMEGFDLQAMGHNSTEYLAHLMEAIYLSRIDTDKYVGDPDYVDVPVDKLLSDSYLDEQRKKVVERVKNRKIADRSDFTESELKLLGSLKDKMDPKYQYATTSLSAMDQWGNAVVIIQTHGGGFGSGYVAGKTGLIFNSAIDWMEKTPGLVNSVEPWKAVGWCVGGMMQFHKDGKPELVVGSPGSFGILQSVPQVAMNYIDFGMNIQDAISAPRFRWKDELGSVPAKEIIIETRVDNQVLKSLRQMGYLLDTSLGDWSMTVGGAQGVSIDRKSGWIMGGADPRRNGYAVGWMKTNYKKHPAFKGMLLGVILMMCIFSFNTMAQVAKENLRPAAIGKKGMVATANPLASLAGQQVLAKGGNAIDAIVAAAASLNAVEPYMSGTAGVGFMLFYSAEEDRVRSLAFGGWVPKSFKAMSLKDEAKAADGAGHGAIETVGPRIVAIPGNLAGWNRALEDYGTMSLKEVFEPTIAYLEDGVPITEFDQAMWRGTVERVRPHKESRAILFKDGENPYEIGDIFTNKPLAKTMRRIADEGIEVFYQGDIAEQIAAAFKKDGGFITVEDLAMVPGRVQWTDPISIDYRGYKVYNNPPPGMGIQQLQTLKIMEGFDLQAMGHNSTEYLAHLMEAIYLSRIDTDKYVGDPDYVDVPVDKLLSDSYLDEQRKKVVERVKNRKIADRSDFTESELKLLGSLKDKMDPKYQYATTSLSAMDQWGNAVVIIQTHGGGFGSGYVAGKTGLIFNSAIDWMEKTPGLVNSVEPWKAVGWCVGGMMQFHKDGKPELVVGSPGSFGILQSVPQVAMNYIDFGMNIQDAISAPRFRWKDELGSVPAKEIIIETRVDNQVLKSLRQMGYLLDTSLGDWSMTVGGAQGVSIDRKSGWIMGGADPRRNGYAVGW